Protein AF-A0AA36J200-F1 (afdb_monomer_lite)

Radius of gyration: 38.2 Å; chains: 1; bounding box: 79×82×112 Å

pLDDT: mean 90.31, std 11.89, range [27.22, 98.69]

Structure (mmCIF, N/CA/C/O backbone):
data_AF-A0AA36J200-F1
#
_entry.id   AF-A0AA36J200-F1
#
loop_
_atom_site.group_PDB
_atom_site.id
_atom_site.type_symbol
_atom_site.label_atom_id
_atom_site.label_alt_id
_atom_site.label_comp_id
_atom_site.label_asym_id
_atom_site.label_entity_id
_atom_site.label_seq_id
_atom_site.pdbx_PDB_ins_code
_atom_site.Cartn_x
_atom_site.Cartn_y
_atom_site.Cartn_z
_atom_site.occupancy
_atom_site.B_iso_or_equiv
_atom_site.auth_seq_id
_atom_site.auth_comp_id
_atom_site.auth_asym_id
_atom_site.auth_atom_id
_atom_site.pdbx_PDB_model_num
ATOM 1 N N . MET A 1 1 ? -11.106 34.620 47.533 1.00 34.25 1 MET A N 1
ATOM 2 C CA . MET A 1 1 ? -12.510 34.674 47.074 1.00 34.25 1 MET A CA 1
ATOM 3 C C . MET A 1 1 ? -12.693 33.578 46.036 1.00 34.25 1 MET A C 1
ATOM 5 O O . MET A 1 1 ? -12.314 33.776 44.891 1.00 34.25 1 MET A O 1
ATOM 9 N N . ALA A 1 2 ? -13.154 32.393 46.443 1.00 33.88 2 ALA A N 1
ATOM 10 C CA . ALA A 1 2 ? -13.425 31.305 45.507 1.00 33.88 2 ALA A CA 1
ATOM 11 C C . ALA A 1 2 ? -14.747 31.621 44.796 1.00 33.88 2 ALA A C 1
ATOM 13 O O . ALA A 1 2 ? -15.828 31.395 45.332 1.00 33.88 2 ALA A O 1
ATOM 14 N N . SER A 1 3 ? -14.657 32.251 43.626 1.00 37.44 3 SER A N 1
ATOM 15 C CA . SER A 1 3 ? -15.779 32.336 42.697 1.00 37.44 3 SER A CA 1
ATOM 16 C C . SER A 1 3 ? -16.197 30.902 42.378 1.00 37.44 3 SER A C 1
ATOM 18 O O . SER A 1 3 ? -15.443 30.205 41.704 1.00 37.44 3 SER A O 1
ATOM 20 N N . SER A 1 4 ? -17.363 30.458 42.859 1.00 51.22 4 SER A N 1
ATOM 21 C CA . SER A 1 4 ? -17.975 29.199 42.426 1.00 51.22 4 SER A CA 1
ATOM 22 C C . SER A 1 4 ? -17.978 29.197 40.899 1.00 51.22 4 SER A C 1
ATOM 24 O O . SER A 1 4 ? -18.641 30.051 40.300 1.00 51.22 4 SER A O 1
ATOM 26 N N . ALA A 1 5 ? -17.192 28.326 40.269 1.00 54.09 5 ALA A N 1
ATOM 27 C CA . ALA A 1 5 ? -17.132 28.253 38.819 1.00 54.09 5 ALA A CA 1
ATOM 28 C C . ALA A 1 5 ? -18.555 27.995 38.301 1.00 54.09 5 ALA A C 1
ATOM 30 O O . ALA A 1 5 ? -19.158 26.965 38.600 1.00 54.09 5 ALA A O 1
ATOM 31 N N . ARG A 1 6 ? -19.147 28.989 37.629 1.00 61.66 6 ARG A N 1
ATOM 32 C CA . ARG A 1 6 ? -20.538 28.906 37.180 1.00 61.66 6 ARG A CA 1
ATOM 33 C C . ARG A 1 6 ? -20.593 28.094 35.896 1.00 61.66 6 ARG A C 1
ATOM 35 O O . ARG A 1 6 ? -19.862 28.386 34.952 1.00 61.66 6 ARG A O 1
ATOM 42 N N . VAL A 1 7 ? -21.493 27.114 35.861 1.00 65.62 7 VAL A N 1
ATOM 43 C CA . VAL A 1 7 ? -21.869 26.422 34.626 1.00 65.62 7 VAL A CA 1
ATOM 44 C C . VAL A 1 7 ? -22.443 27.472 33.663 1.00 65.62 7 VAL A C 1
ATOM 46 O O . VAL A 1 7 ? -23.330 28.233 34.067 1.00 65.62 7 VAL A O 1
ATOM 49 N N . PRO A 1 8 ? -21.931 27.582 32.425 1.00 63.00 8 PRO A N 1
ATOM 50 C CA . PRO A 1 8 ? -22.450 28.541 31.459 1.00 63.00 8 PRO A CA 1
ATOM 51 C C . PRO A 1 8 ? -23.934 28.266 31.146 1.00 63.00 8 PRO A C 1
ATOM 53 O O . PRO A 1 8 ? -24.369 27.112 31.204 1.00 63.00 8 PRO A O 1
ATOM 56 N N . PRO A 1 9 ? -24.729 29.306 30.828 1.00 65.19 9 PRO A N 1
ATOM 57 C CA . PRO A 1 9 ? -26.142 29.147 30.501 1.00 65.19 9 PRO A CA 1
ATOM 58 C C . PRO A 1 9 ? -26.343 28.268 29.260 1.00 65.19 9 PRO A C 1
ATOM 60 O O . PRO A 1 9 ? -25.462 28.142 28.409 1.00 65.19 9 PRO A O 1
ATOM 63 N N . MET A 1 10 ? -27.532 27.673 29.161 1.00 65.25 10 MET A N 1
ATOM 64 C CA . MET A 1 10 ? -27.904 26.801 28.048 1.00 65.25 10 MET A CA 1
ATOM 65 C C . MET A 1 10 ? -27.841 27.529 26.700 1.00 65.25 10 MET A C 1
ATOM 67 O O . MET A 1 10 ? -28.377 28.634 26.586 1.00 65.25 10 MET A O 1
ATOM 71 N N . PRO A 1 11 ? -27.244 26.916 25.667 1.00 65.81 11 PRO A N 1
ATOM 72 C CA . PRO A 1 11 ? -27.231 27.483 24.326 1.00 65.81 11 PRO A CA 1
ATOM 73 C C . PRO A 1 11 ? -28.616 27.420 23.673 1.00 65.81 11 PRO A C 1
ATOM 75 O O . PRO A 1 11 ? -29.428 26.548 23.982 1.00 65.81 11 PRO A O 1
ATOM 78 N N . SER A 1 12 ? -28.858 28.311 22.707 1.00 64.94 12 SER A N 1
ATOM 79 C CA . SER A 1 12 ? -30.086 28.331 21.896 1.00 64.94 12 SER A CA 1
ATOM 80 C C . SER A 1 12 ? -30.212 27.137 20.939 1.00 64.94 12 SER A C 1
ATOM 82 O O . SER A 1 12 ? -31.310 26.843 20.476 1.00 64.94 12 SER A O 1
ATOM 84 N N . SER A 1 13 ? -29.111 26.431 20.655 1.00 67.81 13 SER A N 1
ATOM 85 C CA . SER A 1 13 ? -29.088 25.178 19.892 1.00 67.81 13 SER A CA 1
ATOM 86 C C . SER A 1 13 ? -28.090 24.189 20.508 1.00 67.81 13 SER A C 1
ATOM 88 O O . SER A 1 13 ? -26.996 24.575 20.922 1.00 67.81 13 SER A O 1
ATOM 90 N N . ARG A 1 14 ? -28.483 22.911 20.608 1.00 74.94 14 ARG A N 1
ATOM 91 C CA . ARG A 1 14 ? -27.624 21.798 21.051 1.00 74.94 14 ARG A CA 1
ATOM 92 C C . ARG A 1 14 ? -27.177 20.973 19.848 1.00 74.94 14 ARG A C 1
ATOM 94 O O . ARG A 1 14 ? -27.879 20.927 18.838 1.00 74.94 14 ARG A O 1
ATOM 101 N N . ILE A 1 15 ? -26.044 20.287 19.981 1.00 80.00 15 ILE A N 1
ATOM 102 C CA . ILE A 1 15 ? -25.648 19.267 19.007 1.00 80.00 15 ILE A CA 1
ATOM 103 C C . ILE A 1 15 ? -26.645 18.102 19.142 1.00 80.00 15 ILE A C 1
ATOM 105 O O . ILE A 1 15 ? -26.890 17.664 20.270 1.00 80.00 15 ILE A O 1
ATOM 109 N N . PRO A 1 16 ? -27.251 17.613 18.043 1.00 86.06 16 PRO A N 1
ATOM 110 C CA . PRO A 1 16 ? -28.139 16.458 18.101 1.00 86.06 16 PRO A CA 1
ATOM 111 C C . PRO A 1 16 ? -27.441 15.257 18.747 1.00 86.06 16 PRO A C 1
ATOM 113 O O . PRO A 1 16 ? -26.308 14.932 18.400 1.00 86.06 16 PRO A O 1
ATOM 116 N N . LEU A 1 17 ? -28.113 14.608 19.698 1.00 92.56 17 LEU A N 1
ATOM 117 C CA . LEU A 1 17 ? -27.619 13.374 20.304 1.00 92.56 17 LEU A CA 1
ATOM 118 C C . LEU A 1 17 ? -27.892 12.181 19.373 1.00 92.56 17 LEU A C 1
ATOM 120 O O . LEU A 1 17 ? -28.875 12.210 18.629 1.00 92.56 17 LEU A O 1
ATOM 124 N N . PRO A 1 18 ? -27.092 11.101 19.453 1.00 92.50 18 PRO A N 1
ATOM 125 C CA . PRO A 1 18 ? -27.257 9.931 18.585 1.00 92.50 18 PRO A CA 1
ATOM 126 C C . PRO A 1 18 ? -28.570 9.164 18.801 1.00 92.50 18 PRO A C 1
ATOM 128 O O . PRO A 1 18 ? -28.975 8.386 17.940 1.00 92.50 18 PRO A O 1
ATOM 131 N N . PHE A 1 19 ? -29.236 9.371 19.940 1.00 96.94 19 PHE A N 1
ATOM 132 C CA . PHE A 1 19 ? -30.442 8.650 20.334 1.00 96.94 19 PHE A CA 1
ATOM 133 C C . PHE A 1 19 ? -31.530 9.598 20.824 1.00 96.94 19 PHE A C 1
ATOM 135 O O . PHE A 1 19 ? -31.247 10.707 21.290 1.00 96.94 19 PHE A O 1
ATOM 142 N N . SER A 1 20 ? -32.780 9.142 20.738 1.00 96.12 20 SER A N 1
ATOM 143 C CA . SER A 1 20 ? -33.928 9.908 21.211 1.00 96.12 20 SER A CA 1
ATOM 144 C C . SER A 1 20 ? -33.956 9.994 22.746 1.00 96.12 20 SER A C 1
ATOM 146 O O . SER A 1 20 ? -33.366 9.149 23.432 1.00 96.12 20 SER A O 1
ATOM 148 N N . PRO A 1 21 ? -34.647 10.994 23.321 1.00 95.19 21 PRO A N 1
ATOM 149 C CA . PRO A 1 21 ? -34.846 11.077 24.766 1.00 95.19 21 PRO A CA 1
ATOM 150 C C . PRO A 1 21 ? -35.463 9.807 25.372 1.00 95.19 21 PRO A C 1
ATOM 152 O O . PRO A 1 21 ? -35.083 9.414 26.473 1.00 95.19 21 PRO A O 1
ATOM 155 N N . GLU A 1 22 ? -36.366 9.138 24.650 1.00 97.19 22 GLU A N 1
ATOM 156 C CA . GLU A 1 22 ? -37.029 7.902 25.087 1.00 97.19 22 GLU A CA 1
ATOM 157 C C . GLU A 1 22 ? -36.042 6.736 25.197 1.00 97.19 22 GLU A C 1
ATOM 159 O O . GLU A 1 22 ? -36.096 5.976 26.163 1.00 97.19 22 GLU A O 1
ATOM 164 N N . GLU A 1 23 ? -35.107 6.615 24.250 1.00 97.62 23 GLU A N 1
ATOM 165 C CA . GLU A 1 23 ? -34.053 5.599 24.298 1.00 97.62 23 GLU A CA 1
ATOM 166 C C . GLU A 1 23 ? -33.162 5.810 25.532 1.00 97.62 23 GLU A C 1
ATOM 168 O O . GLU A 1 23 ? -32.947 4.873 26.302 1.00 97.62 23 GLU A O 1
ATOM 173 N N . TYR A 1 24 ? -32.713 7.043 25.798 1.00 97.38 24 TYR A N 1
ATOM 174 C CA . TYR A 1 24 ? -31.933 7.349 27.005 1.00 97.38 24 TYR A CA 1
ATOM 175 C C . TYR A 1 24 ? -32.714 7.101 28.302 1.00 97.38 24 TYR A C 1
ATOM 177 O O . TYR A 1 24 ? -32.169 6.526 29.247 1.00 97.38 24 TYR A O 1
ATOM 185 N N . ALA A 1 25 ? -33.990 7.492 28.353 1.00 96.50 25 ALA A N 1
ATOM 186 C CA . ALA A 1 25 ? -34.850 7.230 29.503 1.00 96.50 25 ALA A CA 1
ATOM 187 C C . ALA A 1 25 ? -35.016 5.720 29.747 1.00 96.50 25 ALA A C 1
ATOM 189 O O . ALA A 1 25 ? -34.916 5.261 30.885 1.00 96.50 25 ALA A O 1
ATOM 190 N N . GLY A 1 26 ? -35.185 4.931 28.681 1.00 97.19 26 GLY A N 1
ATOM 191 C CA . GLY A 1 26 ? -35.254 3.474 28.753 1.00 97.19 26 GLY A CA 1
ATOM 192 C C . GLY A 1 26 ? -33.956 2.836 29.256 1.00 97.19 26 GLY A C 1
ATOM 193 O O . GLY A 1 26 ? -34.001 1.917 30.074 1.00 97.19 26 GLY A O 1
ATOM 194 N N . ARG A 1 27 ? -32.789 3.331 28.820 1.00 97.75 27 ARG A N 1
ATOM 195 C CA . ARG A 1 27 ? -31.477 2.872 29.321 1.00 97.75 27 ARG A CA 1
ATOM 196 C C . ARG A 1 27 ? -31.327 3.128 30.817 1.00 97.75 27 ARG A C 1
ATOM 198 O O . ARG A 1 27 ? -30.965 2.217 31.559 1.00 97.75 27 ARG A O 1
ATOM 205 N N . LEU A 1 28 ? -31.654 4.344 31.251 1.00 97.31 28 LEU A N 1
ATOM 206 C CA . LEU A 1 28 ? -31.619 4.748 32.654 1.00 97.31 28 LEU A CA 1
ATOM 207 C C . LEU A 1 28 ? -32.528 3.865 33.518 1.00 97.31 28 LEU A C 1
ATOM 209 O O . LEU A 1 28 ? -32.114 3.401 34.580 1.00 97.31 28 LEU A O 1
ATOM 213 N N . GLN A 1 29 ? -33.743 3.590 33.038 1.00 97.69 29 GLN A N 1
ATOM 214 C CA . GLN A 1 29 ? -34.700 2.729 33.727 1.00 97.69 29 GLN A CA 1
ATOM 215 C C . GLN A 1 29 ? -34.168 1.297 33.897 1.00 97.69 29 GLN A C 1
ATOM 217 O O . GLN A 1 29 ? -34.204 0.765 35.004 1.00 97.69 29 GLN A O 1
ATOM 222 N N . ARG A 1 30 ? -33.588 0.696 32.847 1.00 97.69 30 ARG A N 1
ATOM 223 C CA . ARG A 1 30 ? -32.992 -0.651 32.929 1.00 97.69 30 ARG A CA 1
ATOM 224 C C . ARG A 1 30 ? -31.821 -0.725 33.915 1.00 97.69 30 ARG A C 1
ATOM 226 O O . ARG A 1 30 ? -31.682 -1.725 34.617 1.00 97.69 30 ARG A O 1
ATOM 233 N N . VAL A 1 31 ? -30.992 0.321 34.002 1.00 98.00 31 VAL A N 1
ATOM 234 C CA . VAL A 1 31 ? -29.917 0.380 35.012 1.00 98.00 31 VAL A CA 1
ATOM 235 C C . VAL A 1 31 ? -30.502 0.437 36.422 1.00 98.00 31 VAL A C 1
ATOM 237 O O . VAL A 1 31 ? -30.052 -0.309 37.289 1.00 98.00 31 VAL A O 1
ATOM 240 N N . ARG A 1 32 ? -31.545 1.245 36.650 1.00 98.19 32 ARG A N 1
ATOM 241 C CA . ARG A 1 32 ? -32.230 1.315 37.951 1.00 98.19 32 ARG A CA 1
ATOM 242 C C . ARG A 1 32 ? -32.878 0.005 38.364 1.00 98.19 32 ARG A C 1
ATOM 244 O O . ARG A 1 32 ? -32.802 -0.359 39.529 1.00 98.19 32 ARG A O 1
ATOM 251 N N . GLU A 1 33 ? -33.466 -0.734 37.430 1.00 98.06 33 GLU A N 1
ATOM 252 C CA . GLU A 1 33 ? -33.981 -2.080 37.706 1.00 98.06 33 GLU A CA 1
ATOM 253 C C . GLU A 1 33 ? -32.864 -3.030 38.169 1.00 98.06 33 GLU A C 1
ATOM 255 O O . GLU A 1 33 ? -33.074 -3.850 39.064 1.00 98.06 33 GLU A O 1
ATOM 260 N N . GLY A 1 34 ? -31.662 -2.911 37.595 1.00 97.31 34 GLY A N 1
ATOM 261 C CA . GLY A 1 34 ? -30.464 -3.613 38.067 1.00 97.31 34 GLY A CA 1
ATOM 262 C C . GLY A 1 34 ? -30.047 -3.176 39.473 1.00 97.31 34 GLY A C 1
ATOM 263 O O . GLY A 1 34 ? -29.872 -4.016 40.354 1.00 97.31 34 GLY A O 1
ATOM 264 N N . MET A 1 35 ? -29.983 -1.863 39.713 1.00 98.19 35 MET A N 1
ATOM 265 C CA . MET A 1 35 ? -29.694 -1.299 41.036 1.00 98.19 35 MET A CA 1
ATOM 266 C C . MET A 1 35 ? -30.692 -1.781 42.093 1.00 98.19 35 MET A C 1
ATOM 268 O O . MET A 1 35 ? -30.281 -2.165 43.183 1.00 98.19 35 MET A O 1
ATOM 272 N N . GLN A 1 36 ? -31.987 -1.835 41.771 1.00 97.62 36 GLN A N 1
ATOM 273 C CA . GLN A 1 36 ? -33.032 -2.315 42.675 1.00 97.62 36 GLN A CA 1
ATOM 274 C C . GLN A 1 36 ? -32.829 -3.791 43.042 1.00 97.62 36 GLN A C 1
ATOM 276 O O . GLN A 1 36 ? -32.928 -4.151 44.215 1.00 97.62 36 GLN A O 1
ATOM 281 N N . LYS A 1 37 ? -32.501 -4.646 42.062 1.00 97.12 37 LYS A N 1
ATOM 282 C CA . LYS A 1 37 ? -32.210 -6.074 42.296 1.00 97.12 37 LYS A CA 1
ATOM 283 C C . LYS A 1 37 ? -31.020 -6.272 43.235 1.00 97.12 37 LYS A C 1
ATOM 285 O O . LYS A 1 37 ? -31.036 -7.184 44.057 1.00 97.12 37 LYS A O 1
ATOM 290 N N . GLU A 1 38 ? -30.016 -5.408 43.136 1.00 97.00 38 GLU A N 1
ATOM 291 C CA . GLU A 1 38 ? -28.796 -5.457 43.954 1.00 97.00 38 GLU A CA 1
ATOM 292 C C . GLU A 1 38 ? -28.860 -4.571 45.210 1.00 97.00 38 GLU A C 1
ATOM 294 O O . GLU A 1 38 ? -27.911 -4.528 46.006 1.00 97.00 38 GLU A O 1
ATOM 299 N N . GLN A 1 39 ? -30.007 -3.919 45.424 1.00 97.50 39 GLN A N 1
ATOM 300 C CA . GLN A 1 39 ? -30.296 -3.025 46.544 1.00 97.50 39 GLN A CA 1
ATOM 301 C C . GLN A 1 39 ? -29.260 -1.896 46.654 1.00 97.50 39 GLN A C 1
ATOM 303 O O . GLN A 1 39 ? -28.694 -1.674 47.720 1.00 97.50 39 GLN A O 1
ATOM 308 N N . LEU A 1 40 ? -28.927 -1.247 45.539 1.00 98.31 40 LEU A N 1
ATOM 309 C CA . LEU A 1 40 ? -27.984 -0.129 45.488 1.00 98.31 40 LEU A CA 1
ATOM 310 C C . LEU A 1 40 ? -28.744 1.196 45.532 1.00 98.31 40 LEU A C 1
ATOM 312 O O . LEU A 1 40 ? -29.643 1.415 44.722 1.00 98.31 40 LEU A O 1
ATOM 316 N N . ASP A 1 41 ? -28.345 2.092 46.434 1.00 98.12 41 ASP A N 1
ATOM 317 C CA . ASP A 1 41 ? -28.990 3.404 46.578 1.00 98.12 41 ASP A CA 1
ATOM 318 C C . ASP A 1 41 ? -28.443 4.407 45.552 1.00 98.12 41 ASP A C 1
ATOM 320 O O . ASP A 1 41 ? -29.155 5.291 45.074 1.00 98.12 41 ASP A O 1
ATOM 324 N N . LEU A 1 42 ? -27.159 4.269 45.208 1.00 98.5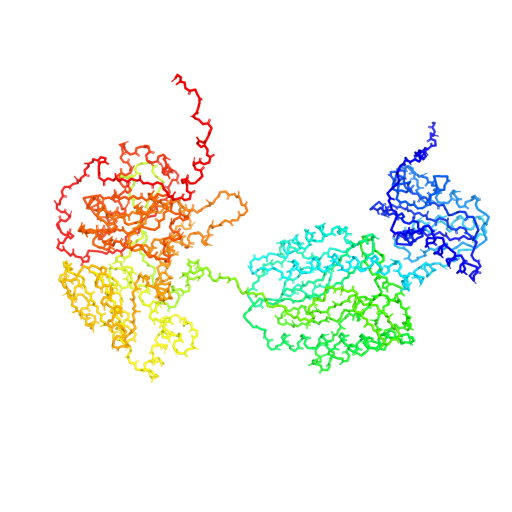0 42 LEU A N 1
ATOM 325 C CA . LEU A 1 42 ? -26.456 5.109 44.244 1.00 98.50 42 LEU A CA 1
ATOM 326 C C . LEU A 1 42 ? -25.318 4.318 43.598 1.00 98.50 42 LEU A C 1
ATOM 328 O O . LEU A 1 42 ? -24.658 3.525 44.269 1.00 98.50 42 LEU A O 1
ATOM 332 N N . VAL A 1 43 ? -25.066 4.555 42.311 1.00 98.44 43 VAL A N 1
ATOM 333 C CA . VAL A 1 43 ? -23.889 4.043 41.595 1.00 98.44 43 VAL A CA 1
ATOM 334 C C . VAL A 1 43 ? -23.040 5.209 41.100 1.00 98.44 43 VAL A C 1
ATOM 336 O O . VAL A 1 43 ? -23.572 6.181 40.566 1.00 98.44 43 VAL A O 1
ATOM 339 N N . VAL A 1 44 ? -21.722 5.118 41.275 1.00 98.38 44 VAL A N 1
ATOM 340 C CA . VAL A 1 44 ? -20.750 6.042 40.675 1.00 98.38 44 VAL A CA 1
ATOM 341 C C . VAL A 1 44 ? -20.138 5.356 39.458 1.00 98.38 44 VAL A C 1
ATOM 343 O O . VAL A 1 44 ? -19.413 4.372 39.605 1.00 98.38 44 VAL A O 1
ATOM 346 N N . LEU A 1 45 ? -20.434 5.886 38.272 1.00 97.94 45 LEU A N 1
ATOM 347 C CA . LEU A 1 45 ? -19.893 5.406 37.000 1.00 97.94 45 LEU A CA 1
ATOM 348 C C . LEU A 1 45 ? -18.748 6.320 36.557 1.00 97.94 45 LEU A C 1
ATOM 350 O O . LEU A 1 45 ? -18.934 7.535 36.481 1.00 97.94 45 LEU A O 1
ATOM 354 N N . THR A 1 46 ? -17.585 5.751 36.267 1.00 96.12 46 THR A N 1
ATOM 355 C CA . THR A 1 46 ? -16.366 6.444 35.823 1.00 96.12 46 THR A CA 1
ATOM 356 C C . THR A 1 46 ? -15.898 6.014 34.437 1.00 96.12 46 THR A C 1
ATOM 358 O O . THR A 1 46 ? -15.095 6.721 33.833 1.00 96.12 46 THR A O 1
ATOM 361 N N . GLU A 1 47 ? -16.375 4.881 33.921 1.00 93.75 47 GLU A N 1
ATOM 362 C CA . GLU A 1 47 ? -16.024 4.385 32.595 1.00 93.75 47 GLU A CA 1
ATOM 363 C C . GLU A 1 47 ? -16.707 5.259 31.515 1.00 93.75 47 GLU A C 1
ATOM 365 O O . GLU A 1 47 ? -17.945 5.351 31.489 1.00 93.75 47 GLU A O 1
ATOM 370 N N . PRO A 1 48 ? -15.944 5.924 30.625 1.00 94.69 48 PRO A N 1
ATOM 371 C CA . PRO A 1 48 ? -16.480 6.863 29.634 1.00 94.69 48 PRO A CA 1
ATOM 372 C C . PRO A 1 48 ? -17.576 6.267 28.751 1.00 94.69 48 PRO A C 1
ATOM 374 O O . PRO A 1 48 ? -18.562 6.931 28.438 1.00 94.69 48 PRO A O 1
ATOM 377 N N . GLU A 1 49 ? -17.445 4.993 28.397 1.00 95.19 49 GLU A N 1
ATOM 378 C CA . GLU A 1 49 ? -18.400 4.237 27.602 1.00 95.19 49 GLU A CA 1
ATOM 379 C C . GLU A 1 49 ? -19.770 4.141 28.294 1.00 95.19 49 GLU A C 1
ATOM 381 O O . GLU A 1 49 ? -20.810 4.283 27.646 1.00 95.19 49 GLU A O 1
ATOM 386 N N . ASN A 1 50 ? -19.787 3.936 29.614 1.00 96.06 50 ASN A N 1
ATOM 387 C CA . ASN A 1 50 ? -21.014 3.809 30.403 1.00 96.06 50 ASN A CA 1
ATOM 388 C C . ASN A 1 50 ? -21.657 5.178 30.657 1.00 96.06 50 ASN A C 1
ATOM 390 O O . ASN A 1 50 ? -22.882 5.312 30.571 1.00 96.06 50 ASN A O 1
ATOM 394 N N . ILE A 1 51 ? -20.839 6.211 30.883 1.00 97.25 51 ILE A N 1
ATOM 395 C CA . ILE A 1 51 ? -21.313 7.598 30.975 1.00 97.25 51 ILE A CA 1
ATOM 396 C C . ILE A 1 51 ? -21.940 8.026 29.638 1.00 97.25 51 ILE A C 1
ATOM 398 O O . ILE A 1 51 ? -23.056 8.559 29.623 1.00 97.25 51 ILE A O 1
ATOM 402 N N . PHE A 1 52 ? -21.282 7.736 28.512 1.00 96.75 52 PHE A N 1
ATOM 403 C CA . PHE A 1 52 ? -21.800 8.005 27.171 1.00 96.75 52 PHE A CA 1
ATOM 404 C C . PHE A 1 52 ? -23.103 7.250 26.900 1.00 96.75 52 PHE A C 1
ATOM 406 O O . PHE A 1 52 ? -24.074 7.852 26.447 1.00 96.75 52 PHE A O 1
ATOM 413 N N . TYR A 1 53 ? -23.175 5.958 27.231 1.00 97.69 53 TYR A N 1
ATOM 414 C CA . TYR A 1 53 ? -24.377 5.149 27.015 1.00 97.69 53 TYR A CA 1
ATOM 415 C C . TYR A 1 53 ? -25.627 5.754 27.673 1.00 97.69 53 TYR A C 1
ATOM 417 O O . TYR A 1 53 ? -26.705 5.741 27.070 1.00 97.69 53 TYR A O 1
ATOM 425 N N . LEU A 1 54 ? -25.488 6.316 28.878 1.00 98.00 54 LEU A N 1
ATOM 426 C CA . LEU A 1 54 ? -26.601 6.891 29.639 1.00 98.00 54 LEU A CA 1
ATOM 427 C C . LEU A 1 54 ? -26.899 8.354 29.312 1.00 98.00 54 LEU A C 1
ATOM 429 O O . LEU A 1 54 ? -28.036 8.795 29.503 1.00 98.00 54 LEU A O 1
ATOM 433 N N . THR A 1 55 ? -25.904 9.110 28.845 1.00 97.12 55 THR A N 1
ATOM 434 C CA . THR A 1 55 ? -26.030 10.571 28.752 1.00 97.12 55 THR A CA 1
ATOM 435 C C . THR A 1 55 ? -25.754 11.160 27.376 1.00 97.12 55 THR A C 1
ATOM 437 O O . THR A 1 55 ? -26.119 12.303 27.119 1.00 97.12 55 THR A O 1
ATOM 440 N N . GLY A 1 56 ? -25.090 10.425 26.488 1.00 95.50 56 GLY A N 1
ATOM 441 C CA . GLY A 1 56 ? -24.524 10.944 25.243 1.00 95.50 56 GLY A CA 1
ATOM 442 C C . GLY A 1 56 ? -23.257 11.788 25.434 1.00 95.50 56 GLY A C 1
ATOM 443 O O . GLY A 1 56 ? -22.641 12.170 24.439 1.00 95.50 56 GLY A O 1
ATOM 444 N N . TYR A 1 57 ? -22.847 12.051 26.683 1.00 95.69 57 TYR A N 1
ATOM 445 C CA . TYR A 1 57 ? -21.633 12.799 26.995 1.00 95.69 57 TYR A CA 1
ATOM 446 C C . TYR A 1 57 ? -20.391 12.059 26.515 1.00 95.69 57 TYR A C 1
ATOM 448 O O . TYR A 1 57 ? -20.207 10.877 26.791 1.00 95.69 57 TYR A O 1
ATOM 456 N N . GLN A 1 58 ? -19.523 12.781 25.816 1.00 92.75 58 GLN A N 1
ATOM 457 C CA . GLN A 1 58 ? -18.250 12.264 25.341 1.00 92.75 58 GLN A CA 1
ATOM 458 C C . GLN A 1 58 ? -17.220 13.384 25.244 1.00 92.75 58 GLN A C 1
ATOM 460 O O . GLN A 1 58 ? -17.546 14.526 24.912 1.00 92.75 58 GLN A O 1
ATOM 465 N N . THR A 1 59 ? -15.965 13.036 25.505 1.00 92.12 59 THR A N 1
ATOM 466 C CA . THR A 1 59 ? -14.808 13.920 25.367 1.00 92.12 59 THR A CA 1
ATOM 467 C C . THR A 1 59 ? -13.522 13.094 25.285 1.00 92.12 59 THR A C 1
ATOM 469 O O . THR A 1 59 ? -13.485 11.951 25.734 1.00 92.12 59 THR A O 1
ATOM 472 N N . VAL A 1 60 ? -12.457 13.685 24.743 1.00 91.12 60 VAL A N 1
ATOM 473 C CA . VAL A 1 60 ? -11.085 13.153 24.843 1.00 91.12 60 VAL A CA 1
ATOM 474 C C . VAL A 1 60 ? -10.402 13.533 26.166 1.00 91.12 60 VAL A C 1
ATOM 476 O O . VAL A 1 60 ? -9.318 13.043 26.460 1.00 91.12 60 VAL A O 1
ATOM 479 N N . GLY A 1 61 ? -11.027 14.384 26.990 1.00 90.38 61 GLY A N 1
ATOM 480 C CA . GLY A 1 61 ? -10.555 14.775 28.327 1.00 90.38 61 GLY A CA 1
ATOM 481 C C . GLY A 1 61 ? -10.748 13.710 29.417 1.00 90.38 61 GLY A C 1
ATOM 482 O O . GLY A 1 61 ? -10.561 13.993 30.600 1.00 90.38 61 GLY A O 1
ATOM 483 N N . GLU A 1 62 ? -11.124 12.494 29.029 1.00 87.44 62 GLU A N 1
ATOM 484 C CA . GLU A 1 62 ? -11.386 11.340 29.894 1.00 87.44 62 GLU A CA 1
ATOM 485 C C . GLU A 1 62 ? -10.182 10.772 30.690 1.00 87.44 62 GLU A C 1
ATOM 487 O O . GLU A 1 62 ? -10.411 10.119 31.709 1.00 87.44 62 GLU A O 1
ATOM 492 N N . PRO A 1 63 ? -8.899 11.087 30.381 1.00 87.31 63 PRO A N 1
ATOM 493 C CA . PRO A 1 63 ? -7.798 10.778 31.299 1.00 87.31 63 PRO A CA 1
ATOM 494 C C . PRO A 1 63 ? -7.907 11.474 32.667 1.00 87.31 63 PRO A C 1
ATOM 496 O O . PRO A 1 63 ? -7.259 11.052 33.628 1.00 87.31 63 PRO A O 1
ATOM 499 N N . GLN A 1 64 ? -8.689 12.554 32.764 1.00 90.94 64 GLN A N 1
ATOM 500 C CA . GLN A 1 64 ? -9.052 13.186 34.031 1.00 90.94 64 GLN A CA 1
ATOM 501 C C . GLN A 1 64 ? -10.332 12.559 34.584 1.00 90.94 64 GLN A C 1
ATOM 503 O O . GLN A 1 64 ? -11.195 12.139 33.822 1.00 90.94 64 GLN A O 1
ATOM 508 N N . ILE A 1 65 ? -10.474 12.517 35.913 1.00 93.44 65 ILE A N 1
ATOM 509 C CA . ILE A 1 65 ? -11.636 11.871 36.532 1.00 93.44 65 ILE A CA 1
ATOM 510 C C . ILE A 1 65 ? -12.949 12.537 36.101 1.00 93.44 65 ILE A C 1
ATOM 512 O O . ILE A 1 65 ? -13.151 13.740 36.255 1.00 93.44 65 ILE A O 1
ATOM 516 N N . GLN A 1 66 ? -13.859 11.713 35.603 1.00 95.44 66 GLN A N 1
ATOM 517 C CA . GLN A 1 66 ? -15.242 12.061 35.315 1.00 95.44 66 GLN A CA 1
ATOM 518 C C . GLN A 1 66 ? -16.106 11.027 36.023 1.00 95.44 66 GLN A C 1
ATOM 520 O O . GLN A 1 66 ? -15.741 9.852 36.070 1.00 95.44 66 GLN A O 1
ATOM 525 N N . ALA A 1 67 ? -17.207 11.460 36.629 1.00 97.88 67 ALA A N 1
ATOM 526 C CA . ALA A 1 67 ? -18.048 10.560 37.405 1.00 97.88 67 ALA A CA 1
ATOM 527 C C . ALA A 1 67 ? -19.524 10.920 37.262 1.00 97.88 67 ALA A C 1
ATOM 529 O O . ALA A 1 67 ? -19.932 12.026 37.615 1.00 97.88 67 ALA A O 1
ATOM 530 N N . LEU A 1 68 ? -20.328 9.976 36.781 1.00 98.50 68 LEU A N 1
ATOM 531 C CA . LEU A 1 68 ? -21.780 10.072 36.797 1.00 98.50 68 LEU A CA 1
ATOM 532 C C . LEU A 1 68 ? -22.302 9.416 38.078 1.00 98.50 68 LEU A C 1
ATOM 534 O O . LEU A 1 68 ? -22.213 8.201 38.244 1.00 98.50 68 LEU A O 1
ATOM 538 N N . LEU A 1 69 ? -22.844 10.225 38.983 1.00 98.56 69 LEU A N 1
ATOM 539 C CA . LEU A 1 69 ? -23.537 9.761 40.177 1.00 98.56 69 LEU A CA 1
ATOM 540 C C . LEU A 1 69 ? -24.995 9.510 39.801 1.00 98.56 69 LEU A C 1
ATOM 542 O O . LEU A 1 69 ? -25.747 10.445 39.514 1.00 98.56 69 LEU A O 1
ATOM 546 N N . LEU A 1 70 ? -25.377 8.238 39.782 1.00 98.44 70 LEU A N 1
ATOM 547 C CA . LEU A 1 70 ? -26.713 7.781 39.439 1.00 98.44 70 LEU A CA 1
ATOM 548 C C . LEU A 1 70 ? -27.431 7.282 40.700 1.00 98.44 70 LEU A C 1
ATOM 550 O O . LEU A 1 70 ? -27.151 6.167 41.143 1.00 98.44 70 LEU A O 1
ATOM 554 N N . PRO A 1 71 ? -28.350 8.068 41.287 1.00 97.94 71 PRO A N 1
ATOM 555 C CA . PRO A 1 71 ? -29.187 7.596 42.384 1.00 97.94 71 PRO A CA 1
ATOM 556 C C . PRO A 1 71 ? -30.289 6.645 41.885 1.00 97.94 71 PRO A C 1
ATOM 558 O O . PRO A 1 71 ? -30.724 6.716 40.726 1.00 97.94 71 PRO A O 1
ATOM 561 N N . ALA A 1 72 ? -30.774 5.778 42.780 1.00 96.31 72 ALA A N 1
ATOM 562 C CA . ALA A 1 72 ? -31.894 4.871 42.516 1.00 96.31 72 ALA A CA 1
ATOM 563 C C . ALA A 1 72 ? -33.158 5.632 42.079 1.00 96.31 72 ALA A C 1
ATOM 565 O O . ALA A 1 72 ? -33.887 5.174 41.201 1.00 96.31 72 ALA A O 1
ATOM 566 N N . GLU A 1 73 ? -33.353 6.841 42.612 1.00 93.44 73 GLU A N 1
ATOM 567 C CA . GLU A 1 73 ? -34.425 7.770 42.255 1.00 93.44 73 GLU A CA 1
ATOM 568 C C . GLU A 1 73 ? -33.873 9.193 42.054 1.00 93.44 73 GLU A C 1
ATOM 570 O O . GLU A 1 73 ? -32.908 9.592 42.700 1.00 93.44 73 GLU A O 1
ATOM 575 N N . GLY A 1 74 ? -34.487 9.985 41.168 1.00 93.19 74 GLY A N 1
ATOM 576 C CA . GLY A 1 74 ? -34.063 11.367 40.875 1.00 93.19 74 GLY A CA 1
ATOM 577 C C . GLY A 1 74 ? -33.159 11.505 39.645 1.00 93.19 74 GLY A C 1
ATOM 578 O O . GLY A 1 74 ? -33.004 10.568 38.872 1.00 93.19 74 GLY A O 1
ATOM 579 N N . ALA A 1 75 ? -32.615 12.691 39.373 1.00 94.06 75 ALA A N 1
ATOM 580 C CA . ALA A 1 75 ? -31.778 12.905 38.186 1.00 94.06 75 ALA A CA 1
ATOM 581 C C . ALA A 1 75 ? -30.314 12.472 38.423 1.00 94.06 75 ALA A C 1
ATOM 583 O O . ALA A 1 75 ? -29.814 12.648 39.533 1.00 94.06 75 ALA A O 1
ATOM 584 N N . PRO A 1 76 ? -29.610 11.934 37.407 1.00 97.19 76 PRO A N 1
ATOM 585 C CA . PRO A 1 76 ? -28.174 11.692 37.502 1.00 97.19 76 PRO A CA 1
ATOM 586 C C . PRO A 1 76 ? -27.383 13.005 37.466 1.00 97.19 76 PRO A C 1
ATOM 588 O O . PRO A 1 76 ? -27.760 13.935 36.746 1.00 97.19 76 PRO A O 1
ATOM 591 N N . SER A 1 77 ? -26.261 13.038 38.186 1.00 97.94 77 SER A N 1
ATOM 592 C CA . SER A 1 77 ? -25.352 14.187 38.267 1.00 97.94 77 SER A CA 1
ATOM 593 C C . SER A 1 77 ? -23.966 13.837 37.739 1.00 97.94 77 SER A C 1
ATOM 595 O O . SER A 1 77 ? -23.381 12.841 38.155 1.00 97.94 77 SER A O 1
ATOM 597 N N . LEU A 1 78 ? -23.414 14.665 36.852 1.00 98.25 78 LEU A N 1
ATOM 598 C CA . LEU A 1 78 ? -22.077 14.470 36.285 1.00 98.25 78 LEU A CA 1
ATOM 599 C C . LEU A 1 78 ? -21.073 15.403 36.959 1.00 98.25 78 LEU A C 1
ATOM 601 O O . LEU A 1 78 ? -21.237 16.621 36.925 1.00 98.25 78 LEU A O 1
ATOM 605 N N . VAL A 1 79 ? -20.007 14.829 37.512 1.00 97.88 79 VAL A N 1
ATOM 606 C CA . VAL A 1 79 ? -18.801 15.550 37.918 1.00 97.88 79 VAL A CA 1
ATOM 607 C C . VAL A 1 79 ? -17.795 15.499 36.774 1.00 97.88 79 VAL A C 1
ATOM 609 O O . VAL A 1 79 ? -17.413 14.414 36.339 1.00 97.88 79 VAL A O 1
ATOM 612 N N . THR A 1 80 ? -17.353 16.659 36.291 1.00 96.62 80 THR A N 1
ATOM 613 C CA . THR A 1 80 ? -16.319 16.761 35.250 1.00 96.62 80 THR A CA 1
ATOM 614 C C . THR A 1 80 ? -15.443 17.997 35.452 1.00 96.62 80 THR A C 1
ATOM 616 O O . THR A 1 80 ? -15.740 18.872 36.264 1.00 96.62 80 THR A O 1
ATOM 619 N N . ARG A 1 81 ? -14.327 18.084 34.734 1.00 95.31 81 ARG A N 1
ATOM 620 C CA . ARG A 1 81 ? -13.431 19.244 34.783 1.00 95.31 81 ARG A CA 1
ATOM 621 C C . ARG A 1 81 ? -14.144 20.482 34.233 1.00 95.31 81 ARG A C 1
ATOM 623 O O . ARG A 1 81 ? -14.898 20.381 33.270 1.00 95.31 81 ARG A O 1
ATOM 630 N N . LEU A 1 82 ? -13.860 21.668 34.774 1.00 94.44 82 LEU A N 1
ATOM 631 C CA . LEU A 1 82 ? -14.448 22.931 34.302 1.00 94.44 82 LEU A CA 1
ATOM 632 C C . LEU A 1 82 ? -14.273 23.134 32.789 1.00 94.44 82 LEU A C 1
ATOM 634 O O . LEU A 1 82 ? -15.196 23.590 32.124 1.00 94.44 82 LEU A O 1
ATOM 638 N N . LEU A 1 83 ? -13.118 22.744 32.244 1.00 92.81 83 LEU A N 1
ATOM 639 C CA . LEU A 1 83 ? -12.836 22.796 30.808 1.00 92.81 83 LEU A CA 1
ATOM 640 C C . LEU A 1 83 ? -13.826 21.965 29.969 1.00 92.81 83 LEU A C 1
ATOM 642 O O . LEU A 1 83 ? -14.150 22.337 28.847 1.00 92.81 83 LEU A O 1
ATOM 646 N N . GLU A 1 84 ? -14.326 20.862 30.524 1.00 94.44 84 GLU A N 1
ATOM 647 C CA . GLU A 1 84 ? -15.181 19.888 29.842 1.00 94.44 84 GLU A CA 1
ATOM 648 C C . GLU A 1 84 ? -16.680 20.177 30.001 1.00 94.44 84 GLU A C 1
ATOM 650 O O . GLU A 1 84 ? -17.516 19.490 29.407 1.00 94.44 84 GLU A O 1
ATOM 655 N N . VAL A 1 85 ? -17.051 21.192 30.790 1.00 91.81 85 VAL A N 1
ATOM 656 C CA . VAL A 1 85 ? -18.461 21.510 31.058 1.00 91.81 85 VAL A CA 1
ATOM 657 C C . VAL A 1 85 ? -19.214 21.884 29.786 1.00 91.81 85 VAL A C 1
ATOM 659 O O . VAL A 1 85 ? -20.395 21.584 29.655 1.00 91.81 85 VAL A O 1
ATOM 662 N N . THR A 1 86 ? -18.540 22.499 28.814 1.00 89.69 86 THR A N 1
ATOM 663 C CA . THR A 1 86 ? -19.134 22.836 27.517 1.00 89.69 86 THR A CA 1
ATOM 664 C C . THR A 1 86 ? -19.498 21.571 26.741 1.00 89.69 86 THR A C 1
ATOM 666 O O . THR A 1 86 ? -20.606 21.485 26.220 1.00 89.69 86 THR A O 1
ATOM 669 N N . ASN A 1 87 ? -18.654 20.537 26.750 1.00 92.19 87 ASN A N 1
ATOM 670 C CA . ASN A 1 87 ? -18.995 19.246 26.148 1.00 92.19 87 ASN A CA 1
ATOM 671 C C . ASN A 1 87 ? -20.235 18.632 26.816 1.00 92.19 87 ASN A C 1
ATOM 673 O O . ASN A 1 87 ? -21.151 18.189 26.126 1.00 92.19 87 ASN A O 1
ATOM 677 N N . ALA A 1 88 ? -20.324 18.684 28.148 1.00 92.56 88 ALA A N 1
ATOM 678 C CA . ALA A 1 88 ? -21.494 18.193 28.877 1.00 92.56 88 ALA A CA 1
ATOM 679 C C . ALA A 1 88 ? -22.767 19.008 28.577 1.00 92.56 88 ALA A C 1
ATOM 681 O O . ALA A 1 88 ? -23.829 18.431 28.354 1.00 92.56 88 ALA A O 1
ATOM 682 N N . THR A 1 89 ? -22.678 20.336 28.503 1.00 90.25 89 THR A N 1
ATOM 683 C CA . THR A 1 89 ? -23.829 21.215 28.236 1.00 90.25 89 THR A CA 1
ATOM 684 C C . THR A 1 89 ? -24.361 21.081 26.805 1.00 90.25 89 THR A C 1
ATOM 686 O O . THR A 1 89 ? -25.575 21.136 26.592 1.00 90.25 89 THR A O 1
ATOM 689 N N . PHE A 1 90 ? -23.475 20.921 25.816 1.00 88.25 90 PHE A N 1
ATOM 690 C CA . PHE A 1 90 ? -23.841 20.922 24.394 1.00 88.25 90 PHE A CA 1
ATOM 691 C C . PHE A 1 90 ? -24.063 19.524 23.808 1.00 88.25 90 PHE A C 1
ATOM 693 O O . PHE A 1 90 ? -24.812 19.400 22.838 1.00 88.25 90 PHE A O 1
ATOM 700 N N . ARG A 1 91 ? -23.423 18.494 24.377 1.00 89.06 91 ARG A N 1
ATOM 701 C CA . ARG A 1 91 ? -23.396 17.120 23.854 1.00 89.06 91 ARG A CA 1
ATOM 702 C C . ARG A 1 91 ? -23.730 16.095 24.945 1.00 89.06 91 ARG A C 1
ATOM 704 O O . ARG A 1 91 ? -23.076 15.069 25.059 1.00 89.06 91 ARG A O 1
ATOM 711 N N . SER A 1 92 ? -24.749 16.370 25.760 1.00 93.69 92 SER A N 1
ATOM 712 C CA . SER A 1 92 ? -25.375 15.363 26.627 1.00 93.69 92 SER A CA 1
ATOM 713 C C . SER A 1 92 ? -26.873 15.624 26.828 1.00 93.69 92 SER A C 1
ATOM 715 O O . SER A 1 92 ? -27.391 16.700 26.513 1.00 93.69 92 SER A O 1
ATOM 717 N N . ASN A 1 93 ? -27.585 14.638 27.369 1.00 93.88 93 ASN A N 1
ATOM 718 C CA . ASN A 1 93 ? -28.986 14.743 27.778 1.00 93.88 93 ASN A CA 1
ATOM 719 C C . ASN A 1 93 ? -29.161 15.350 29.187 1.00 93.88 93 ASN A C 1
ATOM 721 O O . ASN A 1 93 ? -30.293 15.494 29.651 1.00 93.88 93 ASN A O 1
ATOM 725 N N . LEU A 1 94 ? -28.069 15.734 29.860 1.00 93.62 94 LEU A N 1
ATOM 726 C CA . LEU A 1 94 ? -28.111 16.298 31.204 1.00 93.62 94 LEU A CA 1
ATOM 727 C C . LEU A 1 94 ? -28.574 17.760 31.190 1.00 93.62 94 LEU A C 1
ATOM 729 O O . LEU A 1 94 ? -28.447 18.499 30.204 1.00 93.62 94 LEU A O 1
ATOM 733 N N . GLN A 1 95 ? -29.133 18.170 32.325 1.00 90.88 95 GLN A N 1
ATOM 734 C CA . GLN A 1 95 ? -29.518 19.552 32.586 1.00 90.88 95 GLN A CA 1
ATOM 735 C C . GLN A 1 95 ? -28.376 20.286 33.306 1.00 90.88 95 GLN A C 1
ATOM 737 O O . GLN A 1 95 ? -27.682 19.653 34.105 1.00 90.88 95 GLN A O 1
ATOM 742 N N . PRO A 1 96 ? -28.181 21.600 33.087 1.00 89.62 96 PRO A N 1
ATOM 743 C CA . PRO A 1 96 ? -27.075 22.356 33.684 1.00 89.62 96 PRO A CA 1
ATOM 744 C C . PRO A 1 96 ? -26.984 22.250 35.207 1.00 89.62 96 PRO A C 1
ATOM 746 O O . PRO A 1 96 ? -25.885 22.201 35.746 1.00 89.62 96 PRO A O 1
ATOM 749 N N . GLN A 1 97 ? -28.124 22.178 35.904 1.00 91.75 97 GLN A N 1
ATOM 750 C CA . GLN A 1 97 ? -28.160 22.037 37.362 1.00 91.75 97 GLN A CA 1
ATOM 751 C C . GLN A 1 97 ? -27.600 20.700 37.872 1.00 91.75 97 GLN A C 1
ATOM 753 O O . GLN A 1 97 ? -27.281 20.595 39.051 1.00 91.75 97 GLN A O 1
ATOM 758 N N . ASN A 1 98 ? -27.466 19.703 36.994 1.00 95.62 98 ASN A N 1
ATOM 759 C CA . ASN A 1 98 ? -26.903 18.392 37.309 1.00 95.62 98 ASN A CA 1
ATOM 760 C C . ASN A 1 98 ? -25.421 18.284 36.902 1.00 95.62 98 ASN A C 1
ATOM 762 O O . ASN A 1 98 ? -24.839 17.200 36.965 1.00 95.62 98 ASN A O 1
ATOM 766 N N . LEU A 1 99 ? -24.813 19.378 36.432 1.00 96.81 99 LEU A N 1
ATOM 767 C CA . LEU A 1 99 ? -23.398 19.435 36.082 1.00 96.81 99 LEU A CA 1
ATOM 768 C C . LEU A 1 99 ? -22.614 20.046 37.241 1.00 96.81 99 LEU A C 1
ATOM 770 O O . LEU A 1 99 ? -22.839 21.187 37.642 1.00 96.81 99 LEU A O 1
ATOM 774 N N . HIS A 1 100 ? -21.655 19.287 37.753 1.00 96.75 100 HIS A N 1
ATOM 775 C CA . HIS A 1 100 ? -20.776 19.692 38.837 1.00 96.75 100 HIS A CA 1
ATOM 776 C C . HIS A 1 100 ? -19.349 19.744 38.310 1.00 96.75 100 HIS A C 1
ATOM 778 O O . HIS A 1 100 ? -18.860 18.799 37.695 1.00 96.75 100 HIS A O 1
ATOM 784 N N . VAL A 1 101 ? -18.678 20.868 38.534 1.00 95.75 101 VAL A N 1
ATOM 785 C CA . VAL A 1 101 ? -17.358 21.123 37.956 1.00 95.75 101 VAL A CA 1
ATOM 786 C C . VAL A 1 101 ? -16.292 21.271 39.025 1.00 95.75 101 VAL A C 1
ATOM 788 O O . VAL A 1 101 ? -16.579 21.748 40.123 1.00 95.75 101 VAL A O 1
ATOM 791 N N . TYR A 1 102 ? -15.069 20.880 38.679 1.00 96.00 102 TYR A N 1
ATOM 792 C CA . TYR A 1 102 ? -13.863 21.189 39.444 1.00 96.00 102 TYR A CA 1
ATOM 793 C C . TYR A 1 102 ? -12.838 21.902 38.550 1.00 96.00 102 TYR A C 1
ATOM 795 O O . TYR A 1 102 ? -12.714 21.600 37.359 1.00 96.00 102 TYR A O 1
ATOM 803 N N . ALA A 1 103 ? -12.135 22.883 39.107 1.00 94.19 103 ALA A N 1
ATOM 804 C CA . ALA A 1 103 ? -11.066 23.613 38.433 1.00 94.19 103 ALA A CA 1
ATOM 805 C C . ALA A 1 103 ? -9.751 22.812 38.412 1.00 94.19 103 ALA A C 1
ATOM 807 O O . ALA A 1 103 ? -9.577 21.847 39.148 1.00 94.19 103 ALA A O 1
ATOM 808 N N . ASP A 1 104 ? -8.787 23.238 37.596 1.00 92.25 104 ASP A N 1
ATOM 809 C CA . ASP A 1 104 ? -7.517 22.517 37.387 1.00 92.25 104 ASP A CA 1
ATOM 810 C C . ASP A 1 104 ? -6.646 22.386 38.643 1.00 92.25 104 ASP A C 1
ATOM 812 O O . ASP A 1 104 ? -5.830 21.474 38.746 1.00 92.25 104 ASP A O 1
ATOM 816 N N . PHE A 1 105 ? -6.816 23.305 39.593 1.00 92.94 105 PHE A N 1
ATOM 817 C CA . PHE A 1 105 ? -6.128 23.299 40.883 1.00 92.94 105 PHE A CA 1
ATOM 818 C C . PHE A 1 105 ? -6.919 22.560 41.977 1.00 92.94 105 PHE A C 1
ATOM 820 O O . PHE A 1 105 ? -6.466 22.493 43.119 1.00 92.94 105 PHE A O 1
ATOM 827 N N . GLU A 1 106 ? -8.098 22.025 41.654 1.00 94.94 106 GLU A N 1
ATOM 828 C CA . GLU A 1 106 ? -8.952 21.267 42.566 1.00 94.94 106 GLU A CA 1
ATOM 829 C C . GLU A 1 106 ? -8.840 19.760 42.295 1.00 94.94 106 GLU A C 1
ATOM 831 O O . GLU A 1 106 ? -8.526 19.309 41.192 1.00 94.94 106 GLU A O 1
ATOM 836 N N . SER A 1 107 ? -9.117 18.941 43.311 1.00 94.88 107 SER A N 1
ATOM 837 C CA . SER A 1 107 ? -9.138 17.488 43.151 1.00 94.88 107 SER A CA 1
ATOM 838 C C . SER A 1 107 ? -10.515 17.028 42.676 1.00 94.88 107 SER A C 1
ATOM 840 O O . SER A 1 107 ? -11.489 17.093 43.425 1.00 94.88 107 SER A O 1
ATOM 842 N N . GLY A 1 108 ? -10.599 16.492 41.456 1.00 95.44 108 GLY A N 1
ATOM 843 C CA . GLY A 1 108 ? -11.869 15.995 40.915 1.00 95.44 108 GLY A CA 1
ATOM 844 C C . GLY A 1 108 ? -12.513 14.897 41.767 1.00 95.44 108 GLY A C 1
ATOM 845 O O . GLY A 1 108 ? -13.723 14.905 41.967 1.00 95.44 108 GLY A O 1
ATOM 846 N N . ILE A 1 109 ? -11.716 14.008 42.371 1.00 97.25 109 ILE A N 1
ATOM 847 C CA . ILE A 1 109 ? -12.247 13.000 43.297 1.00 97.25 109 ILE A CA 1
ATOM 848 C C . ILE A 1 109 ? -12.762 13.617 44.607 1.00 97.25 109 ILE A C 1
ATOM 850 O O . ILE A 1 109 ? -13.752 13.131 45.144 1.00 97.25 109 ILE A O 1
ATOM 854 N N . ASP A 1 110 ? -12.166 14.711 45.100 1.00 97.38 110 ASP A N 1
ATOM 855 C CA . ASP A 1 110 ? -12.737 15.421 46.255 1.00 97.38 110 ASP A CA 1
ATOM 856 C C . ASP A 1 110 ? -14.083 16.032 45.888 1.00 97.38 110 ASP A C 1
ATOM 858 O O . ASP A 1 110 ? -15.001 15.981 46.700 1.00 97.38 110 ASP A O 1
ATOM 862 N N . LYS A 1 111 ? -14.245 16.513 44.648 1.00 97.75 111 LYS A N 1
ATOM 863 C CA . LYS A 1 111 ? -15.537 17.004 44.161 1.00 97.75 111 LYS A CA 1
ATOM 864 C C . LYS A 1 111 ? -16.592 15.900 44.072 1.00 97.75 111 LYS A C 1
ATOM 866 O O . LYS A 1 111 ? -17.744 16.131 44.433 1.00 97.75 111 LYS A O 1
ATOM 871 N N . VAL A 1 112 ? -16.204 14.694 43.652 1.00 97.94 112 VAL A N 1
ATOM 872 C CA . VAL A 1 112 ? -17.073 13.505 43.696 1.00 97.94 112 VAL A CA 1
ATOM 873 C C . VAL A 1 112 ? -17.471 13.179 45.136 1.00 97.94 112 VAL A C 1
ATOM 875 O O . VAL A 1 112 ? -18.656 13.024 45.416 1.00 97.94 112 VAL A O 1
ATOM 878 N N . CYS A 1 113 ? -16.510 13.130 46.062 1.00 97.88 113 CYS A N 1
ATOM 879 C CA . CYS A 1 113 ? -16.761 12.881 47.482 1.00 97.88 113 CYS A CA 1
ATOM 880 C C . CYS A 1 113 ? -17.622 13.975 48.139 1.00 97.88 113 CYS A C 1
ATOM 882 O O . CYS A 1 113 ? -18.451 13.670 48.991 1.00 97.88 113 CYS A O 1
ATOM 884 N N . GLU A 1 114 ? -17.440 15.245 47.773 1.00 97.19 114 GLU A N 1
ATOM 885 C CA . GLU A 1 114 ? -18.266 16.374 48.217 1.00 97.19 114 GLU A CA 1
ATOM 886 C C . GLU A 1 114 ? -19.712 16.191 47.751 1.00 97.19 114 GLU A C 1
ATOM 888 O O . GLU A 1 114 ? -20.633 16.227 48.565 1.00 97.19 114 GLU A O 1
ATOM 893 N N . LEU A 1 115 ? -19.913 15.925 46.458 1.00 97.38 115 LEU A N 1
ATOM 894 C CA . LEU A 1 115 ? -21.242 15.729 45.893 1.00 97.38 115 LEU A CA 1
ATOM 895 C C . LEU A 1 115 ? -21.934 14.495 46.485 1.00 97.38 115 LEU A C 1
ATOM 897 O O . LEU A 1 115 ? -23.113 14.555 46.828 1.00 97.38 115 LEU A O 1
ATOM 901 N N . LEU A 1 116 ? -21.203 13.396 46.672 1.00 97.25 116 LEU A N 1
ATOM 902 C CA . LEU A 1 116 ? -21.727 12.160 47.250 1.00 97.25 116 LEU A CA 1
ATOM 903 C C . LEU A 1 116 ? -22.292 12.365 48.667 1.00 97.25 116 LEU A C 1
ATOM 905 O O . LEU A 1 116 ? -23.250 11.698 49.045 1.00 97.25 116 LEU A O 1
ATOM 909 N N . GLN A 1 117 ? -21.763 13.323 49.436 1.00 95.06 117 GLN A N 1
ATOM 910 C CA . GLN A 1 117 ? -22.282 13.662 50.768 1.00 95.06 117 GLN A CA 1
ATOM 911 C C . GLN A 1 117 ? -23.666 14.321 50.748 1.00 95.06 117 GLN A C 1
ATOM 913 O O . GLN A 1 117 ? -24.314 14.367 51.793 1.00 95.06 117 GLN A O 1
ATOM 918 N N . SER A 1 118 ? -24.115 14.829 49.596 1.00 94.38 118 SER A N 1
ATOM 919 C CA . SER A 1 118 ? -25.471 15.371 49.438 1.00 94.38 118 SER A CA 1
ATOM 920 C C . SER A 1 118 ? -26.544 14.287 49.285 1.00 94.38 118 SER A C 1
ATOM 922 O O . SER A 1 118 ? -27.731 14.590 49.387 1.00 94.38 118 SER A O 1
ATOM 924 N N . PHE A 1 119 ? -26.141 13.027 49.095 1.00 94.62 119 PHE A N 1
ATOM 925 C CA . PHE A 1 119 ? -27.039 11.883 48.975 1.00 94.62 119 PHE A CA 1
ATOM 926 C C . PHE A 1 119 ? -27.103 11.082 50.280 1.00 94.62 119 PHE A C 1
ATOM 928 O O . PHE A 1 119 ? -26.105 10.898 50.979 1.00 94.62 119 PHE A O 1
ATOM 935 N N . GLN A 1 120 ? -28.284 10.544 50.585 1.00 92.69 120 GLN A N 1
ATOM 936 C CA . GLN A 1 120 ? -28.447 9.531 51.626 1.00 92.69 120 GLN A CA 1
ATOM 937 C C . GLN A 1 120 ? -28.182 8.155 51.013 1.00 92.69 120 GLN A C 1
ATOM 939 O O . GLN A 1 120 ? -29.022 7.618 50.300 1.00 92.69 120 GLN A O 1
ATOM 944 N N . VAL A 1 121 ? -26.992 7.609 51.262 1.00 96.44 121 VAL A N 1
ATOM 945 C CA . VAL A 1 121 ? -26.526 6.352 50.663 1.00 96.44 121 VAL A CA 1
ATOM 946 C C . VAL A 1 121 ? -26.121 5.395 51.776 1.00 96.44 121 VAL A C 1
ATOM 948 O O . VAL A 1 121 ? -25.264 5.727 52.588 1.00 96.44 121 VAL A O 1
ATOM 951 N N . SER A 1 122 ? -26.708 4.201 51.797 1.00 97.06 122 SER A N 1
ATOM 952 C CA . SER A 1 122 ? -26.277 3.077 52.636 1.00 97.06 122 SER A CA 1
ATOM 953 C C . SER A 1 122 ? -25.448 2.075 51.830 1.00 97.06 122 SER A C 1
ATOM 955 O O . SER A 1 122 ? -24.483 1.511 52.344 1.00 97.06 122 SER A O 1
ATOM 957 N N . ARG A 1 123 ? -25.795 1.850 50.558 1.00 98.44 123 ARG A N 1
ATOM 958 C CA . ARG A 1 123 ? -25.135 0.915 49.636 1.00 98.44 123 ARG A CA 1
ATOM 959 C C . ARG A 1 123 ? -24.712 1.649 48.364 1.00 98.44 123 ARG A C 1
ATOM 961 O O . ARG A 1 123 ? -25.548 1.998 47.534 1.00 98.44 123 ARG A O 1
ATOM 968 N N . LEU A 1 124 ? -23.405 1.870 48.229 1.00 98.38 124 LEU A N 1
ATOM 969 C CA . LEU A 1 124 ? -22.789 2.596 47.119 1.00 98.38 124 LEU A CA 1
ATOM 970 C C . LEU A 1 124 ? -22.175 1.615 46.119 1.00 98.38 124 LEU A C 1
ATOM 972 O O . LEU A 1 124 ? -21.203 0.934 46.446 1.00 98.38 124 LEU A O 1
ATOM 976 N N . GLY A 1 125 ? -22.719 1.560 44.908 1.00 98.31 125 GLY A N 1
ATOM 977 C CA . GLY A 1 125 ? -22.111 0.843 43.793 1.00 98.31 125 GLY A CA 1
ATOM 978 C C . GLY A 1 125 ? -20.954 1.636 43.186 1.00 98.31 125 GLY A C 1
ATOM 979 O O . GLY A 1 125 ? -21.092 2.833 42.936 1.00 98.31 125 GLY A O 1
ATOM 980 N N . LEU A 1 126 ? -19.826 0.981 42.934 1.00 98.00 126 LEU A N 1
ATOM 981 C CA . LEU A 1 126 ? -18.664 1.560 42.257 1.00 98.00 126 LEU A CA 1
ATOM 982 C C . LEU A 1 126 ? -18.258 0.673 41.081 1.00 98.00 126 LEU A C 1
ATOM 984 O O . LEU A 1 126 ? -18.291 -0.547 41.207 1.00 98.00 126 LEU A O 1
ATOM 988 N N . GLU A 1 127 ? -17.807 1.268 39.979 1.00 95.50 127 GLU A N 1
ATOM 989 C CA . GLU A 1 127 ? -17.143 0.523 38.900 1.00 95.50 127 GLU A CA 1
ATOM 990 C C . GLU A 1 127 ? -15.702 0.174 39.299 1.00 95.50 127 GLU A C 1
ATOM 992 O O . GLU A 1 127 ? -14.740 0.817 38.878 1.00 95.50 127 GLU A O 1
ATOM 997 N N . MET A 1 128 ? -15.536 -0.836 40.156 1.00 94.38 128 MET A N 1
ATOM 998 C CA . MET A 1 128 ? -14.228 -1.232 40.693 1.00 94.38 128 MET A CA 1
ATOM 999 C C . MET A 1 128 ? -13.254 -1.763 39.629 1.00 94.38 128 MET A C 1
ATOM 1001 O O . MET A 1 128 ? -12.052 -1.801 39.881 1.00 94.38 128 MET A O 1
ATOM 1005 N N . GLN A 1 129 ? -13.755 -2.167 38.459 1.00 91.75 129 GLN A N 1
ATOM 1006 C CA . GLN A 1 129 ? -12.948 -2.604 37.315 1.00 91.75 129 GLN A CA 1
ATOM 1007 C C . GLN A 1 129 ? -12.659 -1.470 36.321 1.00 91.75 129 GLN A C 1
ATOM 1009 O O . GLN A 1 129 ? -11.928 -1.684 35.359 1.00 91.75 129 GLN A O 1
ATOM 1014 N N . SER A 1 130 ? -13.201 -0.265 36.539 1.00 90.88 130 SER A N 1
ATOM 1015 C CA . SER A 1 130 ? -13.026 0.844 35.601 1.00 90.88 130 SER A CA 1
ATOM 1016 C C . SER A 1 130 ? -11.566 1.273 35.493 1.00 90.88 130 SER A C 1
ATOM 1018 O O . SER A 1 130 ? -10.880 1.508 36.493 1.00 90.88 130 SER A O 1
ATOM 1020 N N . ARG A 1 131 ? -11.124 1.529 34.259 1.00 89.19 131 ARG A N 1
ATOM 1021 C CA . ARG A 1 131 ? -9.777 2.046 33.958 1.00 89.19 131 ARG A CA 1
ATOM 1022 C C . ARG A 1 131 ? -9.573 3.483 34.453 1.00 89.19 131 ARG A C 1
ATOM 1024 O O . ARG A 1 131 ? -8.446 3.980 34.485 1.00 89.19 131 ARG A O 1
ATOM 1031 N N . ARG A 1 132 ? -10.653 4.165 34.856 1.00 91.62 132 ARG A N 1
ATOM 1032 C CA . ARG A 1 132 ? -10.656 5.564 35.321 1.00 91.62 132 ARG A CA 1
ATOM 1033 C C . ARG A 1 132 ? -10.823 5.701 36.832 1.00 91.62 132 ARG A C 1
ATOM 1035 O O . ARG A 1 132 ? -10.489 6.748 37.402 1.00 91.62 132 ARG A O 1
ATOM 1042 N N . LEU A 1 133 ? -11.207 4.625 37.518 1.00 93.19 133 LEU A N 1
ATOM 1043 C CA . LEU A 1 133 ? -11.223 4.567 38.976 1.00 93.19 133 LEU A CA 1
ATOM 1044 C C . LEU A 1 133 ? -9.855 4.138 39.530 1.00 93.19 133 LEU A C 1
ATOM 1046 O O . LEU A 1 133 ? -9.652 3.030 40.012 1.00 93.19 133 LEU A O 1
ATOM 1050 N N . LEU A 1 134 ? -8.884 5.049 39.468 1.00 94.19 134 LEU A N 1
ATOM 1051 C CA . LEU A 1 134 ? -7.526 4.800 39.960 1.00 94.19 134 LEU A CA 1
ATOM 1052 C C . LEU A 1 134 ? -7.494 4.467 41.464 1.00 94.19 134 LEU A C 1
ATOM 1054 O O . LEU A 1 134 ? -8.298 4.980 42.242 1.00 94.19 134 LEU A O 1
ATOM 1058 N N . ALA A 1 135 ? -6.471 3.731 41.912 1.00 94.56 135 ALA A N 1
ATOM 1059 C CA . ALA A 1 135 ? -6.293 3.358 43.325 1.00 94.56 135 ALA A CA 1
ATOM 1060 C C . ALA A 1 135 ? -6.329 4.559 44.298 1.00 94.56 135 ALA A C 1
ATOM 1062 O O . ALA A 1 135 ? -6.891 4.478 45.385 1.00 94.56 135 ALA A O 1
ATOM 1063 N N . ARG A 1 136 ? -5.802 5.721 43.890 1.00 93.25 136 ARG A N 1
ATOM 1064 C CA . ARG A 1 136 ? -5.882 6.959 44.692 1.00 93.25 136 ARG A CA 1
ATOM 1065 C C . ARG A 1 136 ? -7.312 7.488 44.855 1.00 93.25 136 ARG A C 1
ATOM 1067 O O . ARG A 1 136 ? -7.604 8.163 45.838 1.00 93.25 136 ARG A O 1
ATOM 1074 N N . HIS A 1 137 ? -8.185 7.228 43.881 1.00 95.44 137 HIS A N 1
ATOM 1075 C CA . HIS A 1 137 ? -9.598 7.584 43.958 1.00 95.44 137 HIS A CA 1
ATOM 1076 C C . HIS A 1 137 ? -10.317 6.645 44.929 1.00 95.44 137 HIS A C 1
ATOM 1078 O O . HIS A 1 137 ? -11.051 7.115 45.800 1.00 95.44 137 HIS A O 1
ATOM 1084 N N . TRP A 1 138 ? -10.014 5.343 44.840 1.00 94.56 138 TRP A N 1
ATOM 1085 C CA . TRP A 1 138 ? -10.496 4.324 45.772 1.00 94.56 138 TRP A CA 1
ATOM 1086 C C . TRP A 1 138 ? -10.222 4.699 47.230 1.00 94.56 138 TRP A C 1
ATOM 1088 O O . TRP A 1 138 ? -11.154 4.731 48.025 1.00 94.56 138 TRP A O 1
ATOM 1098 N N . THR A 1 139 ? -8.986 5.078 47.576 1.00 95.69 139 THR A N 1
ATOM 1099 C CA . THR A 1 139 ? -8.627 5.443 48.960 1.00 95.69 139 THR A CA 1
ATOM 1100 C C . THR A 1 139 ? -9.523 6.543 49.536 1.00 95.69 139 THR A C 1
ATOM 1102 O O . THR A 1 139 ? -9.907 6.484 50.705 1.00 95.69 139 THR A O 1
ATOM 1105 N N . LYS A 1 140 ? -9.893 7.547 48.730 1.00 96.81 140 LYS A N 1
ATOM 1106 C CA . LYS A 1 140 ? -10.772 8.634 49.184 1.00 96.81 140 LYS A CA 1
ATOM 1107 C C . LYS A 1 140 ? -12.224 8.183 49.336 1.00 96.81 140 LYS A C 1
ATOM 1109 O O . LYS A 1 140 ? -12.865 8.545 50.322 1.00 96.81 140 LYS A O 1
ATOM 1114 N N . LEU A 1 141 ? -12.727 7.384 48.394 1.00 96.94 141 LEU A N 1
ATOM 1115 C CA . LEU A 1 141 ? -14.081 6.826 48.457 1.00 96.94 141 LEU A CA 1
ATOM 1116 C C . LEU A 1 141 ? -14.237 5.863 49.636 1.00 96.94 141 LEU A C 1
ATOM 1118 O O . LEU A 1 141 ? -15.236 5.930 50.344 1.00 96.94 141 LEU A O 1
ATOM 1122 N N . GLU A 1 142 ? -13.238 5.022 49.898 1.00 97.31 142 GLU A N 1
ATOM 1123 C CA . GLU A 1 142 ? -13.208 4.101 51.036 1.00 97.31 142 GLU A CA 1
ATOM 1124 C C . GLU A 1 142 ? -13.186 4.850 52.374 1.00 97.31 142 GLU A C 1
ATOM 1126 O O . GLU A 1 142 ? -13.964 4.536 53.279 1.00 97.31 142 GLU A O 1
ATOM 1131 N N . ALA A 1 143 ? -12.360 5.895 52.495 1.00 97.62 143 ALA A N 1
ATOM 1132 C CA . ALA A 1 143 ? -12.324 6.737 53.688 1.00 97.62 143 ALA A CA 1
ATOM 1133 C C . ALA A 1 143 ? -13.666 7.449 53.940 1.00 97.62 143 ALA A C 1
ATOM 1135 O O . ALA A 1 143 ? -14.154 7.481 55.078 1.00 97.62 143 ALA A O 1
ATOM 1136 N N . LEU A 1 144 ? -14.292 7.986 52.886 1.00 97.50 144 LEU A N 1
ATOM 1137 C CA . LEU A 1 144 ? -15.614 8.603 52.977 1.00 97.50 144 LEU A CA 1
ATOM 1138 C C . LEU A 1 144 ? -16.681 7.575 53.370 1.00 97.50 144 LEU A C 1
ATOM 1140 O O . LEU A 1 144 ? -17.450 7.823 54.300 1.00 97.50 144 LEU A O 1
ATOM 1144 N N . ALA A 1 145 ? -16.697 6.415 52.711 1.00 97.06 145 ALA A N 1
ATOM 1145 C CA . ALA A 1 145 ? -17.643 5.341 52.981 1.00 97.06 145 ALA A CA 1
ATOM 1146 C C . ALA A 1 145 ? -17.562 4.881 54.440 1.00 97.06 145 ALA A C 1
ATOM 1148 O O . ALA A 1 145 ? -18.585 4.812 55.118 1.00 97.06 145 ALA A O 1
ATOM 1149 N N . LYS A 1 146 ? -16.348 4.684 54.970 1.00 97.00 146 LYS A N 1
ATOM 1150 C CA . LYS A 1 146 ? -16.129 4.343 56.382 1.00 97.00 146 LYS A CA 1
ATOM 1151 C C . LYS A 1 146 ? -16.661 5.421 57.328 1.00 97.00 146 LYS A C 1
ATOM 1153 O O . LYS A 1 146 ? -17.313 5.099 58.316 1.00 97.00 146 LYS A O 1
ATOM 1158 N N . THR A 1 147 ? -16.415 6.692 57.014 1.00 96.69 147 THR A N 1
ATOM 1159 C CA . THR A 1 147 ? -16.860 7.831 57.837 1.00 96.69 147 THR A CA 1
ATOM 1160 C C . THR A 1 147 ? -18.384 7.979 57.846 1.00 96.69 147 THR A C 1
ATOM 1162 O O . THR A 1 147 ? -18.961 8.393 58.848 1.00 96.69 147 THR A O 1
ATOM 1165 N N . LYS A 1 148 ? -19.049 7.640 56.737 1.00 95.88 148 LYS A N 1
ATOM 1166 C CA . LYS A 1 148 ? -20.502 7.775 56.563 1.00 95.88 148 LYS A CA 1
ATOM 1167 C C . LYS A 1 148 ? -21.281 6.477 56.800 1.00 95.88 148 LYS A C 1
ATOM 1169 O O . LYS A 1 148 ? -22.500 6.492 56.688 1.00 95.88 148 LYS A O 1
ATOM 1174 N N . GLY A 1 149 ? -20.603 5.375 57.123 1.00 96.06 149 GLY A N 1
ATOM 1175 C CA . GLY A 1 149 ? -21.236 4.066 57.309 1.00 96.06 149 GLY A CA 1
ATOM 1176 C C . GLY A 1 149 ? -21.795 3.452 56.018 1.00 96.06 149 GLY A C 1
ATOM 1177 O O . GLY A 1 149 ? -22.734 2.665 56.081 1.00 96.06 149 GLY A O 1
ATOM 1178 N N . MET A 1 150 ? -21.241 3.805 54.855 1.00 97.88 150 MET A N 1
ATOM 1179 C CA . MET A 1 150 ? -21.666 3.273 53.557 1.00 97.88 150 MET A CA 1
ATOM 1180 C C . MET A 1 150 ? -21.002 1.923 53.277 1.00 97.88 150 MET A C 1
ATOM 1182 O O . MET A 1 150 ? -19.799 1.750 53.480 1.00 97.88 150 MET A O 1
ATOM 1186 N N . LYS A 1 151 ? -21.761 0.979 52.721 1.00 97.94 151 LYS A N 1
ATOM 1187 C CA . LYS A 1 151 ? -21.234 -0.275 52.179 1.00 97.94 151 LYS A CA 1
ATOM 1188 C C . LYS A 1 151 ? -20.901 -0.106 50.698 1.00 97.94 151 LYS A C 1
ATOM 1190 O O . LYS A 1 151 ? -21.805 0.044 49.875 1.00 97.94 151 LYS A O 1
ATOM 1195 N N . LEU A 1 152 ? -19.616 -0.193 50.364 1.00 98.12 152 LEU A N 1
ATOM 1196 C CA . LEU A 1 152 ? -19.154 -0.246 48.976 1.00 98.12 152 LEU A CA 1
ATOM 1197 C C . LEU A 1 152 ? -19.534 -1.589 48.338 1.00 98.12 152 LEU A C 1
ATOM 1199 O O . LEU A 1 152 ? -19.361 -2.645 48.950 1.00 98.12 152 LEU A O 1
ATOM 1203 N N . CYS A 1 153 ? -20.070 -1.543 47.123 1.00 98.12 153 CYS A N 1
ATOM 1204 C CA . CYS A 1 153 ? -20.521 -2.696 46.349 1.00 98.12 153 CYS A CA 1
ATOM 1205 C C . CYS A 1 153 ? -19.918 -2.640 44.940 1.00 98.12 153 CYS A C 1
ATOM 1207 O O . CYS A 1 153 ? -19.809 -1.560 44.362 1.00 98.12 153 CYS A O 1
ATOM 1209 N N . GLU A 1 154 ? -19.532 -3.792 44.393 1.00 96.12 154 GLU A N 1
ATOM 1210 C CA . GLU A 1 154 ? -19.102 -3.894 42.994 1.00 96.12 154 GLU A CA 1
ATOM 1211 C C . GLU A 1 154 ? -20.316 -3.664 42.079 1.00 96.12 154 GLU A C 1
ATOM 1213 O O . GLU A 1 154 ? -21.361 -4.276 42.293 1.00 96.12 154 GLU A O 1
ATOM 1218 N N . ALA A 1 155 ? -20.188 -2.777 41.097 1.00 96.75 155 ALA A N 1
ATOM 1219 C CA . ALA A 1 155 ? -21.221 -2.420 40.133 1.00 96.75 155 ALA A CA 1
ATOM 1220 C C . ALA A 1 155 ? -20.717 -2.363 38.672 1.00 96.75 155 ALA A C 1
ATOM 1222 O O . ALA A 1 155 ? -21.465 -1.932 37.792 1.00 96.75 155 ALA A O 1
ATOM 1223 N N . SER A 1 156 ? -19.486 -2.805 38.385 1.00 95.12 156 SER A N 1
ATOM 1224 C CA . SER A 1 156 ? -18.863 -2.751 37.050 1.00 95.12 156 SER A CA 1
ATOM 1225 C C . SER A 1 156 ? -19.620 -3.569 36.004 1.00 95.12 156 SER A C 1
ATOM 1227 O O . SER A 1 156 ? -19.482 -3.320 34.811 1.00 95.12 156 SER A O 1
ATOM 1229 N N . HIS A 1 157 ? -20.449 -4.533 36.410 1.00 93.69 157 HIS A N 1
ATOM 1230 C CA . HIS A 1 157 ? -21.264 -5.344 35.501 1.00 93.69 157 HIS A CA 1
ATOM 1231 C C . HIS A 1 157 ? -22.598 -4.697 35.098 1.00 93.69 157 HIS A C 1
ATOM 1233 O O . HIS A 1 157 ? -23.177 -5.121 34.095 1.00 93.69 157 HIS A O 1
ATOM 1239 N N . LEU A 1 158 ? -23.107 -3.706 35.843 1.00 95.31 158 LEU A N 1
ATOM 1240 C CA . LEU A 1 158 ? -24.488 -3.217 35.694 1.00 95.31 158 LEU A CA 1
ATOM 1241 C C . LEU A 1 158 ? -24.773 -2.638 34.307 1.00 95.31 158 LEU A C 1
ATOM 1243 O O . LEU A 1 158 ? -25.690 -3.088 33.619 1.00 95.31 158 LEU A O 1
ATOM 1247 N N . VAL A 1 159 ? -24.000 -1.629 33.899 1.00 96.75 159 VAL A N 1
ATOM 1248 C CA . VAL A 1 159 ? -24.196 -0.958 32.607 1.00 96.75 159 VAL A CA 1
ATOM 1249 C C . VAL A 1 159 ? -23.681 -1.820 31.452 1.00 96.75 159 VAL A C 1
ATOM 1251 O O . VAL A 1 159 ? -24.425 -1.999 30.482 1.00 96.75 159 VAL A O 1
ATOM 1254 N N . PRO A 1 160 ? -22.483 -2.430 31.529 1.00 94.44 160 PRO A N 1
ATOM 1255 C CA . PRO A 1 160 ? -21.966 -3.204 30.410 1.00 94.44 160 PRO A CA 1
ATOM 1256 C C . PRO A 1 160 ? -22.801 -4.422 30.033 1.00 94.44 160 PRO A C 1
ATOM 1258 O O . PRO A 1 160 ? -22.949 -4.699 28.846 1.00 94.44 160 PRO A O 1
ATOM 1261 N N . ARG A 1 161 ? -23.440 -5.103 30.994 1.00 93.06 161 ARG A N 1
ATOM 1262 C CA . ARG A 1 161 ? -24.363 -6.206 30.681 1.00 93.06 161 ARG A CA 1
ATOM 1263 C C . ARG A 1 161 ? -25.519 -5.754 29.787 1.00 93.06 161 ARG A C 1
ATOM 1265 O O . ARG A 1 161 ? -25.910 -6.486 28.885 1.00 93.06 161 ARG A O 1
ATOM 1272 N N . LEU A 1 162 ? -26.054 -4.555 30.025 1.00 95.12 162 LEU A N 1
ATOM 1273 C CA . LEU A 1 162 ? -27.131 -3.988 29.209 1.00 95.12 162 LEU A CA 1
ATOM 1274 C C . LEU A 1 162 ? -26.641 -3.566 27.828 1.00 95.12 162 LEU A C 1
ATOM 1276 O O . LEU A 1 162 ? -27.409 -3.623 26.876 1.00 95.12 162 LEU A O 1
ATOM 1280 N N . ARG A 1 163 ? -25.375 -3.154 27.723 1.00 96.44 163 ARG A N 1
ATOM 1281 C CA . ARG A 1 163 ? -24.758 -2.798 26.448 1.00 96.44 163 ARG A CA 1
ATOM 1282 C C . ARG A 1 163 ? -24.564 -4.010 25.549 1.00 96.44 163 ARG A C 1
ATOM 1284 O O . ARG A 1 163 ? -24.544 -3.819 24.345 1.00 96.44 163 ARG A O 1
ATOM 1291 N N . LEU A 1 164 ? -24.426 -5.232 26.071 1.00 96.25 164 LEU A N 1
ATOM 1292 C CA . LEU A 1 164 ? -24.168 -6.412 25.232 1.00 96.25 164 LEU A CA 1
ATOM 1293 C C . LEU A 1 164 ? -25.258 -6.639 24.174 1.00 96.25 164 LEU A C 1
ATOM 1295 O O . LEU A 1 164 ? -24.929 -6.970 23.038 1.00 96.25 164 LEU A O 1
ATOM 1299 N N . VAL A 1 165 ? -26.530 -6.427 24.522 1.00 96.94 165 VAL A N 1
ATOM 1300 C CA . VAL A 1 165 ? -27.675 -6.602 23.615 1.00 96.94 165 VAL A CA 1
ATOM 1301 C C . VAL A 1 165 ? -28.093 -5.246 23.052 1.00 96.94 165 VAL A C 1
ATOM 1303 O O . VAL A 1 165 ? -28.612 -4.401 23.779 1.00 96.94 165 VAL A O 1
ATOM 1306 N N . LYS A 1 166 ? -27.877 -5.040 21.750 1.00 97.69 166 LYS A N 1
ATOM 1307 C CA . LYS A 1 166 ? -28.072 -3.736 21.104 1.00 97.69 166 LYS A CA 1
ATOM 1308 C C . LYS A 1 166 ? -29.544 -3.486 20.776 1.00 97.69 166 LYS A C 1
ATOM 1310 O O . LYS A 1 166 ? -30.221 -4.348 20.210 1.00 97.69 166 LYS A O 1
ATOM 1315 N N . THR A 1 167 ? -30.039 -2.283 21.059 1.00 97.75 167 THR A N 1
ATOM 1316 C CA . THR A 1 167 ? -31.377 -1.861 20.614 1.00 97.75 167 THR A CA 1
ATOM 1317 C C . THR A 1 167 ? -31.411 -1.621 19.096 1.00 97.75 167 THR A C 1
ATOM 1319 O O . THR A 1 167 ? -30.365 -1.417 18.472 1.00 97.75 167 THR A O 1
ATOM 1322 N N . PRO A 1 168 ? -32.596 -1.587 18.452 1.00 97.25 168 PRO A N 1
ATOM 1323 C CA . PRO A 1 168 ? -32.694 -1.251 17.029 1.00 97.25 168 PRO A CA 1
ATOM 1324 C C . PRO A 1 168 ? -32.041 0.091 16.664 1.00 97.25 168 PRO A C 1
ATOM 1326 O O . PRO A 1 168 ? -31.462 0.216 15.584 1.00 97.25 168 PRO A O 1
ATOM 1329 N N . ALA A 1 169 ? -32.094 1.075 17.571 1.00 96.94 169 ALA A N 1
ATOM 1330 C CA . ALA A 1 169 ? -31.446 2.368 17.384 1.00 96.94 169 ALA A CA 1
ATOM 1331 C C . ALA A 1 169 ? -29.914 2.238 17.405 1.00 96.94 169 ALA A C 1
ATOM 1333 O O . ALA A 1 169 ? -29.238 2.784 16.536 1.00 96.94 169 ALA A O 1
ATOM 1334 N N . GLU A 1 170 ? -29.356 1.461 18.337 1.00 98.19 170 GLU A N 1
ATOM 1335 C CA . GLU A 1 170 ? -27.915 1.179 18.385 1.00 98.19 170 GLU A CA 1
ATOM 1336 C C . GLU A 1 170 ? -27.436 0.420 17.147 1.00 98.19 170 GLU A C 1
ATOM 1338 O O . GLU A 1 170 ? -26.393 0.752 16.589 1.00 98.19 170 GLU A O 1
ATOM 1343 N N . LEU A 1 171 ? -28.218 -0.550 16.663 1.00 98.31 171 LEU A N 1
ATOM 1344 C CA . LEU A 1 171 ? -27.902 -1.282 15.436 1.00 98.31 171 LEU A CA 1
ATOM 1345 C C . LEU A 1 171 ? -27.843 -0.362 14.209 1.00 98.31 171 LEU A C 1
ATOM 1347 O O . LEU A 1 171 ? -27.017 -0.582 13.325 1.00 98.31 171 LEU A O 1
ATOM 1351 N N . ALA A 1 172 ? -28.681 0.676 14.141 1.00 97.25 172 ALA A N 1
ATOM 1352 C CA . ALA A 1 172 ? -28.613 1.663 13.065 1.00 97.25 172 ALA A CA 1
ATOM 1353 C C . ALA A 1 172 ? -27.299 2.467 13.106 1.00 97.25 172 ALA A C 1
ATOM 1355 O O . ALA A 1 172 ? -26.660 2.658 12.070 1.00 97.25 172 ALA A O 1
ATOM 1356 N N . VAL A 1 173 ? -26.856 2.881 14.296 1.00 97.62 173 VAL A N 1
ATOM 1357 C CA . VAL A 1 173 ? -25.571 3.578 14.487 1.00 97.62 173 VAL A CA 1
ATOM 1358 C C . VAL A 1 173 ? -24.389 2.644 14.183 1.00 97.62 173 VAL A C 1
ATOM 1360 O O . VAL A 1 173 ? -23.469 3.029 13.461 1.00 97.62 173 VAL A O 1
ATOM 1363 N N . LEU A 1 174 ? -24.444 1.384 14.626 1.00 98.06 174 LEU A N 1
ATOM 1364 C CA . LEU A 1 174 ? -23.427 0.364 14.341 1.00 98.06 174 LEU A CA 1
ATOM 1365 C C . LEU A 1 174 ? -23.282 0.061 12.849 1.00 98.06 174 LEU A C 1
ATOM 1367 O O . LEU A 1 174 ? -22.158 -0.082 12.372 1.00 98.06 174 LEU A O 1
ATOM 1371 N N . ARG A 1 175 ? -24.381 0.005 12.084 1.00 97.94 175 ARG A N 1
ATOM 1372 C CA . ARG A 1 175 ? -24.305 -0.147 10.619 1.00 97.94 175 ARG A CA 1
ATOM 1373 C C . ARG A 1 175 ? -23.571 1.020 9.967 1.00 97.94 175 ARG A C 1
ATOM 1375 O O . ARG A 1 175 ? -22.756 0.800 9.073 1.00 97.94 175 ARG A O 1
ATOM 1382 N N . ARG A 1 176 ? -23.775 2.250 10.455 1.00 97.62 176 ARG A N 1
ATOM 1383 C CA . ARG A 1 176 ? -23.000 3.413 9.995 1.00 97.62 176 ARG A CA 1
ATOM 1384 C C . ARG A 1 176 ? -21.518 3.287 10.345 1.00 97.62 176 ARG A C 1
ATOM 1386 O O . ARG A 1 176 ? -20.687 3.525 9.474 1.00 97.62 176 ARG A O 1
ATOM 1393 N N . ALA A 1 177 ? -21.182 2.851 11.559 1.00 98.19 177 ALA A N 1
ATOM 1394 C CA . ALA A 1 177 ? -19.796 2.584 11.954 1.00 98.19 177 ALA A CA 1
ATOM 1395 C C . ALA A 1 177 ? -19.141 1.494 11.081 1.00 98.19 177 ALA A C 1
ATOM 1397 O O . ALA A 1 177 ? -18.004 1.650 10.633 1.00 98.19 177 ALA A O 1
ATOM 1398 N N . CYS A 1 178 ? -19.884 0.435 10.742 1.00 98.38 178 CYS A N 1
ATOM 1399 C CA . CYS A 1 178 ? -19.461 -0.581 9.776 1.00 98.38 178 CYS A CA 1
ATOM 1400 C C . CYS A 1 178 ? -19.252 0.018 8.372 1.00 98.38 178 CYS A C 1
ATOM 1402 O O . CYS A 1 178 ? -18.287 -0.322 7.694 1.00 98.38 178 CYS A O 1
ATOM 1404 N N . GLY A 1 179 ? -20.092 0.960 7.937 1.00 98.06 179 GLY A N 1
ATOM 1405 C CA . GLY A 1 179 ? -19.887 1.706 6.690 1.00 98.06 179 GLY A CA 1
ATOM 1406 C C . GLY A 1 179 ? -18.578 2.507 6.675 1.00 98.06 179 GLY A C 1
ATOM 1407 O O . GLY A 1 179 ? -17.843 2.467 5.687 1.00 98.06 179 GLY A O 1
ATOM 1408 N N . VAL A 1 180 ? -18.244 3.170 7.787 1.00 98.44 180 VAL A N 1
ATOM 1409 C CA . VAL A 1 180 ? -16.959 3.872 7.966 1.00 98.44 180 VAL A CA 1
ATOM 1410 C C . VAL A 1 180 ? -15.793 2.884 7.882 1.00 98.44 180 VAL A C 1
ATOM 1412 O O . VAL A 1 180 ? -14.857 3.097 7.115 1.00 98.44 180 VAL A O 1
ATOM 1415 N N . CYS A 1 181 ? -15.874 1.769 8.609 1.00 98.19 181 CYS A N 1
ATOM 1416 C CA . CYS A 1 181 ? -14.864 0.709 8.612 1.00 98.19 181 CYS A CA 1
ATOM 1417 C C . CYS A 1 181 ? -14.609 0.171 7.197 1.00 98.19 181 CYS A C 1
ATOM 1419 O O . CYS A 1 181 ? -13.466 0.118 6.742 1.00 98.19 181 CYS A O 1
ATOM 1421 N N . ALA A 1 182 ? -15.682 -0.144 6.466 1.00 98.12 182 ALA A N 1
ATOM 1422 C CA . ALA A 1 182 ? -15.607 -0.630 5.095 1.00 98.12 182 ALA A CA 1
ATOM 1423 C C . ALA A 1 182 ? -14.909 0.370 4.160 1.00 98.12 182 ALA A C 1
ATOM 1425 O O . ALA A 1 182 ? -14.138 -0.049 3.298 1.00 98.12 182 ALA A O 1
ATOM 1426 N N . ALA A 1 183 ? -15.131 1.679 4.332 1.00 97.94 183 ALA A N 1
ATOM 1427 C CA . ALA A 1 183 ? -14.432 2.702 3.554 1.00 97.94 183 ALA A CA 1
ATOM 1428 C C . ALA A 1 183 ? -12.915 2.679 3.808 1.00 97.94 183 ALA A C 1
ATOM 1430 O O . ALA A 1 183 ? -12.137 2.743 2.855 1.00 97.94 183 ALA A O 1
ATOM 1431 N N . GLY A 1 184 ? -12.498 2.532 5.070 1.00 97.69 184 GLY A N 1
ATOM 1432 C CA . GLY A 1 184 ? -11.088 2.403 5.443 1.00 97.69 184 GLY A CA 1
ATOM 1433 C C . GLY A 1 184 ? -10.437 1.143 4.868 1.00 97.69 184 GLY A C 1
ATOM 1434 O O . GLY A 1 184 ? -9.381 1.232 4.244 1.00 97.69 184 GLY A O 1
ATOM 1435 N N . VAL A 1 185 ? -11.092 -0.016 5.007 1.00 97.88 185 VAL A N 1
ATOM 1436 C CA . VAL A 1 185 ? -10.601 -1.294 4.458 1.00 97.88 185 VAL A CA 1
ATOM 1437 C C . VAL A 1 185 ? -10.484 -1.243 2.942 1.00 97.88 185 VAL A C 1
ATOM 1439 O O . VAL A 1 185 ? -9.439 -1.606 2.410 1.00 97.88 185 VAL A O 1
ATOM 1442 N N . LEU A 1 186 ? -11.514 -0.765 2.236 1.00 97.31 186 LEU A N 1
ATOM 1443 C CA . LEU A 1 186 ? -11.473 -0.659 0.776 1.00 97.31 186 LEU A CA 1
ATOM 1444 C C . LEU A 1 186 ? -10.321 0.234 0.315 1.00 97.31 186 LEU A C 1
ATOM 1446 O O . LEU A 1 186 ? -9.605 -0.148 -0.600 1.00 97.31 186 LEU A O 1
ATOM 1450 N N . ALA A 1 187 ? -10.101 1.375 0.970 1.00 97.06 187 ALA A N 1
ATOM 1451 C CA . ALA A 1 187 ? -8.980 2.251 0.643 1.00 97.06 187 ALA A CA 1
ATOM 1452 C C . ALA A 1 187 ? -7.617 1.590 0.902 1.00 97.06 187 ALA A C 1
ATOM 1454 O O . ALA A 1 187 ? -6.710 1.743 0.088 1.00 97.06 187 ALA A O 1
ATOM 1455 N N . GLY A 1 188 ? -7.480 0.820 1.987 1.00 96.31 188 GLY A N 1
ATOM 1456 C CA . GLY A 1 188 ? -6.276 0.028 2.250 1.00 96.31 188 GLY A CA 1
ATOM 1457 C C . GLY A 1 188 ? -6.050 -1.088 1.222 1.00 96.31 188 GLY A C 1
ATOM 1458 O O . GLY A 1 188 ? -4.915 -1.379 0.863 1.00 96.31 188 GLY A O 1
ATOM 1459 N N . GLN A 1 189 ? -7.120 -1.688 0.691 1.00 95.94 189 GLN A N 1
ATOM 1460 C CA . GLN A 1 189 ? -7.049 -2.713 -0.357 1.00 95.94 189 GLN A CA 1
ATOM 1461 C C . GLN A 1 189 ? -6.637 -2.173 -1.737 1.00 95.94 189 GLN A C 1
ATOM 1463 O O . GLN A 1 189 ? -6.250 -2.968 -2.593 1.00 95.94 189 GLN A O 1
ATOM 1468 N N . GLU A 1 190 ? -6.710 -0.856 -1.956 1.00 94.69 190 GLU A N 1
ATOM 1469 C CA . GLU A 1 190 ? -6.169 -0.174 -3.144 1.00 94.69 190 GLU A CA 1
ATOM 1470 C C . GLU A 1 190 ? -4.676 0.186 -2.985 1.00 94.69 190 GLU A C 1
ATOM 1472 O O . GLU A 1 190 ? -4.146 1.026 -3.719 1.00 94.69 190 GLU A O 1
ATOM 1477 N N . ALA A 1 191 ? -3.989 -0.412 -2.004 1.00 92.38 191 ALA A N 1
ATOM 1478 C CA . ALA A 1 191 ? -2.545 -0.300 -1.872 1.00 92.38 191 ALA A CA 1
ATOM 1479 C C . ALA A 1 191 ? -1.824 -0.818 -3.124 1.00 92.38 191 ALA A C 1
ATOM 1481 O O . ALA A 1 191 ? -2.263 -1.766 -3.778 1.00 92.38 191 ALA A O 1
ATOM 1482 N N . SER A 1 192 ? -0.695 -0.194 -3.435 1.00 88.44 192 SER A N 1
ATOM 1483 C CA . SER A 1 192 ? 0.217 -0.596 -4.503 1.00 88.44 192 SER A CA 1
ATOM 1484 C C . SER A 1 192 ? 1.558 -1.030 -3.921 1.00 88.44 192 SER A C 1
ATOM 1486 O O . SER A 1 192 ? 1.978 -0.561 -2.863 1.00 88.44 192 SER A O 1
ATOM 1488 N N . ALA A 1 193 ? 2.258 -1.917 -4.624 1.00 82.12 193 ALA A N 1
ATOM 1489 C CA . ALA A 1 193 ? 3.639 -2.216 -4.279 1.00 82.12 193 ALA A CA 1
ATOM 1490 C C . ALA A 1 193 ? 4.496 -0.939 -4.346 1.00 82.12 193 ALA A C 1
ATOM 1492 O O . ALA A 1 193 ? 4.337 -0.119 -5.253 1.00 82.12 193 ALA A O 1
ATOM 1493 N N . GLY A 1 194 ? 5.398 -0.776 -3.383 1.00 84.25 194 GLY A N 1
ATOM 1494 C CA . GLY A 1 194 ? 6.187 0.436 -3.177 1.00 84.25 194 GLY A CA 1
ATOM 1495 C C . GLY A 1 194 ? 5.630 1.375 -2.104 1.00 84.25 194 GLY A C 1
ATOM 1496 O O . GLY A 1 194 ? 6.347 2.284 -1.697 1.00 84.25 194 GLY A O 1
ATOM 1497 N N . GLU A 1 195 ? 4.410 1.151 -1.609 1.00 88.44 195 GLU A N 1
ATOM 1498 C CA . GLU A 1 195 ? 3.840 1.952 -0.520 1.00 88.44 195 GLU A CA 1
ATOM 1499 C C . GLU A 1 195 ? 4.246 1.437 0.864 1.00 88.44 195 GLU A C 1
ATOM 1501 O O . GLU A 1 195 ? 4.372 0.235 1.097 1.00 88.44 195 GLU A O 1
ATOM 1506 N N . THR A 1 196 ? 4.425 2.358 1.804 1.00 91.00 196 THR A N 1
ATOM 1507 C CA . THR A 1 196 ? 4.676 2.074 3.222 1.00 91.00 196 THR A CA 1
ATOM 1508 C C . THR A 1 196 ? 3.383 1.800 3.991 1.00 91.00 196 THR A C 1
ATOM 1510 O O . THR A 1 196 ? 2.301 2.259 3.615 1.00 91.00 196 THR A O 1
ATOM 1513 N N . GLU A 1 197 ? 3.491 1.131 5.143 1.00 94.06 197 GLU A N 1
ATOM 1514 C CA . GLU A 1 197 ? 2.365 0.936 6.075 1.00 94.06 197 GLU A CA 1
ATOM 1515 C C . GLU A 1 197 ? 1.674 2.261 6.434 1.00 94.06 197 GLU A C 1
ATOM 1517 O O . GLU A 1 197 ? 0.446 2.348 6.452 1.00 94.06 197 GLU A O 1
ATOM 1522 N N . THR A 1 198 ? 2.454 3.323 6.667 1.00 92.44 198 THR A N 1
ATOM 1523 C CA . THR A 1 198 ? 1.928 4.642 7.041 1.00 92.44 198 THR A CA 1
ATOM 1524 C C . THR A 1 198 ? 1.202 5.357 5.904 1.00 92.44 198 THR A C 1
ATOM 1526 O O . THR A 1 198 ? 0.211 6.041 6.162 1.00 92.44 198 THR A O 1
ATOM 1529 N N . GLU A 1 199 ? 1.643 5.197 4.653 1.00 93.00 199 GLU A N 1
ATOM 1530 C CA . GLU A 1 199 ? 0.936 5.752 3.489 1.00 93.00 199 GLU A CA 1
ATOM 1531 C C . GLU A 1 199 ? -0.417 5.061 3.301 1.00 93.00 199 GLU A C 1
ATOM 1533 O O . GLU A 1 199 ? -1.445 5.725 3.139 1.00 93.00 199 GLU A O 1
ATOM 1538 N N . ILE A 1 200 ? -0.436 3.731 3.421 1.00 95.19 200 ILE A N 1
ATOM 1539 C CA . ILE A 1 200 ? -1.654 2.919 3.332 1.00 95.19 200 ILE A CA 1
ATOM 1540 C C . ILE A 1 200 ? -2.615 3.260 4.487 1.00 95.19 200 ILE A C 1
ATOM 1542 O O . ILE A 1 200 ? -3.806 3.493 4.255 1.00 95.19 200 ILE A O 1
ATOM 1546 N N . ALA A 1 201 ? -2.117 3.380 5.722 1.00 95.50 201 ALA A N 1
ATOM 1547 C CA . ALA A 1 201 ? -2.915 3.824 6.868 1.00 95.50 201 ALA A CA 1
ATOM 1548 C C . ALA A 1 201 ? -3.474 5.244 6.662 1.00 95.50 201 ALA A C 1
ATOM 1550 O O . ALA A 1 201 ? -4.640 5.506 6.966 1.00 95.50 201 ALA A O 1
ATOM 1551 N N . GLY A 1 202 ? -2.683 6.155 6.085 1.00 95.25 202 GLY A N 1
ATOM 1552 C CA . GLY A 1 202 ? -3.116 7.506 5.726 1.00 95.25 202 GLY A CA 1
ATOM 1553 C C . GLY A 1 202 ? -4.295 7.513 4.748 1.00 95.25 202 GLY A C 1
ATOM 1554 O O . GLY A 1 202 ? -5.266 8.248 4.957 1.00 95.25 202 GLY A O 1
ATOM 1555 N N . LYS A 1 203 ? -4.269 6.647 3.725 1.00 96.19 203 LYS A N 1
ATOM 1556 C CA . LYS A 1 203 ? -5.403 6.455 2.801 1.00 96.19 203 LYS A CA 1
ATOM 1557 C C . LYS A 1 203 ? -6.652 5.968 3.530 1.00 96.19 203 LYS A C 1
ATOM 1559 O O . LYS A 1 203 ? -7.739 6.500 3.293 1.00 96.19 203 LYS A O 1
ATOM 1564 N N . ALA A 1 204 ? -6.502 4.999 4.433 1.00 97.06 204 ALA A N 1
ATOM 1565 C CA . ALA A 1 204 ? -7.614 4.485 5.225 1.00 97.06 204 ALA A CA 1
ATOM 1566 C C . ALA A 1 204 ? -8.247 5.581 6.097 1.00 97.06 204 ALA A C 1
ATOM 1568 O O . ALA A 1 204 ? -9.462 5.776 6.045 1.00 97.06 204 ALA A O 1
ATOM 1569 N N . TYR A 1 205 ? -7.439 6.356 6.829 1.00 97.50 205 TYR A N 1
ATOM 1570 C CA . TYR A 1 205 ? -7.927 7.495 7.614 1.00 97.50 205 TYR A CA 1
ATOM 1571 C C . TYR A 1 205 ? -8.667 8.518 6.753 1.00 97.50 205 TYR A C 1
ATOM 1573 O O . TYR A 1 205 ? -9.765 8.952 7.111 1.00 97.50 205 TYR A O 1
ATOM 1581 N N . GLN A 1 206 ? -8.101 8.881 5.599 1.00 97.69 206 GLN A N 1
ATOM 1582 C CA . GLN A 1 206 ? -8.731 9.836 4.692 1.00 97.69 206 GLN A CA 1
ATOM 1583 C C . GLN A 1 206 ? -10.094 9.326 4.199 1.00 97.69 206 GLN A C 1
ATOM 1585 O O . GLN A 1 206 ? -11.058 10.093 4.147 1.00 97.69 206 GLN A O 1
ATOM 1590 N N . ALA A 1 207 ? -10.190 8.045 3.841 1.00 97.75 207 ALA A N 1
ATOM 1591 C CA . ALA A 1 207 ? -11.430 7.441 3.370 1.00 97.75 207 ALA A CA 1
ATOM 1592 C C . ALA A 1 207 ? -12.504 7.388 4.466 1.00 97.75 207 ALA A C 1
ATOM 1594 O O . ALA A 1 207 ? -13.646 7.766 4.208 1.00 97.75 207 ALA A O 1
ATOM 1595 N N . MET A 1 208 ? -12.133 6.997 5.690 1.00 97.94 208 MET A N 1
ATOM 1596 C CA . MET A 1 208 ? -13.043 6.996 6.841 1.00 97.94 208 MET A CA 1
ATOM 1597 C C . MET A 1 208 ? -13.577 8.401 7.146 1.00 97.94 208 MET A C 1
ATOM 1599 O O . MET A 1 208 ? -14.783 8.581 7.319 1.00 97.94 208 MET A O 1
ATOM 1603 N N . ALA A 1 209 ? -12.708 9.415 7.139 1.00 97.69 209 ALA A N 1
ATOM 1604 C CA . ALA A 1 209 ? -13.109 10.800 7.377 1.00 97.69 209 ALA A CA 1
ATOM 1605 C C . ALA A 1 209 ? -14.066 11.328 6.290 1.00 97.69 209 ALA A C 1
ATOM 1607 O O . ALA A 1 209 ? -15.056 11.987 6.605 1.00 97.69 209 ALA A O 1
ATOM 1608 N N . LYS A 1 210 ? -13.826 10.995 5.011 1.00 97.19 210 LYS A N 1
ATOM 1609 C CA . LYS A 1 210 ? -14.671 11.423 3.875 1.00 97.19 210 LYS A CA 1
ATOM 1610 C C . LYS A 1 210 ? -16.123 10.950 3.977 1.00 97.19 210 LYS A C 1
ATOM 1612 O O . LYS A 1 210 ? -17.007 11.627 3.460 1.00 97.19 210 LYS A O 1
ATOM 1617 N N . VAL A 1 211 ? -16.378 9.817 4.633 1.00 96.19 211 VAL A N 1
ATOM 1618 C CA . VAL A 1 211 ? -17.736 9.279 4.835 1.00 96.19 211 VAL A CA 1
ATOM 1619 C C . VAL A 1 211 ? -18.356 9.690 6.179 1.00 96.19 211 VAL A C 1
ATOM 1621 O O . VAL A 1 211 ? -19.389 9.154 6.576 1.00 96.19 211 VAL A O 1
ATOM 1624 N N . GLY A 1 212 ? -17.750 10.660 6.873 1.00 95.44 212 GLY A N 1
ATOM 1625 C CA . GLY A 1 212 ? -18.240 11.188 8.148 1.00 95.44 212 GLY A CA 1
ATOM 1626 C C . GLY A 1 212 ? -17.867 10.337 9.362 1.00 95.44 212 GLY A C 1
ATOM 1627 O O . GLY A 1 212 ? -18.561 10.397 10.375 1.00 95.44 212 GLY A O 1
ATOM 1628 N N . GLY A 1 213 ? -16.814 9.523 9.255 1.00 96.81 213 GLY A N 1
ATOM 1629 C CA . GLY A 1 213 ? -16.260 8.776 10.377 1.00 96.81 213 GLY A CA 1
ATOM 1630 C C . GLY A 1 213 ? -15.590 9.679 11.410 1.00 96.81 213 GLY A C 1
ATOM 1631 O O . GLY A 1 213 ? -14.985 10.697 11.074 1.00 96.81 213 GLY A O 1
ATOM 1632 N N . GLU A 1 214 ? -15.678 9.278 12.672 1.00 94.44 214 GLU A N 1
ATOM 1633 C CA . GLU A 1 214 ? -14.954 9.907 13.773 1.00 94.44 214 GLU A CA 1
ATOM 1634 C C . GLU A 1 214 ? -13.634 9.165 14.057 1.00 94.44 214 GLU A C 1
ATOM 1636 O O . GLU A 1 214 ? -13.357 8.114 13.476 1.00 94.44 214 GLU A O 1
ATOM 1641 N N . TYR A 1 215 ? -12.818 9.676 14.987 1.00 93.44 215 TYR A N 1
ATOM 1642 C CA . TYR A 1 215 ? -11.600 8.973 15.397 1.00 93.44 215 TYR A CA 1
ATOM 1643 C C . TYR A 1 215 ? -11.949 7.606 16.029 1.00 93.44 215 TYR A C 1
ATOM 1645 O O . TYR A 1 215 ? -12.797 7.557 16.934 1.00 93.44 215 TYR A O 1
ATOM 1653 N N . PRO A 1 216 ? -11.332 6.504 15.569 1.00 94.06 216 PRO A N 1
ATOM 1654 C CA . PRO A 1 216 ? -11.522 5.187 16.164 1.00 94.06 216 PRO A CA 1
ATOM 1655 C C . PRO A 1 216 ? -10.755 5.032 17.484 1.00 94.06 216 PRO A C 1
ATOM 1657 O O . PRO A 1 216 ? -9.797 5.757 17.752 1.00 94.06 216 PRO A O 1
ATOM 1660 N N . ALA A 1 217 ? -11.190 4.083 18.316 1.00 93.38 217 ALA A N 1
ATOM 1661 C CA . ALA A 1 217 ? -10.558 3.761 19.598 1.00 93.38 217 ALA A CA 1
ATOM 1662 C C . ALA A 1 217 ? -9.119 3.223 19.465 1.00 93.38 217 ALA A C 1
ATOM 1664 O O . ALA A 1 217 ? -8.263 3.553 20.289 1.00 93.38 217 ALA A O 1
ATOM 1665 N N . PHE A 1 218 ? -8.864 2.435 18.415 1.00 92.38 218 PHE A N 1
ATOM 1666 C CA . PHE A 1 218 ? -7.533 2.018 17.973 1.00 92.38 218 PHE A CA 1
ATOM 1667 C C . PHE A 1 218 ? -7.213 2.616 16.602 1.00 92.38 218 PHE A C 1
ATOM 1669 O O . PHE A 1 218 ? -8.131 2.826 15.803 1.00 92.38 218 PHE A O 1
ATOM 1676 N N . PRO A 1 219 ? -5.926 2.851 16.291 1.00 92.50 219 PRO A N 1
ATOM 1677 C CA . PRO A 1 219 ? -5.526 3.160 14.927 1.00 92.50 219 PRO A CA 1
ATOM 1678 C C . PRO A 1 219 ? -5.835 1.983 13.978 1.00 92.50 219 PRO A C 1
ATOM 1680 O O . PRO A 1 219 ? -5.938 0.843 14.431 1.00 92.50 219 PRO A O 1
ATOM 1683 N N . PRO A 1 220 ? -5.950 2.223 12.659 1.00 93.94 220 PRO A N 1
ATOM 1684 C CA . PRO A 1 220 ? -5.881 1.173 11.653 1.00 93.94 220 PRO A CA 1
ATOM 1685 C C . PRO A 1 220 ? -4.598 0.356 11.827 1.00 93.94 220 PRO A C 1
ATOM 1687 O O . PRO A 1 220 ? -3.502 0.914 11.768 1.00 93.94 220 PRO A O 1
ATOM 1690 N N . PHE A 1 221 ? -4.728 -0.954 12.003 1.00 94.50 221 PHE A N 1
ATOM 1691 C CA . PHE A 1 221 ? -3.595 -1.866 11.970 1.00 94.50 221 PHE A CA 1
ATOM 1692 C C . PHE A 1 221 ? -3.323 -2.223 10.510 1.00 94.50 221 PHE A C 1
ATOM 1694 O O . PHE A 1 221 ? -4.115 -2.908 9.857 1.00 94.50 221 PHE A O 1
ATOM 1701 N N . VAL A 1 222 ? -2.222 -1.696 9.986 1.00 95.62 222 VAL A N 1
ATOM 1702 C CA . VAL A 1 222 ? -1.757 -1.916 8.617 1.00 95.62 222 VAL A CA 1
ATOM 1703 C C . VAL A 1 222 ? -0.374 -2.531 8.716 1.00 95.62 222 VAL A C 1
ATOM 1705 O O . VAL A 1 222 ? 0.574 -1.847 9.093 1.00 95.62 222 VAL A O 1
ATOM 1708 N N . CYS A 1 223 ? -0.276 -3.821 8.409 1.00 95.44 223 CYS A N 1
ATOM 1709 C CA . CYS A 1 223 ? 0.927 -4.602 8.669 1.00 95.44 223 CYS A CA 1
ATOM 1710 C C . CYS A 1 223 ? 1.396 -5.317 7.402 1.00 95.44 223 CYS A C 1
ATOM 1712 O O . CYS A 1 223 ? 0.613 -6.020 6.758 1.00 95.44 223 CYS A O 1
ATOM 1714 N N . ILE A 1 224 ? 2.678 -5.184 7.070 1.00 94.81 224 ILE A N 1
ATOM 1715 C CA . ILE A 1 224 ? 3.294 -5.839 5.911 1.00 94.81 224 ILE A CA 1
ATOM 1716 C C . ILE A 1 224 ? 4.084 -7.076 6.349 1.00 94.81 224 ILE A C 1
ATOM 1718 O O . ILE A 1 224 ? 4.860 -7.048 7.307 1.00 94.81 224 ILE A O 1
ATOM 1722 N N . GLY A 1 225 ? 3.885 -8.183 5.635 1.00 93.44 225 GLY A N 1
ATOM 1723 C CA . GLY A 1 225 ? 4.584 -9.445 5.841 1.00 93.44 225 GLY A CA 1
ATOM 1724 C C . GLY A 1 225 ? 4.507 -9.932 7.290 1.00 93.44 225 GLY A C 1
ATOM 1725 O O . GLY A 1 225 ? 3.435 -10.009 7.898 1.00 93.44 225 GLY A O 1
ATOM 1726 N N . GLN A 1 226 ? 5.674 -10.216 7.872 1.00 91.88 226 GLN A N 1
ATOM 1727 C CA . GLN A 1 226 ? 5.804 -10.736 9.238 1.00 91.88 226 GLN A CA 1
ATOM 1728 C C . GLN A 1 226 ? 5.299 -9.775 10.321 1.00 91.88 226 GLN A C 1
ATOM 1730 O O . GLN A 1 226 ? 4.940 -10.236 11.405 1.00 91.88 226 GLN A O 1
ATOM 1735 N N . ASN A 1 227 ? 5.180 -8.472 10.041 1.00 92.88 227 ASN A N 1
ATOM 1736 C CA . ASN A 1 227 ? 4.573 -7.539 10.994 1.00 92.88 227 ASN A CA 1
ATOM 1737 C C . ASN A 1 227 ? 3.117 -7.903 11.283 1.00 92.88 227 ASN A C 1
ATOM 1739 O O . ASN A 1 227 ? 2.623 -7.633 12.374 1.00 92.88 227 ASN A O 1
ATOM 1743 N N . GLY A 1 228 ? 2.439 -8.577 10.346 1.00 91.00 228 GLY A N 1
ATOM 1744 C CA . GLY A 1 228 ? 1.093 -9.096 10.560 1.00 91.00 228 GLY A CA 1
ATOM 1745 C C . GLY A 1 228 ? 1.003 -10.094 11.716 1.00 91.00 228 GLY A C 1
ATOM 1746 O O . GLY A 1 228 ? -0.083 -10.269 12.248 1.00 91.00 228 GLY A O 1
ATOM 1747 N N . CYS A 1 229 ? 2.114 -10.719 12.133 1.00 90.06 229 CYS A N 1
ATOM 1748 C CA . CYS A 1 229 ? 2.187 -11.619 13.291 1.00 90.06 229 CYS A CA 1
ATOM 1749 C C . CYS A 1 229 ? 2.359 -10.893 14.635 1.00 90.06 229 CYS A C 1
ATOM 1751 O O . CYS A 1 229 ? 2.211 -11.520 15.687 1.00 90.06 229 CYS A O 1
ATOM 1753 N N . LEU A 1 230 ? 2.691 -9.599 14.619 1.00 88.62 230 LEU A N 1
ATOM 1754 C CA . LEU A 1 230 ? 2.935 -8.806 15.818 1.00 88.62 230 LEU A CA 1
ATOM 1755 C C . LEU A 1 230 ? 1.605 -8.281 16.375 1.00 88.62 230 LEU A C 1
ATOM 1757 O O . LEU A 1 230 ? 0.931 -7.455 15.762 1.00 88.62 230 LEU A O 1
ATOM 1761 N N . GLY A 1 231 ? 1.224 -8.757 17.562 1.00 82.19 231 GLY A N 1
ATOM 1762 C CA . GLY A 1 231 ? -0.021 -8.347 18.213 1.00 82.19 231 GLY A CA 1
ATOM 1763 C C . GLY A 1 231 ? -0.063 -6.842 18.495 1.00 82.19 231 GLY A C 1
ATOM 1764 O O . GLY A 1 231 ? 0.868 -6.297 19.085 1.00 82.19 231 GLY A O 1
ATOM 1765 N N . HIS A 1 232 ? -1.158 -6.189 18.093 1.00 86.12 232 HIS A N 1
ATOM 1766 C CA . HIS A 1 232 ? -1.396 -4.747 18.253 1.00 86.12 232 HIS A CA 1
ATOM 1767 C C . HIS A 1 232 ? -0.278 -3.845 17.696 1.00 86.12 232 HIS A C 1
ATOM 1769 O O . HIS A 1 232 ? -0.061 -2.744 18.204 1.00 86.12 232 HIS A O 1
ATOM 1775 N N . TYR A 1 233 ? 0.439 -4.291 16.661 1.00 89.50 233 TYR A N 1
ATOM 1776 C CA . TYR A 1 233 ? 1.436 -3.470 15.979 1.00 89.50 233 TYR A CA 1
ATOM 1777 C C . TYR A 1 233 ? 0.752 -2.348 15.176 1.00 89.50 233 TYR A C 1
ATOM 1779 O O . TYR A 1 233 ? 0.050 -2.644 14.212 1.00 89.50 233 TYR A O 1
ATOM 1787 N N . PRO A 1 234 ? 0.933 -1.063 15.534 1.00 78.25 234 PRO A N 1
ATOM 1788 C CA . PRO A 1 234 ? 0.166 0.041 14.949 1.00 78.25 234 PRO A CA 1
ATOM 1789 C C . PRO A 1 234 ? 0.684 0.497 13.571 1.00 78.25 234 PRO A C 1
ATOM 1791 O O . PRO A 1 234 ? 0.231 1.522 13.064 1.00 78.25 234 PRO A O 1
ATOM 1794 N N . GLY A 1 235 ? 1.651 -0.222 12.990 1.00 79.94 235 GLY A N 1
ATOM 1795 C CA . GLY A 1 235 ? 2.434 0.229 11.841 1.00 79.94 235 GLY A CA 1
ATOM 1796 C C . GLY A 1 235 ? 3.573 1.176 12.237 1.00 79.94 235 GLY A C 1
ATOM 1797 O O . GLY A 1 235 ? 3.581 1.765 13.323 1.00 79.94 235 GLY A O 1
ATOM 1798 N N . SER A 1 236 ? 4.557 1.341 11.354 1.00 75.69 236 SER A N 1
ATOM 1799 C CA . SER A 1 236 ? 5.631 2.331 11.523 1.00 75.69 236 SER A CA 1
ATOM 1800 C C . SER A 1 236 ? 6.070 2.920 10.183 1.00 75.69 236 SER A C 1
ATOM 1802 O O . SER A 1 236 ? 6.029 2.250 9.155 1.00 75.69 236 SER A O 1
ATOM 1804 N N . SER A 1 237 ? 6.587 4.153 10.185 1.00 65.88 237 SER A N 1
ATOM 1805 C CA . SER A 1 237 ? 7.276 4.715 9.010 1.00 65.88 237 SER A CA 1
ATOM 1806 C C . SER A 1 237 ? 8.565 3.953 8.673 1.00 65.88 237 SER A C 1
ATOM 1808 O O . SER A 1 237 ? 9.018 3.968 7.533 1.00 65.88 237 SER A O 1
ATOM 1810 N N . SER A 1 238 ? 9.136 3.245 9.652 1.00 69.94 238 SER A N 1
ATOM 1811 C CA . SER A 1 238 ? 10.204 2.254 9.465 1.00 69.94 238 SER A CA 1
ATOM 1812 C C . SER A 1 238 ? 9.687 0.819 9.288 1.00 69.94 238 SER A C 1
ATOM 1814 O O . SER A 1 238 ? 10.492 -0.105 9.208 1.00 69.94 238 SER A O 1
ATOM 1816 N N . GLY A 1 239 ? 8.364 0.622 9.274 1.00 61.88 239 GLY A N 1
ATOM 1817 C CA . GLY A 1 239 ? 7.692 -0.679 9.351 1.00 61.88 239 GLY A CA 1
ATOM 1818 C C . GLY A 1 239 ? 7.778 -1.516 8.079 1.00 61.88 239 GLY A C 1
ATOM 1819 O O . GLY A 1 239 ? 7.597 -2.724 8.127 1.00 61.88 239 GLY A O 1
ATOM 1820 N N . GLY A 1 240 ? 8.165 -0.916 6.956 1.00 78.31 240 GLY A N 1
ATOM 1821 C CA . GLY A 1 240 ? 8.423 -1.629 5.711 1.00 78.31 240 GLY A CA 1
ATOM 1822 C C . GLY A 1 240 ? 7.771 -0.956 4.513 1.00 78.31 240 GLY A C 1
ATOM 1823 O O . GLY A 1 240 ? 6.978 -0.024 4.645 1.00 78.31 240 GLY A O 1
ATOM 1824 N N . VAL A 1 241 ? 8.143 -1.438 3.333 1.00 88.12 241 VAL A N 1
ATOM 1825 C CA . VAL A 1 241 ? 7.585 -1.044 2.038 1.00 88.12 241 VAL A CA 1
ATOM 1826 C C . VAL A 1 241 ? 6.983 -2.299 1.434 1.00 88.12 241 VAL A C 1
ATOM 1828 O O . VAL A 1 241 ? 7.661 -3.321 1.425 1.00 88.12 241 VAL A O 1
ATOM 1831 N N . LEU A 1 242 ? 5.753 -2.219 0.933 1.00 90.44 242 LEU A N 1
ATOM 1832 C CA . LEU A 1 242 ? 5.020 -3.358 0.396 1.00 90.44 242 LEU A CA 1
ATOM 1833 C C . LEU A 1 242 ? 5.675 -3.840 -0.903 1.00 90.44 242 LEU A C 1
ATOM 1835 O O . LEU A 1 242 ? 5.751 -3.082 -1.871 1.00 90.44 242 LEU A O 1
ATOM 1839 N N . ARG A 1 243 ? 6.141 -5.087 -0.948 1.00 86.69 243 ARG A N 1
ATOM 1840 C CA . ARG A 1 243 ? 6.839 -5.668 -2.108 1.00 86.69 243 ARG A CA 1
ATOM 1841 C C . ARG A 1 243 ? 6.085 -6.842 -2.713 1.00 86.69 243 ARG A C 1
ATOM 1843 O O . ARG A 1 243 ? 5.181 -7.412 -2.109 1.00 86.69 243 ARG A O 1
ATOM 1850 N N . GLU A 1 244 ? 6.484 -7.212 -3.927 1.00 85.50 244 GLU A N 1
ATOM 1851 C CA . GLU A 1 244 ? 6.046 -8.463 -4.545 1.00 85.50 244 GLU A CA 1
ATOM 1852 C C . GLU A 1 244 ? 6.369 -9.664 -3.645 1.00 85.50 244 GLU A C 1
ATOM 1854 O O . GLU A 1 244 ? 7.445 -9.740 -3.053 1.00 85.50 244 GLU A O 1
ATOM 1859 N N . GLY A 1 245 ? 5.420 -10.595 -3.537 1.00 88.56 245 GLY A N 1
ATOM 1860 C CA . GLY A 1 245 ? 5.527 -11.773 -2.682 1.00 88.56 245 GLY A CA 1
ATOM 1861 C C . GLY A 1 245 ? 5.124 -11.544 -1.223 1.00 88.56 245 GLY A C 1
ATOM 1862 O O . GLY A 1 245 ? 5.082 -12.511 -0.463 1.00 88.56 245 GLY A O 1
ATOM 1863 N N . GLU A 1 246 ? 4.793 -10.315 -0.819 1.00 93.75 246 GLU A N 1
ATOM 1864 C CA . GLU A 1 246 ? 4.398 -10.005 0.557 1.00 93.75 246 GLU A CA 1
ATOM 1865 C C . GLU A 1 246 ? 2.877 -9.960 0.747 1.00 93.75 246 GLU A C 1
ATOM 1867 O O . GLU A 1 246 ? 2.091 -9.675 -0.165 1.00 93.75 246 GLU A O 1
ATOM 1872 N N . VAL A 1 247 ? 2.467 -10.236 1.986 1.00 96.38 247 VAL A N 1
ATOM 1873 C CA . VAL A 1 247 ? 1.095 -10.065 2.462 1.00 96.38 247 VAL A CA 1
ATOM 1874 C C . VAL A 1 247 ? 0.923 -8.674 3.065 1.00 96.38 247 VAL A C 1
ATOM 1876 O O . VAL A 1 247 ? 1.779 -8.198 3.803 1.00 96.38 247 VAL A O 1
ATOM 1879 N N . LEU A 1 248 ? -0.221 -8.050 2.798 1.00 96.62 248 LEU A N 1
ATOM 1880 C CA . LEU A 1 248 ? -0.704 -6.875 3.516 1.00 96.62 248 LEU A CA 1
ATOM 1881 C C . LEU A 1 248 ? -1.892 -7.293 4.386 1.00 96.62 248 LEU A C 1
ATOM 1883 O O . LEU A 1 248 ? -2.945 -7.674 3.870 1.00 96.62 248 LEU A O 1
ATOM 1887 N N . PHE A 1 249 ? -1.730 -7.216 5.701 1.00 96.50 249 PHE A N 1
ATOM 1888 C CA . PHE A 1 249 ? -2.793 -7.434 6.674 1.00 96.50 249 PHE A CA 1
ATOM 1889 C C . PHE A 1 249 ? -3.406 -6.092 7.089 1.00 96.50 249 PHE A C 1
ATOM 1891 O O . PHE A 1 249 ? -2.690 -5.157 7.445 1.00 96.50 249 PHE A O 1
ATOM 1898 N N . LEU A 1 250 ? -4.734 -6.002 7.030 1.00 96.88 250 LEU A N 1
ATOM 1899 C CA . LEU A 1 250 ? -5.509 -4.821 7.393 1.00 96.88 250 LEU A CA 1
ATOM 1900 C C . LEU A 1 250 ? -6.509 -5.213 8.478 1.00 96.88 250 LEU A C 1
ATOM 1902 O O . LEU A 1 250 ? -7.398 -6.007 8.188 1.00 96.88 250 LEU A O 1
ATOM 1906 N N . GLU A 1 251 ? -6.428 -4.629 9.671 1.00 96.31 251 GLU A N 1
ATOM 1907 C CA . GLU A 1 251 ? -7.497 -4.646 10.678 1.00 96.31 251 GLU A CA 1
ATOM 1908 C C . GLU A 1 251 ? -7.886 -3.205 11.001 1.00 96.31 251 GLU A C 1
ATOM 1910 O O . GLU A 1 251 ? -7.115 -2.437 11.575 1.00 96.31 251 GLU A O 1
ATOM 1915 N N . ILE A 1 252 ? -9.083 -2.806 10.581 1.00 96.50 252 ILE A N 1
ATOM 1916 C CA . ILE A 1 252 ? -9.502 -1.405 10.627 1.00 96.50 252 ILE A CA 1
ATOM 1917 C C . ILE A 1 252 ? -10.831 -1.299 11.359 1.00 96.50 252 ILE A C 1
ATOM 1919 O O . ILE A 1 252 ? -11.803 -1.962 10.997 1.00 96.50 252 ILE A O 1
ATOM 1923 N N . GLY A 1 253 ? -10.878 -0.430 12.369 1.00 95.88 253 GLY A N 1
ATOM 1924 C CA . GLY A 1 253 ? -12.098 -0.045 13.070 1.00 95.88 253 GLY A CA 1
ATOM 1925 C C . GLY A 1 253 ? -12.645 1.275 12.540 1.00 95.88 253 GLY A C 1
ATOM 1926 O O . GLY A 1 253 ? -11.954 2.289 12.541 1.00 95.88 253 GLY A O 1
ATOM 1927 N N . GLY A 1 254 ? -13.898 1.272 12.104 1.00 97.19 254 GLY A N 1
ATOM 1928 C CA . GLY A 1 254 ? -14.656 2.475 11.786 1.00 97.19 254 GLY A CA 1
ATOM 1929 C C . GLY A 1 254 ? -15.473 2.923 12.984 1.00 97.19 254 GLY A C 1
ATOM 1930 O O . GLY A 1 254 ? -16.033 2.089 13.692 1.00 97.19 254 GLY A O 1
ATOM 1931 N N . CYS A 1 255 ? -15.555 4.235 13.191 1.00 98.00 255 CYS A N 1
ATOM 1932 C CA . CYS A 1 255 ? -16.252 4.826 14.325 1.00 98.00 255 CYS A CA 1
ATOM 1933 C C . CYS A 1 255 ? -17.317 5.821 13.862 1.00 98.00 255 CYS A C 1
ATOM 1935 O O . CYS A 1 255 ? -17.047 6.695 13.033 1.00 98.00 255 CYS A O 1
ATOM 1937 N N . PHE A 1 256 ? -18.524 5.690 14.409 1.00 97.31 256 PHE A N 1
ATOM 1938 C CA . PHE A 1 256 ? -19.612 6.642 14.219 1.00 97.31 256 PHE A CA 1
ATOM 1939 C C . PHE A 1 256 ? -20.386 6.805 15.533 1.00 97.31 256 PHE A C 1
ATOM 1941 O O . PHE A 1 256 ? -20.899 5.825 16.071 1.00 97.31 256 PHE A O 1
ATOM 1948 N N . GLU A 1 257 ? -20.444 8.032 16.065 1.00 95.25 257 GLU A N 1
ATOM 1949 C CA . GLU A 1 257 ? -21.033 8.349 17.380 1.00 95.25 257 GLU A CA 1
ATOM 1950 C C . GLU A 1 257 ? -20.526 7.417 18.495 1.00 95.25 257 GLU A C 1
ATOM 1952 O O . GLU A 1 257 ? -21.305 6.861 19.267 1.00 95.25 257 GLU A O 1
ATOM 1957 N N . ARG A 1 258 ? -19.202 7.208 18.542 1.00 95.62 258 ARG A N 1
ATOM 1958 C CA . ARG A 1 258 ? -18.488 6.274 19.443 1.00 95.62 258 ARG A CA 1
ATOM 1959 C C . ARG A 1 258 ? -18.807 4.785 19.282 1.00 95.62 258 ARG A C 1
ATOM 1961 O O . ARG A 1 258 ? -18.126 3.979 19.915 1.00 95.62 258 ARG A O 1
ATOM 1968 N N . TYR A 1 259 ? -19.766 4.383 18.447 1.00 97.94 259 TYR A N 1
ATOM 1969 C CA . TYR A 1 259 ? -19.962 2.971 18.110 1.00 97.94 259 TYR A CA 1
ATOM 1970 C C . TYR A 1 259 ? -18.942 2.530 17.067 1.00 97.94 259 TYR A C 1
ATOM 1972 O O . TYR A 1 259 ? -18.623 3.284 16.146 1.00 97.94 259 TYR A O 1
ATOM 1980 N N . HIS A 1 260 ? -18.466 1.295 17.203 1.00 98.50 260 HIS A N 1
ATOM 1981 C CA . HIS A 1 260 ? -17.421 0.735 16.361 1.00 98.50 260 HIS A CA 1
ATOM 1982 C C . HIS A 1 260 ? -17.904 -0.477 15.570 1.00 98.50 260 HIS A C 1
ATOM 1984 O O . HIS A 1 260 ? -18.585 -1.359 16.090 1.00 98.50 260 HIS A O 1
ATOM 1990 N N . GLY A 1 261 ? -17.498 -0.525 14.304 1.00 97.38 261 GLY A N 1
ATOM 1991 C CA . GLY A 1 261 ? -17.449 -1.746 13.510 1.00 97.38 261 GLY A CA 1
ATOM 1992 C C . GLY A 1 261 ? -16.002 -2.004 13.115 1.00 97.38 261 GLY A C 1
ATOM 1993 O O . GLY A 1 261 ? -15.302 -1.065 12.748 1.00 97.38 261 GLY A O 1
ATOM 1994 N N . ALA A 1 262 ? -15.551 -3.249 13.187 1.00 97.19 262 ALA A N 1
ATOM 1995 C CA . ALA A 1 262 ? -14.198 -3.643 12.810 1.00 97.19 262 ALA A CA 1
ATOM 1996 C C . ALA A 1 262 ? -14.214 -4.764 11.763 1.00 97.19 262 ALA A C 1
ATOM 1998 O O . ALA A 1 262 ? -15.166 -5.556 11.681 1.00 97.19 262 ALA A O 1
ATOM 1999 N N . MET A 1 263 ? -13.169 -4.801 10.938 1.00 97.19 263 MET A N 1
ATOM 2000 C CA . MET A 1 263 ? -12.990 -5.771 9.862 1.00 97.19 263 MET A CA 1
ATOM 2001 C C . MET A 1 263 ? -11.505 -6.032 9.615 1.00 97.19 263 MET A C 1
ATOM 2003 O O . MET A 1 263 ? -10.716 -5.093 9.509 1.00 97.19 263 MET A O 1
ATOM 2007 N N . MET A 1 264 ? -11.167 -7.308 9.431 1.00 96.81 264 MET A N 1
ATOM 2008 C CA . MET A 1 264 ? -9.885 -7.774 8.919 1.00 96.81 264 MET A CA 1
ATOM 2009 C C . MET A 1 264 ? -10.019 -8.158 7.453 1.00 96.81 264 MET A C 1
ATOM 2011 O O . MET A 1 264 ? -10.932 -8.908 7.085 1.00 96.81 264 MET A O 1
ATOM 2015 N N . ARG A 1 265 ? -9.091 -7.703 6.618 1.00 97.50 265 ARG A N 1
ATOM 2016 C CA . ARG A 1 265 ? -8.875 -8.238 5.272 1.00 97.50 265 ARG A CA 1
ATOM 2017 C C . ARG A 1 265 ? -7.384 -8.426 5.030 1.00 97.50 265 ARG A C 1
ATOM 2019 O O . ARG A 1 265 ? -6.546 -7.745 5.611 1.00 97.50 265 ARG A O 1
ATOM 2026 N N . THR A 1 266 ? -7.067 -9.352 4.138 1.00 97.62 266 THR A N 1
ATOM 2027 C CA . THR A 1 266 ? -5.693 -9.654 3.739 1.00 97.62 266 THR A CA 1
ATOM 2028 C C . THR A 1 266 ? -5.552 -9.442 2.235 1.00 97.62 266 THR A C 1
ATOM 2030 O O . THR A 1 266 ? -6.459 -9.772 1.465 1.00 97.62 266 THR A O 1
ATOM 2033 N N . CYS A 1 267 ? -4.425 -8.886 1.808 1.00 97.94 267 CYS A N 1
ATOM 2034 C CA . CYS A 1 267 ? -4.031 -8.786 0.409 1.00 97.94 267 CYS A CA 1
ATOM 2035 C C . CYS A 1 267 ? -2.684 -9.484 0.191 1.00 97.94 267 CYS A C 1
ATOM 2037 O O . CYS A 1 267 ? -1.924 -9.680 1.135 1.00 97.94 267 CYS A O 1
ATOM 2039 N N . PHE A 1 268 ? -2.382 -9.831 -1.055 1.00 97.44 268 PHE A N 1
ATOM 2040 C CA . PHE A 1 268 ? -1.109 -10.415 -1.468 1.00 97.44 268 PHE A CA 1
ATOM 2041 C C . PHE A 1 268 ? -0.622 -9.744 -2.749 1.00 97.44 268 PHE A C 1
ATOM 2043 O O . PHE A 1 268 ? -1.408 -9.593 -3.686 1.00 97.44 268 PHE A O 1
ATOM 2050 N N . VAL A 1 269 ? 0.653 -9.358 -2.806 1.00 93.00 269 VAL A N 1
ATOM 2051 C CA . VAL A 1 269 ? 1.234 -8.755 -4.011 1.00 93.00 269 VAL A CA 1
ATOM 2052 C C . VAL A 1 269 ? 1.772 -9.838 -4.939 1.00 93.00 269 VAL A C 1
ATOM 2054 O O . VAL A 1 269 ? 2.774 -10.485 -4.640 1.00 93.00 269 VAL A O 1
ATOM 2057 N N . GLY A 1 270 ? 1.132 -10.018 -6.090 1.00 86.00 270 GLY A N 1
ATOM 2058 C CA . GLY A 1 270 ? 1.563 -10.972 -7.103 1.00 86.00 270 GLY A CA 1
ATOM 2059 C C . GLY A 1 270 ? 0.480 -11.277 -8.132 1.00 86.00 270 GLY A C 1
ATOM 2060 O O . GLY A 1 270 ? -0.665 -10.837 -8.027 1.00 86.00 270 GLY A O 1
ATOM 2061 N N . HIS A 1 271 ? 0.840 -12.060 -9.146 1.00 82.81 271 HIS A N 1
ATOM 2062 C CA . HIS A 1 271 ? -0.084 -12.438 -10.221 1.00 82.81 271 HIS A CA 1
ATOM 2063 C C . HIS A 1 271 ? -1.076 -13.544 -9.828 1.00 82.81 271 HIS A C 1
ATOM 2065 O O . HIS A 1 271 ? -2.140 -13.660 -10.432 1.00 82.81 271 HIS A O 1
ATOM 2071 N N . GLN A 1 272 ? -0.735 -14.362 -8.832 1.00 88.12 272 GLN A N 1
ATOM 2072 C CA . GLN A 1 272 ? -1.546 -15.481 -8.353 1.00 88.12 272 GLN A CA 1
ATOM 2073 C C . GLN A 1 272 ? -1.277 -15.744 -6.871 1.00 88.12 272 GLN A C 1
ATOM 2075 O O . GLN A 1 272 ? -0.181 -15.467 -6.386 1.00 88.12 272 GLN A O 1
ATOM 2080 N N . LEU A 1 273 ? -2.260 -16.305 -6.161 1.00 92.12 273 LEU A N 1
ATOM 2081 C CA . LEU A 1 273 ? -2.085 -16.690 -4.761 1.00 92.12 273 LEU A CA 1
ATOM 2082 C C . LEU A 1 273 ? -1.247 -17.976 -4.654 1.00 92.12 273 LEU A C 1
ATOM 2084 O O . LEU A 1 273 ? -1.604 -18.974 -5.285 1.00 92.12 273 LEU A O 1
ATOM 2088 N N . PRO A 1 274 ? -0.192 -18.004 -3.827 1.00 92.38 274 PRO A N 1
ATOM 2089 C CA . PRO A 1 274 ? 0.518 -19.226 -3.462 1.00 92.38 274 PRO A CA 1
ATOM 2090 C C . PRO A 1 274 ? -0.419 -20.281 -2.843 1.00 92.38 274 PRO A C 1
ATOM 2092 O O . PRO A 1 274 ? -1.335 -19.907 -2.104 1.00 92.38 274 PRO A O 1
ATOM 2095 N N . PRO A 1 275 ? -0.188 -21.593 -3.063 1.00 94.19 275 PRO A N 1
ATOM 2096 C CA . PRO A 1 275 ? -1.041 -22.657 -2.520 1.00 94.19 275 PRO A CA 1
ATOM 2097 C C . PRO A 1 275 ? -1.257 -22.580 -1.003 1.00 94.19 275 PRO A C 1
ATOM 2099 O O . PRO A 1 275 ? -2.373 -22.789 -0.531 1.00 94.19 275 PRO A O 1
ATOM 2102 N N . LEU A 1 276 ? -0.219 -22.211 -0.244 1.00 92.06 276 LEU A N 1
ATOM 2103 C CA . LEU A 1 276 ? -0.306 -22.069 1.211 1.00 92.06 276 LEU A CA 1
ATOM 2104 C C . LEU A 1 276 ? -1.276 -20.951 1.628 1.00 92.06 276 LEU A C 1
ATOM 2106 O O . LEU A 1 276 ? -2.069 -21.132 2.550 1.00 92.06 276 LEU A O 1
ATOM 2110 N N . LEU A 1 277 ? -1.271 -19.818 0.914 1.00 96.38 277 LEU A N 1
ATOM 2111 C CA . LEU A 1 277 ? -2.214 -18.722 1.157 1.00 96.38 277 LEU A CA 1
ATOM 2112 C C . LEU A 1 277 ? -3.643 -19.081 0.726 1.00 96.38 277 LEU A C 1
ATOM 2114 O O . LEU A 1 277 ? -4.585 -18.686 1.407 1.00 96.38 277 LEU A O 1
ATOM 2118 N N . GLN A 1 278 ? -3.822 -19.876 -0.336 1.00 96.44 278 GLN A N 1
ATOM 2119 C CA . GLN A 1 278 ? -5.144 -20.403 -0.713 1.00 96.44 278 GLN A CA 1
ATOM 2120 C C . GLN A 1 278 ? -5.717 -21.326 0.375 1.00 96.44 278 GLN A C 1
ATOM 2122 O O . GLN A 1 278 ? -6.892 -21.228 0.730 1.00 96.44 278 GLN A O 1
ATOM 2127 N N . GLN A 1 279 ? -4.884 -22.206 0.940 1.00 95.62 279 GLN A N 1
ATOM 2128 C CA . GLN A 1 279 ? -5.276 -23.085 2.043 1.00 95.62 279 GLN A CA 1
ATOM 2129 C C . GLN A 1 279 ? -5.606 -22.281 3.311 1.00 95.62 279 GLN A C 1
ATOM 2131 O O . GLN A 1 279 ? -6.606 -22.573 3.970 1.00 95.62 27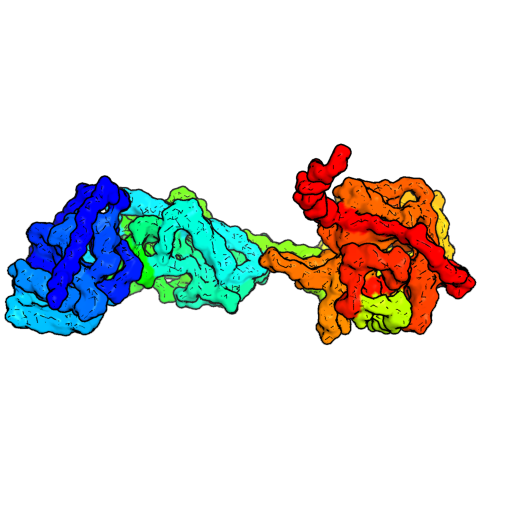9 GLN A O 1
ATOM 2136 N N . ALA A 1 280 ? -4.810 -21.253 3.630 1.00 95.75 280 ALA A N 1
ATOM 2137 C CA . ALA A 1 280 ? -5.050 -20.373 4.773 1.00 95.75 280 ALA A CA 1
ATOM 2138 C C . ALA A 1 280 ? -6.361 -19.586 4.620 1.00 95.75 280 ALA A C 1
ATOM 2140 O O . ALA A 1 280 ? -7.166 -19.555 5.550 1.00 95.75 280 ALA A O 1
ATOM 2141 N N . GLU A 1 281 ? -6.622 -19.021 3.437 1.00 97.38 281 GLU A N 1
ATOM 2142 C CA . GLU A 1 281 ? -7.897 -18.372 3.111 1.00 97.38 281 GLU A CA 1
ATOM 2143 C C . GLU A 1 281 ? -9.076 -19.318 3.362 1.00 97.38 281 GLU A C 1
ATOM 2145 O O . GLU A 1 281 ? -9.986 -18.986 4.124 1.00 97.38 281 GLU A O 1
ATOM 2150 N N . ALA A 1 282 ? -9.039 -20.521 2.779 1.00 97.00 282 ALA A N 1
ATOM 2151 C CA . ALA A 1 282 ? -10.110 -21.503 2.922 1.00 97.00 282 ALA A CA 1
ATOM 2152 C C . ALA A 1 282 ? -10.346 -21.901 4.390 1.00 97.00 282 ALA A C 1
ATOM 2154 O O . ALA A 1 282 ? -11.495 -22.027 4.821 1.00 97.00 282 ALA A O 1
ATOM 2155 N N . ALA A 1 283 ? -9.276 -22.062 5.173 1.00 96.19 283 ALA A N 1
ATOM 2156 C CA . ALA A 1 283 ? -9.357 -22.396 6.592 1.00 96.19 283 ALA A CA 1
ATOM 2157 C C . ALA A 1 283 ? -10.021 -21.281 7.414 1.00 96.19 283 ALA A C 1
ATOM 2159 O O . ALA A 1 283 ? -10.934 -21.549 8.200 1.00 96.19 283 ALA A O 1
ATOM 2160 N N . VAL A 1 284 ? -9.598 -20.031 7.210 1.00 96.25 284 VAL A N 1
ATOM 2161 C CA . VAL A 1 284 ? -10.135 -18.858 7.914 1.00 96.25 284 VAL A CA 1
ATOM 2162 C C . VAL A 1 284 ? -11.604 -18.623 7.544 1.00 96.25 284 VAL A C 1
ATOM 2164 O O . VAL A 1 284 ? -12.428 -18.386 8.429 1.00 96.25 284 VAL A O 1
ATOM 2167 N N . VAL A 1 285 ? -11.971 -18.767 6.266 1.00 97.12 285 VAL A N 1
ATOM 2168 C CA . VAL A 1 285 ? -13.372 -18.681 5.813 1.00 97.12 285 VAL A CA 1
ATOM 2169 C C . VAL A 1 285 ? -14.227 -19.783 6.441 1.00 97.12 285 VAL A C 1
ATOM 2171 O O . VAL A 1 285 ? -15.303 -19.497 6.968 1.00 97.12 285 VAL A O 1
ATOM 2174 N N . ALA A 1 286 ? -13.741 -21.027 6.462 1.00 96.88 286 ALA A N 1
ATOM 2175 C CA . ALA A 1 286 ? -14.458 -22.127 7.099 1.00 96.88 286 ALA A CA 1
ATOM 2176 C C . ALA A 1 286 ? -14.668 -21.878 8.601 1.00 96.88 286 ALA A C 1
ATOM 2178 O O . ALA A 1 286 ? -15.763 -22.121 9.110 1.00 96.88 286 ALA A O 1
ATOM 2179 N N . ALA A 1 287 ? -13.653 -21.359 9.302 1.00 96.62 287 ALA A N 1
ATOM 2180 C CA . ALA A 1 287 ? -13.746 -20.996 10.715 1.00 96.62 287 ALA A CA 1
ATOM 2181 C C . ALA A 1 287 ? -14.791 -19.898 10.964 1.00 96.62 287 ALA A C 1
ATOM 2183 O O . ALA A 1 287 ? -15.604 -20.030 11.881 1.00 96.62 287 ALA A O 1
ATOM 2184 N N . MET A 1 288 ? -14.821 -18.863 10.117 1.00 96.75 288 MET A N 1
ATOM 2185 C CA . MET A 1 288 ? -15.854 -17.823 10.148 1.00 96.75 288 MET A CA 1
ATOM 2186 C C . MET A 1 288 ? -17.261 -18.415 10.006 1.00 96.75 288 MET A C 1
ATOM 2188 O O . MET A 1 288 ? -18.147 -18.098 10.797 1.00 96.75 288 MET A O 1
ATOM 2192 N N . ASP A 1 289 ? -17.473 -19.286 9.018 1.00 97.50 289 ASP A N 1
ATOM 2193 C CA . ASP A 1 289 ? -18.799 -19.826 8.702 1.00 97.50 289 ASP A CA 1
ATOM 2194 C C . ASP A 1 289 ? -19.335 -20.757 9.796 1.00 97.50 289 ASP A C 1
ATOM 2196 O O . ASP A 1 289 ? -20.502 -20.652 10.191 1.00 97.50 289 ASP A O 1
ATOM 2200 N N . VAL A 1 290 ? -18.497 -21.657 10.325 1.00 97.81 290 VAL A N 1
ATOM 2201 C CA . VAL A 1 290 ? -18.930 -22.571 11.395 1.00 97.81 290 VAL A CA 1
ATOM 2202 C C . VAL A 1 290 ? -19.187 -21.828 12.702 1.00 97.81 290 VAL A C 1
ATOM 2204 O O . VAL A 1 290 ? -20.155 -22.152 13.393 1.00 97.81 290 VAL A O 1
ATOM 2207 N N . ALA A 1 291 ? -18.375 -20.814 13.018 1.00 97.75 291 ALA A N 1
ATOM 2208 C CA . ALA A 1 291 ? -18.574 -19.983 14.195 1.00 97.75 291 ALA A CA 1
ATOM 2209 C C . ALA A 1 291 ? -19.866 -19.171 14.066 1.00 97.75 291 ALA A C 1
ATOM 2211 O O . ALA A 1 291 ? -20.737 -19.287 14.924 1.00 97.75 291 ALA A O 1
ATOM 2212 N N . ALA A 1 292 ? -20.063 -18.451 12.956 1.00 97.94 292 ALA A N 1
ATOM 2213 C CA . ALA A 1 292 ? -21.276 -17.671 12.718 1.00 97.94 292 ALA A CA 1
ATOM 2214 C C . ALA A 1 292 ? -22.548 -18.532 12.796 1.00 97.94 292 ALA A C 1
ATOM 2216 O O . ALA A 1 292 ? -23.542 -18.122 13.393 1.00 97.94 292 ALA A O 1
ATOM 2217 N N . LYS A 1 293 ? -22.522 -19.765 12.276 1.00 98.25 293 LYS A N 1
ATOM 2218 C CA . LYS A 1 293 ? -23.650 -20.704 12.395 1.00 98.25 293 LYS A CA 1
ATOM 2219 C C . LYS A 1 293 ? -23.903 -21.167 13.836 1.00 98.25 293 LYS A C 1
ATOM 2221 O O . LYS A 1 293 ? -25.050 -21.416 14.207 1.00 98.25 293 LYS A O 1
ATOM 2226 N N . ALA A 1 294 ? -22.853 -21.314 14.642 1.00 98.19 294 ALA A N 1
ATOM 2227 C CA . ALA A 1 294 ? -22.960 -21.715 16.044 1.00 98.19 294 ALA A CA 1
ATOM 2228 C C . ALA A 1 294 ? -23.400 -20.565 16.971 1.00 98.19 294 ALA A C 1
ATOM 2230 O O . ALA A 1 294 ? -23.925 -20.827 18.053 1.00 98.19 294 ALA A O 1
ATOM 2231 N N . MET A 1 295 ? -23.240 -19.308 16.545 1.00 98.19 295 MET A N 1
ATOM 2232 C CA . MET A 1 295 ? -23.619 -18.109 17.300 1.00 98.19 295 MET A CA 1
ATOM 2233 C C . MET A 1 295 ? -25.135 -17.885 17.321 1.00 98.19 295 MET A C 1
ATOM 2235 O O . MET A 1 295 ? -25.664 -17.039 16.605 1.00 98.19 295 MET A O 1
ATOM 2239 N N . LYS A 1 296 ? -25.844 -18.642 18.155 1.00 97.19 296 LYS A N 1
ATOM 2240 C CA . LYS A 1 296 ? -27.293 -18.524 18.374 1.00 97.19 296 LYS A CA 1
ATOM 2241 C C . LYS A 1 296 ? -27.614 -18.378 19.868 1.00 97.19 296 LYS A C 1
ATOM 2243 O O . LYS A 1 296 ? -26.794 -18.792 20.693 1.00 97.19 296 LYS A O 1
ATOM 2248 N N . PRO A 1 297 ? -28.796 -17.852 20.232 1.00 98.31 297 PRO A N 1
ATOM 2249 C CA . PRO A 1 297 ? -29.195 -17.705 21.624 1.00 98.31 297 PRO A CA 1
ATOM 2250 C C . PRO A 1 297 ? -29.079 -19.020 22.402 1.00 98.31 297 PRO A C 1
ATOM 2252 O O . PRO A 1 297 ? -29.500 -20.074 21.920 1.00 98.31 297 PRO A O 1
ATOM 2255 N N . GLY A 1 298 ? -28.493 -18.958 23.597 1.00 97.75 298 GLY A N 1
ATOM 2256 C CA . GLY A 1 298 ? -28.277 -20.119 24.464 1.00 97.75 298 GLY A CA 1
ATOM 2257 C C . GLY A 1 298 ? -26.978 -20.894 24.211 1.00 97.75 298 GLY A C 1
ATOM 2258 O O . GLY A 1 298 ? -26.607 -21.712 25.050 1.00 97.75 298 GLY A O 1
ATOM 2259 N N . ALA A 1 299 ? -26.263 -20.644 23.108 1.00 97.81 299 ALA A N 1
ATOM 2260 C CA . ALA A 1 299 ? -24.949 -21.247 22.879 1.00 97.81 299 ALA A CA 1
ATOM 2261 C C . ALA A 1 299 ? -23.913 -20.686 23.863 1.00 97.81 299 ALA A C 1
ATOM 2263 O O . ALA A 1 299 ? -23.909 -19.482 24.143 1.00 97.81 299 ALA A O 1
ATOM 2264 N N . LYS A 1 300 ? -23.007 -21.534 24.366 1.00 98.12 300 LYS A N 1
ATOM 2265 C CA . LYS A 1 300 ? -21.893 -21.061 25.196 1.00 98.12 300 LYS A CA 1
ATOM 2266 C C . LYS A 1 300 ? -20.771 -20.500 24.330 1.00 98.12 300 LYS A C 1
ATOM 2268 O O . LYS A 1 300 ? -20.391 -21.096 23.324 1.00 98.12 300 LYS A O 1
ATOM 2273 N N . ALA A 1 301 ? -20.166 -19.403 24.768 1.00 97.50 301 ALA A N 1
ATOM 2274 C CA . ALA A 1 301 ? -19.080 -18.729 24.066 1.00 97.50 301 ALA A CA 1
ATOM 2275 C C . ALA A 1 301 ? -17.879 -19.660 23.801 1.00 97.50 301 ALA A C 1
ATOM 2277 O O . ALA A 1 301 ? -17.367 -19.681 22.681 1.00 97.50 301 ALA A O 1
ATOM 2278 N N . LYS A 1 302 ? -17.492 -20.499 24.775 1.00 97.38 302 LYS A N 1
ATOM 2279 C CA . LYS A 1 302 ? -16.449 -21.525 24.585 1.00 97.38 302 LYS A CA 1
ATOM 2280 C C . LYS A 1 302 ? -16.782 -22.567 23.513 1.00 97.38 302 LYS A C 1
ATOM 2282 O O . LYS A 1 302 ? -15.877 -23.067 22.860 1.00 97.38 302 LYS A O 1
ATOM 2287 N N . GLU A 1 303 ? -18.053 -22.919 23.322 1.00 97.75 303 GLU A N 1
ATOM 2288 C CA . GLU A 1 303 ? -18.460 -23.935 22.337 1.00 97.75 303 GLU A CA 1
ATOM 2289 C C . GLU A 1 303 ? -18.357 -23.373 20.915 1.00 97.75 303 GLU A C 1
ATOM 2291 O O . GLU A 1 303 ? -17.887 -24.053 20.003 1.00 97.75 303 GLU A O 1
ATOM 2296 N N . VAL A 1 304 ? -18.727 -22.101 20.737 1.00 97.75 304 VAL A N 1
ATOM 2297 C CA . VAL A 1 304 ? -18.534 -21.385 19.470 1.00 97.75 304 VAL A CA 1
ATOM 2298 C C . VAL A 1 304 ? -17.038 -21.222 19.161 1.00 97.75 304 VAL A C 1
ATOM 2300 O O . VAL A 1 304 ? -16.598 -21.449 18.035 1.00 97.75 304 VAL A O 1
ATOM 2303 N N . ASP A 1 305 ? -16.233 -20.884 20.168 1.00 97.38 305 ASP A N 1
ATOM 2304 C CA . ASP A 1 305 ? -14.780 -20.779 20.030 1.00 97.38 305 ASP A CA 1
ATOM 2305 C C . ASP A 1 305 ? -14.124 -22.118 19.651 1.00 97.38 305 ASP A C 1
ATOM 2307 O O . ASP A 1 305 ? -13.279 -22.174 18.753 1.00 97.38 305 ASP A O 1
ATOM 2311 N N . GLN A 1 306 ? -14.567 -23.218 20.266 1.00 96.19 306 GLN A N 1
ATOM 2312 C CA . GLN A 1 306 ? -14.092 -24.567 19.961 1.00 96.19 306 GLN A CA 1
ATOM 2313 C C . GLN A 1 306 ? -14.330 -24.955 18.499 1.00 96.19 306 GLN A C 1
ATOM 2315 O O . GLN A 1 306 ? -13.425 -25.509 17.871 1.00 96.19 306 GLN A O 1
ATOM 2320 N N . VAL A 1 307 ? -15.506 -24.656 17.929 1.00 96.69 307 VAL A N 1
ATOM 2321 C CA . VAL A 1 307 ? -15.772 -24.993 16.518 1.00 96.69 307 VAL A CA 1
ATOM 2322 C C . VAL A 1 307 ? -14.924 -24.160 15.555 1.00 96.69 307 VAL A C 1
ATOM 2324 O O . VAL A 1 307 ? -14.455 -24.703 14.554 1.00 96.69 307 VAL A O 1
ATOM 2327 N N . ALA A 1 308 ? -14.657 -22.889 15.879 1.00 95.88 308 ALA A N 1
ATOM 2328 C CA . ALA A 1 308 ? -13.768 -22.031 15.095 1.00 95.88 308 ALA A CA 1
ATOM 2329 C C . ALA A 1 308 ? -12.328 -22.572 15.097 1.00 95.88 308 ALA A C 1
ATOM 2331 O O . ALA A 1 308 ? -11.732 -22.771 14.038 1.00 95.88 308 ALA A O 1
ATOM 2332 N N . ARG A 1 309 ? -11.788 -22.895 16.284 1.00 95.00 309 ARG A N 1
ATOM 2333 C CA . ARG A 1 309 ? -10.446 -23.488 16.431 1.00 95.00 309 ARG A CA 1
ATOM 2334 C C . ARG A 1 309 ? -10.326 -24.813 15.692 1.00 95.00 309 ARG A C 1
ATOM 2336 O O . ARG A 1 309 ? -9.352 -25.027 14.977 1.00 95.00 309 ARG A O 1
ATOM 2343 N N . ALA A 1 310 ? -11.323 -25.685 15.829 1.00 94.56 310 ALA A N 1
ATOM 2344 C CA . ALA A 1 310 ? -11.318 -26.993 15.187 1.00 94.56 310 ALA A CA 1
ATOM 2345 C C . ALA A 1 310 ? -11.293 -26.900 13.653 1.00 94.56 310 ALA A C 1
ATOM 2347 O O . ALA A 1 310 ? -10.697 -27.764 13.011 1.00 94.56 310 ALA A O 1
ATOM 2348 N N . ALA A 1 311 ? -11.913 -25.874 13.058 1.00 94.69 311 ALA A N 1
ATOM 2349 C CA . ALA A 1 311 ? -11.851 -25.644 11.615 1.00 94.69 311 ALA A CA 1
ATOM 2350 C C . ALA A 1 311 ? -10.429 -25.285 11.149 1.00 94.69 311 ALA A C 1
ATOM 2352 O O . ALA A 1 311 ? -9.955 -25.863 10.172 1.00 94.69 311 ALA A O 1
ATOM 2353 N N . LEU A 1 312 ? -9.731 -24.412 11.883 1.00 94.31 312 LEU A N 1
ATOM 2354 C CA . LEU A 1 312 ? -8.351 -24.016 11.577 1.00 94.31 312 LEU A CA 1
ATOM 2355 C C . LEU A 1 312 ? -7.373 -25.185 11.760 1.00 94.31 312 LEU A C 1
ATOM 2357 O O . LEU A 1 312 ? -6.652 -25.539 10.831 1.00 94.31 312 LEU A O 1
ATOM 2361 N N . THR A 1 313 ? -7.425 -25.862 12.912 1.00 92.56 313 THR A N 1
ATOM 2362 C CA . THR A 1 313 ? -6.529 -26.989 13.232 1.00 92.56 313 THR A CA 1
ATOM 2363 C C . THR A 1 313 ? -6.731 -28.198 12.310 1.00 92.56 313 THR A C 1
ATOM 2365 O O . THR A 1 313 ? -5.814 -28.994 12.113 1.00 92.56 313 THR A O 1
ATOM 2368 N N . ARG A 1 314 ? -7.929 -28.363 11.729 1.00 92.62 314 ARG A N 1
ATOM 2369 C CA . ARG A 1 314 ? -8.189 -29.401 10.720 1.00 92.62 314 ARG A CA 1
ATOM 2370 C C . ARG A 1 314 ? -7.482 -29.107 9.398 1.00 92.62 314 ARG A C 1
ATOM 2372 O O . ARG A 1 314 ? -7.095 -30.056 8.723 1.00 92.62 314 ARG A O 1
ATOM 2379 N N . ALA A 1 315 ? -7.356 -27.834 9.026 1.00 90.94 315 ALA A N 1
ATOM 2380 C CA . ALA A 1 315 ? -6.667 -27.435 7.805 1.00 90.94 315 ALA A CA 1
ATOM 2381 C C . ALA A 1 315 ? -5.147 -27.576 7.946 1.00 90.94 315 ALA A C 1
ATOM 2383 O O . ALA A 1 315 ? -4.510 -28.074 7.022 1.00 90.94 315 ALA A O 1
ATOM 2384 N N . ASP A 1 316 ? -4.593 -27.198 9.100 1.00 90.50 316 ASP A N 1
ATOM 2385 C CA . ASP A 1 316 ? -3.196 -27.440 9.465 1.00 90.50 316 ASP A CA 1
ATOM 2386 C C . ASP A 1 316 ? -3.041 -27.464 10.996 1.00 90.50 316 ASP A C 1
ATOM 2388 O O . ASP A 1 316 ? -3.566 -26.603 11.703 1.00 90.50 316 ASP A O 1
ATOM 2392 N N . LYS A 1 317 ? -2.289 -28.432 11.532 1.00 86.69 317 LYS A N 1
ATOM 2393 C CA . LYS A 1 317 ? -2.058 -28.555 12.982 1.00 86.69 317 LYS A CA 1
ATOM 2394 C C . LYS A 1 317 ? -1.242 -27.395 13.559 1.00 86.69 317 LYS A C 1
ATOM 2396 O O . LYS A 1 317 ? -1.357 -27.136 14.754 1.00 86.69 317 LYS A O 1
ATOM 2401 N N . ALA A 1 318 ? -0.430 -26.725 12.741 1.00 86.12 318 ALA A N 1
ATOM 2402 C CA . ALA A 1 318 ? 0.328 -25.541 13.130 1.00 86.12 318 ALA A CA 1
ATOM 2403 C C . ALA A 1 318 ? -0.554 -24.285 13.215 1.00 86.12 318 ALA A C 1
ATOM 2405 O O . ALA A 1 318 ? -0.199 -23.325 13.897 1.00 86.12 318 ALA A O 1
ATOM 2406 N N . TRP A 1 319 ? -1.725 -24.284 12.572 1.00 87.94 319 TRP A N 1
ATOM 2407 C CA . TRP A 1 319 ? -2.660 -23.160 12.593 1.00 87.94 319 TRP A CA 1
ATOM 2408 C C . TRP A 1 319 ? -3.571 -23.233 13.809 1.00 87.94 319 TRP A C 1
ATOM 2410 O O . TRP A 1 319 ? -4.775 -23.495 13.748 1.00 87.94 319 TRP A O 1
ATOM 2420 N N . THR A 1 320 ? -2.957 -22.985 14.958 1.00 74.00 320 THR A N 1
ATOM 2421 C CA . THR A 1 320 ? -3.673 -22.745 16.202 1.00 74.00 320 THR A CA 1
ATOM 2422 C C . THR A 1 320 ? -3.974 -21.261 16.320 1.00 74.00 320 THR A C 1
ATOM 2424 O O . THR A 1 320 ? -3.068 -20.431 16.282 1.00 74.00 320 THR A O 1
ATOM 2427 N N . MET A 1 321 ? -5.243 -20.920 16.512 1.00 78.50 321 MET A N 1
ATOM 2428 C CA . MET A 1 321 ? -5.635 -19.557 16.855 1.00 78.50 321 MET A CA 1
ATOM 2429 C C . MET A 1 321 ? -5.045 -19.221 18.231 1.00 78.50 321 MET A C 1
ATOM 2431 O O . MET A 1 321 ? -5.473 -19.770 19.241 1.00 78.50 321 MET A O 1
ATOM 2435 N N . SER A 1 322 ? -4.031 -18.364 18.291 1.00 69.00 322 SER A N 1
ATOM 2436 C CA . SER A 1 322 ? -3.403 -17.956 19.559 1.00 69.00 322 SER A CA 1
ATOM 2437 C C . SER A 1 322 ? -4.286 -17.000 20.372 1.00 69.00 322 SER A C 1
ATOM 2439 O O . SER A 1 322 ? -4.080 -16.824 21.570 1.00 69.00 322 SER A O 1
ATOM 2441 N N . LEU A 1 323 ? -5.299 -16.418 19.727 1.00 76.25 323 LEU A N 1
ATOM 2442 C CA . LEU A 1 323 ? -6.221 -15.432 20.283 1.00 76.25 323 LEU A CA 1
ATOM 2443 C C . LEU A 1 323 ? -7.608 -16.032 20.564 1.00 76.25 323 LEU A C 1
ATOM 2445 O O . LEU A 1 323 ? -7.889 -17.196 20.268 1.00 76.25 323 LEU A O 1
ATOM 2449 N N . ARG A 1 324 ? -8.488 -15.221 21.158 1.00 91.31 324 ARG A N 1
ATOM 2450 C CA . ARG A 1 324 ? -9.942 -15.454 21.237 1.00 91.31 324 ARG A CA 1
ATOM 2451 C C . ARG A 1 324 ? -10.567 -15.457 19.833 1.00 91.31 324 ARG A C 1
ATOM 2453 O O . ARG A 1 324 ? -10.090 -14.729 18.972 1.00 91.31 324 ARG A O 1
ATOM 2460 N N . SER A 1 325 ? -11.635 -16.223 19.610 1.00 94.50 325 SER A N 1
ATOM 2461 C CA . SER A 1 325 ? -12.346 -16.253 18.312 1.00 94.50 325 SER A CA 1
ATOM 2462 C C . SER A 1 325 ? -13.240 -15.042 18.095 1.00 94.50 325 SER A C 1
ATOM 2464 O O . SER A 1 325 ? -13.570 -14.722 16.958 1.00 94.50 325 SER A O 1
ATOM 2466 N N . GLY A 1 326 ? -13.643 -14.359 19.161 1.00 95.88 326 GLY A N 1
ATOM 2467 C CA . GLY A 1 326 ? -14.484 -13.178 19.057 1.00 95.88 326 GLY A CA 1
ATOM 2468 C C . GLY A 1 326 ? -14.663 -12.455 20.379 1.00 95.88 326 GLY A C 1
ATOM 2469 O O . GLY A 1 326 ? -14.342 -12.977 21.450 1.00 95.88 326 GLY A O 1
ATOM 2470 N N . TYR A 1 327 ? -15.162 -11.231 20.299 1.00 96.62 327 TYR A N 1
ATOM 2471 C CA . TYR A 1 327 ? -15.477 -10.398 21.456 1.00 96.62 327 TYR A CA 1
ATOM 2472 C C . TYR A 1 327 ? -16.603 -9.418 21.131 1.00 96.62 327 TYR A C 1
ATOM 2474 O O . TYR A 1 327 ? -16.784 -9.054 19.970 1.00 96.62 327 TYR A O 1
ATOM 2482 N N . SER A 1 328 ? -17.374 -9.010 22.144 1.00 97.38 328 SER A N 1
ATOM 2483 C CA . SER A 1 328 ? -18.417 -7.996 21.945 1.00 97.38 328 SER A CA 1
ATOM 2484 C C . SER A 1 328 ? -17.802 -6.672 21.506 1.00 97.38 328 SER A C 1
ATOM 2486 O O . SER A 1 328 ? -16.707 -6.324 21.943 1.00 97.38 328 SER A O 1
ATOM 2488 N N . ILE A 1 329 ? -18.488 -5.949 20.628 1.00 97.88 329 ILE A N 1
ATOM 2489 C CA . ILE A 1 329 ? -18.054 -4.653 20.097 1.00 97.88 329 ILE A CA 1
ATOM 2490 C C . ILE A 1 329 ? -19.224 -3.666 20.139 1.00 97.88 329 ILE A C 1
ATOM 2492 O O . ILE A 1 329 ? -20.392 -4.035 19.979 1.00 97.88 329 ILE A O 1
ATOM 2496 N N . GLY A 1 330 ? -18.925 -2.396 20.401 1.00 96.75 330 GLY A N 1
ATOM 2497 C CA . GLY A 1 330 ? -19.949 -1.383 20.612 1.00 96.75 330 GLY A CA 1
ATOM 2498 C C . GLY A 1 330 ? -19.355 0.001 20.801 1.00 96.75 330 GLY A C 1
ATOM 2499 O O . GLY A 1 330 ? -18.646 0.503 19.930 1.00 96.75 330 GLY A O 1
ATOM 2500 N N . ILE A 1 331 ? -19.685 0.625 21.929 1.00 96.25 331 ILE A N 1
ATOM 2501 C CA . ILE A 1 331 ? -19.150 1.935 22.308 1.00 96.25 331 ILE A CA 1
ATOM 2502 C C . ILE A 1 331 ? -17.671 1.777 22.673 1.00 96.25 331 ILE A C 1
ATOM 2504 O O . ILE A 1 331 ? -17.343 0.898 23.467 1.00 96.25 331 ILE A O 1
ATOM 2508 N N . GLY A 1 332 ? -16.814 2.649 22.139 1.00 94.00 332 GLY A N 1
ATOM 2509 C CA . GLY A 1 332 ? -15.387 2.678 22.452 1.00 94.00 332 GLY A CA 1
ATOM 2510 C C . GLY A 1 332 ? -14.821 4.092 22.571 1.00 94.00 332 GLY A C 1
ATOM 2511 O O . GLY A 1 332 ? -15.226 5.018 21.858 1.00 94.00 332 GLY A O 1
ATOM 2512 N N . PHE A 1 333 ? -13.850 4.239 23.463 1.00 93.00 333 PHE A N 1
ATOM 2513 C CA . PHE A 1 333 ? -12.997 5.418 23.603 1.00 93.00 333 PHE A CA 1
ATOM 2514 C C . PHE A 1 333 ? -11.534 5.015 23.406 1.00 93.00 333 PHE A C 1
ATOM 2516 O O . PHE A 1 333 ? -11.227 3.852 23.157 1.00 93.00 333 PHE A O 1
ATOM 2523 N N . TYR A 1 334 ? -10.615 5.980 23.460 1.00 83.62 334 TYR A N 1
ATOM 2524 C CA . TYR A 1 334 ? -9.192 5.694 23.288 1.00 83.62 334 TYR A CA 1
ATOM 2525 C C . TYR A 1 334 ? -8.750 4.524 24.188 1.00 83.62 334 TYR A C 1
ATOM 2527 O O . TYR A 1 334 ? -9.017 4.535 25.390 1.00 83.62 334 TYR A O 1
ATOM 2535 N N . THR A 1 335 ? -8.056 3.554 23.576 1.00 77.62 335 THR A N 1
ATOM 2536 C CA . THR A 1 335 ? -7.531 2.267 24.092 1.00 77.62 335 THR A CA 1
ATOM 2537 C C . THR A 1 335 ? -8.384 1.006 23.938 1.00 77.62 335 THR A C 1
ATOM 2539 O O . THR A 1 335 ? -7.799 -0.066 24.069 1.00 77.62 335 THR A O 1
ATOM 2542 N N . ASP A 1 336 ? -9.687 1.067 23.630 1.00 87.56 336 ASP A N 1
ATOM 2543 C CA . ASP A 1 336 ? -10.439 -0.149 23.261 1.00 87.56 336 ASP A CA 1
ATOM 2544 C C . ASP A 1 336 ? -11.764 0.157 22.532 1.00 87.56 336 ASP A C 1
ATOM 2546 O O . ASP A 1 336 ? -12.534 1.018 22.955 1.00 87.56 336 ASP A O 1
ATOM 2550 N N . TRP A 1 337 ? -12.054 -0.559 21.439 1.00 92.56 337 TRP A N 1
ATOM 2551 C CA . TRP A 1 337 ? -13.391 -0.583 20.814 1.00 92.56 337 TRP A CA 1
ATOM 2552 C C . TRP A 1 337 ? -14.253 -1.758 21.294 1.00 92.56 337 TRP A C 1
ATOM 2554 O O . TRP A 1 337 ? -15.450 -1.828 20.999 1.00 92.56 337 TRP A O 1
ATOM 2564 N N . GLY A 1 338 ? -13.625 -2.731 21.951 1.00 88.25 338 GLY A N 1
ATOM 2565 C CA . GLY A 1 338 ? -14.229 -3.967 22.396 1.00 88.25 338 GLY A CA 1
ATOM 2566 C C . GLY A 1 338 ? -14.876 -3.823 23.765 1.00 88.25 338 GLY A C 1
ATOM 2567 O O . GLY A 1 338 ? -14.501 -3.011 24.598 1.00 88.25 338 GLY A O 1
ATOM 2568 N N . GLU A 1 339 ? -15.845 -4.691 24.016 1.00 90.00 339 GLU A N 1
ATOM 2569 C CA . GLU A 1 339 ? -16.489 -4.899 25.313 1.00 90.00 339 GLU A CA 1
ATOM 2570 C C . GLU A 1 339 ? -16.024 -6.250 25.884 1.00 90.00 339 GLU A C 1
ATOM 2572 O O . GLU A 1 339 ? -16.789 -7.004 26.485 1.00 90.00 339 GLU A O 1
ATOM 2577 N N . ALA A 1 340 ? -14.763 -6.610 25.620 1.00 77.06 340 ALA A N 1
ATOM 2578 C CA . ALA A 1 340 ? -14.260 -7.968 25.798 1.00 77.06 340 ALA A CA 1
ATOM 2579 C C . ALA A 1 340 ? -14.047 -8.373 27.263 1.00 77.06 340 ALA A C 1
ATOM 2581 O O . ALA A 1 340 ? -14.014 -9.564 27.572 1.00 77.06 340 ALA A O 1
ATOM 2582 N N . GLU A 1 341 ? -13.925 -7.389 28.153 1.00 82.38 341 GLU A N 1
ATOM 2583 C CA . GLU A 1 341 ? -13.985 -7.582 29.605 1.00 82.38 341 GLU A CA 1
ATOM 2584 C C . GLU A 1 341 ? -15.353 -8.131 30.039 1.00 82.38 341 GLU A C 1
ATOM 2586 O O . GLU A 1 341 ? -15.459 -8.840 31.038 1.00 82.38 341 GLU A O 1
ATOM 2591 N N . HIS A 1 342 ? -16.396 -7.863 29.245 1.00 87.38 342 HIS A N 1
ATOM 2592 C CA . HIS A 1 342 ? -17.777 -8.226 29.545 1.00 87.38 342 HIS A CA 1
ATOM 2593 C C . HIS A 1 342 ? -18.330 -9.336 28.667 1.00 87.38 342 HIS A C 1
ATOM 2595 O O . HIS A 1 342 ? -19.257 -10.004 29.110 1.00 87.38 342 HIS A O 1
ATOM 2601 N N . PHE A 1 343 ? -17.818 -9.551 27.452 1.00 95.44 343 PHE A N 1
ATOM 2602 C CA . PHE A 1 343 ? -18.139 -10.731 26.648 1.00 95.44 343 PHE A CA 1
ATOM 2603 C C . PHE A 1 343 ? -17.030 -11.087 25.655 1.00 95.44 343 PHE A C 1
ATOM 2605 O O . PHE A 1 343 ? -16.674 -10.294 24.777 1.00 95.44 343 PHE A O 1
ATOM 2612 N N . LYS A 1 344 ? -16.544 -12.329 25.731 1.00 96.00 344 LYS A N 1
ATOM 2613 C CA . LYS A 1 344 ? -15.544 -12.880 24.807 1.00 96.00 344 LYS A CA 1
ATOM 2614 C C . LYS A 1 344 ? -15.741 -14.370 24.555 1.00 96.00 344 LYS A C 1
ATOM 2616 O O . LYS A 1 344 ? -16.244 -15.104 25.404 1.00 96.00 344 LYS A O 1
ATOM 2621 N N . MET A 1 345 ? -15.305 -14.811 23.383 1.00 96.19 345 MET A N 1
ATOM 2622 C CA . MET A 1 345 ? -15.324 -16.201 22.941 1.00 96.19 345 MET A CA 1
ATOM 2623 C C . MET A 1 345 ? -13.906 -16.763 22.991 1.00 96.19 345 MET A C 1
ATOM 2625 O O . MET A 1 345 ? -13.095 -16.534 22.096 1.00 96.19 345 MET A O 1
ATOM 2629 N N . ASP A 1 346 ? -13.602 -17.468 24.075 1.00 94.88 346 ASP A N 1
ATOM 2630 C CA . ASP A 1 346 ? -12.332 -18.151 24.308 1.00 94.88 346 ASP A CA 1
ATOM 2631 C C . ASP A 1 346 ? -12.575 -19.478 25.062 1.00 94.88 346 ASP A C 1
ATOM 2633 O O . ASP A 1 346 ? -13.698 -19.712 25.528 1.00 94.88 346 ASP A O 1
ATOM 2637 N N . PRO A 1 347 ? -11.560 -20.353 25.211 1.00 94.06 347 PRO A N 1
ATOM 2638 C CA . PRO A 1 347 ? -11.744 -21.668 25.825 1.00 94.06 347 PRO A CA 1
ATOM 2639 C C . PRO A 1 347 ? -12.205 -21.635 27.290 1.00 94.06 347 PRO A C 1
ATOM 2641 O O . PRO A 1 347 ? -12.744 -22.630 27.774 1.00 94.06 347 PRO A O 1
ATOM 2644 N N . GLY A 1 348 ? -11.983 -20.522 27.997 1.00 93.25 348 GLY A N 1
ATOM 2645 C CA . GLY A 1 348 ? -12.354 -20.333 29.399 1.00 93.25 348 GLY A CA 1
ATOM 2646 C C . GLY A 1 348 ? -13.705 -19.641 29.606 1.00 93.25 348 GLY A C 1
ATOM 2647 O O . GLY A 1 348 ? -14.126 -19.481 30.750 1.00 93.25 348 GLY A O 1
ATOM 2648 N N . SER A 1 349 ? -14.391 -19.218 28.541 1.00 94.31 349 SER A N 1
ATOM 2649 C CA . SER A 1 349 ? -15.618 -18.424 28.648 1.00 94.31 349 SER A CA 1
ATOM 2650 C C . SER A 1 349 ? -16.878 -19.283 28.831 1.00 94.31 349 SER A C 1
ATOM 2652 O O . SER A 1 349 ? -17.327 -19.980 27.919 1.00 94.31 349 SER A O 1
ATOM 2654 N N . GLU A 1 350 ? -17.513 -19.186 30.002 1.00 95.38 350 GLU A N 1
ATOM 2655 C CA . GLU A 1 350 ? -18.824 -19.806 30.289 1.00 95.38 350 GLU A CA 1
ATOM 2656 C C . GLU A 1 350 ? -20.021 -18.924 29.894 1.0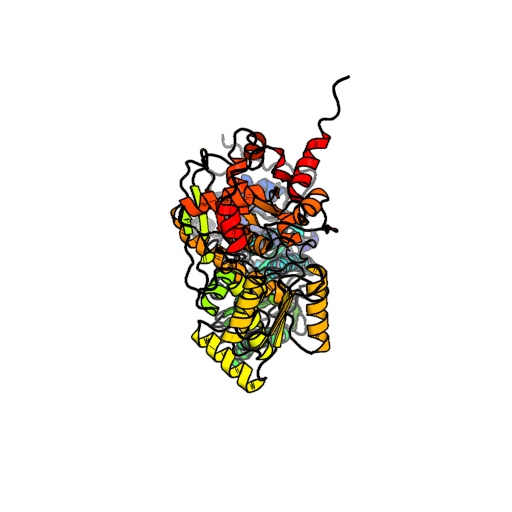0 95.38 350 GLU A C 1
ATOM 2658 O O . GLU A 1 350 ? -21.170 -19.258 30.186 1.00 95.38 350 GLU A O 1
ATOM 2663 N N . GLN A 1 351 ? -19.768 -17.786 29.250 1.00 95.56 351 GLN A N 1
ATOM 2664 C CA . GLN A 1 351 ? -20.807 -16.823 28.904 1.00 95.56 351 GLN A CA 1
ATOM 2665 C C . GLN A 1 351 ? -21.740 -17.370 27.824 1.00 95.56 351 GLN A C 1
ATOM 2667 O O . GLN A 1 351 ? -21.341 -18.188 26.995 1.00 95.56 351 GLN A O 1
ATOM 2672 N N . VAL A 1 352 ? -22.988 -16.910 27.831 1.00 97.31 352 VAL A N 1
ATOM 2673 C CA . VAL A 1 352 ? -24.040 -17.389 26.930 1.00 97.31 352 VAL A CA 1
ATOM 2674 C C . VAL A 1 352 ? -24.377 -16.295 25.927 1.00 97.31 352 VAL A C 1
ATOM 2676 O O . VAL A 1 352 ? -24.510 -15.135 26.309 1.00 97.31 352 VAL A O 1
ATOM 2679 N N . LEU A 1 353 ? -24.499 -16.661 24.651 1.00 98.19 353 LEU A N 1
ATOM 2680 C CA . LEU A 1 353 ? -24.934 -15.733 23.613 1.00 98.19 353 LEU A CA 1
ATOM 2681 C C . LEU A 1 353 ? -26.432 -15.439 23.735 1.00 98.19 353 LEU A C 1
ATOM 2683 O O . LEU A 1 353 ? -27.240 -16.345 23.954 1.00 98.19 353 LEU A O 1
ATOM 2687 N N . GLU A 1 354 ? -26.800 -14.181 23.507 1.00 98.12 354 GLU A N 1
ATOM 2688 C CA . GLU A 1 354 ? -28.183 -13.705 23.454 1.00 98.12 354 GLU A CA 1
ATOM 2689 C C . GLU A 1 354 ? -28.484 -13.080 22.083 1.00 98.12 354 GLU A C 1
ATOM 2691 O O . GLU A 1 354 ? -27.588 -12.592 21.387 1.00 98.12 354 GLU A O 1
ATOM 2696 N N . GLU A 1 355 ? -29.755 -13.106 21.674 1.00 98.38 355 GLU A N 1
ATOM 2697 C CA . GLU A 1 355 ? -30.199 -12.425 20.452 1.00 98.38 355 GLU A CA 1
ATOM 2698 C C . GLU A 1 355 ? -29.958 -10.916 20.589 1.00 98.38 355 GLU A C 1
ATOM 2700 O O . GLU A 1 355 ? -30.240 -10.336 21.633 1.00 98.38 355 GLU A O 1
ATOM 2705 N N . GLY A 1 356 ? -29.442 -10.276 19.538 1.00 98.06 356 GLY A N 1
ATOM 2706 C CA . GLY A 1 356 ? -29.132 -8.845 19.555 1.00 98.06 356 GLY A CA 1
ATOM 2707 C C . GLY A 1 356 ? -27.711 -8.504 20.012 1.00 98.06 356 GLY A C 1
ATOM 2708 O O . GLY A 1 356 ? -27.321 -7.339 19.925 1.00 98.06 356 GLY A O 1
ATOM 2709 N N . MET A 1 357 ? -26.915 -9.487 20.452 1.00 98.50 357 MET A N 1
ATOM 2710 C CA . MET A 1 357 ? -25.487 -9.272 20.699 1.00 98.50 357 MET A CA 1
ATOM 2711 C C . MET A 1 357 ? -24.732 -8.965 19.404 1.00 98.50 357 MET A C 1
ATOM 2713 O O . MET A 1 357 ? -25.003 -9.566 18.361 1.00 98.50 357 MET A O 1
ATOM 2717 N N . VAL A 1 358 ? -23.758 -8.055 19.478 1.00 98.50 358 VAL A N 1
ATOM 2718 C CA . VAL A 1 358 ? -22.891 -7.692 18.348 1.00 98.50 358 VAL A CA 1
ATOM 2719 C C . VAL A 1 358 ? -21.446 -8.022 18.682 1.00 98.50 358 VAL A C 1
ATOM 2721 O O . VAL A 1 358 ? -20.902 -7.550 19.675 1.00 98.50 358 VAL A O 1
ATOM 2724 N N . ILE A 1 359 ? -20.833 -8.853 17.847 1.00 98.38 359 ILE A N 1
ATOM 2725 C CA . ILE A 1 359 ? -19.543 -9.490 18.099 1.00 98.38 359 ILE A CA 1
ATOM 2726 C C . ILE A 1 359 ? -18.605 -9.194 16.934 1.00 98.38 359 ILE A C 1
ATOM 2728 O O . ILE A 1 359 ? -18.988 -9.361 15.778 1.00 98.38 359 ILE A O 1
ATOM 2732 N N . HIS A 1 360 ? -17.360 -8.823 17.213 1.00 97.94 360 HIS A N 1
ATOM 2733 C CA . HIS A 1 360 ? -16.308 -8.914 16.210 1.00 97.94 360 HIS A CA 1
ATOM 2734 C C . HIS A 1 360 ? -15.767 -10.349 16.184 1.00 97.94 360 HIS A C 1
ATOM 2736 O O . HIS A 1 360 ? -15.154 -10.797 17.153 1.00 97.94 360 HIS A O 1
ATOM 2742 N N . LEU A 1 361 ? -16.054 -11.090 15.110 1.00 97.19 361 LEU A N 1
ATOM 2743 C CA . LEU A 1 361 ? -15.656 -12.488 14.931 1.00 97.19 361 LEU A CA 1
ATOM 2744 C C . LEU A 1 361 ? -14.336 -12.536 14.158 1.00 97.19 361 LEU A C 1
ATOM 2746 O O . LEU A 1 361 ? -14.327 -12.208 12.977 1.00 97.19 361 LEU A O 1
ATOM 2750 N N . ILE A 1 362 ? -13.250 -12.945 14.818 1.00 94.94 362 ILE A N 1
ATOM 2751 C CA . ILE A 1 362 ? -11.857 -12.700 14.407 1.00 94.94 362 ILE A CA 1
ATOM 2752 C C . ILE A 1 362 ? -10.971 -13.949 14.185 1.00 94.94 362 ILE A C 1
ATOM 2754 O O . ILE A 1 362 ? -9.894 -14.054 14.775 1.00 94.94 362 ILE A O 1
ATOM 2758 N N . PRO A 1 363 ? -11.349 -14.916 13.333 1.00 93.12 363 PRO A N 1
ATOM 2759 C CA . PRO A 1 363 ? -10.428 -15.951 12.885 1.00 93.12 363 PRO A CA 1
ATOM 2760 C C . PRO A 1 363 ? -9.196 -15.343 12.204 1.00 93.12 363 PRO A C 1
ATOM 2762 O O . PRO A 1 363 ? -9.287 -14.629 11.203 1.00 93.12 363 PRO A O 1
ATOM 2765 N N . TRP A 1 364 ? -8.035 -15.657 12.766 1.00 93.19 364 TRP A N 1
ATOM 2766 C CA . TRP A 1 364 ? -6.733 -15.190 12.317 1.00 93.19 364 TRP A CA 1
ATOM 2767 C C . TRP A 1 364 ? -5.685 -16.270 12.590 1.00 93.19 364 TRP A C 1
ATOM 2769 O O . TRP A 1 364 ? -5.717 -16.928 13.637 1.00 93.19 364 TRP A O 1
ATOM 2779 N N . VAL A 1 365 ? -4.775 -16.471 11.639 1.00 92.94 365 VAL A N 1
ATOM 2780 C CA . VAL A 1 365 ? -3.706 -17.471 11.711 1.00 92.94 365 VAL A CA 1
ATOM 2781 C C . VAL A 1 365 ? -2.366 -16.859 11.329 1.00 92.94 365 VAL A C 1
ATOM 2783 O O . VAL A 1 365 ? -2.287 -15.973 10.479 1.00 92.94 365 VAL A O 1
ATOM 2786 N N . GLN A 1 366 ? -1.300 -17.366 11.943 1.00 92.31 366 GLN A N 1
ATOM 2787 C CA . GLN A 1 366 ? 0.068 -17.056 11.544 1.00 92.31 366 GLN A CA 1
ATOM 2788 C C . GLN A 1 366 ? 0.517 -18.071 10.495 1.00 92.31 366 GLN A C 1
ATOM 2790 O O . GLN A 1 366 ? 0.530 -19.276 10.753 1.00 92.31 366 GLN A O 1
ATOM 2795 N N . VAL A 1 367 ? 0.892 -17.581 9.319 1.00 91.56 367 VAL A N 1
ATOM 2796 C CA . VAL A 1 367 ? 1.452 -18.378 8.230 1.00 91.56 367 VAL A CA 1
ATOM 2797 C C . VAL A 1 367 ? 2.953 -18.079 8.179 1.00 91.56 367 VAL A C 1
ATOM 2799 O O . VAL A 1 367 ? 3.316 -16.992 7.734 1.00 91.56 367 VAL A O 1
ATOM 2802 N N . PRO A 1 368 ? 3.838 -18.990 8.633 1.00 84.38 368 PRO A N 1
ATOM 2803 C CA . PRO A 1 368 ? 5.250 -18.681 8.890 1.00 84.38 368 PRO A CA 1
ATOM 2804 C C . PRO A 1 368 ? 6.002 -18.005 7.739 1.00 84.38 368 PRO A C 1
ATOM 2806 O O . PRO A 1 368 ? 6.857 -17.164 7.988 1.00 84.38 368 PRO A O 1
ATOM 2809 N N . GLU A 1 369 ? 5.674 -18.331 6.489 1.00 86.38 369 GLU A N 1
ATOM 2810 C CA . GLU A 1 369 ? 6.325 -17.768 5.297 1.00 86.38 369 GLU A CA 1
ATOM 2811 C C . GLU A 1 369 ? 5.858 -16.345 4.955 1.00 86.38 369 GLU A C 1
ATOM 2813 O O . GLU A 1 369 ? 6.617 -15.574 4.375 1.00 86.38 369 GLU A O 1
ATOM 2818 N N . TYR A 1 370 ? 4.630 -15.980 5.331 1.00 90.56 370 TYR A N 1
ATOM 2819 C CA . TYR A 1 370 ? 3.959 -14.780 4.821 1.00 90.56 370 TYR A CA 1
ATOM 2820 C C . TYR A 1 370 ? 3.566 -13.772 5.902 1.00 90.56 370 TYR A C 1
ATOM 2822 O O . TYR A 1 370 ? 3.492 -12.580 5.615 1.00 90.56 370 TYR A O 1
ATOM 2830 N N . GLY A 1 371 ? 3.319 -14.227 7.129 1.00 91.69 371 GLY A N 1
ATOM 2831 C CA . GLY A 1 371 ? 2.831 -13.404 8.228 1.00 91.69 371 GLY A CA 1
ATOM 2832 C C . GLY A 1 371 ? 1.390 -13.725 8.635 1.00 91.69 371 GLY A C 1
ATOM 2833 O O . GLY A 1 371 ? 0.930 -14.864 8.533 1.00 91.69 371 GLY A O 1
ATOM 2834 N N . GLY A 1 372 ? 0.675 -12.717 9.138 1.00 91.88 372 GLY A N 1
ATOM 2835 C CA . GLY A 1 372 ? -0.698 -12.859 9.627 1.00 91.88 372 GLY A CA 1
ATOM 2836 C C . GLY A 1 372 ? -1.738 -12.881 8.503 1.00 91.88 372 GLY A C 1
ATOM 2837 O O . GLY A 1 372 ? -1.770 -11.980 7.667 1.00 91.88 372 GLY A O 1
ATOM 2838 N N . VAL A 1 373 ? -2.634 -13.870 8.518 1.00 94.94 373 VAL A N 1
ATOM 2839 C CA . VAL A 1 373 ? -3.780 -13.974 7.599 1.00 94.94 373 VAL A CA 1
ATOM 2840 C C . VAL A 1 373 ? -5.067 -13.981 8.416 1.00 94.94 373 VAL A C 1
ATOM 2842 O O . VAL A 1 373 ? -5.274 -14.858 9.254 1.00 94.94 373 VAL A O 1
ATOM 2845 N N . GLY A 1 374 ? -5.949 -13.011 8.167 1.00 94.69 374 GLY A N 1
ATOM 2846 C CA . GLY A 1 374 ? -7.213 -12.886 8.889 1.00 94.69 374 GLY A CA 1
ATOM 2847 C C . GLY A 1 374 ? -8.320 -12.294 8.034 1.00 94.69 374 GLY A C 1
ATOM 2848 O O . GLY A 1 374 ? -8.121 -11.353 7.267 1.00 94.69 374 GLY A O 1
ATOM 2849 N N . LEU A 1 375 ? -9.510 -12.864 8.189 1.00 96.12 375 LEU A N 1
ATOM 2850 C CA . LEU A 1 375 ? -10.738 -12.422 7.545 1.00 96.12 375 LEU A CA 1
ATOM 2851 C C . LEU A 1 375 ? -11.812 -12.417 8.624 1.00 96.12 375 LEU A C 1
ATOM 2853 O O . LEU A 1 375 ? -12.205 -13.473 9.114 1.00 96.12 375 LEU A O 1
ATOM 2857 N N . SER A 1 376 ? -12.272 -11.231 8.996 1.00 96.81 376 SER A N 1
ATOM 2858 C CA . SER A 1 376 ? -13.205 -11.048 10.104 1.00 96.81 376 SER A CA 1
ATOM 2859 C C . SER A 1 376 ? -14.328 -10.108 9.712 1.00 96.81 376 SER A C 1
ATOM 2861 O O . SER A 1 376 ? -14.159 -9.257 8.840 1.00 96.81 376 SER A O 1
ATOM 2863 N N . ASP A 1 377 ? -15.458 -10.242 10.393 1.00 97.75 377 ASP A N 1
ATOM 2864 C CA . ASP A 1 377 ? -16.599 -9.348 10.254 1.00 97.75 377 ASP A CA 1
ATOM 2865 C C . ASP A 1 377 ? -17.119 -8.979 11.654 1.00 97.75 377 ASP A C 1
ATOM 2867 O O . ASP A 1 377 ? -16.931 -9.698 12.640 1.00 97.75 377 ASP A O 1
ATOM 2871 N N . THR A 1 378 ? -17.797 -7.840 11.746 1.00 98.38 378 THR A N 1
ATOM 2872 C CA . THR A 1 378 ? -18.646 -7.488 12.881 1.00 98.38 378 THR A CA 1
ATOM 2873 C C . THR A 1 378 ? -20.031 -8.061 12.602 1.00 98.38 378 THR A C 1
ATOM 2875 O O . THR A 1 378 ? -20.648 -7.729 11.588 1.00 98.38 378 THR A O 1
ATOM 2878 N N . VAL A 1 379 ? -20.499 -8.958 13.468 1.00 98.31 379 VAL A N 1
ATOM 2879 C CA . VAL A 1 379 ? -21.695 -9.776 13.250 1.00 98.31 379 VAL A CA 1
ATOM 2880 C C . VAL A 1 379 ? -22.741 -9.562 14.341 1.00 98.31 379 VAL A C 1
ATOM 2882 O O . VAL A 1 379 ? -22.413 -9.370 15.508 1.00 98.31 379 VAL A O 1
ATOM 2885 N N . LEU A 1 380 ? -24.013 -9.626 13.956 1.00 98.56 380 LEU A N 1
ATOM 2886 C CA . LEU A 1 380 ? -25.181 -9.591 14.830 1.00 98.56 380 LEU A CA 1
ATOM 2887 C C . LEU A 1 380 ? -25.687 -11.012 15.078 1.00 98.56 380 LEU A C 1
ATOM 2889 O O . LEU A 1 380 ? -25.997 -11.726 14.125 1.00 98.56 380 LEU A O 1
ATOM 2893 N N . VAL A 1 381 ? -25.833 -11.394 16.345 1.00 98.69 381 VAL A N 1
ATOM 2894 C CA . VAL A 1 381 ? -26.465 -12.650 16.762 1.00 98.69 381 VAL A CA 1
ATOM 2895 C C . VAL A 1 381 ? -27.974 -12.559 16.539 1.00 98.69 381 VAL A C 1
ATOM 2897 O O . VAL A 1 381 ? -28.661 -11.711 17.108 1.00 98.69 381 VAL A O 1
ATOM 2900 N N . THR A 1 382 ? -28.495 -13.460 15.716 1.00 98.12 382 THR A N 1
ATOM 2901 C CA . THR A 1 382 ? -29.919 -13.621 15.395 1.00 98.12 382 THR A CA 1
ATOM 2902 C C . THR A 1 382 ? -30.446 -14.926 15.988 1.00 98.12 382 THR A C 1
ATOM 2904 O O . THR A 1 382 ? -29.686 -15.736 16.515 1.00 98.12 382 THR A O 1
ATOM 2907 N N . LYS A 1 383 ? -31.744 -15.202 15.831 1.00 97.00 383 LYS A N 1
ATOM 2908 C CA . LYS A 1 383 ? -32.378 -16.446 16.306 1.00 97.00 383 LYS A CA 1
ATOM 2909 C C . LYS A 1 383 ? -31.720 -17.738 15.807 1.00 97.00 383 LYS A C 1
ATOM 2911 O O . LYS A 1 383 ? -31.812 -18.756 16.489 1.00 97.00 383 LYS A O 1
ATOM 2916 N N . SER A 1 384 ? -31.091 -17.729 14.630 1.00 95.88 384 SER A N 1
ATOM 2917 C CA . SER A 1 384 ? -30.601 -18.945 13.958 1.00 95.88 384 SER A CA 1
ATOM 2918 C C . SER A 1 384 ? -29.092 -18.983 13.700 1.00 95.88 384 SER A C 1
ATOM 2920 O O . SER A 1 384 ? -28.619 -19.923 13.065 1.00 95.88 384 SER A O 1
ATOM 2922 N N . GLY A 1 385 ? -28.341 -17.983 14.154 1.00 97.81 385 GLY A N 1
ATOM 2923 C CA . GLY A 1 385 ? -26.920 -17.805 13.844 1.00 97.81 385 GLY A CA 1
ATOM 2924 C C . GLY A 1 385 ? -26.546 -16.325 13.843 1.00 97.81 385 GLY A C 1
ATOM 2925 O O . GLY A 1 385 ? -27.367 -15.483 14.203 1.00 97.81 385 GLY A O 1
ATOM 2926 N N . ALA A 1 386 ? -25.349 -15.984 13.382 1.00 98.06 386 ALA A N 1
ATOM 2927 C CA . ALA A 1 386 ? -24.902 -14.604 13.248 1.00 98.06 386 ALA A CA 1
ATOM 2928 C C . ALA A 1 386 ? -24.826 -14.146 11.785 1.00 98.06 386 ALA A C 1
ATOM 2930 O O . ALA A 1 386 ? -24.513 -14.929 10.887 1.00 98.06 386 ALA A O 1
ATOM 2931 N N . VAL A 1 387 ? -25.102 -12.862 11.552 1.00 96.88 387 VAL A N 1
ATOM 2932 C CA . VAL A 1 387 ? -25.051 -12.224 10.226 1.00 96.88 387 VAL A CA 1
ATOM 2933 C C . VAL A 1 387 ? -24.158 -10.990 10.255 1.00 96.88 387 VAL A C 1
ATOM 2935 O O . VAL A 1 387 ? -24.139 -10.265 11.245 1.00 96.88 387 VAL A O 1
ATOM 2938 N N . SER A 1 388 ? -23.425 -10.735 9.173 1.00 97.06 388 SER A N 1
ATOM 2939 C CA . SER A 1 388 ? -22.568 -9.549 9.052 1.00 97.06 388 SER A CA 1
ATOM 2940 C C . SER A 1 388 ? -23.385 -8.252 9.096 1.00 97.06 388 SER A C 1
ATOM 2942 O O . SER A 1 388 ? -24.458 -8.171 8.495 1.00 97.06 388 SER A O 1
ATOM 2944 N N . LEU A 1 389 ? -22.879 -7.234 9.800 1.00 97.06 389 LEU A N 1
ATOM 2945 C CA . LEU A 1 389 ? -23.471 -5.890 9.846 1.00 97.06 389 LEU A CA 1
ATOM 2946 C C . LEU A 1 389 ? -22.997 -4.970 8.708 1.00 97.06 389 LEU A C 1
ATOM 2948 O O . LEU A 1 389 ? -23.498 -3.853 8.579 1.00 97.06 389 LEU A O 1
ATOM 2952 N N . PHE A 1 390 ? -22.066 -5.423 7.868 1.00 96.19 390 PHE A N 1
ATOM 2953 C CA . PHE A 1 390 ? -21.612 -4.674 6.699 1.00 96.19 390 PHE A CA 1
ATOM 2954 C C . PHE A 1 390 ? -22.627 -4.775 5.550 1.00 96.19 390 PHE A C 1
ATOM 2956 O O . PHE A 1 390 ? -22.807 -5.840 4.964 1.00 96.19 390 PHE A O 1
ATOM 2963 N N . GLU A 1 391 ? -23.270 -3.656 5.194 1.00 84.25 391 GLU A N 1
ATOM 2964 C CA . GLU A 1 391 ? -24.257 -3.605 4.097 1.00 84.25 391 GLU A CA 1
ATOM 2965 C C . GLU A 1 391 ? -23.619 -3.882 2.728 1.00 84.25 391 GLU A C 1
ATOM 2967 O O . GLU A 1 391 ? -24.135 -4.668 1.933 1.00 84.25 391 GLU A O 1
ATOM 2972 N N . LYS A 1 392 ? -22.456 -3.271 2.461 1.00 77.50 392 LYS A N 1
ATOM 2973 C CA . LYS A 1 392 ? -21.633 -3.590 1.292 1.00 77.50 392 LYS A CA 1
ATOM 2974 C C . LYS A 1 392 ? -20.722 -4.759 1.645 1.00 77.50 392 LYS A C 1
ATOM 2976 O O . LYS A 1 392 ? -19.712 -4.572 2.321 1.00 77.50 392 LYS A O 1
ATOM 2981 N N . GLN A 1 393 ? -21.063 -5.956 1.171 1.00 79.69 393 GLN A N 1
ATOM 2982 C CA . GLN A 1 393 ? -20.231 -7.133 1.409 1.00 79.69 393 GLN A CA 1
ATOM 2983 C C . GLN A 1 393 ? -18.886 -7.002 0.692 1.00 79.69 393 GLN A C 1
ATOM 2985 O O . GLN A 1 393 ? -18.794 -7.088 -0.533 1.00 79.69 393 GLN A O 1
ATOM 2990 N N . ILE A 1 394 ? -17.831 -6.814 1.481 1.00 90.25 394 ILE A N 1
ATOM 2991 C CA . ILE A 1 394 ? -16.452 -6.970 1.025 1.00 90.25 394 ILE A CA 1
ATOM 2992 C C . ILE A 1 394 ? -16.147 -8.470 1.072 1.00 90.25 394 ILE A C 1
ATOM 2994 O O . ILE A 1 394 ? -16.254 -9.057 2.154 1.00 90.25 394 ILE A O 1
ATOM 2998 N N . PRO A 1 395 ? -15.774 -9.109 -0.052 1.00 91.62 395 PRO A N 1
ATOM 2999 C CA . PRO A 1 395 ? -15.537 -10.547 -0.091 1.00 91.62 395 PRO A CA 1
ATOM 3000 C C . PRO A 1 395 ? -14.559 -11.011 0.996 1.00 91.62 395 PRO A C 1
ATOM 3002 O O . PRO A 1 395 ? -13.526 -10.378 1.222 1.00 91.62 395 PRO A O 1
ATOM 3005 N N . ARG A 1 396 ? -14.871 -12.136 1.650 1.00 94.25 396 ARG A N 1
ATOM 3006 C CA . ARG A 1 396 ? -13.965 -12.831 2.578 1.00 94.25 396 ARG A CA 1
ATOM 3007 C C . ARG A 1 396 ? -12.965 -13.663 1.770 1.00 94.25 396 ARG A C 1
ATOM 3009 O O . ARG A 1 396 ? -13.065 -14.880 1.730 1.00 94.25 396 ARG A O 1
ATOM 3016 N N . LYS A 1 397 ? -12.069 -12.975 1.062 1.00 95.81 397 LYS A N 1
ATOM 3017 C CA . LYS A 1 397 ? -10.990 -13.562 0.260 1.00 95.81 397 LYS A CA 1
ATOM 3018 C C . LYS A 1 397 ? -9.748 -12.678 0.320 1.00 95.81 397 LYS A C 1
ATOM 3020 O O . LYS A 1 397 ? -9.872 -11.463 0.504 1.00 95.81 397 LYS A O 1
ATOM 3025 N N . ILE A 1 398 ? -8.582 -13.266 0.105 1.00 98.00 398 ILE A N 1
ATOM 3026 C CA . ILE A 1 398 ? -7.325 -12.557 -0.074 1.00 98.00 398 ILE A CA 1
ATOM 3027 C C . ILE A 1 398 ? -7.371 -11.845 -1.428 1.00 98.00 398 ILE A C 1
ATOM 3029 O O . ILE A 1 398 ? -7.610 -12.445 -2.479 1.00 98.00 398 ILE A O 1
ATOM 3033 N N . ARG A 1 399 ? -7.181 -10.524 -1.413 1.00 96.62 399 ARG A N 1
ATOM 3034 C CA . ARG A 1 399 ? -7.150 -9.722 -2.641 1.00 96.62 399 ARG A CA 1
ATOM 3035 C C . ARG A 1 399 ? -5.750 -9.750 -3.251 1.00 96.62 399 ARG A C 1
ATOM 3037 O O . ARG A 1 399 ? -4.775 -9.487 -2.558 1.00 96.62 399 ARG A O 1
ATOM 3044 N N . LEU A 1 400 ? -5.661 -9.997 -4.555 1.00 95.06 400 LEU A N 1
ATOM 3045 C CA . LEU A 1 400 ? -4.418 -9.801 -5.298 1.00 95.06 400 LEU A CA 1
ATOM 3046 C C . LEU A 1 400 ? -4.191 -8.309 -5.558 1.00 95.06 400 LEU A C 1
ATOM 3048 O O . LEU A 1 400 ? -5.067 -7.626 -6.093 1.00 95.06 400 LEU A O 1
ATOM 3052 N N . ILE A 1 401 ? -3.013 -7.831 -5.179 1.00 90.50 401 ILE A N 1
ATOM 3053 C CA . ILE A 1 401 ? -2.448 -6.552 -5.597 1.00 90.50 401 ILE A CA 1
ATOM 3054 C C . ILE A 1 401 ? -1.472 -6.886 -6.731 1.00 90.50 401 ILE A C 1
ATOM 3056 O O . ILE A 1 401 ? -0.617 -7.756 -6.546 1.00 90.50 401 ILE A O 1
ATOM 3060 N N . PRO A 1 402 ? -1.594 -6.273 -7.919 1.00 77.19 402 PRO A N 1
ATOM 3061 C CA . PRO A 1 402 ? -0.632 -6.523 -8.982 1.00 77.19 402 PRO A CA 1
ATOM 3062 C C . PRO A 1 402 ? 0.773 -6.116 -8.507 1.00 77.19 402 PRO A C 1
ATOM 3064 O O . PRO A 1 402 ? 0.900 -5.128 -7.776 1.00 77.19 402 PRO A O 1
ATOM 3067 N N . PRO A 1 403 ? 1.829 -6.848 -8.905 1.00 68.94 403 PRO A N 1
ATOM 3068 C CA . PRO A 1 403 ? 3.191 -6.393 -8.658 1.00 68.94 403 PRO A CA 1
ATOM 3069 C C . PRO A 1 403 ? 3.387 -4.999 -9.270 1.00 68.94 403 PRO A C 1
ATOM 3071 O O . PRO A 1 403 ? 2.628 -4.610 -10.172 1.00 68.94 403 PRO A O 1
ATOM 3074 N N . PRO A 1 404 ? 4.367 -4.219 -8.778 1.00 61.12 404 PRO A N 1
ATOM 3075 C CA . PRO A 1 404 ? 4.623 -2.913 -9.358 1.00 61.12 404 PRO A CA 1
ATOM 3076 C C . PRO A 1 404 ? 4.876 -3.118 -10.852 1.00 61.12 404 PRO A C 1
ATOM 3078 O O . PRO A 1 404 ? 5.572 -4.061 -11.230 1.00 61.12 404 PRO A O 1
ATOM 3081 N N . ALA A 1 405 ? 4.276 -2.279 -11.702 1.00 52.97 405 ALA A N 1
ATOM 3082 C CA . ALA A 1 405 ? 4.571 -2.328 -13.127 1.00 52.97 405 ALA A CA 1
ATOM 3083 C C . ALA A 1 405 ? 6.096 -2.253 -13.269 1.00 52.97 405 ALA A C 1
ATOM 3085 O O . ALA A 1 405 ? 6.689 -1.281 -12.786 1.00 52.97 405 ALA A O 1
ATOM 3086 N N . GLU A 1 406 ? 6.729 -3.291 -13.838 1.00 54.94 406 GLU A N 1
ATOM 3087 C CA . GLU A 1 406 ? 8.168 -3.270 -14.103 1.00 54.94 406 GLU A CA 1
ATOM 3088 C C . GLU A 1 406 ? 8.445 -1.937 -14.794 1.00 54.94 406 GLU A C 1
ATOM 3090 O O . GLU A 1 406 ? 7.865 -1.665 -15.844 1.00 54.94 406 GLU A O 1
ATOM 3095 N N . ARG A 1 407 ? 9.263 -1.064 -14.190 1.00 67.69 407 ARG A N 1
ATOM 3096 C CA . ARG A 1 407 ? 9.713 0.136 -14.896 1.00 67.69 407 ARG A CA 1
ATOM 3097 C C . ARG A 1 407 ? 10.596 -0.400 -16.011 1.00 67.69 407 ARG A C 1
ATOM 3099 O O . ARG A 1 407 ? 11.712 -0.829 -15.704 1.00 67.69 407 ARG A O 1
ATOM 3106 N N . PRO A 1 408 ? 10.137 -0.401 -17.276 1.00 76.69 408 PRO A N 1
ATOM 3107 C CA . PRO A 1 408 ? 10.776 -1.196 -18.317 1.00 76.69 408 PRO A CA 1
ATOM 3108 C C . PRO A 1 408 ? 12.196 -0.710 -18.599 1.00 76.69 408 PRO A C 1
ATOM 3110 O O . PRO A 1 408 ? 12.958 -1.409 -19.246 1.00 76.69 408 PRO A O 1
ATOM 3113 N N . PHE A 1 409 ? 12.580 0.463 -18.089 1.00 89.19 409 PHE A N 1
ATOM 3114 C CA . PHE A 1 409 ? 13.899 1.042 -18.295 1.00 89.19 409 PHE A CA 1
ATOM 3115 C C . PHE A 1 409 ? 14.652 1.376 -16.995 1.00 89.19 409 PHE A C 1
ATOM 3117 O O . PHE A 1 409 ? 15.677 2.040 -17.058 1.00 89.19 409 PHE A O 1
ATOM 3124 N N . GLY A 1 410 ? 14.177 0.947 -15.817 1.00 88.94 410 GLY A N 1
ATOM 3125 C CA . GLY A 1 410 ? 14.770 1.334 -14.527 1.00 88.94 410 GLY A CA 1
ATOM 3126 C C . GLY A 1 410 ? 16.083 0.627 -14.145 1.00 88.94 410 GLY A C 1
ATOM 3127 O O . GLY A 1 410 ? 16.480 -0.333 -14.808 1.00 88.94 410 GLY A O 1
ATOM 3128 N N . PRO A 1 411 ? 16.743 1.050 -13.041 1.00 88.81 411 PRO A N 1
ATOM 3129 C CA . PRO A 1 411 ? 18.025 0.483 -12.606 1.00 88.81 411 PRO A CA 1
ATOM 3130 C C . PRO A 1 411 ? 18.031 -1.034 -12.422 1.00 88.81 411 PRO A C 1
ATOM 3132 O O . PRO A 1 411 ? 18.949 -1.708 -12.878 1.00 88.81 411 PRO A O 1
ATOM 3135 N N . GLU A 1 412 ? 16.980 -1.599 -11.828 1.00 86.81 412 GLU A N 1
ATOM 3136 C CA . GLU A 1 412 ? 16.872 -3.052 -11.641 1.00 86.81 412 GLU A CA 1
ATOM 3137 C C . GLU A 1 412 ? 16.857 -3.807 -12.975 1.00 86.81 412 GLU A C 1
ATOM 3139 O O . GLU A 1 412 ? 17.506 -4.847 -13.124 1.00 86.81 412 GLU A O 1
ATOM 3144 N N . GLN A 1 413 ? 16.155 -3.259 -13.969 1.00 89.81 413 GLN A N 1
ATOM 3145 C CA . GLN A 1 413 ? 16.087 -3.827 -15.308 1.00 89.81 413 GLN A CA 1
ATOM 3146 C C . GLN A 1 413 ? 17.431 -3.688 -16.041 1.00 89.81 413 GLN A C 1
ATOM 3148 O O . GLN A 1 413 ? 17.875 -4.644 -16.678 1.00 89.81 413 GLN A O 1
ATOM 3153 N N . ALA A 1 414 ? 18.132 -2.563 -15.892 1.00 93.44 414 ALA A N 1
ATOM 3154 C CA . ALA A 1 414 ? 19.466 -2.372 -16.463 1.00 93.44 414 ALA A CA 1
ATOM 3155 C C . ALA A 1 414 ? 20.503 -3.342 -15.873 1.00 93.44 414 ALA A C 1
ATOM 3157 O O . ALA A 1 414 ? 21.250 -4.000 -16.603 1.00 93.44 414 ALA A O 1
ATOM 3158 N N . GLN A 1 415 ? 20.488 -3.518 -14.552 1.00 92.12 415 GLN A N 1
ATOM 3159 C CA . GLN A 1 415 ? 21.323 -4.499 -13.860 1.00 92.12 415 GLN A CA 1
ATOM 3160 C C . GLN A 1 415 ? 20.991 -5.927 -14.296 1.00 92.12 415 GLN A C 1
ATOM 3162 O O . GLN A 1 415 ? 21.893 -6.747 -14.480 1.00 92.12 415 GLN A O 1
ATOM 3167 N N . ARG A 1 416 ? 19.704 -6.237 -14.511 1.00 90.88 416 ARG A N 1
ATOM 3168 C CA . ARG A 1 416 ? 19.273 -7.526 -15.063 1.00 90.88 416 ARG A CA 1
ATOM 3169 C C . ARG A 1 416 ? 19.876 -7.753 -16.450 1.00 90.88 416 ARG A C 1
ATOM 3171 O O . ARG A 1 416 ? 20.446 -8.816 -16.666 1.00 90.88 416 ARG A O 1
ATOM 3178 N N . VAL A 1 417 ? 19.826 -6.773 -17.356 1.00 93.25 417 VAL A N 1
ATOM 3179 C CA . VAL A 1 417 ? 20.466 -6.865 -18.685 1.00 93.25 417 VAL A CA 1
ATOM 3180 C C . VAL A 1 417 ? 21.961 -7.168 -18.559 1.00 93.25 417 VAL A C 1
ATOM 3182 O O . VAL A 1 417 ? 22.442 -8.117 -19.183 1.00 93.25 417 VAL A O 1
ATOM 3185 N N . ARG A 1 418 ? 22.686 -6.415 -17.718 1.00 92.69 418 ARG A N 1
ATOM 3186 C CA . ARG A 1 418 ? 24.128 -6.614 -17.480 1.00 92.69 418 ARG A CA 1
ATOM 3187 C C . ARG A 1 418 ? 24.435 -8.028 -16.987 1.00 92.69 418 ARG A C 1
ATOM 3189 O O . ARG A 1 418 ? 25.320 -8.681 -17.538 1.00 92.69 418 ARG A O 1
ATOM 3196 N N . ARG A 1 419 ? 23.675 -8.526 -16.000 1.00 91.69 419 ARG A N 1
ATOM 3197 C CA . ARG A 1 419 ? 23.832 -9.884 -15.446 1.00 91.69 419 ARG A CA 1
ATOM 3198 C C . ARG A 1 419 ? 23.522 -10.974 -16.467 1.00 91.69 419 ARG A C 1
ATOM 3200 O O . ARG A 1 419 ? 24.286 -11.925 -16.578 1.00 91.69 419 ARG A O 1
ATOM 3207 N N . VAL A 1 420 ? 22.420 -10.842 -17.205 1.00 90.12 420 VAL A N 1
ATOM 3208 C CA . VAL A 1 420 ? 21.959 -11.834 -18.192 1.00 90.12 420 VAL A CA 1
ATOM 3209 C C . VAL A 1 420 ? 22.979 -11.995 -19.323 1.00 90.12 420 VAL A C 1
ATOM 3211 O O . VAL A 1 420 ? 23.301 -13.113 -19.717 1.00 90.12 420 VAL A O 1
ATOM 3214 N N . LEU A 1 421 ? 23.508 -10.883 -19.838 1.00 89.75 421 LEU A N 1
ATOM 3215 C CA . LEU A 1 421 ? 24.461 -10.902 -20.949 1.00 89.75 421 LEU A CA 1
ATOM 3216 C C . LEU A 1 421 ? 25.925 -11.060 -20.508 1.00 89.75 421 LEU A C 1
ATOM 3218 O O . LEU A 1 421 ? 26.780 -11.293 -21.359 1.00 89.75 421 LEU A O 1
ATOM 3222 N N . GLY A 1 422 ? 26.222 -10.949 -19.208 1.00 89.12 422 GLY A N 1
ATOM 3223 C CA . GLY A 1 422 ? 27.593 -10.970 -18.691 1.00 89.12 422 GLY A CA 1
ATOM 3224 C C . GLY A 1 422 ? 28.432 -9.817 -19.247 1.00 89.12 422 GLY A C 1
ATOM 3225 O O . GLY A 1 422 ? 29.518 -10.049 -19.773 1.00 89.12 422 GLY A O 1
ATOM 3226 N N . LEU A 1 423 ? 27.889 -8.595 -19.216 1.00 89.62 423 LEU A N 1
ATOM 3227 C CA . LEU A 1 423 ? 28.545 -7.423 -19.797 1.00 89.62 423 LEU A CA 1
ATOM 3228 C C . LEU A 1 423 ? 29.675 -6.909 -18.905 1.00 89.62 423 LEU A C 1
ATOM 3230 O O . LEU A 1 423 ? 29.464 -6.626 -17.727 1.00 89.62 423 LEU A O 1
ATOM 3234 N N . GLU A 1 424 ? 30.833 -6.686 -19.519 1.00 89.50 424 GLU A N 1
ATOM 3235 C CA . GLU A 1 424 ? 31.903 -5.877 -18.940 1.00 89.50 424 GLU A CA 1
ATOM 3236 C C . GLU A 1 424 ? 31.640 -4.385 -19.213 1.00 89.50 424 GLU A C 1
ATOM 3238 O O . GLU A 1 424 ? 31.275 -4.042 -20.350 1.00 89.50 424 GLU A O 1
ATOM 3243 N N . PRO A 1 425 ? 31.827 -3.490 -18.221 1.00 92.88 425 PRO A N 1
ATOM 3244 C CA . PRO A 1 425 ? 31.627 -2.059 -18.412 1.00 92.88 425 PRO A CA 1
ATOM 3245 C C . PRO A 1 425 ? 32.557 -1.466 -19.473 1.00 92.88 425 PRO A C 1
ATOM 3247 O O . PRO A 1 425 ? 33.764 -1.712 -19.476 1.00 92.88 425 PRO A O 1
ATOM 3250 N N . THR A 1 426 ? 32.016 -0.627 -20.355 1.00 94.25 426 THR A N 1
ATOM 3251 C CA . THR A 1 426 ? 32.836 0.179 -21.279 1.00 94.25 426 THR A CA 1
ATOM 3252 C C . THR A 1 426 ? 33.402 1.428 -20.590 1.00 94.25 426 THR A C 1
ATOM 3254 O O . THR A 1 426 ? 32.849 1.867 -19.574 1.00 94.25 426 THR A O 1
ATOM 3257 N N . PRO A 1 427 ? 34.474 2.044 -21.123 1.00 94.94 427 PRO A N 1
ATOM 3258 C CA . PRO A 1 427 ? 35.083 3.221 -20.511 1.00 94.94 427 PRO A CA 1
ATOM 3259 C C . PRO A 1 427 ? 34.118 4.406 -20.352 1.00 94.94 427 PRO A C 1
ATOM 3261 O O . PRO A 1 427 ? 33.290 4.684 -21.220 1.00 94.94 427 PRO A O 1
ATOM 3264 N N . LEU A 1 428 ? 34.276 5.144 -19.252 1.00 94.94 428 LEU A N 1
ATOM 3265 C CA . LEU A 1 428 ? 33.733 6.488 -19.079 1.00 94.94 428 LEU A CA 1
ATOM 3266 C C . LEU A 1 428 ? 34.910 7.469 -19.069 1.00 94.94 428 LEU A C 1
ATOM 3268 O O . LEU A 1 428 ? 35.719 7.460 -18.143 1.00 94.94 428 LEU A O 1
ATOM 3272 N N . VAL A 1 429 ? 35.022 8.290 -20.108 1.00 95.06 429 VAL A N 1
ATOM 3273 C CA . VAL A 1 429 ? 36.140 9.223 -20.295 1.00 95.06 429 VAL A CA 1
ATOM 3274 C C . VAL A 1 429 ? 35.730 10.612 -19.825 1.00 95.06 429 VAL A C 1
ATOM 3276 O O . VAL A 1 429 ? 34.694 11.125 -20.236 1.00 95.06 429 VAL A O 1
ATOM 3279 N N . LYS A 1 430 ? 36.536 11.241 -18.971 1.00 94.19 430 LYS A N 1
ATOM 3280 C CA . LYS A 1 430 ? 36.344 12.635 -18.552 1.00 94.19 430 LYS A CA 1
ATOM 3281 C C . LYS A 1 430 ? 37.125 13.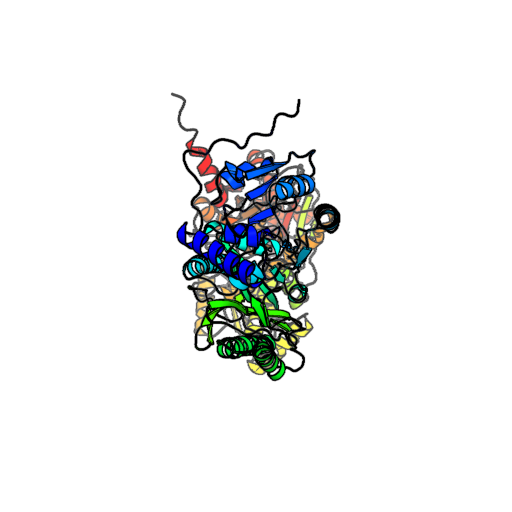550 -19.495 1.00 94.19 430 LYS A C 1
ATOM 3283 O O . LYS A 1 430 ? 38.324 13.348 -19.662 1.00 94.19 430 LYS A O 1
ATOM 3288 N N . LEU A 1 431 ? 36.453 14.516 -20.120 1.00 93.94 431 LEU A N 1
ATOM 3289 C CA . LEU A 1 431 ? 37.085 15.446 -21.061 1.00 93.94 431 LEU A CA 1
ATOM 3290 C C . LEU A 1 431 ? 37.748 16.622 -20.336 1.00 93.94 431 LEU A C 1
ATOM 3292 O O . LEU A 1 431 ? 37.295 17.057 -19.275 1.00 93.94 431 LEU A O 1
ATOM 3296 N N . GLU A 1 432 ? 38.790 17.167 -20.961 1.00 88.88 432 GLU A N 1
ATOM 3297 C CA . GLU A 1 432 ? 39.406 18.432 -20.559 1.00 88.88 432 GLU A CA 1
ATOM 3298 C C . GLU A 1 432 ? 38.448 19.602 -20.819 1.00 88.88 432 GLU A C 1
ATOM 3300 O O . GLU A 1 432 ? 37.807 19.679 -21.867 1.00 88.88 432 GLU A O 1
ATOM 3305 N N . LEU A 1 433 ? 38.368 20.552 -19.883 1.00 88.06 433 LEU A N 1
ATOM 3306 C CA . LEU A 1 433 ? 37.382 21.641 -19.935 1.00 88.06 433 LEU A CA 1
ATOM 3307 C C . LEU A 1 433 ? 37.800 22.841 -20.796 1.00 88.06 433 LEU A C 1
ATOM 3309 O O . LEU A 1 433 ? 37.047 23.806 -20.873 1.00 88.06 433 LEU A O 1
ATOM 3313 N N . LYS A 1 434 ? 38.965 22.803 -21.456 1.00 86.06 434 LYS A N 1
ATOM 3314 C CA . LYS A 1 434 ? 39.460 23.916 -22.291 1.00 86.06 434 LYS A CA 1
ATOM 3315 C C . LYS A 1 434 ? 38.456 24.328 -23.386 1.00 86.06 434 LYS A C 1
ATOM 3317 O O . LYS A 1 434 ? 38.339 25.506 -23.691 1.00 86.06 434 LYS A O 1
ATOM 3322 N N . ASP A 1 435 ? 37.699 23.363 -23.913 1.00 82.38 435 ASP A N 1
ATOM 3323 C CA . ASP A 1 435 ? 36.664 23.555 -24.940 1.00 82.38 435 ASP A CA 1
ATOM 3324 C C . ASP A 1 435 ? 35.241 23.657 -24.349 1.00 82.38 435 ASP A C 1
ATOM 3326 O O . ASP A 1 435 ? 34.257 23.772 -25.080 1.00 82.38 435 ASP A O 1
ATOM 3330 N N . PHE A 1 436 ? 35.126 23.612 -23.017 1.00 91.62 436 PHE A N 1
ATOM 3331 C CA . PHE A 1 436 ? 33.871 23.576 -22.261 1.00 91.62 436 PHE A CA 1
ATOM 3332 C C . PHE A 1 436 ? 33.904 24.509 -21.040 1.00 91.62 436 PHE A C 1
ATOM 3334 O O . PHE A 1 436 ? 33.334 24.200 -19.988 1.00 91.62 436 PHE A O 1
ATOM 3341 N N . GLU A 1 437 ? 34.606 25.638 -21.165 1.00 89.06 437 GLU A N 1
ATOM 3342 C CA . GLU A 1 437 ? 34.790 26.590 -20.072 1.00 89.06 437 GLU A CA 1
ATOM 3343 C C . GLU A 1 437 ? 33.432 27.039 -19.509 1.00 89.06 437 GLU A C 1
ATOM 3345 O O . GLU A 1 437 ? 32.517 27.418 -20.243 1.00 89.06 437 GLU A O 1
ATOM 3350 N N . GLY A 1 438 ? 33.288 26.962 -18.184 1.00 90.00 438 GLY A N 1
ATOM 3351 C CA . GLY A 1 438 ? 32.038 27.267 -17.490 1.00 90.00 438 GLY A CA 1
ATOM 3352 C C . GLY A 1 438 ? 31.166 26.057 -17.143 1.00 90.00 438 GLY A C 1
ATOM 3353 O O . GLY A 1 438 ? 30.098 26.273 -16.583 1.00 90.00 438 GLY A O 1
ATOM 3354 N N . LEU A 1 439 ? 31.597 24.817 -17.413 1.00 96.12 439 LEU A N 1
ATOM 3355 C CA . LEU A 1 439 ? 30.977 23.583 -16.895 1.00 96.12 439 LEU A CA 1
ATOM 3356 C C . LEU A 1 439 ? 31.819 22.951 -15.772 1.00 96.12 439 LEU A C 1
ATOM 3358 O O . LEU A 1 439 ? 33.016 23.208 -15.665 1.00 96.12 439 LEU A O 1
ATOM 3362 N N . LYS A 1 440 ? 31.210 22.087 -14.947 1.00 95.38 440 LYS A N 1
ATOM 3363 C CA . LYS A 1 440 ? 31.900 21.371 -13.856 1.00 95.38 440 LYS A CA 1
ATOM 3364 C C . LYS A 1 440 ? 32.669 20.152 -14.349 1.00 95.38 440 LYS A C 1
ATOM 3366 O O . LYS A 1 440 ? 33.791 19.896 -13.919 1.00 95.38 440 LYS A O 1
ATOM 3371 N N . SER A 1 441 ? 32.028 19.360 -15.201 1.00 95.56 441 SER A N 1
ATOM 3372 C CA . SER A 1 441 ? 32.625 18.184 -15.826 1.00 95.56 441 SER A CA 1
ATOM 3373 C C . SER A 1 441 ? 31.836 17.754 -17.057 1.00 95.56 441 SER A C 1
ATOM 3375 O O . SER A 1 441 ? 30.615 17.910 -17.124 1.00 95.56 441 SER A O 1
ATOM 3377 N N . VAL A 1 442 ? 32.553 17.185 -18.023 1.00 96.88 442 VAL A N 1
ATOM 3378 C CA . VAL A 1 442 ? 31.978 16.551 -19.209 1.00 96.88 442 VAL A CA 1
ATOM 3379 C C . VAL A 1 442 ? 32.496 15.119 -19.263 1.00 96.88 442 VAL A C 1
ATOM 3381 O O . VAL A 1 442 ? 33.707 14.895 -19.252 1.00 96.88 442 VAL A O 1
ATOM 3384 N N . TYR A 1 443 ? 31.580 14.155 -19.284 1.00 96.56 443 TYR A N 1
ATOM 3385 C CA . TYR A 1 443 ? 31.891 12.732 -19.383 1.00 96.56 443 TYR A CA 1
ATOM 3386 C C . TYR A 1 443 ? 31.398 12.182 -20.715 1.00 96.56 443 TYR A C 1
ATOM 3388 O O . TYR A 1 443 ? 30.323 12.551 -21.179 1.00 96.56 443 TYR A O 1
ATOM 3396 N N . VAL A 1 444 ? 32.150 11.256 -21.293 1.00 97.19 444 VAL A N 1
ATOM 3397 C CA . VAL A 1 444 ? 31.801 10.524 -22.509 1.00 97.19 444 VAL A CA 1
ATOM 3398 C C . VAL A 1 444 ? 31.747 9.046 -22.170 1.00 97.19 444 VAL A C 1
ATOM 3400 O O . VAL A 1 444 ? 32.763 8.442 -21.825 1.00 97.19 444 VAL A O 1
ATOM 3403 N N . LYS A 1 445 ? 30.559 8.452 -22.265 1.00 96.44 445 LYS A N 1
ATOM 3404 C CA . LYS A 1 445 ? 30.393 7.000 -22.201 1.00 96.44 445 LYS A CA 1
ATOM 3405 C C . LYS A 1 445 ? 30.799 6.406 -23.548 1.00 96.44 445 LYS A C 1
ATOM 3407 O O . LYS A 1 445 ? 30.110 6.640 -24.536 1.00 96.44 445 LYS A O 1
ATOM 3412 N N . ASP A 1 446 ? 31.934 5.709 -23.596 1.00 95.94 446 ASP A N 1
ATOM 3413 C CA . ASP A 1 446 ? 32.548 5.249 -24.846 1.00 95.94 446 ASP A CA 1
ATOM 3414 C C . ASP A 1 446 ? 32.137 3.820 -25.229 1.00 95.94 446 ASP A C 1
ATOM 3416 O O . ASP A 1 446 ? 32.768 2.837 -24.837 1.00 95.94 446 ASP A O 1
ATOM 3420 N N . GLU A 1 447 ? 31.102 3.691 -26.059 1.00 94.75 447 GLU A N 1
ATOM 3421 C CA . GLU A 1 447 ? 30.620 2.401 -26.563 1.00 94.75 447 GLU A CA 1
ATOM 3422 C C . GLU A 1 447 ? 31.432 1.859 -27.756 1.00 94.75 447 GLU A C 1
ATOM 3424 O O . GLU A 1 447 ? 31.176 0.741 -28.215 1.00 94.75 447 GLU A O 1
ATOM 3429 N N . SER A 1 448 ? 32.488 2.554 -28.208 1.00 91.81 448 SER A N 1
ATOM 3430 C CA . SER A 1 448 ? 33.406 2.046 -29.247 1.00 91.81 448 SER A CA 1
ATOM 3431 C C . SER A 1 448 ? 34.161 0.775 -28.822 1.00 91.81 448 SER A C 1
ATOM 3433 O O . SER A 1 448 ? 34.761 0.081 -29.646 1.00 91.81 448 SER A O 1
ATOM 3435 N N . LYS A 1 449 ? 34.144 0.431 -27.529 1.00 90.25 449 LYS A N 1
ATOM 3436 C CA . LYS A 1 449 ? 34.767 -0.789 -26.991 1.00 90.25 449 LYS A CA 1
ATOM 3437 C C . LYS A 1 449 ? 33.767 -1.917 -26.740 1.00 90.25 449 LYS A C 1
ATOM 3439 O O . LYS A 1 449 ? 34.174 -3.018 -26.367 1.00 90.25 449 LYS A O 1
ATOM 3444 N N . ARG A 1 450 ? 32.466 -1.688 -26.962 1.00 92.00 450 ARG A N 1
ATOM 3445 C CA . ARG A 1 450 ? 31.416 -2.651 -26.615 1.00 92.00 450 ARG A CA 1
ATOM 3446 C C . ARG A 1 450 ? 31.565 -3.945 -27.411 1.00 92.00 450 ARG A C 1
ATOM 3448 O O . ARG A 1 450 ? 31.462 -3.958 -28.638 1.00 92.00 450 ARG A O 1
ATOM 3455 N N . MET A 1 451 ? 31.810 -5.039 -26.686 1.00 85.00 451 MET A N 1
ATOM 3456 C CA . MET A 1 451 ? 31.842 -6.420 -27.196 1.00 85.00 451 MET A CA 1
ATOM 3457 C C . MET A 1 451 ? 32.743 -6.624 -28.433 1.00 85.00 451 MET A C 1
ATOM 3459 O O . MET A 1 451 ? 32.516 -7.538 -29.223 1.00 85.00 451 MET A O 1
ATOM 3463 N N . GLY A 1 452 ? 33.753 -5.764 -28.625 1.00 82.56 452 GLY A N 1
ATOM 3464 C CA . GLY A 1 452 ? 34.653 -5.801 -29.783 1.00 82.56 452 GLY A CA 1
ATOM 3465 C C . GLY A 1 452 ? 34.017 -5.419 -31.130 1.00 82.56 452 GLY A C 1
ATOM 3466 O O . GLY A 1 452 ? 34.648 -5.612 -32.166 1.00 82.56 452 GLY A O 1
ATOM 3467 N N . LEU A 1 453 ? 32.790 -4.883 -31.146 1.00 83.06 453 LEU A N 1
ATOM 3468 C CA . LEU A 1 453 ? 32.065 -4.520 -32.375 1.00 83.06 453 LEU A CA 1
ATOM 3469 C C . LEU A 1 453 ? 32.085 -3.028 -32.697 1.00 83.06 453 LEU A C 1
ATOM 3471 O O . LEU A 1 453 ? 31.597 -2.636 -33.752 1.00 83.06 453 LEU A O 1
ATOM 3475 N N . GLN A 1 454 ? 32.644 -2.207 -31.812 1.00 84.31 454 GLN A N 1
ATOM 3476 C CA . GLN A 1 454 ? 32.671 -0.752 -31.954 1.00 84.31 454 GLN A CA 1
ATOM 3477 C C . GLN A 1 454 ? 31.291 -0.084 -32.058 1.00 84.31 454 GLN A C 1
ATOM 3479 O O . GLN A 1 454 ? 31.189 0.971 -32.674 1.00 84.31 454 GLN A O 1
ATOM 3484 N N . ALA A 1 455 ? 30.238 -0.667 -31.470 1.00 86.00 455 ALA A N 1
ATOM 3485 C CA . ALA A 1 455 ? 28.899 -0.075 -31.447 1.00 86.00 455 ALA A CA 1
ATOM 3486 C C . ALA A 1 455 ? 28.041 -0.595 -30.280 1.00 86.00 455 ALA A C 1
ATOM 3488 O O . ALA A 1 455 ? 28.090 -1.778 -29.938 1.00 86.00 455 ALA A O 1
ATOM 3489 N N . PHE A 1 456 ? 27.179 0.265 -29.729 1.00 90.56 456 PHE A N 1
ATOM 3490 C CA . PHE A 1 456 ? 26.306 -0.067 -28.591 1.00 90.56 456 PHE A CA 1
ATOM 3491 C C . PHE A 1 456 ? 25.139 -1.014 -28.935 1.00 90.56 456 PHE A C 1
ATOM 3493 O O . PHE A 1 456 ? 24.687 -1.787 -28.086 1.00 90.56 456 PHE A O 1
ATOM 3500 N N . LYS A 1 457 ? 24.631 -0.972 -30.181 1.00 91.88 457 LYS A N 1
ATOM 3501 C CA . LYS A 1 457 ? 23.348 -1.605 -30.560 1.00 91.88 457 LYS A CA 1
ATOM 3502 C C . LYS A 1 457 ? 23.317 -3.129 -30.389 1.00 91.88 457 LYS A C 1
ATOM 3504 O O . LYS A 1 457 ? 22.238 -3.704 -30.242 1.00 91.88 457 LYS A O 1
ATOM 3509 N N . VAL A 1 458 ? 24.485 -3.776 -30.324 1.00 92.38 458 VAL A N 1
ATOM 3510 C CA . VAL A 1 458 ? 24.610 -5.213 -30.033 1.00 92.38 458 VAL A CA 1
ATOM 3511 C C . VAL A 1 458 ? 23.951 -5.610 -28.711 1.00 92.38 458 VAL A C 1
ATOM 3513 O O . VAL A 1 458 ? 23.368 -6.688 -28.638 1.00 92.38 458 VAL A O 1
ATOM 3516 N N . VAL A 1 459 ? 23.977 -4.746 -27.690 1.00 93.75 459 VAL A N 1
ATOM 3517 C CA . VAL A 1 459 ? 23.415 -5.066 -26.368 1.00 93.75 459 VAL A CA 1
ATOM 3518 C C . VAL A 1 459 ? 21.901 -5.266 -26.458 1.00 93.75 459 VAL A C 1
ATOM 3520 O O . VAL A 1 459 ? 21.379 -6.275 -25.984 1.00 93.75 459 VAL A O 1
ATOM 3523 N N . GLY A 1 460 ? 21.205 -4.345 -27.133 1.00 94.50 460 GLY A N 1
ATOM 3524 C CA . GLY A 1 460 ? 19.765 -4.441 -27.382 1.00 94.50 460 GLY A CA 1
ATOM 3525 C C . GLY A 1 460 ? 19.397 -5.657 -28.229 1.00 94.50 460 GLY A C 1
ATOM 3526 O O . GLY A 1 460 ? 18.519 -6.430 -27.848 1.00 94.50 460 GLY A O 1
ATOM 3527 N N . GLY A 1 461 ? 20.117 -5.880 -29.335 1.00 94.44 461 GLY A N 1
ATOM 3528 C CA . GLY A 1 461 ? 19.880 -7.027 -30.217 1.00 94.44 461 GLY A CA 1
ATOM 3529 C C . GLY A 1 461 ? 20.080 -8.378 -29.521 1.00 94.44 461 GLY A C 1
ATOM 3530 O O . GLY A 1 461 ? 19.234 -9.268 -29.630 1.00 94.44 461 GLY A O 1
ATOM 3531 N N . ALA A 1 462 ? 21.164 -8.523 -28.753 1.00 94.69 462 ALA A N 1
ATOM 3532 C CA . ALA A 1 462 ? 21.463 -9.744 -28.012 1.00 94.69 462 ALA A CA 1
ATOM 3533 C C . ALA A 1 462 ? 20.445 -10.009 -26.894 1.00 94.69 462 ALA A C 1
ATOM 3535 O O . ALA A 1 462 ? 19.970 -11.138 -26.757 1.00 94.69 462 ALA A O 1
ATOM 3536 N N . TYR A 1 463 ? 20.071 -8.980 -26.124 1.00 95.69 463 TYR A N 1
ATOM 3537 C CA . TYR A 1 463 ? 19.082 -9.120 -25.056 1.00 95.69 463 TYR A CA 1
ATOM 3538 C C . TYR A 1 463 ? 17.700 -9.499 -25.606 1.00 95.69 463 TYR A C 1
ATOM 3540 O O . TYR A 1 463 ? 17.082 -10.445 -25.116 1.00 95.69 463 TYR A O 1
ATOM 3548 N N . ALA A 1 464 ? 17.241 -8.826 -26.666 1.00 96.75 464 ALA A N 1
ATOM 3549 C CA . ALA A 1 464 ? 15.952 -9.109 -27.290 1.00 96.75 464 ALA A CA 1
ATOM 3550 C C . ALA A 1 464 ? 15.887 -10.522 -27.889 1.00 96.75 464 ALA A C 1
ATOM 3552 O O . ALA A 1 464 ? 14.896 -11.227 -27.688 1.00 96.75 464 ALA A O 1
ATOM 3553 N N . MET A 1 465 ? 16.955 -10.977 -28.556 1.00 97.12 465 MET A N 1
ATOM 3554 C CA . MET A 1 465 ? 17.032 -12.337 -29.100 1.00 97.12 465 MET A CA 1
ATOM 3555 C C . MET A 1 465 ? 16.997 -13.396 -27.989 1.00 97.12 465 MET A C 1
ATOM 3557 O O . MET A 1 465 ? 16.280 -14.391 -28.097 1.00 97.12 465 MET A O 1
ATOM 3561 N N . LEU A 1 466 ? 17.716 -13.169 -26.887 1.00 96.00 466 LEU A N 1
ATOM 3562 C CA . LEU A 1 466 ? 17.703 -14.074 -25.742 1.00 96.00 466 LEU A CA 1
ATOM 3563 C C . LEU A 1 466 ? 16.333 -14.113 -25.051 1.00 96.00 466 LEU A C 1
ATOM 3565 O O . LEU A 1 466 ? 15.834 -15.198 -24.747 1.00 96.00 466 LEU A O 1
ATOM 3569 N N . ARG A 1 467 ? 15.686 -12.956 -24.853 1.00 95.25 467 ARG A N 1
ATOM 3570 C CA . ARG A 1 467 ? 14.335 -12.871 -24.270 1.00 95.25 467 ARG A CA 1
ATOM 3571 C C . ARG A 1 467 ? 13.300 -13.550 -25.167 1.00 95.25 467 ARG A C 1
ATOM 3573 O O . ARG A 1 467 ? 12.453 -14.281 -24.656 1.00 95.25 467 ARG A O 1
ATOM 3580 N N . PHE A 1 468 ? 13.419 -13.405 -26.490 1.00 96.69 468 PHE A N 1
ATOM 3581 C CA . PHE A 1 468 ? 12.602 -14.136 -27.459 1.00 96.69 468 PHE A CA 1
ATOM 3582 C C . PHE A 1 468 ? 12.741 -15.655 -27.290 1.00 96.69 468 PHE A C 1
ATOM 3584 O O . PHE A 1 468 ? 11.733 -16.359 -27.183 1.00 96.69 468 PHE A O 1
ATOM 3591 N N . MET A 1 469 ? 13.976 -16.165 -27.211 1.00 96.12 469 MET A N 1
ATOM 3592 C CA . MET A 1 469 ? 14.232 -17.594 -27.007 1.00 96.12 469 MET A CA 1
ATOM 3593 C C . MET A 1 469 ? 13.656 -18.102 -25.677 1.00 96.12 469 MET A C 1
ATOM 3595 O O . MET A 1 469 ? 12.963 -19.120 -25.667 1.00 96.12 469 MET A O 1
ATOM 3599 N N . CYS A 1 470 ? 13.871 -17.373 -24.575 1.00 94.06 470 CYS A N 1
ATOM 3600 C CA . CYS A 1 470 ? 13.326 -17.714 -23.254 1.00 94.06 470 CYS A CA 1
ATOM 3601 C C . CYS A 1 470 ? 11.795 -17.771 -23.274 1.00 94.06 470 CYS A C 1
ATOM 3603 O O . CYS A 1 470 ? 11.203 -18.755 -22.828 1.00 94.06 470 CYS A O 1
ATOM 3605 N N . LYS A 1 471 ? 11.149 -16.761 -23.875 1.00 93.44 471 LYS A N 1
ATOM 3606 C CA . LYS A 1 471 ? 9.690 -16.701 -24.018 1.00 93.44 471 LYS A CA 1
ATOM 3607 C C . LYS A 1 471 ? 9.154 -17.906 -24.792 1.00 93.44 471 LYS A C 1
ATOM 3609 O O . LYS A 1 471 ? 8.193 -18.534 -24.359 1.00 93.44 471 LYS A O 1
ATOM 3614 N N . ARG A 1 472 ? 9.793 -18.277 -25.907 1.00 92.12 472 ARG A N 1
ATOM 3615 C CA . ARG A 1 472 ? 9.419 -19.457 -26.711 1.00 92.12 472 ARG A CA 1
ATOM 3616 C C . ARG A 1 472 ? 9.621 -20.782 -25.975 1.00 92.12 472 ARG A C 1
ATOM 3618 O O . ARG A 1 472 ? 8.867 -21.722 -26.216 1.00 92.12 472 ARG A O 1
ATOM 3625 N N . LEU A 1 473 ? 10.623 -20.864 -25.101 1.00 90.56 473 LEU A N 1
ATOM 3626 C CA . LEU A 1 473 ? 10.876 -22.031 -24.254 1.00 90.56 473 LEU A CA 1
ATOM 3627 C C . LEU A 1 473 ? 9.985 -22.087 -23.004 1.00 90.56 473 LEU A C 1
ATOM 3629 O O . LEU A 1 473 ? 9.938 -23.142 -22.373 1.00 90.56 473 LEU A O 1
ATOM 3633 N N . ALA A 1 474 ? 9.276 -21.000 -22.676 1.00 90.12 474 ALA A N 1
ATOM 3634 C CA . ALA A 1 474 ? 8.595 -20.789 -21.397 1.00 90.12 474 ALA A CA 1
ATOM 3635 C C . ALA A 1 474 ? 9.551 -20.900 -20.191 1.00 90.12 474 ALA A C 1
ATOM 3637 O O . ALA A 1 474 ? 9.220 -21.498 -19.169 1.00 90.12 474 ALA A O 1
ATOM 3638 N N . LEU A 1 475 ? 10.750 -20.326 -20.330 1.00 85.56 475 LEU A N 1
ATOM 3639 C CA . LEU A 1 475 ? 11.770 -20.262 -19.284 1.00 85.56 475 LEU A CA 1
ATOM 3640 C C . LEU A 1 475 ? 11.962 -18.822 -18.786 1.00 85.56 475 LEU A C 1
ATOM 3642 O O . LEU A 1 475 ? 11.777 -17.879 -19.565 1.00 85.56 475 LEU A O 1
ATOM 3646 N N . PRO A 1 476 ? 12.365 -18.632 -17.516 1.00 85.00 476 PRO A N 1
ATOM 3647 C CA . PRO A 1 476 ? 12.831 -17.333 -17.043 1.00 85.00 476 PRO A CA 1
ATOM 3648 C C . PRO A 1 476 ? 14.121 -16.916 -17.767 1.00 85.00 476 PRO A C 1
ATOM 3650 O O . PRO A 1 476 ? 14.818 -17.743 -18.360 1.00 85.00 476 PRO A O 1
ATOM 3653 N N . LEU A 1 477 ? 14.456 -15.623 -17.699 1.00 86.31 477 LEU A N 1
ATOM 3654 C CA . LEU A 1 477 ? 15.746 -15.135 -18.189 1.00 86.31 477 LEU A CA 1
ATOM 3655 C C . LEU A 1 477 ? 16.896 -15.769 -17.384 1.00 86.31 477 LEU A C 1
ATOM 3657 O O . LEU A 1 477 ? 16.807 -15.835 -16.157 1.00 86.31 477 LEU A O 1
ATOM 3661 N N . PRO A 1 478 ? 17.973 -16.214 -18.049 1.00 88.56 478 PRO A N 1
ATOM 3662 C CA . PRO A 1 478 ? 19.082 -16.876 -17.382 1.00 88.56 478 PRO A CA 1
ATOM 3663 C C . PRO A 1 478 ? 20.009 -15.881 -16.677 1.00 88.56 478 PRO A C 1
ATOM 3665 O O . PRO A 1 478 ? 20.107 -14.721 -17.072 1.00 88.56 478 PRO A O 1
ATOM 3668 N N . GLU A 1 479 ? 20.774 -16.356 -15.696 1.00 79.50 479 GLU A N 1
ATOM 3669 C CA . GLU A 1 479 ? 21.866 -15.579 -15.107 1.00 79.50 479 GLU A CA 1
ATOM 3670 C C . GLU A 1 479 ? 23.211 -15.905 -15.769 1.00 79.50 479 GLU A C 1
ATOM 3672 O O . GLU A 1 479 ? 23.598 -17.070 -15.906 1.00 79.50 479 GLU A O 1
ATOM 3677 N N . GLY A 1 480 ? 23.948 -14.857 -16.145 1.00 83.50 480 GLY A N 1
ATOM 3678 C CA . GLY A 1 480 ? 25.300 -14.953 -16.682 1.00 83.50 480 GLY A CA 1
ATOM 3679 C C . GLY A 1 480 ? 25.401 -15.574 -18.078 1.00 83.50 480 GLY A C 1
ATOM 3680 O O . GLY A 1 480 ? 24.494 -16.231 -18.594 1.00 83.50 480 GLY A O 1
ATOM 3681 N N . ALA A 1 481 ? 26.586 -15.431 -18.675 1.00 81.69 481 ALA A N 1
ATOM 3682 C CA . ALA A 1 481 ? 26.877 -15.949 -20.013 1.00 81.69 481 ALA A CA 1
ATOM 3683 C C . ALA A 1 481 ? 26.636 -17.468 -20.145 1.00 81.69 481 ALA A C 1
ATOM 3685 O O . ALA A 1 481 ? 26.141 -17.921 -21.174 1.00 81.69 481 ALA A O 1
ATOM 3686 N N . LYS A 1 482 ? 26.917 -18.251 -19.092 1.00 87.25 482 LYS A N 1
ATOM 3687 C CA . LYS A 1 482 ? 26.680 -19.707 -19.079 1.00 87.25 482 LYS A CA 1
ATOM 3688 C C . LYS A 1 482 ? 25.195 -20.060 -19.161 1.00 87.25 482 LYS A C 1
ATOM 3690 O O . LYS A 1 482 ? 24.827 -20.995 -19.863 1.00 87.25 482 LYS A O 1
ATOM 3695 N N . GLY A 1 483 ? 24.339 -19.318 -18.460 1.00 89.88 483 GLY A N 1
ATOM 3696 C CA . GLY A 1 483 ? 22.899 -19.533 -18.537 1.00 89.88 483 GLY A CA 1
ATOM 3697 C C . GLY A 1 483 ? 22.340 -19.140 -19.910 1.00 89.88 483 GLY A C 1
ATOM 3698 O O . GLY A 1 483 ? 21.473 -19.829 -20.441 1.00 89.88 483 GLY A O 1
ATOM 3699 N N . ALA A 1 484 ? 22.873 -18.085 -20.533 1.00 89.56 484 ALA A N 1
ATOM 3700 C CA . ALA A 1 484 ? 22.518 -17.729 -21.908 1.00 89.56 484 ALA A CA 1
ATOM 3701 C C . ALA A 1 484 ? 22.919 -18.823 -22.921 1.00 89.56 484 ALA A C 1
ATOM 3703 O O . ALA A 1 484 ? 22.166 -19.106 -23.854 1.00 89.56 484 ALA A O 1
ATOM 3704 N N . GLU A 1 485 ? 24.066 -19.479 -22.717 1.00 90.88 485 GLU A N 1
ATOM 3705 C CA . GLU A 1 485 ? 24.505 -20.642 -23.507 1.00 90.88 485 GLU A CA 1
ATOM 3706 C C . GLU A 1 485 ? 23.599 -21.869 -23.300 1.00 90.88 485 GLU A C 1
ATOM 3708 O O . GLU A 1 485 ? 23.298 -22.584 -24.256 1.00 90.88 485 GLU A O 1
ATOM 3713 N N . GLU A 1 486 ? 23.098 -22.084 -22.083 1.00 93.25 486 GLU A N 1
ATOM 3714 C CA . GLU A 1 486 ? 22.119 -23.136 -21.788 1.00 93.25 486 GLU A CA 1
ATOM 3715 C C . GLU A 1 486 ? 20.791 -22.898 -22.519 1.00 93.25 486 GLU A C 1
ATOM 3717 O O . GLU A 1 486 ? 20.294 -23.787 -23.211 1.00 93.25 486 GLU A O 1
ATOM 3722 N N . VAL A 1 487 ? 20.247 -21.678 -22.440 1.00 94.69 487 VAL A N 1
ATOM 3723 C CA . VAL A 1 487 ? 19.031 -21.292 -23.176 1.00 94.69 487 VAL A CA 1
ATOM 3724 C C . VAL A 1 487 ? 19.228 -21.480 -24.676 1.00 94.69 487 VAL A C 1
ATOM 3726 O O . VAL A 1 487 ? 18.361 -22.041 -25.344 1.00 94.69 487 VAL A O 1
ATOM 3729 N N . GLN A 1 488 ? 20.378 -21.057 -25.205 1.00 94.62 488 GLN A N 1
ATOM 3730 C CA . GLN A 1 488 ? 20.741 -21.264 -26.604 1.00 94.62 488 GLN A CA 1
ATOM 3731 C C . GLN A 1 488 ? 20.705 -22.747 -26.986 1.00 94.62 488 GLN A C 1
ATOM 3733 O O . GLN A 1 488 ? 20.152 -23.088 -28.036 1.00 94.62 488 GLN A O 1
ATOM 3738 N N . ARG A 1 489 ? 21.295 -23.629 -26.167 1.00 95.25 489 ARG A N 1
ATOM 3739 C CA . ARG A 1 489 ? 21.316 -25.075 -26.421 1.00 95.25 489 ARG A CA 1
ATOM 3740 C C . ARG A 1 489 ? 19.900 -25.647 -26.438 1.00 95.25 489 ARG A C 1
ATOM 3742 O O . ARG A 1 489 ? 19.511 -26.237 -27.443 1.00 95.25 489 ARG A O 1
ATOM 3749 N N . LEU A 1 490 ? 19.124 -25.393 -25.383 1.00 95.19 490 LEU A N 1
ATOM 3750 C CA . LEU A 1 490 ? 17.744 -25.869 -25.250 1.00 95.19 490 LEU A CA 1
ATOM 3751 C C . LEU A 1 490 ? 16.848 -25.366 -26.388 1.00 95.19 490 LEU A C 1
ATOM 3753 O O . LEU A 1 490 ? 15.994 -26.100 -26.888 1.00 95.19 490 LEU A O 1
ATOM 3757 N N . TYR A 1 491 ? 17.044 -24.118 -26.819 1.00 96.62 491 TYR A N 1
ATOM 3758 C CA . TYR A 1 491 ? 16.283 -23.540 -27.920 1.00 96.62 491 TYR A CA 1
ATOM 3759 C C . TYR A 1 491 ? 16.570 -24.265 -29.234 1.00 96.62 491 TYR A C 1
ATOM 3761 O O . TYR A 1 491 ? 15.637 -24.700 -29.908 1.00 96.62 491 TYR A O 1
ATOM 3769 N N . VAL A 1 492 ? 17.851 -24.435 -29.581 1.00 95.31 492 VAL A N 1
ATOM 3770 C CA . VAL A 1 492 ? 18.262 -25.104 -30.824 1.00 95.31 492 VAL A CA 1
ATOM 3771 C C . VAL A 1 492 ? 17.856 -26.579 -30.826 1.00 95.31 492 VAL A C 1
ATOM 3773 O O . VAL A 1 492 ? 17.399 -27.069 -31.854 1.00 95.31 492 VAL A O 1
ATOM 3776 N N . GLU A 1 493 ? 17.961 -27.278 -29.693 1.00 94.69 493 GLU A N 1
ATOM 3777 C CA . GLU A 1 493 ? 17.514 -28.674 -29.560 1.00 94.69 493 GLU A CA 1
ATOM 3778 C C . GLU A 1 493 ? 16.007 -28.828 -29.803 1.00 94.69 493 GLU A C 1
ATOM 3780 O O . GLU A 1 493 ? 15.574 -29.798 -30.424 1.00 94.69 493 GLU A O 1
ATOM 3785 N N . ARG A 1 494 ? 15.200 -27.867 -29.337 1.00 95.69 494 ARG A N 1
ATOM 3786 C CA . ARG A 1 494 ? 13.737 -27.947 -29.416 1.00 95.69 494 ARG A CA 1
ATOM 3787 C C . ARG A 1 494 ? 13.150 -27.390 -30.712 1.00 95.69 494 ARG A C 1
ATOM 3789 O O . ARG A 1 494 ? 12.148 -27.915 -31.192 1.00 95.69 494 ARG A O 1
ATOM 3796 N N . PHE A 1 495 ? 13.718 -26.309 -31.238 1.00 94.31 495 PHE A N 1
ATOM 3797 C CA . PHE A 1 495 ? 13.137 -25.535 -32.341 1.00 94.31 495 PHE A CA 1
ATOM 3798 C C . PHE A 1 495 ? 14.055 -25.415 -33.565 1.00 94.31 495 PHE A C 1
ATOM 3800 O O . PHE A 1 495 ? 13.608 -24.939 -34.606 1.00 94.31 495 PHE A O 1
ATOM 3807 N N . GLY A 1 496 ? 15.314 -25.850 -33.474 1.00 94.38 496 GLY A N 1
ATOM 3808 C CA . GLY A 1 496 ? 16.319 -25.597 -34.503 1.00 94.38 496 GLY A CA 1
ATOM 3809 C C . GLY A 1 496 ? 16.782 -24.135 -34.535 1.00 94.38 496 GLY A C 1
ATOM 3810 O O . GLY A 1 496 ? 16.578 -23.371 -33.592 1.00 94.38 496 GLY A O 1
ATOM 3811 N N . ALA A 1 497 ? 17.452 -23.752 -35.625 1.00 93.69 497 ALA A N 1
ATOM 3812 C CA . ALA A 1 497 ? 17.900 -22.378 -35.841 1.00 93.69 497 ALA A CA 1
ATOM 3813 C C . ALA A 1 497 ? 16.784 -21.529 -36.468 1.00 93.69 497 ALA A C 1
ATOM 3815 O O . ALA A 1 497 ? 16.334 -21.814 -37.580 1.00 93.69 497 ALA A O 1
ATOM 3816 N N . THR A 1 498 ? 16.407 -20.454 -35.784 1.00 96.12 498 THR A N 1
ATOM 3817 C CA . THR A 1 498 ? 15.467 -19.430 -36.249 1.00 96.12 498 THR A CA 1
ATOM 3818 C C . THR A 1 498 ? 16.209 -18.353 -37.040 1.00 96.12 498 THR A C 1
ATOM 3820 O O . THR A 1 498 ? 17.341 -17.992 -36.712 1.00 96.12 498 THR A O 1
ATOM 3823 N N . THR A 1 499 ? 15.575 -17.827 -38.087 1.00 98.06 499 THR A N 1
ATOM 3824 C CA . THR A 1 499 ? 16.088 -16.674 -38.836 1.00 98.06 499 THR A CA 1
ATOM 3825 C C . THR A 1 499 ? 15.501 -15.385 -38.279 1.00 98.06 499 THR A C 1
ATOM 3827 O O . THR A 1 499 ? 14.282 -15.264 -38.156 1.00 98.06 499 THR A O 1
ATOM 3830 N N . PHE A 1 500 ? 16.371 -14.426 -37.970 1.00 97.81 500 PHE A N 1
ATOM 3831 C CA . PHE A 1 500 ? 16.012 -13.073 -37.563 1.00 97.81 500 PHE A CA 1
ATOM 3832 C C . PHE A 1 500 ? 16.258 -12.096 -38.712 1.00 97.81 500 PHE A C 1
ATOM 3834 O O . PHE A 1 500 ? 17.321 -12.135 -39.327 1.00 97.81 500 PHE A O 1
ATOM 3841 N N . VAL A 1 501 ? 15.298 -11.223 -39.001 1.00 97.56 501 VAL A N 1
ATOM 3842 C CA . VAL A 1 501 ? 15.389 -10.235 -40.085 1.00 97.56 501 VAL A CA 1
ATOM 3843 C C . VAL A 1 501 ? 15.345 -8.813 -39.536 1.00 97.56 501 VAL A C 1
ATOM 3845 O O . VAL A 1 501 ? 14.617 -8.533 -38.581 1.00 97.56 501 VAL A O 1
ATOM 3848 N N . THR A 1 502 ? 16.137 -7.911 -40.113 1.00 96.19 502 THR A N 1
ATOM 3849 C CA . THR A 1 502 ? 16.165 -6.491 -39.737 1.00 96.19 502 THR A CA 1
ATOM 3850 C C . THR A 1 502 ? 16.595 -5.605 -40.907 1.00 96.19 502 THR A C 1
ATOM 3852 O O . THR A 1 502 ? 17.221 -6.086 -41.853 1.00 96.19 502 THR A O 1
ATOM 3855 N N . ALA A 1 503 ? 16.275 -4.314 -40.825 1.00 92.44 503 ALA A N 1
ATOM 3856 C CA . ALA A 1 503 ? 16.705 -3.273 -41.743 1.00 92.44 503 ALA A CA 1
ATOM 3857 C C . ALA A 1 503 ? 17.533 -2.190 -41.036 1.00 92.44 503 ALA A C 1
ATOM 3859 O O . ALA A 1 503 ? 17.155 -1.704 -39.969 1.00 92.44 503 ALA A O 1
ATOM 3860 N N . THR A 1 504 ? 18.672 -1.806 -41.613 1.00 87.00 504 THR A N 1
ATOM 3861 C CA . THR A 1 504 ? 19.564 -0.768 -41.060 1.00 87.00 504 THR A CA 1
ATOM 3862 C C . THR A 1 504 ? 20.710 -0.442 -42.010 1.00 87.00 504 THR A C 1
ATOM 3864 O O . THR A 1 504 ? 21.202 -1.293 -42.739 1.00 87.00 504 THR A O 1
ATOM 3867 N N . ASP A 1 505 ? 21.211 0.778 -41.925 1.00 76.25 505 ASP A N 1
ATOM 3868 C CA . ASP A 1 505 ? 22.414 1.268 -42.595 1.00 76.25 505 ASP A CA 1
ATOM 3869 C C . ASP A 1 505 ? 23.740 0.887 -41.887 1.00 76.25 505 ASP A C 1
ATOM 3871 O O . ASP A 1 505 ? 24.816 1.306 -42.325 1.00 76.25 505 ASP A O 1
ATOM 3875 N N . GLY A 1 506 ? 23.716 0.093 -40.799 1.00 74.62 506 GLY A N 1
ATOM 3876 C CA . GLY A 1 506 ? 24.950 -0.415 -40.181 1.00 74.62 506 GLY A CA 1
ATOM 3877 C C . GLY A 1 506 ? 24.821 -1.103 -38.817 1.00 74.62 506 GLY A C 1
ATOM 3878 O O . GLY A 1 506 ? 24.805 -2.332 -38.715 1.00 74.62 506 GLY A O 1
ATOM 3879 N N . ASN A 1 507 ? 24.824 -0.315 -37.736 1.00 84.75 507 ASN A N 1
ATOM 3880 C CA . ASN A 1 507 ? 25.165 -0.807 -36.390 1.00 84.75 507 ASN A CA 1
ATOM 3881 C C . ASN A 1 507 ? 24.140 -1.776 -35.788 1.00 84.75 507 ASN A C 1
ATOM 3883 O O . ASN A 1 507 ? 24.520 -2.694 -35.056 1.00 84.75 507 ASN A O 1
ATOM 3887 N N . HIS A 1 508 ? 22.851 -1.601 -36.096 1.00 89.88 508 HIS A N 1
ATOM 3888 C CA . HIS A 1 508 ? 21.804 -2.493 -35.589 1.00 89.88 508 HIS A CA 1
ATOM 3889 C C . HIS A 1 508 ? 21.944 -3.888 -36.202 1.00 89.88 508 HIS A C 1
ATOM 3891 O O . HIS A 1 508 ? 22.066 -4.881 -35.492 1.00 89.88 508 HIS A O 1
ATOM 3897 N N . GLY A 1 509 ? 22.069 -3.949 -37.524 1.00 91.44 509 GLY A N 1
ATOM 3898 C CA . GLY A 1 509 ? 22.182 -5.180 -38.307 1.00 91.44 509 GLY A CA 1
ATOM 3899 C C . GLY A 1 509 ? 23.448 -5.953 -37.985 1.00 91.44 509 GLY A C 1
ATOM 3900 O O . GLY A 1 509 ? 23.399 -7.171 -37.824 1.00 91.44 509 GLY A O 1
ATOM 3901 N N . ARG A 1 510 ? 24.565 -5.251 -37.759 1.00 91.19 510 ARG A N 1
ATOM 3902 C CA . ARG A 1 510 ? 25.790 -5.862 -37.229 1.00 91.19 510 ARG A CA 1
ATOM 3903 C C . ARG A 1 510 ? 25.570 -6.477 -35.843 1.00 91.19 510 ARG A C 1
ATOM 3905 O O . ARG A 1 510 ? 26.032 -7.588 -35.589 1.00 91.19 510 ARG A O 1
ATOM 3912 N N . GLY A 1 511 ? 24.843 -5.788 -34.963 1.00 92.81 511 GLY A N 1
ATOM 3913 C CA . GLY A 1 511 ? 24.458 -6.303 -33.648 1.00 92.81 511 GLY A CA 1
ATOM 3914 C C . GLY A 1 511 ? 23.585 -7.559 -33.732 1.00 92.81 511 GLY A C 1
ATOM 3915 O O . GLY A 1 511 ? 23.866 -8.543 -33.049 1.00 92.81 511 GLY A O 1
ATOM 3916 N N . VAL A 1 512 ? 22.576 -7.560 -34.611 1.00 95.31 512 VAL A N 1
ATOM 3917 C CA . VAL A 1 512 ? 21.697 -8.718 -34.855 1.00 95.31 512 VAL A CA 1
ATOM 3918 C C . VAL A 1 512 ? 22.473 -9.895 -35.444 1.00 95.31 512 VAL A C 1
ATOM 3920 O O . VAL A 1 512 ? 22.329 -11.016 -34.959 1.00 95.31 512 VAL A O 1
ATOM 3923 N N . ALA A 1 513 ? 23.339 -9.656 -36.430 1.00 95.44 513 ALA A N 1
ATOM 3924 C CA . ALA A 1 513 ? 24.189 -10.683 -37.028 1.00 95.44 513 ALA A CA 1
ATOM 3925 C C . ALA A 1 513 ? 25.138 -11.315 -36.000 1.00 95.44 513 ALA A C 1
ATOM 3927 O O . ALA A 1 513 ? 25.270 -12.539 -35.933 1.00 95.44 513 ALA A O 1
ATOM 3928 N N . TRP A 1 514 ? 25.751 -10.494 -35.143 1.00 94.94 514 TRP A N 1
ATOM 3929 C CA . TRP A 1 514 ? 26.604 -10.985 -34.065 1.00 94.94 514 TRP A CA 1
ATOM 3930 C C . TRP A 1 514 ? 25.815 -11.814 -33.048 1.00 94.94 514 TRP A C 1
ATOM 3932 O O . TRP A 1 514 ? 26.248 -12.910 -32.687 1.00 94.94 514 TRP A O 1
ATOM 3942 N N . ALA A 1 515 ? 24.646 -11.325 -32.617 1.00 94.56 515 ALA A N 1
ATOM 3943 C CA . ALA A 1 515 ? 23.782 -12.032 -31.676 1.00 94.56 515 ALA A CA 1
ATOM 3944 C C . ALA A 1 515 ? 23.316 -13.372 -32.256 1.00 94.56 515 ALA A C 1
ATOM 3946 O O . ALA A 1 515 ? 23.407 -14.396 -31.580 1.00 94.56 515 ALA A O 1
ATOM 3947 N N . ALA A 1 516 ? 22.914 -13.392 -33.531 1.00 96.19 516 ALA A N 1
ATOM 3948 C CA . ALA A 1 516 ? 22.524 -14.611 -34.223 1.00 96.19 516 ALA A CA 1
ATOM 3949 C C . ALA A 1 516 ? 23.669 -15.628 -34.243 1.00 96.19 516 ALA A C 1
ATOM 3951 O O . ALA A 1 516 ? 23.479 -16.771 -33.832 1.00 96.19 516 ALA A O 1
ATOM 3952 N N . ARG A 1 517 ? 24.888 -15.206 -34.603 1.00 94.94 517 ARG A N 1
ATOM 3953 C CA . ARG A 1 517 ? 26.073 -16.074 -34.555 1.00 94.94 517 ARG A CA 1
ATOM 3954 C C . ARG A 1 517 ? 26.347 -16.595 -33.143 1.00 94.94 517 ARG A C 1
ATOM 3956 O O . ARG A 1 517 ? 26.558 -17.797 -32.973 1.00 94.94 517 ARG A O 1
ATOM 3963 N N . LYS A 1 518 ? 26.331 -15.721 -32.128 1.00 91.94 518 LYS A N 1
ATOM 3964 C CA . LYS A 1 518 ? 26.565 -16.089 -30.719 1.00 91.94 518 LYS A CA 1
ATOM 3965 C C . LYS A 1 518 ? 25.532 -17.105 -30.230 1.00 91.94 518 LYS A C 1
ATOM 3967 O O . LYS A 1 518 ? 25.903 -18.045 -29.531 1.00 91.94 518 LYS A O 1
ATOM 3972 N N . PHE A 1 519 ? 24.273 -16.954 -30.637 1.00 94.81 519 PHE A N 1
ATOM 3973 C CA . PHE A 1 519 ? 23.169 -17.821 -30.236 1.00 94.81 519 PHE A CA 1
ATOM 3974 C C . PHE A 1 519 ? 22.868 -18.970 -31.215 1.00 94.81 519 PHE A C 1
ATOM 3976 O O . PHE A 1 519 ? 21.840 -19.632 -31.083 1.00 94.81 519 PHE A O 1
ATOM 3983 N N . ARG A 1 520 ? 23.752 -19.244 -32.188 1.00 95.31 520 ARG A N 1
ATOM 3984 C CA . ARG A 1 520 ? 23.570 -20.281 -33.228 1.00 95.31 520 ARG A CA 1
ATOM 3985 C C . ARG A 1 520 ? 22.237 -20.172 -33.994 1.00 95.31 520 ARG A C 1
ATOM 3987 O O . ARG A 1 520 ? 21.646 -21.178 -34.382 1.00 95.31 520 ARG A O 1
ATOM 3994 N N . GLN A 1 521 ? 21.780 -18.944 -34.200 1.00 96.81 521 GLN A N 1
ATOM 3995 C CA . GLN A 1 521 ? 20.631 -18.566 -35.020 1.00 96.81 521 GLN A CA 1
ATOM 3996 C C . GLN A 1 521 ? 21.112 -18.031 -36.380 1.00 96.81 521 GLN A C 1
ATOM 3998 O O . GLN A 1 521 ? 22.314 -17.947 -36.638 1.00 96.81 521 GLN A O 1
ATOM 4003 N N . LYS A 1 522 ? 20.181 -17.663 -37.262 1.00 97.81 522 LYS A N 1
ATOM 4004 C CA . LYS A 1 522 ? 20.477 -17.048 -38.567 1.00 97.81 522 LYS A CA 1
ATOM 4005 C C . LYS A 1 522 ? 20.042 -15.585 -38.570 1.00 97.81 522 LYS A C 1
ATOM 4007 O O . LYS A 1 522 ? 19.096 -15.231 -37.871 1.00 97.81 522 LYS A O 1
ATOM 4012 N N . ALA A 1 523 ? 20.700 -14.754 -39.372 1.00 97.88 523 ALA A N 1
ATOM 4013 C CA . ALA A 1 523 ? 20.324 -13.355 -39.558 1.00 97.88 523 ALA A CA 1
ATOM 4014 C C . ALA A 1 523 ? 20.262 -12.981 -41.044 1.00 97.88 523 ALA A C 1
ATOM 4016 O O . ALA A 1 523 ? 21.108 -13.423 -41.826 1.00 97.88 523 ALA A O 1
ATOM 4017 N N . VAL A 1 524 ? 19.273 -12.159 -41.394 1.00 97.94 524 VAL A N 1
ATOM 4018 C CA . VAL A 1 524 ? 19.110 -11.492 -42.691 1.00 97.94 524 VAL A CA 1
ATOM 4019 C C . VAL A 1 524 ? 19.052 -9.986 -42.437 1.00 97.94 524 VAL A C 1
ATOM 4021 O O . VAL A 1 524 ? 18.253 -9.529 -41.619 1.00 97.94 524 VAL A O 1
ATOM 4024 N N . VAL A 1 525 ? 19.910 -9.214 -43.100 1.00 97.00 525 VAL A N 1
ATOM 4025 C CA . VAL A 1 525 ? 20.024 -7.764 -42.899 1.00 97.00 525 VAL A CA 1
ATOM 4026 C C . VAL A 1 525 ? 19.835 -7.040 -44.227 1.00 97.00 525 VAL A C 1
ATOM 4028 O O . VAL A 1 525 ? 20.668 -7.154 -45.122 1.00 97.00 525 VAL A O 1
ATOM 4031 N N . TYR A 1 526 ? 18.763 -6.262 -44.335 1.00 96.31 526 TYR A N 1
ATOM 4032 C CA . TYR A 1 526 ? 18.544 -5.374 -45.474 1.00 96.31 526 TYR A CA 1
ATOM 4033 C C . TYR A 1 526 ? 19.108 -3.990 -45.165 1.00 96.31 526 TYR A C 1
ATOM 4035 O O . TYR A 1 526 ? 18.818 -3.404 -44.122 1.00 96.31 526 TYR A O 1
ATOM 4043 N N . MET A 1 527 ? 19.937 -3.463 -46.056 1.00 92.44 527 MET A N 1
ATOM 4044 C CA . MET A 1 527 ? 20.543 -2.147 -45.891 1.00 92.44 527 MET A CA 1
ATOM 4045 C C . MET A 1 527 ? 19.935 -1.172 -46.904 1.00 92.44 527 MET A C 1
ATOM 4047 O O . MET A 1 527 ? 19.746 -1.556 -48.058 1.00 92.44 527 MET A O 1
ATOM 4051 N N . PRO A 1 528 ? 19.595 0.068 -46.522 1.00 88.81 528 PRO A N 1
ATOM 4052 C CA . PRO A 1 528 ? 19.038 1.036 -47.458 1.00 88.81 528 PRO A CA 1
ATOM 4053 C C . PRO A 1 528 ? 20.073 1.498 -48.482 1.00 88.81 528 PRO A C 1
ATOM 4055 O O . PRO A 1 528 ? 21.289 1.384 -48.276 1.00 88.81 528 PRO A O 1
ATOM 4058 N N . LYS A 1 529 ? 19.577 2.078 -49.570 1.00 86.12 529 LYS A N 1
ATOM 4059 C CA . LYS A 1 529 ? 20.369 2.722 -50.611 1.00 86.12 529 LYS A CA 1
ATOM 4060 C C . LYS A 1 529 ? 21.343 3.733 -50.011 1.00 86.12 529 LYS A C 1
ATOM 4062 O O . LYS A 1 529 ? 20.988 4.510 -49.131 1.00 86.12 529 LYS A O 1
ATOM 4067 N N . GLY A 1 530 ? 22.580 3.719 -50.504 1.00 82.00 530 GLY A N 1
ATOM 4068 C CA . GLY A 1 530 ? 23.650 4.599 -50.021 1.00 82.00 530 GLY A CA 1
ATOM 4069 C C . GLY A 1 530 ? 24.417 4.062 -48.808 1.00 82.00 530 GLY A C 1
ATOM 4070 O O . GLY A 1 530 ? 25.396 4.679 -48.397 1.00 82.00 530 GLY A O 1
ATOM 4071 N N . SER A 1 531 ? 24.042 2.897 -48.266 1.00 85.88 531 SER A N 1
ATOM 4072 C CA . SER A 1 531 ? 24.809 2.247 -47.197 1.00 85.88 531 SER A CA 1
ATOM 4073 C C . SER A 1 531 ? 26.248 1.937 -47.627 1.00 85.88 531 SER A C 1
ATOM 4075 O O . SER A 1 531 ? 26.499 1.460 -48.734 1.00 85.88 531 SER A O 1
ATOM 4077 N N . ALA A 1 532 ? 27.209 2.159 -46.728 1.00 84.62 532 ALA A N 1
ATOM 4078 C CA . ALA A 1 532 ? 28.621 1.931 -47.017 1.00 84.62 532 ALA A CA 1
ATOM 4079 C C . ALA A 1 532 ? 28.943 0.437 -47.213 1.00 84.62 532 ALA A C 1
ATOM 4081 O O . ALA A 1 532 ? 28.622 -0.404 -46.368 1.00 84.62 532 ALA A O 1
ATOM 4082 N N . GLN A 1 533 ? 29.691 0.113 -48.274 1.00 86.69 533 GLN A N 1
ATOM 4083 C CA . GLN A 1 533 ? 30.074 -1.266 -48.607 1.00 86.69 533 GLN A CA 1
ATOM 4084 C C . GLN A 1 533 ? 30.841 -1.969 -47.474 1.00 86.69 533 GLN A C 1
ATOM 4086 O O . GLN A 1 533 ? 30.682 -3.167 -47.245 1.00 86.69 533 GLN A O 1
ATOM 4091 N N . GLN A 1 534 ? 31.644 -1.219 -46.719 1.00 85.00 534 GLN A N 1
ATOM 4092 C CA . GLN A 1 534 ? 32.384 -1.749 -45.575 1.00 85.00 534 GLN A CA 1
ATOM 4093 C C . GLN A 1 534 ? 31.447 -2.213 -44.443 1.00 85.00 534 GLN A C 1
ATOM 4095 O O . GLN A 1 534 ? 31.711 -3.224 -43.793 1.00 85.00 534 GLN A O 1
ATOM 4100 N N . ARG A 1 535 ? 30.326 -1.509 -44.222 1.00 86.75 535 ARG A N 1
ATOM 4101 C CA . ARG A 1 535 ? 29.322 -1.887 -43.215 1.00 86.75 535 ARG A CA 1
ATOM 4102 C C . ARG A 1 535 ? 28.588 -3.162 -43.621 1.00 86.75 535 ARG A C 1
ATOM 4104 O O . ARG A 1 535 ? 28.384 -4.021 -42.765 1.00 86.75 535 ARG A O 1
ATOM 4111 N N . LEU A 1 536 ? 28.288 -3.323 -44.913 1.00 90.62 536 LEU A N 1
ATOM 4112 C CA . LEU A 1 536 ? 27.781 -4.582 -45.463 1.00 90.62 536 LEU A CA 1
ATOM 4113 C C . LEU A 1 536 ? 28.772 -5.726 -45.201 1.00 90.62 536 LEU A C 1
ATOM 4115 O O . LEU A 1 536 ? 28.386 -6.766 -44.666 1.00 90.62 536 LEU A O 1
ATOM 4119 N N . GLN A 1 537 ? 30.059 -5.515 -45.494 1.00 90.69 537 GLN A N 1
ATOM 4120 C CA . GLN A 1 537 ? 31.086 -6.534 -45.273 1.00 90.69 537 GLN A CA 1
ATOM 4121 C C . GLN A 1 537 ? 31.174 -6.960 -43.799 1.00 90.69 537 GLN A C 1
ATOM 4123 O O . GLN A 1 537 ? 31.217 -8.153 -43.515 1.00 90.69 537 GLN A O 1
ATOM 4128 N N . HIS A 1 538 ? 31.092 -6.022 -42.848 1.00 89.31 538 HIS A N 1
ATOM 4129 C CA . HIS A 1 538 ? 31.087 -6.347 -41.416 1.00 89.31 538 HIS A CA 1
ATOM 4130 C C . HIS A 1 538 ? 29.922 -7.257 -40.993 1.00 89.31 538 HIS A C 1
ATOM 4132 O O . HIS A 1 538 ? 30.062 -8.028 -40.041 1.00 89.31 538 HIS A O 1
ATOM 4138 N N . VAL A 1 539 ? 28.769 -7.158 -41.659 1.00 92.56 539 VAL A N 1
ATOM 4139 C CA . VAL A 1 539 ? 27.614 -8.034 -41.416 1.00 92.56 539 VAL A CA 1
ATOM 4140 C C . VAL A 1 539 ? 27.844 -9.414 -42.040 1.00 92.56 539 VAL A C 1
ATOM 4142 O O . VAL A 1 539 ? 27.607 -10.431 -41.383 1.00 92.56 539 VAL A O 1
ATOM 4145 N N . LEU A 1 540 ? 28.365 -9.461 -43.270 1.00 94.25 540 LEU A N 1
ATOM 4146 C CA . LEU A 1 540 ? 28.689 -10.707 -43.975 1.00 94.25 540 LEU A CA 1
ATOM 4147 C C . LEU A 1 540 ? 29.775 -11.521 -43.248 1.00 94.25 540 LEU A C 1
ATOM 4149 O O . LEU A 1 540 ? 29.638 -12.735 -43.104 1.00 94.25 540 LEU A O 1
ATOM 4153 N N . ASP A 1 541 ? 30.801 -10.866 -42.695 1.00 93.25 541 ASP A N 1
ATOM 4154 C CA . ASP A 1 541 ? 31.886 -11.504 -41.925 1.00 93.25 541 ASP A CA 1
ATOM 4155 C C . ASP A 1 541 ? 31.388 -12.182 -40.630 1.00 93.25 541 ASP A C 1
ATOM 4157 O O . ASP A 1 541 ? 32.033 -13.077 -40.065 1.00 93.25 541 ASP A O 1
ATOM 4161 N N . LEU A 1 542 ? 30.206 -11.783 -40.149 1.00 93.44 542 LEU A N 1
ATOM 4162 C CA . LEU A 1 542 ? 29.519 -12.414 -39.023 1.00 93.44 542 LEU A CA 1
ATOM 4163 C C . LEU A 1 542 ? 28.678 -13.632 -39.442 1.00 93.44 542 LEU A C 1
ATOM 4165 O O . LEU A 1 542 ? 28.129 -14.304 -38.571 1.00 93.44 542 LEU A O 1
ATOM 4169 N N . GLY A 1 543 ? 28.630 -13.969 -40.734 1.00 93.25 543 GLY A N 1
ATOM 4170 C CA . GLY A 1 543 ? 27.914 -15.128 -41.273 1.00 93.25 543 GLY A CA 1
ATOM 4171 C C . GLY A 1 543 ? 26.418 -14.898 -41.503 1.00 93.25 543 GLY A C 1
ATOM 4172 O O . GLY A 1 543 ? 25.675 -15.867 -41.661 1.00 93.25 543 GLY A O 1
ATOM 4173 N N . ALA A 1 544 ? 25.967 -13.642 -41.496 1.00 95.81 544 ALA A N 1
ATOM 4174 C CA . ALA A 1 544 ? 24.601 -13.273 -41.853 1.00 95.81 544 ALA A CA 1
ATOM 4175 C C . ALA A 1 544 ? 24.439 -13.133 -43.375 1.00 95.81 544 ALA A C 1
ATOM 4177 O O . ALA A 1 544 ? 25.404 -12.881 -44.093 1.00 95.81 544 ALA A O 1
ATOM 4178 N N . GLN A 1 545 ? 23.206 -13.267 -43.862 1.00 96.75 545 GLN A N 1
ATOM 4179 C CA . GLN A 1 545 ? 22.852 -12.828 -45.212 1.00 96.75 545 GLN A CA 1
ATOM 4180 C C . GLN A 1 545 ? 22.599 -11.322 -45.171 1.00 96.75 545 GLN A C 1
ATOM 4182 O O . GLN A 1 545 ? 21.925 -10.845 -44.259 1.00 96.75 545 GLN A O 1
ATOM 4187 N N . ALA A 1 546 ? 23.134 -10.570 -46.128 1.00 96.12 546 ALA A N 1
ATOM 4188 C CA . ALA A 1 546 ? 22.907 -9.135 -46.191 1.00 96.12 546 ALA A CA 1
ATOM 4189 C C . ALA A 1 546 ? 23.029 -8.600 -47.617 1.00 96.12 546 ALA A C 1
ATOM 4191 O O . ALA A 1 546 ? 23.826 -9.116 -48.402 1.00 96.12 546 ALA A O 1
ATOM 4192 N N . GLU A 1 547 ? 22.266 -7.555 -47.927 1.00 94.94 547 GLU A N 1
ATOM 4193 C CA . GLU A 1 547 ? 22.333 -6.837 -49.202 1.00 94.94 547 GLU A CA 1
ATOM 4194 C C . GLU A 1 547 ? 21.984 -5.354 -49.033 1.00 94.94 547 GLU A C 1
ATOM 4196 O O . GLU A 1 547 ? 21.264 -4.974 -48.106 1.00 94.94 547 GLU A O 1
ATOM 4201 N N . ILE A 1 548 ? 22.497 -4.522 -49.942 1.00 94.38 548 ILE A N 1
ATOM 4202 C CA . ILE A 1 548 ? 22.102 -3.117 -50.076 1.00 94.38 548 ILE A CA 1
ATOM 4203 C C . ILE A 1 548 ? 20.965 -3.054 -51.093 1.00 94.38 548 ILE A C 1
ATOM 4205 O O . ILE A 1 548 ? 21.109 -3.519 -52.222 1.00 94.38 548 ILE A O 1
ATOM 4209 N N . THR A 1 549 ? 19.835 -2.499 -50.675 1.00 92.81 549 THR A N 1
ATOM 4210 C CA . THR A 1 549 ? 18.631 -2.338 -51.488 1.00 92.81 549 THR A CA 1
ATOM 4211 C C . THR A 1 549 ? 18.655 -1.008 -52.249 1.00 92.81 549 THR A C 1
ATOM 4213 O O . THR A 1 549 ? 19.442 -0.111 -51.952 1.00 92.81 549 THR A O 1
ATOM 4216 N N . GLU A 1 550 ? 17.748 -0.848 -53.214 1.00 89.88 550 GLU A N 1
ATOM 4217 C CA . GLU A 1 550 ? 17.501 0.439 -53.887 1.00 89.88 550 GLU A CA 1
ATOM 4218 C C . GLU A 1 550 ? 16.509 1.345 -53.126 1.00 89.88 550 GLU A C 1
ATOM 4220 O O . GLU A 1 550 ? 16.153 2.415 -53.623 1.00 89.88 550 GLU A O 1
ATOM 4225 N N . LEU A 1 551 ? 16.051 0.929 -51.939 1.00 87.44 551 LEU A N 1
ATOM 4226 C CA . LEU A 1 551 ? 15.036 1.609 -51.127 1.00 87.44 551 LEU A CA 1
ATOM 4227 C C . LEU A 1 551 ? 15.669 2.581 -50.116 1.00 87.44 551 LEU A C 1
ATOM 4229 O O . LEU A 1 551 ? 16.824 2.412 -49.728 1.00 87.44 551 LEU A O 1
ATOM 4233 N N . ASN A 1 552 ? 14.922 3.588 -49.653 1.00 81.31 552 ASN A N 1
ATOM 4234 C CA . ASN A 1 552 ? 15.352 4.427 -48.521 1.00 81.31 552 ASN A CA 1
ATOM 4235 C C . ASN A 1 552 ? 15.251 3.653 -47.182 1.00 81.31 552 ASN A C 1
ATOM 4237 O O . ASN A 1 552 ? 14.853 2.486 -47.165 1.00 81.31 552 ASN A O 1
ATOM 4241 N N . TYR A 1 553 ? 15.633 4.270 -46.056 1.00 80.75 553 TYR A N 1
ATOM 4242 C CA . TYR A 1 553 ? 15.623 3.606 -44.743 1.00 80.75 553 TYR A CA 1
ATOM 4243 C C . TYR A 1 553 ? 14.241 3.065 -44.352 1.00 80.75 553 TYR A C 1
ATOM 4245 O O . TYR A 1 553 ? 14.124 1.871 -44.067 1.00 80.75 553 TYR A O 1
ATOM 4253 N N . ASP A 1 554 ? 13.210 3.909 -44.371 1.00 80.56 554 ASP A N 1
ATOM 4254 C CA . ASP A 1 554 ? 11.867 3.543 -43.913 1.00 80.56 554 ASP A CA 1
ATOM 4255 C C . ASP A 1 554 ? 11.243 2.459 -44.816 1.00 80.56 554 ASP A C 1
ATOM 4257 O O . ASP A 1 554 ? 10.750 1.444 -44.319 1.00 80.56 554 ASP A O 1
ATOM 4261 N N . ASP A 1 555 ? 11.405 2.571 -46.138 1.00 86.62 555 ASP A N 1
ATOM 4262 C CA . ASP A 1 555 ? 10.963 1.559 -47.109 1.00 86.62 555 ASP A CA 1
ATOM 4263 C C . ASP A 1 555 ? 11.714 0.221 -46.933 1.00 86.62 555 ASP A C 1
ATOM 4265 O O . ASP A 1 555 ? 11.149 -0.865 -47.101 1.00 86.62 555 ASP A O 1
ATOM 4269 N N . THR A 1 556 ? 12.999 0.266 -46.559 1.00 90.12 556 THR A N 1
ATOM 4270 C CA . THR A 1 556 ? 13.788 -0.941 -46.253 1.00 90.12 556 THR A CA 1
ATOM 4271 C C . THR A 1 556 ? 13.283 -1.617 -44.974 1.00 90.12 556 THR A C 1
ATOM 4273 O O . THR A 1 556 ? 13.247 -2.849 -44.895 1.00 90.12 556 THR A O 1
ATOM 4276 N N . VAL A 1 557 ? 12.857 -0.837 -43.973 1.00 89.56 557 VAL A N 1
ATOM 4277 C CA . VAL A 1 557 ? 12.218 -1.361 -42.757 1.00 89.56 557 VAL A CA 1
ATOM 4278 C C . VAL A 1 557 ? 10.913 -2.071 -43.104 1.00 89.56 557 VAL A C 1
ATOM 4280 O O . VAL A 1 557 ? 10.733 -3.222 -42.698 1.00 89.56 557 VAL A O 1
ATOM 4283 N N . GLU A 1 558 ? 10.042 -1.458 -43.907 1.00 89.81 558 GLU A N 1
ATOM 4284 C CA . GLU A 1 558 ? 8.805 -2.097 -44.374 1.00 89.81 558 GLU A CA 1
ATOM 4285 C C . GLU A 1 558 ? 9.078 -3.403 -45.136 1.00 89.81 558 GLU A C 1
ATOM 4287 O O . GLU A 1 558 ? 8.418 -4.423 -44.897 1.00 89.81 558 GLU A O 1
ATOM 4292 N N . MET A 1 559 ? 10.105 -3.415 -45.993 1.00 93.94 559 MET A N 1
ATOM 4293 C CA . MET A 1 559 ? 10.556 -4.624 -46.683 1.00 93.94 559 MET A CA 1
ATOM 4294 C C . MET A 1 559 ? 10.977 -5.724 -45.698 1.00 93.94 559 MET A C 1
ATOM 4296 O O . MET A 1 559 ? 10.576 -6.877 -45.875 1.00 93.94 559 MET A O 1
ATOM 4300 N N . ALA A 1 560 ? 11.737 -5.402 -44.647 1.00 94.62 560 ALA A N 1
ATOM 4301 C CA . ALA A 1 560 ? 12.148 -6.376 -43.635 1.00 94.62 560 ALA A CA 1
ATOM 4302 C C . ALA A 1 560 ? 10.950 -6.973 -42.874 1.00 94.62 560 ALA A C 1
ATOM 4304 O O . ALA A 1 560 ? 10.925 -8.183 -42.636 1.00 94.62 560 ALA A O 1
ATOM 4305 N N . PHE A 1 561 ? 9.937 -6.163 -42.542 1.00 94.06 561 PHE A N 1
ATOM 4306 C CA . PHE A 1 561 ? 8.692 -6.654 -41.940 1.00 94.06 561 PHE A CA 1
ATOM 4307 C C . PHE A 1 561 ? 7.951 -7.616 -42.868 1.00 94.06 561 PHE A C 1
ATOM 4309 O O . PHE A 1 561 ? 7.563 -8.709 -42.444 1.00 94.06 561 PHE A O 1
ATOM 4316 N N . LYS A 1 562 ? 7.806 -7.241 -44.144 1.00 93.94 562 LYS A N 1
ATOM 4317 C CA . LYS A 1 562 ? 7.149 -8.073 -45.154 1.00 93.94 562 LYS A CA 1
ATOM 4318 C C . LYS A 1 562 ? 7.869 -9.407 -45.350 1.00 93.94 562 LYS A C 1
ATOM 4320 O O . LYS A 1 562 ? 7.234 -10.453 -45.301 1.00 93.94 562 LYS A O 1
ATOM 4325 N N . GLN A 1 563 ? 9.195 -9.388 -45.489 1.00 95.06 563 GLN A N 1
ATOM 4326 C CA . GLN A 1 563 ? 9.999 -10.611 -45.605 1.00 95.06 563 GLN A CA 1
ATOM 4327 C C . GLN A 1 563 ? 9.910 -11.475 -44.343 1.00 95.06 563 GLN A C 1
ATOM 4329 O O . GLN A 1 563 ? 9.819 -12.697 -44.436 1.00 95.06 563 GLN A O 1
ATOM 4334 N N . GLY A 1 564 ? 9.872 -10.846 -43.164 1.00 94.00 564 GLY A N 1
ATOM 4335 C CA . GLY A 1 564 ? 9.607 -11.524 -41.899 1.00 94.00 564 GLY A CA 1
ATOM 4336 C C . GLY A 1 564 ? 8.318 -12.339 -41.934 1.00 94.00 564 GLY A C 1
ATOM 4337 O O . GLY A 1 564 ? 8.319 -13.527 -41.611 1.00 94.00 564 GLY A O 1
ATOM 4338 N N . GLN A 1 565 ? 7.233 -11.721 -42.396 1.00 91.25 565 GLN A N 1
ATOM 4339 C CA . GLN A 1 565 ? 5.937 -12.375 -42.532 1.00 91.25 565 GLN A CA 1
ATOM 4340 C C . GLN A 1 565 ? 5.939 -13.472 -43.608 1.00 91.25 565 GLN A C 1
ATOM 4342 O O . GLN A 1 565 ? 5.536 -14.599 -43.319 1.00 91.25 565 GLN A O 1
ATOM 4347 N N . ASP A 1 566 ? 6.410 -13.161 -44.818 1.00 94.56 566 ASP A N 1
ATOM 4348 C CA . ASP A 1 566 ? 6.353 -14.055 -45.982 1.00 94.56 566 ASP A CA 1
ATOM 4349 C C . ASP A 1 566 ? 7.190 -15.330 -45.779 1.00 94.56 566 ASP A C 1
ATOM 4351 O O . ASP A 1 566 ? 6.795 -16.417 -46.201 1.00 94.56 566 ASP A O 1
ATOM 4355 N N . GLN A 1 567 ? 8.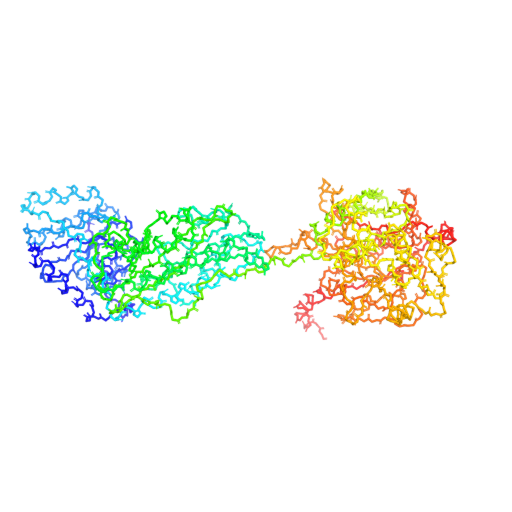335 -15.214 -45.100 1.00 95.06 567 GLN A N 1
ATOM 4356 C CA . GLN A 1 567 ? 9.272 -16.321 -44.873 1.00 95.06 567 GLN A CA 1
ATOM 4357 C C . GLN A 1 567 ? 9.107 -16.995 -43.500 1.00 95.06 567 GLN A C 1
ATOM 4359 O O . GLN A 1 567 ? 9.807 -17.964 -43.195 1.00 95.06 567 GLN A O 1
ATOM 4364 N N . GLY A 1 568 ? 8.222 -16.476 -42.640 1.00 93.25 568 GLY A N 1
ATOM 4365 C CA . GLY A 1 568 ? 8.084 -16.927 -41.252 1.00 93.25 568 GLY A CA 1
ATOM 4366 C C . GLY A 1 568 ? 9.318 -16.642 -40.386 1.00 93.25 568 GLY A C 1
ATOM 4367 O O . GLY A 1 568 ? 9.593 -17.377 -39.434 1.00 93.25 568 GLY A O 1
ATOM 4368 N N . TRP A 1 569 ? 10.092 -15.609 -40.727 1.00 97.06 569 TRP A N 1
ATOM 4369 C CA . TRP A 1 569 ? 11.240 -15.153 -39.945 1.00 97.06 569 TRP A CA 1
ATOM 4370 C C . TRP A 1 569 ? 10.803 -14.222 -38.811 1.00 97.06 569 TRP A C 1
ATOM 4372 O O . TRP A 1 569 ? 9.726 -13.628 -38.826 1.00 97.06 569 TRP A O 1
ATOM 4382 N N . VAL A 1 570 ? 11.659 -14.076 -37.803 1.00 96.62 570 VAL A N 1
ATOM 4383 C CA . VAL A 1 570 ? 11.396 -13.191 -36.665 1.00 96.62 570 VAL A CA 1
ATOM 4384 C C . VAL A 1 570 ? 11.960 -11.813 -36.966 1.00 96.62 570 VAL A C 1
ATOM 4386 O O . VAL A 1 570 ? 13.171 -11.649 -37.100 1.00 96.62 570 VAL A O 1
ATOM 4389 N N . VAL A 1 571 ? 11.098 -10.805 -37.048 1.00 97.06 571 VAL A N 1
ATOM 4390 C CA . VAL A 1 571 ? 11.548 -9.417 -37.183 1.00 97.06 571 VAL A CA 1
ATOM 4391 C C . VAL A 1 571 ? 12.204 -8.975 -35.873 1.00 97.06 571 VAL A C 1
ATOM 4393 O O . VAL A 1 571 ? 11.607 -9.108 -34.806 1.00 97.06 571 VAL A O 1
ATOM 4396 N N . LEU A 1 572 ? 13.435 -8.468 -35.954 1.00 95.88 572 LEU A N 1
ATOM 4397 C CA . LEU A 1 572 ? 14.186 -7.907 -34.828 1.00 95.88 572 LEU A CA 1
ATOM 4398 C C . LEU A 1 572 ? 14.642 -6.492 -35.183 1.00 95.88 572 LEU A C 1
ATOM 4400 O O . LEU A 1 572 ? 15.818 -6.221 -35.401 1.00 95.88 572 LEU A O 1
ATOM 4404 N N . GLN A 1 573 ? 13.669 -5.594 -35.277 1.00 93.75 573 GLN A N 1
ATOM 4405 C CA . GLN A 1 573 ? 13.846 -4.181 -35.599 1.00 93.75 573 GLN A CA 1
ATOM 4406 C C . GLN A 1 573 ? 13.802 -3.301 -34.340 1.00 93.75 573 GLN A C 1
ATOM 4408 O O . GLN A 1 573 ? 12.984 -3.556 -33.455 1.00 93.75 573 GLN A O 1
ATOM 4413 N N . ASP A 1 574 ? 14.644 -2.262 -34.282 1.00 86.75 574 ASP A N 1
ATOM 4414 C CA . ASP A 1 574 ? 14.759 -1.279 -33.187 1.00 86.75 574 ASP A CA 1
ATOM 4415 C C . ASP A 1 574 ? 13.767 -0.097 -33.278 1.00 86.75 574 ASP A C 1
ATOM 4417 O O . ASP A 1 574 ? 13.889 0.877 -32.529 1.00 86.75 574 ASP A O 1
ATOM 4421 N N . THR A 1 575 ? 12.758 -0.206 -34.149 1.00 85.56 575 THR A N 1
ATOM 4422 C CA . THR A 1 575 ? 11.621 0.719 -34.281 1.00 85.56 575 THR A CA 1
ATOM 4423 C C . THR A 1 575 ? 10.289 -0.022 -34.165 1.00 85.56 575 THR A C 1
ATOM 4425 O O . THR A 1 575 ? 10.244 -1.252 -34.231 1.00 85.56 575 THR A O 1
ATOM 4428 N N . THR A 1 576 ? 9.200 0.712 -33.960 1.00 86.00 576 THR A N 1
ATOM 4429 C CA . THR A 1 576 ? 7.862 0.149 -33.763 1.00 86.00 576 THR A CA 1
ATOM 4430 C C . THR A 1 576 ? 7.055 0.108 -35.054 1.00 86.00 576 THR A C 1
ATOM 4432 O O . THR A 1 576 ? 7.264 0.894 -35.971 1.00 86.00 576 THR A O 1
ATOM 4435 N N . ALA A 1 577 ? 6.087 -0.803 -35.095 1.00 85.19 577 ALA A N 1
ATOM 4436 C CA . ALA A 1 577 ? 5.037 -0.848 -36.109 1.00 85.19 577 ALA A CA 1
ATOM 4437 C C . ALA A 1 577 ? 3.705 -1.230 -35.433 1.00 85.19 577 ALA A C 1
ATOM 4439 O O . ALA A 1 577 ? 3.721 -1.713 -34.293 1.00 85.19 577 ALA A O 1
ATOM 4440 N N . PRO A 1 578 ? 2.536 -1.028 -36.069 1.00 79.50 578 PRO A N 1
ATOM 4441 C CA . PRO A 1 578 ? 1.259 -1.464 -35.506 1.00 79.50 578 PRO A CA 1
ATOM 4442 C C . PRO A 1 578 ? 1.286 -2.949 -35.105 1.00 79.50 578 PRO A C 1
ATOM 4444 O O . PRO A 1 578 ? 1.543 -3.823 -35.927 1.00 79.50 578 PRO A O 1
ATOM 4447 N N . GLY A 1 579 ? 1.050 -3.237 -33.821 1.00 82.50 579 GLY A N 1
ATOM 4448 C CA . GLY A 1 579 ? 1.120 -4.598 -33.270 1.00 82.50 579 GLY A CA 1
ATOM 4449 C C . GLY A 1 579 ? 2.534 -5.125 -32.972 1.00 82.50 579 GLY A C 1
ATOM 4450 O O . GLY A 1 579 ? 2.664 -6.247 -32.488 1.00 82.50 579 GLY A O 1
ATOM 4451 N N . TYR A 1 580 ? 3.584 -4.329 -33.199 1.00 88.38 580 TYR A N 1
ATOM 4452 C CA . TYR A 1 580 ? 4.987 -4.675 -32.954 1.00 88.38 580 TYR A CA 1
ATOM 4453 C C . TYR A 1 580 ? 5.645 -3.650 -32.016 1.00 88.38 580 TYR A C 1
ATOM 4455 O O . TYR A 1 580 ? 6.191 -2.628 -32.434 1.00 88.38 580 TYR A O 1
ATOM 4463 N N . THR A 1 581 ? 5.568 -3.928 -30.715 1.00 88.00 581 THR A N 1
ATOM 4464 C CA . THR A 1 581 ? 6.156 -3.096 -29.645 1.00 88.00 581 THR A CA 1
ATOM 4465 C C . THR A 1 581 ? 7.004 -3.902 -28.667 1.00 88.00 581 THR A C 1
ATOM 4467 O O . THR A 1 581 ? 7.944 -3.376 -28.085 1.00 88.00 581 THR A O 1
ATOM 4470 N N . GLU A 1 582 ? 6.734 -5.199 -28.538 1.00 90.75 582 GLU A N 1
ATOM 4471 C CA . GLU A 1 582 ? 7.394 -6.062 -27.563 1.00 90.75 582 GLU A CA 1
ATOM 4472 C C . GLU A 1 582 ? 8.911 -6.199 -27.804 1.00 90.75 582 GLU A C 1
ATOM 4474 O O . GLU A 1 582 ? 9.704 -5.922 -26.909 1.00 90.75 582 GLU A O 1
ATOM 4479 N N . ILE A 1 583 ? 9.337 -6.589 -29.010 1.00 94.56 583 ILE A N 1
ATOM 4480 C CA . ILE A 1 583 ? 10.769 -6.716 -29.330 1.00 94.56 583 ILE A CA 1
ATOM 4481 C C . ILE A 1 583 ? 11.493 -5.354 -29.276 1.00 94.56 583 ILE A C 1
ATOM 4483 O O . ILE A 1 583 ? 12.569 -5.303 -28.676 1.00 94.56 583 ILE A O 1
ATOM 4487 N N . PRO A 1 584 ? 10.937 -4.248 -29.816 1.00 93.81 584 PRO A N 1
ATOM 4488 C CA . PRO A 1 584 ? 11.508 -2.913 -29.639 1.00 93.81 584 PRO A CA 1
ATOM 4489 C C . PRO A 1 584 ? 11.717 -2.529 -28.173 1.00 93.81 584 PRO A C 1
ATOM 4491 O O . PRO A 1 584 ? 12.783 -2.027 -27.826 1.00 93.81 584 PRO A O 1
ATOM 4494 N N . GLU A 1 585 ? 10.755 -2.821 -27.294 1.00 94.12 585 GLU A N 1
ATOM 4495 C CA . GLU A 1 585 ? 10.900 -2.583 -25.856 1.00 94.12 585 GLU A CA 1
ATOM 4496 C C . GLU A 1 585 ? 12.071 -3.382 -25.267 1.00 94.12 585 GLU A C 1
ATOM 4498 O O . GLU A 1 585 ? 12.845 -2.847 -24.476 1.00 94.12 585 GLU A O 1
ATOM 4503 N N . TRP A 1 586 ? 12.270 -4.637 -25.681 1.00 95.88 586 TRP A N 1
ATOM 4504 C CA . TRP A 1 586 ? 13.406 -5.450 -25.226 1.00 95.88 586 TRP A CA 1
ATOM 4505 C C . TRP A 1 586 ? 14.741 -4.907 -25.729 1.00 95.88 586 TRP A C 1
ATOM 4507 O O . TRP A 1 586 ? 15.736 -4.908 -25.007 1.00 95.88 586 TRP A O 1
ATOM 4517 N N . ILE A 1 587 ? 14.776 -4.409 -26.962 1.00 95.62 587 ILE A N 1
ATOM 4518 C CA . ILE A 1 587 ? 15.960 -3.749 -27.508 1.00 95.62 587 ILE A CA 1
ATOM 4519 C C . ILE A 1 587 ? 16.285 -2.499 -26.673 1.00 95.62 587 ILE A C 1
ATOM 4521 O O . ILE A 1 587 ? 17.427 -2.333 -26.239 1.00 95.62 587 ILE A O 1
ATOM 4525 N N . MET A 1 588 ? 15.276 -1.674 -26.373 1.00 95.50 588 MET A N 1
ATOM 4526 C CA . MET A 1 588 ? 15.397 -0.488 -25.517 1.00 95.50 588 MET A CA 1
ATOM 4527 C C . MET A 1 588 ? 15.840 -0.839 -24.090 1.00 95.50 588 MET A C 1
ATOM 4529 O O . MET A 1 588 ? 16.723 -0.177 -23.547 1.00 95.50 588 MET A O 1
ATOM 4533 N N . GLN A 1 589 ? 15.299 -1.912 -23.504 1.00 95.31 589 GLN A N 1
ATOM 4534 C CA . GLN A 1 589 ? 15.750 -2.474 -22.227 1.00 95.31 589 GLN A CA 1
ATOM 4535 C C . GLN A 1 589 ? 17.252 -2.739 -22.259 1.00 95.31 589 GLN A C 1
ATOM 4537 O O . GLN A 1 589 ? 17.960 -2.321 -21.347 1.00 95.31 589 GLN A O 1
ATOM 4542 N N . GLY A 1 590 ? 17.757 -3.356 -23.330 1.00 95.19 590 GLY A N 1
ATOM 4543 C CA . GLY A 1 590 ? 19.186 -3.604 -23.498 1.00 95.19 590 GLY A CA 1
ATOM 4544 C C . GLY A 1 590 ? 20.038 -2.332 -23.422 1.00 95.19 590 GLY A C 1
ATOM 4545 O O . GLY A 1 590 ? 21.086 -2.325 -22.778 1.00 95.19 590 GLY A O 1
ATOM 4546 N N . TYR A 1 591 ? 19.569 -1.228 -24.008 1.00 95.94 591 TYR A N 1
ATOM 4547 C CA . TYR A 1 591 ? 20.298 0.045 -24.011 1.00 95.94 591 TYR A CA 1
ATOM 4548 C C . TYR A 1 591 ? 20.455 0.668 -22.622 1.00 95.94 591 TYR A C 1
ATOM 4550 O O . TYR A 1 591 ? 21.372 1.454 -22.417 1.00 95.94 591 TYR A O 1
ATOM 4558 N N . THR A 1 592 ? 19.635 0.296 -21.638 1.00 96.06 592 THR A N 1
ATOM 4559 C CA . THR A 1 592 ? 19.760 0.839 -20.273 1.00 96.06 592 THR A CA 1
ATOM 4560 C C . THR A 1 592 ? 21.064 0.441 -19.576 1.00 96.06 592 THR A C 1
ATOM 4562 O O . THR A 1 592 ? 21.535 1.178 -18.710 1.00 96.06 592 THR A O 1
ATOM 4565 N N . ALA A 1 593 ? 21.706 -0.656 -19.998 1.00 95.06 593 ALA A N 1
ATOM 4566 C CA . ALA A 1 593 ? 22.975 -1.114 -19.433 1.00 95.06 593 ALA A CA 1
ATOM 4567 C C . ALA A 1 593 ? 24.084 -0.049 -19.520 1.00 95.06 593 ALA A C 1
ATOM 4569 O O . ALA A 1 593 ? 24.822 0.146 -18.557 1.00 95.06 593 ALA A O 1
ATOM 4570 N N . MET A 1 594 ? 24.173 0.689 -20.635 1.00 94.62 594 MET A N 1
ATOM 4571 C CA . MET A 1 594 ? 25.211 1.717 -20.809 1.00 94.62 594 MET A CA 1
ATOM 4572 C C . MET A 1 594 ? 25.040 2.880 -19.819 1.00 94.62 594 MET A C 1
ATOM 4574 O O . MET A 1 594 ? 26.021 3.471 -19.368 1.00 94.62 594 MET A O 1
ATOM 4578 N N . VAL A 1 595 ? 23.792 3.197 -19.466 1.00 94.38 595 VAL A N 1
ATOM 4579 C CA . VAL A 1 595 ? 23.454 4.304 -18.566 1.00 94.38 595 VAL A CA 1
ATOM 4580 C C . VAL A 1 595 ? 23.700 3.902 -17.121 1.00 94.38 595 VAL A C 1
ATOM 4582 O O . VAL A 1 595 ? 24.269 4.682 -16.364 1.00 94.38 595 VAL A O 1
ATOM 4585 N N . ASP A 1 596 ? 23.335 2.673 -16.761 1.00 95.12 596 ASP A N 1
ATOM 4586 C CA . ASP A 1 596 ? 23.623 2.092 -15.450 1.00 95.12 596 ASP A CA 1
ATOM 4587 C C . ASP A 1 596 ? 25.131 2.081 -15.168 1.00 95.12 596 ASP A C 1
ATOM 4589 O O . ASP A 1 596 ? 25.564 2.587 -14.136 1.00 95.12 596 ASP A O 1
ATOM 4593 N N . GLU A 1 597 ? 25.943 1.647 -16.136 1.00 94.88 597 GLU A N 1
ATOM 4594 C CA . GLU A 1 597 ? 27.408 1.697 -16.040 1.00 94.88 597 GLU A CA 1
ATOM 4595 C C . GLU A 1 597 ? 27.951 3.133 -15.886 1.00 94.88 597 GLU A C 1
ATOM 4597 O O . GLU A 1 597 ? 28.874 3.370 -15.107 1.00 94.88 597 GLU A O 1
ATOM 4602 N N . ALA A 1 598 ? 27.407 4.108 -16.626 1.00 93.38 598 ALA A N 1
ATOM 4603 C CA . ALA A 1 598 ? 27.846 5.504 -16.541 1.00 93.38 598 ALA A CA 1
ATOM 4604 C C . ALA A 1 598 ? 27.469 6.154 -15.197 1.00 93.38 598 ALA A C 1
ATOM 4606 O O . ALA A 1 598 ? 28.249 6.918 -14.622 1.00 93.38 598 ALA A O 1
ATOM 4607 N N . VAL A 1 599 ? 26.277 5.849 -14.682 1.00 91.81 599 VAL A N 1
ATOM 4608 C CA . VAL A 1 599 ? 25.803 6.342 -13.384 1.00 91.81 599 VAL A CA 1
ATOM 4609 C C . VAL A 1 599 ? 26.596 5.713 -12.242 1.00 91.81 599 VAL A C 1
ATOM 4611 O O . VAL A 1 599 ? 27.020 6.437 -11.346 1.00 91.81 599 VAL A O 1
ATOM 4614 N N . GLU A 1 600 ? 26.871 4.409 -12.302 1.00 91.25 600 GLU A N 1
ATOM 4615 C CA . GLU A 1 600 ? 27.741 3.716 -11.342 1.00 91.25 600 GLU A CA 1
ATOM 4616 C C . GLU A 1 600 ? 29.142 4.350 -11.304 1.00 91.25 600 GLU A C 1
ATOM 4618 O O . GLU A 1 600 ? 29.661 4.675 -10.236 1.00 91.25 600 GLU A O 1
ATOM 4623 N N . ALA A 1 601 ? 29.733 4.623 -12.471 1.00 89.69 601 ALA A N 1
ATOM 4624 C CA . ALA A 1 601 ? 31.061 5.229 -12.564 1.00 89.69 601 ALA A CA 1
ATOM 4625 C C . ALA A 1 601 ? 31.122 6.686 -12.056 1.00 89.69 601 ALA A C 1
ATOM 4627 O O . ALA A 1 601 ? 32.184 7.138 -11.628 1.00 89.69 601 ALA A O 1
ATOM 4628 N N . THR A 1 602 ? 30.005 7.424 -12.071 1.00 87.88 602 THR A N 1
ATOM 4629 C CA . THR A 1 602 ? 29.939 8.832 -11.623 1.00 87.88 602 THR A CA 1
ATOM 4630 C C . THR A 1 602 ? 29.404 9.010 -10.203 1.00 87.88 602 THR A C 1
ATOM 4632 O O . THR A 1 602 ? 29.417 10.128 -9.685 1.00 87.88 602 THR A O 1
ATOM 4635 N N . GLU A 1 603 ? 28.982 7.935 -9.532 1.00 81.38 603 GLU A N 1
ATOM 4636 C CA . GLU A 1 603 ? 28.260 7.997 -8.255 1.00 81.38 603 GLU A CA 1
ATOM 4637 C C . GLU A 1 603 ? 29.031 8.766 -7.165 1.00 81.38 603 GLU A C 1
ATOM 4639 O O . GLU A 1 603 ? 28.453 9.573 -6.437 1.00 81.38 603 GLU A O 1
ATOM 4644 N N . LYS A 1 604 ? 30.361 8.608 -7.117 1.00 78.44 604 LYS A N 1
ATOM 4645 C CA . LYS A 1 604 ? 31.241 9.309 -6.161 1.00 78.44 604 LYS A CA 1
ATOM 4646 C C . LYS A 1 604 ? 31.488 10.780 -6.498 1.00 78.44 604 LYS A C 1
ATOM 4648 O O . LYS A 1 604 ? 31.849 11.552 -5.615 1.00 78.44 604 LYS A O 1
ATOM 4653 N N . GLU A 1 605 ? 31.310 11.176 -7.756 1.00 78.62 605 GLU A N 1
ATOM 4654 C CA . GLU A 1 605 ? 31.493 12.562 -8.200 1.00 78.62 605 GLU A CA 1
ATOM 4655 C C . GLU A 1 605 ? 30.196 13.379 -8.051 1.00 78.62 605 GLU A C 1
ATOM 4657 O O . GLU A 1 605 ? 30.236 14.607 -8.138 1.00 78.62 605 GLU A O 1
ATOM 4662 N N . GLY A 1 606 ? 29.064 12.723 -7.752 1.00 78.12 606 GLY A N 1
ATOM 4663 C CA . GLY A 1 606 ? 27.720 13.279 -7.546 1.00 78.12 606 GLY A CA 1
ATOM 4664 C C . GLY A 1 606 ? 26.891 13.359 -8.837 1.00 78.12 606 GLY A C 1
ATOM 4665 O O . GLY A 1 606 ? 27.452 13.320 -9.927 1.00 78.12 606 GLY A O 1
ATOM 4666 N N . SER A 1 607 ? 25.576 13.570 -8.725 1.00 85.19 607 SER A N 1
ATOM 4667 C CA . SER A 1 607 ? 24.605 13.390 -9.821 1.00 85.19 607 SER A CA 1
ATOM 4668 C C . SER A 1 607 ? 24.894 14.171 -11.110 1.00 85.19 607 SER A C 1
ATOM 4670 O O . SER A 1 607 ? 25.224 15.359 -11.073 1.00 85.19 607 SER A O 1
ATOM 4672 N N . ILE A 1 608 ? 24.705 13.492 -12.246 1.00 92.12 608 ILE A N 1
ATOM 4673 C CA . ILE A 1 608 ? 24.670 14.072 -13.596 1.00 92.12 608 ILE A CA 1
ATOM 4674 C C . ILE A 1 608 ? 23.512 15.071 -13.675 1.00 92.12 608 ILE A C 1
ATOM 4676 O O . ILE A 1 608 ? 22.421 14.783 -13.188 1.00 92.12 608 ILE A O 1
ATOM 4680 N N . THR A 1 609 ? 23.735 16.237 -14.284 1.00 93.62 609 THR A N 1
ATOM 4681 C CA . THR A 1 609 ? 22.707 17.289 -14.379 1.00 93.62 609 THR A CA 1
ATOM 4682 C C . THR A 1 609 ? 22.175 17.483 -15.790 1.00 93.62 609 THR A C 1
ATOM 4684 O O . THR A 1 609 ? 21.049 17.949 -15.946 1.00 93.62 609 THR A O 1
ATOM 4687 N N . HIS A 1 610 ? 22.948 17.109 -16.811 1.00 96.25 610 HIS A N 1
ATOM 4688 C CA . HIS A 1 610 ? 22.539 17.185 -18.211 1.00 96.25 610 HIS A CA 1
ATOM 4689 C C . HIS A 1 610 ? 22.991 15.941 -18.970 1.00 96.25 610 HIS A C 1
ATOM 4691 O O . HIS A 1 610 ? 24.071 15.410 -18.710 1.00 96.25 610 HIS A O 1
ATOM 4697 N N . VAL A 1 611 ? 22.189 15.506 -19.938 1.00 97.50 611 VAL A N 1
ATOM 4698 C CA . VAL A 1 611 ? 22.550 14.424 -20.862 1.00 97.50 611 VAL A CA 1
ATOM 4699 C C . VAL A 1 611 ? 22.240 14.873 -22.284 1.00 97.50 611 VAL A C 1
ATOM 4701 O O . VAL A 1 611 ? 21.125 15.324 -22.550 1.00 97.50 611 VAL A O 1
ATOM 4704 N N . VAL A 1 612 ? 23.211 14.750 -23.188 1.00 98.06 612 VAL A N 1
ATOM 4705 C CA . VAL A 1 612 ? 23.008 14.994 -24.624 1.00 98.06 612 VAL A CA 1
ATOM 4706 C C . VAL A 1 612 ? 22.733 13.656 -25.300 1.00 98.06 612 VAL A C 1
ATOM 4708 O O . VAL A 1 612 ? 23.542 12.736 -25.197 1.00 98.06 612 VAL A O 1
ATOM 4711 N N . LEU A 1 613 ? 21.576 13.539 -25.947 1.00 97.12 613 LEU A N 1
ATOM 4712 C CA . LEU A 1 613 ? 21.034 12.291 -26.472 1.00 97.12 613 LEU A CA 1
ATOM 4713 C C . LEU A 1 613 ? 20.797 12.389 -27.969 1.00 97.12 613 LEU A C 1
ATOM 4715 O O . LEU A 1 613 ? 19.997 13.198 -28.427 1.00 97.12 613 LEU A O 1
ATOM 4719 N N . GLN A 1 614 ? 21.450 11.521 -28.727 1.00 94.31 614 GLN A N 1
ATOM 4720 C CA . GLN A 1 614 ? 21.210 11.387 -30.153 1.00 94.31 614 GLN A CA 1
ATOM 4721 C C . GLN A 1 614 ? 19.875 10.687 -30.416 1.00 94.31 614 GLN A C 1
ATOM 4723 O O . GLN A 1 614 ? 19.563 9.663 -29.798 1.00 94.31 614 GLN A O 1
ATOM 4728 N N . MET A 1 615 ? 19.106 11.209 -31.367 1.00 91.38 615 MET A N 1
ATOM 4729 C CA . MET A 1 615 ? 17.837 10.634 -31.795 1.00 91.38 615 MET A CA 1
ATOM 4730 C C . MET A 1 615 ? 17.886 10.290 -33.288 1.00 91.38 615 MET A C 1
ATOM 4732 O O . MET A 1 615 ? 18.145 11.137 -34.127 1.00 91.38 615 MET A O 1
ATOM 4736 N N . GLY A 1 616 ? 17.701 9.005 -33.597 1.00 87.38 616 GLY A N 1
ATOM 4737 C CA . GLY A 1 616 ? 17.154 8.558 -34.883 1.00 87.38 616 GLY A CA 1
ATOM 4738 C C . GLY A 1 616 ? 15.659 8.326 -34.678 1.00 87.38 616 GLY A C 1
ATOM 4739 O O . GLY A 1 616 ? 14.924 9.246 -34.350 1.00 87.38 616 GLY A O 1
ATOM 4740 N N . VAL A 1 617 ? 15.220 7.065 -34.641 1.00 87.88 617 VAL A N 1
ATOM 4741 C CA . VAL A 1 617 ? 13.844 6.714 -34.213 1.00 87.88 617 VAL A CA 1
ATOM 4742 C C . VAL A 1 617 ? 13.543 7.005 -32.725 1.00 87.88 617 VAL A C 1
ATOM 4744 O O . VAL A 1 617 ? 12.400 6.909 -32.286 1.00 87.88 617 VAL A O 1
ATOM 4747 N N . GLY A 1 618 ? 14.557 7.335 -31.913 1.00 91.81 618 GLY A N 1
ATOM 4748 C CA . GLY A 1 618 ? 14.416 7.744 -30.504 1.00 91.81 618 GLY A CA 1
ATOM 4749 C C . GLY A 1 618 ? 14.541 6.634 -29.449 1.00 91.81 618 GLY A C 1
ATOM 4750 O O . GLY A 1 618 ? 14.608 6.940 -28.261 1.00 91.81 618 GLY A O 1
ATOM 4751 N N . SER A 1 619 ? 14.641 5.360 -29.843 1.00 92.75 619 SER A N 1
ATOM 4752 C CA . SER A 1 619 ? 14.671 4.201 -28.927 1.00 92.75 619 SER A CA 1
ATOM 4753 C C . SER A 1 619 ? 15.770 4.282 -27.853 1.00 92.75 619 SER A C 1
ATOM 4755 O O . SER A 1 619 ? 15.515 4.021 -26.678 1.00 92.75 619 SER A O 1
ATOM 4757 N N . MET A 1 620 ? 16.989 4.690 -28.223 1.00 94.50 620 MET A N 1
ATOM 4758 C CA . MET A 1 620 ? 18.100 4.845 -27.273 1.00 94.50 620 MET A CA 1
ATOM 4759 C C . MET A 1 620 ? 17.902 6.041 -26.333 1.00 94.50 620 MET A C 1
ATOM 4761 O O . MET A 1 620 ? 18.018 5.888 -25.117 1.00 94.50 620 MET A O 1
ATOM 4765 N N . ALA A 1 621 ? 17.528 7.201 -26.880 1.00 95.44 621 ALA A N 1
ATOM 4766 C CA . ALA A 1 621 ? 17.258 8.399 -26.092 1.00 95.44 621 ALA A CA 1
ATOM 4767 C C . ALA A 1 621 ? 16.152 8.146 -25.052 1.00 95.44 621 ALA A C 1
ATOM 4769 O O . ALA A 1 621 ? 16.326 8.449 -23.873 1.00 95.44 621 ALA A O 1
ATOM 4770 N N . ALA A 1 622 ? 15.047 7.515 -25.458 1.00 94.50 622 ALA A N 1
ATOM 4771 C CA . ALA A 1 622 ? 13.938 7.193 -24.566 1.00 94.50 622 ALA A CA 1
ATOM 4772 C C . ALA A 1 622 ? 14.318 6.169 -23.485 1.00 94.50 622 ALA A C 1
ATOM 4774 O O . ALA A 1 622 ? 13.893 6.322 -22.342 1.00 94.50 622 ALA A O 1
ATOM 4775 N N . ALA A 1 623 ? 15.152 5.170 -23.797 1.00 95.44 623 ALA A N 1
ATOM 4776 C CA . ALA A 1 623 ? 15.663 4.234 -22.793 1.00 95.44 623 ALA A CA 1
ATOM 4777 C C . ALA A 1 623 ? 16.517 4.945 -21.727 1.00 95.44 623 ALA A C 1
ATOM 4779 O O . ALA A 1 623 ? 16.372 4.673 -20.536 1.00 95.44 623 ALA A O 1
ATOM 4780 N N . VAL A 1 624 ? 17.367 5.898 -22.135 1.00 95.56 624 VAL A N 1
ATOM 4781 C CA . VAL A 1 624 ? 18.186 6.689 -21.200 1.00 95.56 624 VAL A CA 1
ATOM 4782 C C . VAL A 1 624 ? 17.316 7.575 -20.319 1.00 95.56 624 VAL A C 1
ATOM 4784 O O . VAL A 1 624 ? 17.472 7.576 -19.097 1.00 95.56 624 VAL A O 1
ATOM 4787 N N . VAL A 1 625 ? 16.369 8.293 -20.922 1.00 93.69 625 VAL A N 1
ATOM 4788 C CA . VAL A 1 625 ? 15.399 9.112 -20.188 1.00 93.69 625 VAL A CA 1
ATOM 4789 C C . VAL A 1 625 ? 14.612 8.252 -19.201 1.00 93.69 625 VAL A C 1
ATOM 4791 O O . VAL A 1 625 ? 14.538 8.596 -18.025 1.00 93.69 625 VAL A O 1
ATOM 4794 N N . GLY A 1 626 ? 14.092 7.105 -19.648 1.00 90.88 626 GLY A N 1
ATOM 4795 C CA . GLY A 1 626 ? 13.353 6.158 -18.817 1.00 90.88 626 GLY A CA 1
ATOM 4796 C C . GLY A 1 626 ? 14.165 5.629 -17.633 1.00 90.88 626 GLY A C 1
ATOM 4797 O O . GLY A 1 626 ? 13.624 5.499 -16.537 1.00 90.88 626 GLY A O 1
ATOM 4798 N N . TYR A 1 627 ? 15.466 5.387 -17.810 1.00 92.94 627 TYR A N 1
ATOM 4799 C CA . TYR A 1 627 ? 16.362 5.001 -16.717 1.00 92.94 627 TYR A CA 1
ATOM 4800 C C . TYR A 1 627 ? 16.483 6.097 -15.658 1.00 92.94 627 TYR A C 1
ATOM 4802 O O . TYR A 1 627 ? 16.286 5.849 -14.465 1.00 92.94 627 TYR A O 1
ATOM 4810 N N . PHE A 1 628 ? 16.780 7.326 -16.079 1.00 90.00 628 PHE A N 1
ATOM 4811 C CA . PHE A 1 628 ? 16.953 8.440 -15.152 1.00 90.00 628 PHE A CA 1
ATOM 4812 C C . PHE A 1 628 ? 15.643 8.827 -14.459 1.00 90.00 628 PHE A C 1
ATOM 4814 O O . PHE A 1 628 ? 15.663 9.089 -13.258 1.00 90.00 628 PHE A O 1
ATOM 4821 N N . THR A 1 629 ? 14.499 8.806 -15.148 1.00 86.12 629 THR A N 1
ATOM 4822 C CA . THR A 1 629 ? 13.198 9.073 -14.518 1.00 86.12 629 THR A CA 1
ATOM 4823 C C . THR A 1 629 ? 12.773 7.923 -13.605 1.00 86.12 629 THR A C 1
ATOM 4825 O O . THR A 1 629 ? 12.222 8.161 -12.536 1.00 86.12 629 THR A O 1
ATOM 4828 N N . ALA A 1 630 ? 13.105 6.672 -13.926 1.00 82.44 630 ALA A N 1
ATOM 4829 C CA . ALA A 1 630 ? 12.905 5.557 -13.006 1.00 82.44 630 ALA A CA 1
ATOM 4830 C C . ALA A 1 630 ? 13.819 5.629 -11.770 1.00 82.44 630 ALA A C 1
ATOM 4832 O O . ALA A 1 630 ? 13.418 5.154 -10.710 1.00 82.44 630 ALA A O 1
ATOM 4833 N N . ARG A 1 631 ? 15.021 6.207 -11.873 1.00 80.75 631 ARG A N 1
ATOM 4834 C CA . ARG A 1 631 ? 15.949 6.356 -10.739 1.00 80.75 631 ARG A CA 1
ATOM 4835 C C . ARG A 1 631 ? 15.661 7.588 -9.875 1.00 80.75 631 ARG A C 1
ATOM 4837 O O . ARG A 1 631 ? 15.769 7.506 -8.658 1.00 80.75 631 ARG A O 1
ATOM 4844 N N . PHE A 1 632 ? 15.317 8.715 -10.495 1.00 74.81 632 PHE A N 1
ATOM 4845 C CA . PHE A 1 632 ? 15.241 10.037 -9.853 1.00 74.81 632 PHE A CA 1
ATOM 4846 C C . PHE A 1 632 ? 13.865 10.715 -9.983 1.00 74.81 632 PHE A C 1
ATOM 4848 O O . PHE A 1 632 ? 13.721 11.890 -9.639 1.00 74.81 632 PHE A O 1
ATOM 4855 N N . GLY A 1 633 ? 12.874 10.014 -10.540 1.00 58.94 633 GLY A N 1
ATOM 4856 C CA . GLY A 1 633 ? 11.532 10.530 -10.805 1.00 58.94 633 GLY A CA 1
ATOM 4857 C C . GLY A 1 633 ? 10.710 10.844 -9.556 1.00 58.94 633 GLY A C 1
ATOM 4858 O O . GLY A 1 633 ? 11.112 10.598 -8.424 1.00 58.94 633 GLY A O 1
ATOM 4859 N N . VAL A 1 634 ? 9.544 11.438 -9.807 1.00 49.97 634 VAL A N 1
ATOM 4860 C CA . VAL A 1 634 ? 8.773 12.283 -8.885 1.00 49.97 634 VAL A CA 1
ATOM 4861 C C . VAL A 1 634 ? 8.416 11.594 -7.562 1.00 49.97 634 VAL A C 1
ATOM 4863 O O . VAL A 1 634 ? 7.494 10.788 -7.493 1.00 49.97 634 VAL A O 1
ATOM 4866 N N . SER A 1 635 ? 9.077 12.009 -6.482 1.00 41.53 635 SER A N 1
ATOM 4867 C CA . SER A 1 635 ? 8.575 11.870 -5.114 1.00 41.53 635 SER A CA 1
ATOM 4868 C C . SER A 1 635 ? 8.144 13.247 -4.596 1.00 41.53 635 SER A C 1
ATOM 4870 O O . SER A 1 635 ? 8.962 14.161 -4.502 1.00 41.53 635 SER A O 1
ATOM 4872 N N . ASN A 1 636 ? 6.868 13.388 -4.227 1.00 39.31 636 ASN A N 1
ATOM 4873 C CA . ASN A 1 636 ? 6.359 14.449 -3.345 1.00 39.31 636 ASN A CA 1
ATOM 4874 C C . ASN A 1 636 ? 6.544 15.914 -3.796 1.00 39.31 636 ASN A C 1
ATOM 4876 O O . ASN A 1 636 ? 6.865 16.770 -2.976 1.00 39.31 636 ASN A O 1
ATOM 4880 N N . GLY A 1 637 ? 6.302 16.238 -5.073 1.00 40.09 637 GLY A N 1
ATOM 4881 C CA . GLY A 1 637 ? 6.092 17.633 -5.506 1.00 40.09 637 GLY A CA 1
ATOM 4882 C C . GLY A 1 637 ? 7.268 18.605 -5.289 1.00 40.09 637 GLY A C 1
ATOM 4883 O O . GLY A 1 637 ? 7.054 19.815 -5.317 1.00 40.09 637 GLY A O 1
ATOM 4884 N N . SER A 1 638 ? 8.491 18.102 -5.088 1.00 32.47 638 SER A N 1
ATOM 4885 C CA . SER A 1 638 ? 9.732 18.887 -4.969 1.00 32.47 638 SER A CA 1
ATOM 4886 C C . SER A 1 638 ? 10.635 18.648 -6.195 1.00 32.47 638 SER A C 1
ATOM 4888 O O . SER A 1 638 ? 10.574 17.549 -6.755 1.00 32.47 638 SER A O 1
ATOM 4890 N N . PRO A 1 639 ? 11.446 19.624 -6.668 1.00 41.09 639 PRO A N 1
ATOM 4891 C CA . PRO A 1 639 ? 12.169 19.502 -7.933 1.00 41.09 639 PRO A CA 1
ATOM 4892 C C . PRO A 1 639 ? 13.105 18.291 -7.996 1.00 41.09 639 PRO A C 1
ATOM 4894 O O . PRO A 1 639 ? 13.938 18.053 -7.122 1.00 41.09 639 PRO A O 1
ATOM 4897 N N . SER A 1 640 ? 12.950 17.568 -9.101 1.00 54.00 640 SER A N 1
ATOM 4898 C CA . SER A 1 640 ? 13.664 16.377 -9.540 1.00 54.00 640 SER A CA 1
ATOM 4899 C C . SER A 1 640 ? 15.184 16.553 -9.575 1.00 54.00 640 SER A C 1
ATOM 4901 O O . SER A 1 640 ? 15.693 17.419 -10.283 1.00 54.00 640 SER A O 1
ATOM 4903 N N . GLN A 1 641 ? 15.918 15.628 -8.954 1.00 67.94 641 GLN A N 1
ATOM 4904 C CA . GLN A 1 641 ? 17.344 15.397 -9.245 1.00 67.94 641 GLN A CA 1
ATOM 4905 C C . GLN A 1 641 ? 17.572 14.760 -10.636 1.00 67.94 641 GLN A C 1
ATOM 4907 O O . GLN A 1 641 ? 18.689 14.365 -10.962 1.00 67.94 641 GLN A O 1
ATOM 4912 N N . CYS A 1 642 ? 16.517 14.627 -11.447 1.00 85.25 642 CYS A N 1
ATOM 4913 C CA . CYS A 1 642 ? 16.580 14.107 -12.807 1.00 85.25 642 CYS A CA 1
ATOM 4914 C C . CYS A 1 642 ? 17.342 15.089 -13.726 1.00 85.25 642 CYS A C 1
ATOM 4916 O O . CYS A 1 642 ? 17.083 16.296 -13.651 1.00 85.25 642 CYS A O 1
ATOM 4918 N N . PRO A 1 643 ? 18.255 14.609 -14.592 1.00 91.25 643 PRO A N 1
ATOM 4919 C CA . PRO A 1 643 ? 18.969 15.460 -15.536 1.00 91.25 643 PRO A CA 1
ATOM 4920 C C . PRO A 1 643 ? 18.048 16.170 -16.532 1.00 91.25 643 PRO A C 1
ATOM 4922 O O . PRO A 1 643 ? 16.953 15.706 -16.848 1.00 91.25 643 PRO A O 1
ATOM 4925 N N . ARG A 1 644 ? 18.539 17.266 -17.110 1.00 93.75 644 ARG A N 1
ATOM 4926 C CA . ARG A 1 644 ? 17.949 17.873 -18.307 1.00 93.75 644 ARG A CA 1
ATOM 4927 C C . ARG A 1 644 ? 18.438 17.130 -19.550 1.00 93.75 644 ARG A C 1
ATOM 4929 O O . ARG A 1 644 ? 19.644 17.005 -19.764 1.00 93.75 644 ARG A O 1
ATOM 4936 N N . PHE A 1 645 ? 17.508 16.662 -20.376 1.00 96.12 645 PHE A N 1
ATOM 4937 C CA . PHE A 1 645 ? 17.819 15.907 -21.591 1.00 96.12 645 PHE A CA 1
ATOM 4938 C C . PHE A 1 645 ? 17.805 16.812 -22.823 1.00 96.12 645 PHE A C 1
ATOM 4940 O O . PHE A 1 645 ? 16.779 17.421 -23.130 1.00 96.12 645 PHE A O 1
ATOM 4947 N N . LEU A 1 646 ? 18.939 16.893 -23.518 1.00 97.88 646 LEU A N 1
ATOM 4948 C CA . LEU A 1 646 ? 19.096 17.623 -24.775 1.00 97.88 646 LEU A CA 1
ATOM 4949 C C . LEU A 1 646 ? 19.079 16.609 -25.916 1.00 97.88 646 LEU A C 1
ATOM 4951 O O . LEU A 1 646 ? 20.048 15.876 -26.099 1.00 97.88 646 LEU A O 1
ATOM 4955 N N . VAL A 1 647 ? 17.970 16.528 -26.642 1.00 97.94 647 VAL A N 1
ATOM 4956 C CA . VAL A 1 647 ? 17.792 15.579 -27.746 1.00 97.94 647 VAL A CA 1
ATOM 4957 C C . VAL A 1 647 ? 18.311 16.214 -29.031 1.00 97.94 647 VAL A C 1
ATOM 4959 O O . VAL A 1 647 ? 17.938 17.347 -29.328 1.00 97.94 647 VAL A O 1
ATOM 4962 N N . ILE A 1 648 ? 19.176 15.524 -29.774 1.00 97.69 648 ILE A N 1
ATOM 4963 C CA . ILE A 1 648 ? 19.827 16.063 -30.975 1.00 97.69 648 ILE A CA 1
ATOM 4964 C C . ILE A 1 648 ? 19.589 15.191 -32.207 1.00 97.69 648 ILE A C 1
ATOM 4966 O O . ILE A 1 648 ? 19.626 13.962 -32.116 1.00 97.69 648 ILE A O 1
ATOM 4970 N N . GLU A 1 649 ? 19.400 15.836 -33.356 1.00 96.44 649 GLU A N 1
ATOM 4971 C CA . GLU A 1 649 ? 19.132 15.192 -34.647 1.00 96.44 649 GLU A CA 1
ATOM 4972 C C . GLU A 1 649 ? 19.824 15.937 -35.806 1.00 96.44 649 GLU A C 1
ATOM 4974 O O . GLU A 1 649 ? 20.016 17.154 -35.737 1.00 96.44 649 GLU A O 1
ATOM 4979 N N . PRO A 1 650 ? 20.205 15.261 -36.899 1.00 94.62 650 PRO A N 1
ATOM 4980 C CA . PRO A 1 650 ? 20.729 15.932 -38.084 1.00 94.62 650 PRO A CA 1
ATOM 4981 C C . PRO A 1 650 ? 19.639 16.767 -38.767 1.00 94.62 650 PRO A C 1
ATOM 4983 O O . PRO A 1 650 ? 18.459 16.423 -38.748 1.00 94.62 650 PRO A O 1
ATOM 4986 N N . TRP A 1 651 ? 20.038 17.869 -39.403 1.00 93.25 651 TRP A N 1
ATOM 4987 C CA . TRP A 1 651 ? 19.119 18.889 -39.921 1.00 93.25 651 TRP A CA 1
ATOM 4988 C C . TRP A 1 651 ? 17.997 18.349 -40.814 1.00 93.25 651 TRP A C 1
ATOM 4990 O O . TRP A 1 651 ? 16.854 18.788 -40.689 1.00 93.25 651 TRP A O 1
ATOM 5000 N N . ASN A 1 652 ? 18.336 17.421 -41.711 1.00 89.75 652 ASN A N 1
ATOM 5001 C CA . ASN A 1 652 ? 17.419 16.884 -42.714 1.00 89.75 652 ASN A CA 1
ATOM 5002 C C . ASN A 1 652 ? 16.585 15.699 -42.198 1.00 89.75 652 ASN A C 1
ATOM 5004 O O . ASN A 1 652 ? 15.606 15.349 -42.840 1.00 89.75 652 ASN A O 1
ATOM 5008 N N . ALA A 1 653 ? 16.917 15.122 -41.035 1.00 90.38 653 ALA A N 1
ATOM 5009 C CA . ALA A 1 653 ? 16.194 13.991 -40.438 1.00 90.38 653 ALA A CA 1
ATOM 5010 C C . ALA A 1 653 ? 15.757 14.278 -38.986 1.00 90.38 653 ALA A C 1
ATOM 5012 O O . ALA A 1 653 ? 15.808 13.420 -38.112 1.00 90.38 653 ALA A O 1
ATOM 5013 N N . ALA A 1 654 ? 15.343 15.520 -38.714 1.00 93.31 654 ALA A N 1
ATOM 5014 C CA . ALA A 1 654 ? 15.002 15.999 -37.373 1.00 93.31 654 ALA A CA 1
ATOM 5015 C C . ALA A 1 654 ? 13.521 15.774 -37.005 1.00 93.31 654 ALA A C 1
ATOM 5017 O O . ALA A 1 654 ? 12.767 16.721 -36.752 1.00 93.31 654 ALA A O 1
ATOM 5018 N N . CYS A 1 655 ? 13.077 14.516 -37.022 1.00 92.56 655 CYS A N 1
ATOM 5019 C CA . CYS A 1 655 ? 11.680 14.156 -36.775 1.00 92.56 655 CYS A CA 1
ATOM 5020 C C . CYS A 1 655 ? 11.212 14.463 -35.340 1.00 92.56 655 CYS A C 1
ATOM 5022 O O . CYS A 1 655 ? 10.089 14.935 -35.141 1.00 92.56 655 CYS A O 1
ATOM 5024 N N . GLY A 1 656 ? 12.073 14.293 -34.337 1.00 94.25 656 GLY A N 1
ATOM 5025 C CA . GLY A 1 656 ? 11.825 14.674 -32.948 1.00 94.25 656 GLY A CA 1
ATOM 5026 C C . GLY A 1 656 ? 11.730 16.187 -32.750 1.00 94.25 656 GLY A C 1
ATOM 5027 O O . GLY A 1 656 ? 10.853 16.655 -32.025 1.00 94.25 656 GLY A O 1
ATOM 5028 N N . PHE A 1 657 ? 12.570 16.968 -33.428 1.00 95.94 657 PHE A N 1
ATOM 5029 C CA . PHE A 1 657 ? 12.545 18.429 -33.428 1.00 95.94 657 PHE A CA 1
ATOM 5030 C C . PHE A 1 657 ? 11.229 18.959 -33.998 1.00 95.94 657 PHE A C 1
ATOM 5032 O O . PHE A 1 657 ? 10.566 19.775 -33.353 1.00 95.94 657 PHE A O 1
ATOM 5039 N N . GLU A 1 658 ? 10.814 18.481 -35.175 1.00 95.44 658 GLU A N 1
ATOM 5040 C CA . GLU A 1 658 ? 9.541 18.893 -35.780 1.00 95.44 658 GLU A CA 1
ATOM 5041 C C . GLU A 1 658 ? 8.345 18.411 -34.942 1.00 95.44 658 GLU A C 1
ATOM 5043 O O . GLU A 1 658 ? 7.389 19.166 -34.735 1.00 95.44 658 GLU A O 1
ATOM 5048 N N . SER A 1 659 ? 8.436 17.220 -34.337 1.00 95.19 659 SER A N 1
ATOM 5049 C CA . SER A 1 659 ? 7.437 16.732 -33.377 1.00 95.19 659 SER A CA 1
ATOM 5050 C C . SER A 1 659 ? 7.341 17.632 -32.135 1.00 95.19 659 SER A C 1
ATOM 5052 O O . SER A 1 659 ? 6.254 18.027 -31.709 1.00 95.19 659 SER A O 1
ATOM 5054 N N . ALA A 1 660 ? 8.474 18.048 -31.561 1.00 94.62 660 ALA A N 1
ATOM 5055 C CA . ALA A 1 660 ? 8.519 18.935 -30.396 1.00 94.62 660 ALA A CA 1
ATOM 5056 C C . ALA A 1 660 ? 8.034 20.348 -30.736 1.00 94.62 660 ALA A C 1
ATOM 5058 O O . ALA A 1 660 ? 7.407 21.031 -29.914 1.00 94.62 660 ALA A O 1
ATOM 5059 N N . LYS A 1 661 ? 8.299 20.801 -31.964 1.00 94.00 661 LYS A N 1
ATOM 5060 C CA . LYS A 1 661 ? 7.795 22.060 -32.505 1.00 94.00 661 LYS A CA 1
ATOM 5061 C C . LYS A 1 661 ? 6.270 22.049 -32.597 1.00 94.00 661 LYS A C 1
ATOM 5063 O O . LYS A 1 661 ? 5.664 22.998 -32.094 1.00 94.00 661 LYS A O 1
ATOM 5068 N N . ALA A 1 662 ? 5.692 20.980 -33.146 1.00 92.25 662 ALA A N 1
ATOM 5069 C CA . ALA A 1 662 ? 4.251 20.785 -33.312 1.00 92.25 662 ALA A CA 1
ATOM 5070 C C . ALA A 1 662 ? 3.509 20.432 -32.007 1.00 92.25 662 ALA A C 1
ATOM 5072 O O . ALA A 1 662 ? 2.332 20.752 -31.873 1.00 92.25 662 ALA A O 1
ATOM 5073 N N . GLY A 1 663 ? 4.187 19.813 -31.035 1.00 88.88 663 GLY A N 1
ATOM 5074 C CA . GLY A 1 663 ? 3.578 19.305 -29.798 1.00 88.88 663 GLY A CA 1
ATOM 5075 C C . GLY A 1 663 ? 2.928 17.922 -29.941 1.00 88.88 663 GLY A C 1
ATOM 5076 O O . GLY A 1 663 ? 2.338 17.423 -28.988 1.00 88.88 663 GLY A O 1
ATOM 5077 N N . GLU A 1 664 ? 3.063 17.292 -31.104 1.00 90.25 664 GLU A N 1
ATOM 5078 C CA . GLU A 1 664 ? 2.556 15.960 -31.431 1.00 90.25 664 GLU A CA 1
ATOM 5079 C C . GLU A 1 664 ? 3.556 15.240 -32.342 1.00 90.25 664 GLU A C 1
ATOM 5081 O O . GLU A 1 664 ? 4.414 15.882 -32.943 1.00 90.25 664 GLU A O 1
ATOM 5086 N N . MET A 1 665 ? 3.457 13.914 -32.442 1.00 91.69 665 MET A N 1
ATOM 5087 C CA . MET A 1 665 ? 4.364 13.122 -33.276 1.00 91.69 665 MET A CA 1
ATOM 5088 C C . MET A 1 665 ? 4.212 13.510 -34.753 1.00 91.69 665 MET A C 1
ATOM 5090 O O . MET A 1 665 ? 3.107 13.498 -35.295 1.00 91.69 665 MET A O 1
ATOM 5094 N N . ARG A 1 666 ? 5.327 13.843 -35.400 1.00 90.69 666 ARG A N 1
ATOM 5095 C CA . ARG A 1 666 ? 5.427 14.211 -36.812 1.00 90.69 666 ARG A CA 1
ATOM 5096 C C . ARG A 1 666 ? 6.589 13.465 -37.455 1.00 90.69 666 ARG A C 1
ATOM 5098 O O . ARG A 1 666 ? 7.626 13.259 -36.830 1.00 90.69 666 ARG A O 1
ATOM 5105 N N . SER A 1 667 ? 6.398 13.113 -38.717 1.00 89.31 667 SER A N 1
ATOM 5106 C CA . SER A 1 667 ? 7.429 12.515 -39.558 1.00 89.31 667 SER A CA 1
ATOM 5107 C C . SER A 1 667 ? 8.021 13.578 -40.487 1.00 89.31 667 SER A C 1
ATOM 5109 O O . SER A 1 667 ? 7.338 14.546 -40.831 1.00 89.31 667 SER A O 1
ATOM 5111 N N . VAL A 1 668 ? 9.277 13.403 -40.888 1.00 87.75 668 VAL A N 1
ATOM 5112 C CA . VAL A 1 668 ? 9.956 14.230 -41.895 1.00 87.75 668 VAL A CA 1
ATOM 5113 C C . VAL A 1 668 ? 10.053 13.419 -43.182 1.00 87.75 668 VAL A C 1
ATOM 5115 O O . VAL A 1 668 ? 10.571 12.307 -43.176 1.00 87.75 668 VAL A O 1
ATOM 5118 N N . GLU A 1 669 ? 9.527 13.976 -44.270 1.00 78.62 669 GLU A N 1
ATOM 5119 C CA . GLU A 1 669 ? 9.535 13.376 -45.608 1.00 78.62 669 GLU A CA 1
ATOM 5120 C C . GLU A 1 669 ? 10.594 14.056 -46.493 1.00 78.62 669 GLU A C 1
ATOM 5122 O O . GLU A 1 669 ? 10.934 15.222 -46.280 1.00 78.62 669 GLU A O 1
ATOM 5127 N N . GLY A 1 670 ? 11.074 13.359 -47.527 1.00 73.44 670 GLY A N 1
ATOM 5128 C CA . GLY A 1 670 ? 12.025 13.896 -48.506 1.00 73.44 670 GLY A CA 1
ATOM 5129 C C . GLY A 1 670 ? 13.420 13.279 -48.404 1.00 73.44 670 GLY A C 1
ATOM 5130 O O . GLY A 1 670 ? 13.572 12.142 -47.965 1.00 73.44 670 GLY A O 1
ATOM 5131 N N . ASP A 1 671 ? 14.431 14.016 -48.869 1.00 75.44 671 ASP A N 1
ATOM 5132 C CA . ASP A 1 671 ? 15.823 13.566 -48.840 1.00 75.44 671 ASP A CA 1
ATOM 5133 C C . ASP A 1 671 ? 16.420 13.747 -47.437 1.00 75.44 671 ASP A C 1
ATOM 5135 O O . ASP A 1 671 ? 16.641 14.869 -46.975 1.00 75.44 671 ASP A O 1
ATOM 5139 N N . LEU A 1 672 ? 16.647 12.624 -46.756 1.00 81.88 672 LEU A N 1
ATOM 5140 C CA . LEU A 1 672 ? 17.182 12.566 -45.395 1.00 81.88 672 LEU A CA 1
ATOM 5141 C C . LEU A 1 672 ? 18.720 12.504 -45.375 1.00 81.88 672 LEU A C 1
ATOM 5143 O O . LEU A 1 672 ? 19.296 12.119 -44.357 1.00 81.88 672 LEU A O 1
ATOM 5147 N N . GLU A 1 673 ? 19.391 12.848 -46.481 1.00 82.50 673 GLU A N 1
ATOM 5148 C CA . GLU A 1 673 ? 20.849 12.794 -46.598 1.00 82.50 673 GLU A CA 1
ATOM 5149 C C . GLU A 1 673 ? 21.546 13.594 -45.485 1.00 82.50 673 GLU A C 1
ATOM 5151 O O . GLU A 1 673 ? 21.287 14.782 -45.250 1.00 82.50 673 GLU A O 1
ATOM 5156 N N . THR A 1 674 ? 22.443 12.902 -44.786 1.00 86.00 674 THR A N 1
ATOM 5157 C CA . THR A 1 674 ? 23.309 13.429 -43.732 1.00 86.00 674 THR A CA 1
ATOM 5158 C C . THR A 1 674 ? 24.517 12.511 -43.576 1.00 86.00 674 THR A C 1
ATOM 5160 O O . THR A 1 674 ? 24.418 11.291 -43.719 1.00 86.00 674 THR A O 1
ATOM 5163 N N . MET A 1 675 ? 25.665 13.081 -43.219 1.00 83.75 675 MET A N 1
ATOM 5164 C CA . MET A 1 675 ? 26.841 12.311 -42.814 1.00 83.75 675 MET A CA 1
ATOM 5165 C C . MET A 1 675 ? 26.653 11.611 -41.462 1.00 83.75 675 MET A C 1
ATOM 5167 O O . MET A 1 675 ? 27.446 10.732 -41.129 1.00 83.75 675 MET A O 1
ATOM 5171 N N . VAL A 1 676 ? 25.644 12.003 -40.668 1.00 83.69 676 VAL A N 1
ATOM 5172 C CA . VAL A 1 676 ? 25.315 11.396 -39.370 1.00 83.69 676 VAL A CA 1
ATOM 5173 C C . VAL A 1 676 ? 24.373 10.202 -39.573 1.00 83.69 676 VAL A C 1
ATOM 5175 O O . VAL A 1 676 ? 23.271 10.160 -39.030 1.00 83.69 676 VAL A O 1
ATOM 5178 N N . ALA A 1 677 ? 24.794 9.247 -40.409 1.00 76.12 677 ALA A N 1
ATOM 5179 C CA . ALA A 1 677 ? 23.931 8.218 -41.004 1.00 76.12 677 ALA A CA 1
ATOM 5180 C C . ALA A 1 677 ? 23.109 7.414 -39.976 1.00 76.12 677 ALA A C 1
ATOM 5182 O O . ALA A 1 677 ? 21.924 7.165 -40.186 1.00 76.12 677 ALA A O 1
ATOM 5183 N N . GLY A 1 678 ? 23.682 7.123 -38.800 1.00 79.31 678 GLY A N 1
ATOM 5184 C CA . GLY A 1 678 ? 22.983 6.414 -37.721 1.00 79.31 678 GLY A CA 1
ATOM 5185 C C . GLY A 1 678 ? 21.765 7.143 -37.125 1.00 79.31 678 GLY A C 1
ATOM 5186 O O . GLY A 1 678 ? 21.035 6.536 -36.335 1.00 79.31 678 GLY A O 1
ATOM 5187 N N . LEU A 1 679 ? 21.550 8.414 -37.486 1.00 85.75 679 LEU A N 1
ATOM 5188 C CA . LEU A 1 679 ? 20.421 9.259 -37.083 1.00 85.75 679 LEU A CA 1
ATOM 5189 C C . LEU A 1 679 ? 19.515 9.667 -38.262 1.00 85.75 679 LEU A C 1
ATOM 5191 O O . LEU A 1 679 ? 18.592 10.451 -38.063 1.00 85.75 679 LEU A O 1
ATOM 5195 N N . ALA A 1 680 ? 19.755 9.160 -39.476 1.00 85.12 680 ALA A N 1
ATOM 5196 C CA . ALA A 1 680 ? 18.990 9.494 -40.680 1.00 85.12 680 ALA A CA 1
ATOM 5197 C C . ALA A 1 680 ? 17.612 8.793 -40.708 1.00 85.12 680 ALA A C 1
ATOM 5199 O O . ALA A 1 680 ? 17.366 7.906 -41.524 1.00 85.12 680 ALA A O 1
ATOM 5200 N N . CYS A 1 681 ? 16.717 9.149 -39.781 1.00 82.25 681 CYS A N 1
ATOM 5201 C CA . CYS A 1 681 ? 15.382 8.555 -39.649 1.00 82.25 681 CYS A CA 1
ATOM 5202 C C . CYS A 1 681 ? 14.282 9.618 -39.786 1.00 82.25 681 CYS A C 1
ATOM 5204 O O . CYS A 1 681 ? 14.332 10.650 -39.121 1.00 82.25 681 CYS A O 1
ATOM 5206 N N . GLY A 1 682 ? 13.263 9.351 -40.610 1.00 83.50 682 GLY A N 1
ATOM 5207 C CA . GLY A 1 682 ? 12.142 10.273 -40.823 1.00 83.50 682 GLY A CA 1
ATOM 5208 C C . GLY A 1 682 ? 10.996 10.103 -39.825 1.00 83.50 682 GLY A C 1
ATOM 5209 O O . GLY A 1 682 ? 10.202 11.027 -39.647 1.00 83.50 682 GLY A O 1
ATOM 5210 N N . VAL A 1 683 ? 10.898 8.947 -39.159 1.00 86.12 683 VAL A N 1
ATOM 5211 C CA . VAL A 1 683 ? 9.729 8.558 -38.353 1.00 86.12 683 VAL A CA 1
ATOM 5212 C C . VAL A 1 683 ? 10.113 8.270 -36.890 1.00 86.12 683 VAL A C 1
ATOM 5214 O O . VAL A 1 683 ? 10.908 7.360 -36.630 1.00 86.12 683 VAL A O 1
ATOM 5217 N N . PRO A 1 684 ? 9.527 8.976 -35.900 1.00 88.88 684 PRO A N 1
ATOM 5218 C CA . PRO A 1 684 ? 9.730 8.664 -34.486 1.00 88.88 684 PRO A CA 1
ATOM 5219 C C . PRO A 1 684 ? 9.075 7.334 -34.083 1.00 88.88 684 PRO A C 1
ATOM 5221 O O . PRO A 1 684 ? 7.948 7.032 -34.472 1.00 88.88 684 PRO A O 1
ATOM 5224 N N . SER A 1 685 ? 9.728 6.572 -33.203 1.00 89.44 685 SER A N 1
ATOM 5225 C CA . SER A 1 685 ? 9.138 5.376 -32.590 1.00 89.44 685 SER A CA 1
ATOM 5226 C C . SER A 1 685 ? 7.965 5.743 -31.678 1.00 89.44 685 SER A C 1
ATOM 5228 O O . SER A 1 685 ? 8.069 6.611 -30.803 1.00 89.44 685 SER A O 1
ATOM 5230 N N . SER A 1 686 ? 6.860 5.007 -31.816 1.00 88.31 686 SER A N 1
ATOM 5231 C CA . SER A 1 686 ? 5.664 5.168 -30.979 1.00 88.31 686 SER A CA 1
ATOM 5232 C C . SER A 1 686 ? 5.861 4.775 -29.513 1.00 88.31 686 SER A C 1
ATOM 5234 O O . SER A 1 686 ? 5.080 5.205 -28.666 1.00 88.31 686 SER A O 1
ATOM 5236 N N . LEU A 1 687 ? 6.923 4.025 -29.192 1.00 87.38 687 LEU A N 1
ATOM 5237 C CA . LEU A 1 687 ? 7.350 3.779 -27.809 1.00 87.38 687 LEU A CA 1
ATOM 5238 C C . LEU A 1 687 ? 8.247 4.897 -27.270 1.00 87.38 687 LEU A C 1
ATOM 5240 O O . LEU A 1 687 ? 8.206 5.200 -26.080 1.00 87.38 687 LEU A O 1
ATOM 5244 N N . ALA A 1 688 ? 9.070 5.500 -28.130 1.00 90.88 688 ALA A N 1
ATOM 5245 C CA . ALA A 1 688 ? 10.064 6.481 -27.710 1.00 90.88 688 ALA A CA 1
ATOM 5246 C C . ALA A 1 688 ? 9.468 7.880 -27.518 1.00 90.88 688 ALA A C 1
ATOM 5248 O O . ALA A 1 688 ? 9.753 8.546 -26.521 1.00 90.88 688 ALA A O 1
ATOM 5249 N N . TRP A 1 689 ? 8.631 8.328 -28.459 1.00 92.81 689 TRP A N 1
ATOM 5250 C CA . TRP A 1 689 ? 8.125 9.700 -28.471 1.00 92.81 689 TRP A CA 1
ATOM 5251 C C . TRP A 1 689 ? 7.369 10.106 -27.199 1.00 92.81 689 TRP A C 1
ATOM 5253 O O . TRP A 1 689 ? 7.667 11.188 -26.704 1.00 92.81 689 TRP A O 1
ATOM 5263 N N . PRO A 1 690 ? 6.460 9.298 -26.610 1.00 89.69 690 PRO A N 1
ATOM 5264 C CA . PRO A 1 690 ? 5.753 9.707 -25.393 1.00 89.69 690 PRO A CA 1
ATOM 5265 C C . PRO A 1 690 ? 6.706 10.060 -24.244 1.00 89.69 690 PRO A C 1
ATOM 5267 O O . PRO A 1 690 ? 6.535 11.081 -23.584 1.00 89.69 690 PRO A O 1
ATOM 5270 N N . VAL A 1 691 ? 7.766 9.263 -24.069 1.00 89.62 691 VAL A N 1
ATOM 5271 C CA . VAL A 1 691 ? 8.795 9.488 -23.046 1.00 89.62 691 VAL A CA 1
ATOM 5272 C C . VAL A 1 691 ? 9.580 10.770 -23.339 1.00 89.62 691 VAL A C 1
ATOM 5274 O O . VAL A 1 691 ? 9.801 11.593 -22.451 1.00 89.62 691 VAL A O 1
ATOM 5277 N N . LEU A 1 692 ? 9.991 10.973 -24.591 1.00 92.81 692 LEU A N 1
ATOM 5278 C CA . LEU A 1 692 ? 10.761 12.152 -24.992 1.00 92.81 692 LEU A CA 1
ATOM 5279 C C . LEU A 1 692 ? 9.921 13.438 -24.964 1.00 92.81 692 LEU A C 1
ATOM 5281 O O . LEU A 1 692 ? 10.433 14.486 -24.584 1.00 92.81 692 LEU A O 1
ATOM 5285 N N . ALA A 1 693 ? 8.638 13.378 -25.312 1.00 91.00 693 ALA A N 1
ATOM 5286 C CA . ALA A 1 693 ? 7.729 14.520 -25.273 1.00 91.00 693 ALA A CA 1
ATOM 5287 C C . ALA A 1 693 ? 7.468 15.007 -23.838 1.00 91.00 693 ALA A C 1
ATOM 5289 O O . ALA A 1 693 ? 7.326 16.213 -23.610 1.00 91.00 693 ALA A O 1
ATOM 5290 N N . GLU A 1 694 ? 7.412 14.075 -22.882 1.00 88.12 694 GLU A N 1
ATOM 5291 C CA . GLU A 1 694 ? 7.194 14.371 -21.466 1.00 88.12 694 GLU A CA 1
ATOM 5292 C C . GLU A 1 694 ? 8.462 14.899 -20.782 1.00 88.12 694 GLU A C 1
ATOM 5294 O O . GLU A 1 694 ? 8.407 15.898 -20.063 1.00 88.12 694 GLU A O 1
ATOM 5299 N N . PHE A 1 695 ? 9.613 14.264 -21.026 1.00 90.00 695 PHE A N 1
ATOM 5300 C CA . PHE A 1 695 ? 10.832 14.514 -20.247 1.00 90.00 695 PHE A CA 1
ATOM 5301 C C . PHE A 1 695 ? 11.968 15.199 -21.022 1.00 90.00 695 PHE A C 1
ATOM 5303 O O . PHE A 1 695 ? 12.913 15.692 -20.405 1.00 90.00 695 PHE A O 1
ATOM 5310 N N . GLY A 1 696 ? 11.909 15.260 -22.354 1.00 92.44 696 GLY A N 1
ATOM 5311 C CA . GLY A 1 696 ? 12.897 15.954 -23.182 1.00 92.44 696 GLY A CA 1
ATOM 5312 C C . GLY A 1 696 ? 12.903 17.454 -22.891 1.00 92.44 696 GLY A C 1
ATOM 5313 O O . GLY A 1 696 ? 11.897 18.137 -23.078 1.00 92.44 696 GLY A O 1
ATOM 5314 N N . HIS A 1 697 ? 14.035 17.988 -22.426 1.00 93.69 697 HIS A N 1
ATOM 5315 C CA . HIS A 1 697 ? 14.129 19.392 -22.025 1.00 93.69 697 HIS A CA 1
ATOM 5316 C C . HIS A 1 697 ? 14.186 20.323 -23.243 1.00 93.69 697 HIS A C 1
ATOM 5318 O O . HIS A 1 697 ? 13.466 21.325 -23.307 1.00 93.69 697 HIS A O 1
ATOM 5324 N N . ALA A 1 698 ? 15.021 19.969 -24.219 1.00 96.56 698 ALA A N 1
ATOM 5325 C CA . ALA A 1 698 ? 15.150 20.670 -25.488 1.00 96.56 698 ALA A CA 1
ATOM 5326 C C . ALA A 1 698 ? 15.454 19.685 -26.619 1.00 96.56 698 ALA A C 1
ATOM 5328 O O . ALA A 1 698 ? 16.096 18.659 -26.396 1.00 96.56 698 ALA A O 1
ATOM 5329 N N . PHE A 1 699 ? 15.002 20.034 -27.819 1.00 97.81 699 PHE A N 1
ATOM 5330 C CA . PHE A 1 699 ? 15.248 19.310 -29.059 1.00 97.81 699 PHE A CA 1
ATOM 5331 C C . PHE A 1 699 ? 16.031 20.229 -29.988 1.00 97.81 699 PHE A C 1
ATOM 5333 O O . PHE A 1 699 ? 15.623 21.372 -30.216 1.00 97.81 699 PHE A O 1
ATOM 5340 N N . LEU A 1 700 ? 17.167 19.753 -30.486 1.00 97.38 700 LEU A N 1
ATOM 5341 C CA . LEU A 1 700 ? 18.080 20.513 -31.322 1.00 97.38 700 LEU A CA 1
ATOM 5342 C C . LEU A 1 700 ? 18.308 19.794 -32.646 1.00 97.38 700 LEU A C 1
ATOM 5344 O O . LEU A 1 700 ? 18.496 18.580 -32.667 1.00 97.38 700 LEU A O 1
ATOM 5348 N N . ARG A 1 701 ? 18.364 20.553 -33.738 1.00 96.19 701 ARG A N 1
ATOM 5349 C CA . ARG A 1 701 ? 18.828 20.041 -35.028 1.00 96.19 701 ARG A CA 1
ATOM 5350 C C . ARG A 1 701 ? 20.152 20.672 -35.421 1.00 96.19 701 ARG A C 1
ATOM 5352 O O . ARG A 1 701 ? 20.316 21.882 -35.263 1.00 96.19 701 ARG A O 1
ATOM 5359 N N . LEU A 1 702 ? 21.093 19.866 -35.907 1.00 95.81 702 LEU A N 1
ATOM 5360 C CA . LEU A 1 702 ? 22.463 20.292 -36.207 1.00 95.81 702 LEU A CA 1
ATOM 5361 C C . LEU A 1 702 ? 22.833 20.108 -37.680 1.00 95.81 702 LEU A C 1
ATOM 5363 O O . LEU A 1 702 ? 22.369 19.185 -38.347 1.00 95.81 702 LEU A O 1
ATOM 5367 N N . LYS A 1 703 ? 23.712 20.979 -38.180 1.00 94.81 703 LYS A N 1
ATOM 5368 C CA . LYS A 1 703 ? 24.422 20.759 -39.441 1.00 94.81 703 LYS A CA 1
ATOM 5369 C C . LYS A 1 703 ? 25.575 19.782 -39.227 1.00 94.81 703 LYS A C 1
ATOM 5371 O O . LYS A 1 703 ? 26.337 19.898 -38.271 1.00 94.81 703 LYS A O 1
ATOM 5376 N N . ASP A 1 704 ? 25.729 18.884 -40.186 1.00 92.25 704 ASP A N 1
ATOM 5377 C CA . ASP A 1 704 ? 26.737 17.828 -40.286 1.00 92.25 704 ASP A CA 1
ATOM 5378 C C . ASP A 1 704 ? 28.160 18.231 -39.863 1.00 92.25 704 ASP A C 1
ATOM 5380 O O . ASP A 1 704 ? 28.812 17.517 -39.102 1.00 92.25 704 ASP A O 1
ATOM 5384 N N . GLY A 1 705 ? 28.625 19.422 -40.255 1.00 93.25 705 GLY A N 1
ATOM 5385 C CA . GLY A 1 705 ? 29.959 19.903 -39.884 1.00 93.25 705 GLY A CA 1
ATOM 5386 C C . GLY A 1 705 ? 30.207 19.974 -38.367 1.00 93.25 705 GLY A C 1
ATOM 5387 O O . GLY A 1 705 ? 31.339 19.758 -37.933 1.00 93.25 705 GLY A O 1
ATOM 5388 N N . LEU A 1 706 ? 29.170 20.198 -37.543 1.00 94.44 706 LEU A N 1
ATOM 5389 C CA . LEU A 1 706 ? 29.311 20.165 -36.080 1.00 94.44 706 LEU A CA 1
ATOM 5390 C C . LEU A 1 706 ? 29.680 18.772 -35.570 1.00 94.44 706 LEU A C 1
ATOM 5392 O O . LEU A 1 706 ? 30.467 18.666 -34.629 1.00 94.44 706 LEU A O 1
ATOM 5396 N N . ALA A 1 707 ? 29.168 17.710 -36.197 1.00 94.62 707 ALA A N 1
ATOM 5397 C CA . ALA A 1 707 ? 29.571 16.352 -35.855 1.00 94.62 707 ALA A CA 1
ATOM 5398 C C . ALA A 1 707 ? 31.070 16.149 -36.116 1.00 94.62 707 ALA A C 1
ATOM 5400 O O . ALA A 1 707 ? 31.773 15.629 -35.250 1.00 94.62 707 ALA A O 1
ATOM 5401 N N . GLY A 1 708 ? 31.581 16.657 -37.244 1.00 95.06 708 GLY A N 1
ATOM 5402 C CA . GLY A 1 708 ? 33.010 16.650 -37.569 1.00 95.06 708 GLY A CA 1
ATOM 5403 C C . GLY A 1 708 ? 33.880 17.363 -36.524 1.00 95.06 708 GLY A C 1
ATOM 5404 O O . GLY A 1 708 ? 34.882 16.794 -36.082 1.00 95.06 708 GLY A O 1
ATOM 5405 N N . ASN A 1 709 ? 33.477 18.560 -36.067 1.00 94.88 709 ASN A N 1
ATOM 5406 C CA . ASN A 1 709 ? 34.175 19.281 -34.987 1.00 94.88 709 ASN A CA 1
ATOM 5407 C C . ASN A 1 709 ? 34.280 18.405 -33.725 1.00 94.88 709 ASN A C 1
ATOM 5409 O O . ASN A 1 709 ? 35.358 18.235 -33.152 1.00 94.88 709 ASN A O 1
ATOM 5413 N N . GLY A 1 710 ? 33.161 17.794 -33.324 1.00 95.62 710 GLY A N 1
ATOM 5414 C CA . GLY A 1 710 ? 33.107 16.931 -32.149 1.00 95.62 710 GLY A CA 1
ATOM 5415 C C . GLY A 1 710 ? 33.959 15.667 -32.282 1.00 95.62 710 GLY A C 1
ATOM 5416 O O . GLY A 1 710 ? 34.632 15.296 -31.322 1.00 95.62 710 GLY A O 1
ATOM 5417 N N . MET A 1 711 ? 34.000 15.029 -33.460 1.00 96.00 711 MET A N 1
ATOM 5418 C CA . MET A 1 711 ? 34.871 13.868 -33.709 1.00 96.00 711 MET A CA 1
ATOM 5419 C C . MET A 1 711 ? 36.348 14.229 -33.507 1.00 96.00 711 MET A C 1
ATOM 5421 O O . MET A 1 711 ? 37.084 13.502 -32.835 1.00 96.00 711 MET A O 1
ATOM 5425 N N . ARG A 1 712 ? 36.791 15.368 -34.059 1.00 94.81 712 ARG A N 1
ATOM 5426 C CA . ARG A 1 712 ? 38.178 15.841 -33.916 1.00 94.81 712 ARG A CA 1
ATOM 5427 C C . ARG A 1 712 ? 38.516 16.160 -32.461 1.00 94.81 712 ARG A C 1
ATOM 5429 O O . ARG A 1 712 ? 39.604 15.806 -32.006 1.00 94.81 712 ARG A O 1
ATOM 5436 N N . LEU A 1 713 ? 37.584 16.766 -31.723 1.00 94.19 713 LEU A N 1
ATOM 5437 C CA . LEU A 1 713 ? 37.747 17.049 -30.298 1.00 94.19 713 LEU A CA 1
ATOM 5438 C C . LEU A 1 713 ? 37.866 15.761 -29.466 1.00 94.19 713 LEU A C 1
ATOM 5440 O O . LEU A 1 713 ? 38.809 15.611 -28.692 1.00 94.19 713 LEU A O 1
ATOM 5444 N N . LEU A 1 714 ? 36.968 14.794 -29.675 1.00 95.44 714 LEU A N 1
ATOM 5445 C CA . LEU A 1 714 ? 36.987 13.507 -28.968 1.00 95.44 714 LEU A CA 1
ATOM 5446 C C . LEU A 1 714 ? 38.286 12.730 -29.212 1.00 95.44 714 LEU A C 1
ATOM 5448 O O . LEU A 1 714 ? 38.853 12.163 -28.273 1.00 95.44 714 LEU A O 1
ATOM 5452 N N . ARG A 1 715 ? 38.821 12.783 -30.437 1.00 94.00 715 ARG A N 1
ATOM 5453 C CA . ARG A 1 715 ? 40.107 12.163 -30.776 1.00 94.00 715 ARG A CA 1
ATOM 5454 C C . ARG A 1 715 ? 41.268 12.732 -29.961 1.00 94.00 715 ARG A C 1
ATOM 5456 O O . ARG A 1 715 ? 42.138 11.969 -29.546 1.00 94.00 715 ARG A O 1
ATOM 5463 N N . GLN A 1 716 ? 41.287 14.042 -29.702 1.00 90.38 716 GLN A N 1
ATOM 5464 C CA . GLN A 1 716 ? 42.312 14.663 -28.846 1.00 90.38 716 GLN A CA 1
ATOM 5465 C C . GLN A 1 716 ? 42.248 14.144 -27.404 1.00 90.38 716 GLN A C 1
ATOM 5467 O O . GLN A 1 716 ? 43.266 14.109 -26.719 1.00 90.38 716 GLN A O 1
ATOM 5472 N N . SER A 1 717 ? 41.068 13.711 -26.959 1.00 89.31 717 SER A N 1
ATOM 5473 C CA . SER A 1 717 ? 40.835 13.106 -25.645 1.00 89.31 717 SER A CA 1
ATOM 5474 C C . SER A 1 717 ? 40.960 11.576 -25.642 1.00 89.31 717 SER A C 1
ATOM 5476 O O . SER A 1 717 ? 40.569 10.931 -24.673 1.00 89.31 717 SER A O 1
ATOM 5478 N N . GLY A 1 718 ? 41.503 10.979 -26.709 1.00 91.69 718 GLY A N 1
ATOM 5479 C CA . GLY A 1 718 ? 41.730 9.535 -26.806 1.00 91.69 718 GLY A CA 1
ATOM 5480 C C . GLY A 1 718 ? 40.486 8.705 -27.135 1.00 91.69 718 GLY A C 1
ATOM 5481 O O . GLY A 1 718 ? 40.546 7.479 -27.049 1.00 91.69 718 GLY A O 1
ATOM 5482 N N . VAL A 1 719 ? 39.377 9.341 -27.528 1.00 94.12 719 VAL A N 1
ATOM 5483 C CA . VAL A 1 719 ? 38.138 8.664 -27.935 1.00 94.12 719 VAL A CA 1
ATOM 5484 C C . VAL A 1 719 ? 38.028 8.684 -29.459 1.00 94.12 719 VAL A C 1
ATOM 5486 O O . VAL A 1 719 ? 37.815 9.727 -30.072 1.00 94.12 719 VAL A O 1
ATOM 5489 N N . GLU A 1 720 ? 38.165 7.518 -30.088 1.00 93.81 720 GLU A N 1
ATOM 5490 C CA . GLU A 1 720 ? 37.911 7.346 -31.522 1.00 93.81 720 GLU A CA 1
ATOM 5491 C C . GLU A 1 720 ? 36.401 7.210 -31.754 1.00 93.81 720 GLU A C 1
ATOM 5493 O O . GLU A 1 720 ? 35.853 6.111 -31.693 1.00 93.81 720 GLU A O 1
ATOM 5498 N N . ALA A 1 721 ? 35.729 8.345 -31.950 1.00 93.44 721 ALA A N 1
ATOM 5499 C CA . ALA A 1 721 ? 34.278 8.436 -32.087 1.00 93.44 721 ALA A CA 1
ATOM 5500 C C . ALA A 1 721 ? 33.822 8.481 -33.550 1.00 93.44 721 ALA A C 1
ATOM 5502 O O . ALA A 1 721 ? 34.419 9.179 -34.373 1.00 93.44 721 ALA A O 1
ATOM 5503 N N . GLY A 1 722 ? 32.728 7.782 -33.850 1.00 91.69 722 GLY A N 1
ATOM 5504 C CA . GLY A 1 722 ? 31.982 7.964 -35.094 1.00 91.69 722 GLY A CA 1
ATOM 5505 C C . GLY A 1 722 ? 31.167 9.262 -35.116 1.00 91.69 722 GLY A C 1
ATOM 5506 O O . GLY A 1 722 ? 31.172 10.059 -34.171 1.00 91.69 722 GLY A O 1
ATOM 5507 N N . GLU A 1 723 ? 30.444 9.466 -36.211 1.00 91.56 723 GLU A N 1
ATOM 5508 C CA . GLU A 1 723 ? 29.649 10.661 -36.484 1.00 91.56 723 GLU A CA 1
ATOM 5509 C C . GLU A 1 723 ? 28.591 10.969 -35.406 1.00 91.56 723 GLU A C 1
ATOM 5511 O O . GLU A 1 723 ? 28.422 12.136 -35.046 1.00 91.56 723 GLU A O 1
ATOM 5516 N N . CYS A 1 724 ? 27.915 9.969 -34.820 1.00 91.75 724 CYS A N 1
ATOM 5517 C CA . CYS A 1 724 ? 26.855 10.223 -33.836 1.00 91.75 724 CYS A CA 1
ATOM 5518 C C . CYS A 1 724 ? 27.436 10.657 -32.482 1.00 91.75 724 CYS A C 1
ATOM 5520 O O . CYS A 1 724 ? 26.899 11.550 -31.819 1.00 91.75 724 CYS A O 1
ATOM 5522 N N . GLY A 1 725 ? 28.561 10.064 -32.067 1.00 91.81 725 GLY A N 1
ATOM 5523 C CA . GLY A 1 725 ? 29.308 10.514 -30.889 1.00 91.81 725 GLY A CA 1
ATOM 5524 C C . GLY A 1 725 ? 29.880 11.920 -31.080 1.00 91.81 725 GLY A C 1
ATOM 5525 O O . GLY A 1 725 ? 29.776 12.770 -30.190 1.00 91.81 725 GLY A O 1
ATOM 5526 N N . GLY A 1 726 ? 30.399 12.187 -32.281 1.00 95.19 726 GLY A N 1
ATOM 5527 C CA . GLY A 1 726 ? 30.824 13.512 -32.715 1.00 95.19 726 GLY A CA 1
ATOM 5528 C C . GLY A 1 726 ? 29.716 14.555 -32.624 1.00 95.19 726 GLY A C 1
ATOM 5529 O O . GLY A 1 726 ? 29.939 15.621 -32.058 1.00 95.19 726 GLY A O 1
ATOM 5530 N N . ALA A 1 727 ? 28.506 14.242 -33.095 1.00 95.81 727 ALA A N 1
ATOM 5531 C CA . ALA A 1 727 ? 27.356 15.144 -33.041 1.00 95.81 727 ALA A CA 1
ATOM 5532 C C . ALA A 1 727 ? 27.058 15.631 -31.612 1.00 95.81 727 ALA A C 1
ATOM 5534 O O . ALA A 1 727 ? 26.916 16.834 -31.394 1.00 95.81 727 ALA A O 1
ATOM 5535 N N . ALA A 1 728 ? 27.034 14.734 -30.619 1.00 96.12 728 ALA A N 1
ATOM 5536 C CA . ALA A 1 728 ? 26.774 15.115 -29.226 1.00 96.12 728 ALA A CA 1
ATOM 5537 C C . ALA A 1 728 ? 27.856 16.030 -28.646 1.00 96.12 728 ALA A C 1
ATOM 5539 O O . ALA A 1 728 ? 27.544 17.037 -28.006 1.00 96.12 728 ALA A O 1
ATOM 5540 N N . CYS A 1 729 ? 29.124 15.711 -28.910 1.00 96.81 729 CYS A N 1
ATOM 5541 C CA . CYS A 1 729 ? 30.248 16.527 -28.465 1.00 96.81 729 CYS A CA 1
ATOM 5542 C C . CYS A 1 729 ? 30.272 17.897 -29.162 1.00 96.81 729 CYS A C 1
ATOM 5544 O O . CYS A 1 729 ? 30.412 18.926 -28.503 1.00 96.81 729 CYS A O 1
ATOM 5546 N N . GLY A 1 730 ? 30.057 17.921 -30.478 1.00 96.00 730 GLY A N 1
ATOM 5547 C CA . GLY A 1 730 ? 30.041 19.133 -31.290 1.00 96.00 730 GLY A CA 1
ATOM 5548 C C . GLY A 1 730 ? 28.894 20.079 -30.943 1.00 96.00 730 GLY A C 1
ATOM 5549 O O . GLY A 1 730 ? 29.109 21.286 -30.861 1.00 96.00 730 GLY A O 1
ATOM 5550 N N . VAL A 1 731 ? 27.694 19.553 -30.662 1.00 96.81 731 VAL A N 1
ATOM 5551 C CA . VAL A 1 731 ? 26.567 20.365 -30.170 1.00 96.81 731 VAL A CA 1
ATOM 5552 C C . VAL A 1 731 ? 26.904 20.994 -28.821 1.00 96.81 731 VAL A C 1
ATOM 5554 O O . VAL A 1 731 ? 26.714 22.200 -28.659 1.00 96.81 731 VAL A O 1
ATOM 5557 N N . LEU A 1 732 ? 27.442 20.222 -27.868 1.00 97.25 732 LEU A N 1
ATOM 5558 C CA . LEU A 1 732 ? 27.841 20.780 -26.575 1.00 97.25 732 LEU A CA 1
ATOM 5559 C C . LEU A 1 732 ? 28.919 21.858 -26.750 1.00 97.25 732 LEU A C 1
ATOM 5561 O O . LEU A 1 732 ? 28.763 22.952 -26.218 1.00 97.25 732 LEU A O 1
ATOM 5565 N N . GLN A 1 733 ? 29.965 21.589 -27.537 1.00 95.56 733 GLN A N 1
ATOM 5566 C CA . GLN A 1 733 ? 31.039 22.549 -27.817 1.00 95.56 733 GLN A CA 1
ATOM 5567 C C . GLN A 1 733 ? 30.483 23.839 -28.440 1.00 95.56 733 GLN A C 1
ATOM 5569 O O . GLN A 1 733 ? 30.843 24.942 -28.030 1.00 95.56 733 GLN A O 1
ATOM 5574 N N . HIS A 1 734 ? 29.560 23.720 -29.398 1.00 95.44 734 HIS A N 1
ATOM 5575 C CA . HIS A 1 734 ? 28.921 24.869 -30.032 1.00 95.44 734 HIS A CA 1
ATOM 5576 C C . HIS A 1 734 ? 28.099 25.695 -29.034 1.00 95.44 734 HIS A C 1
ATOM 5578 O O . HIS A 1 734 ? 28.217 26.921 -29.006 1.00 95.44 734 HIS A O 1
ATOM 5584 N N . LEU A 1 735 ? 27.330 25.032 -28.162 1.00 95.31 735 LEU A N 1
ATOM 5585 C CA . LEU A 1 735 ? 26.564 25.689 -27.099 1.00 95.31 735 LEU A CA 1
ATOM 5586 C C . LEU A 1 735 ? 27.461 26.454 -26.121 1.00 95.31 735 LEU A C 1
ATOM 5588 O O . LEU A 1 735 ? 27.006 27.440 -25.545 1.00 95.31 735 LEU A O 1
ATOM 5592 N N . MET A 1 736 ? 28.729 26.068 -25.952 1.00 94.19 736 MET A N 1
ATOM 5593 C CA . MET A 1 736 ? 29.680 26.783 -25.092 1.00 94.19 736 MET A CA 1
ATOM 5594 C C . MET A 1 736 ? 30.243 28.071 -25.710 1.00 94.19 736 MET A C 1
ATOM 5596 O O . MET A 1 736 ? 30.762 28.917 -24.980 1.00 94.19 736 MET A O 1
ATOM 5600 N N . LYS A 1 737 ? 30.062 28.312 -27.017 1.00 91.31 737 LYS A N 1
ATOM 5601 C CA . LYS A 1 737 ? 30.536 29.542 -27.676 1.00 91.31 737 LYS A CA 1
ATOM 5602 C C . LYS A 1 737 ? 29.781 30.790 -27.194 1.00 91.31 737 LYS A C 1
ATOM 5604 O O . LYS A 1 737 ? 28.575 30.715 -26.950 1.00 91.31 737 LYS A O 1
ATOM 5609 N N . PRO A 1 738 ? 30.414 31.976 -27.106 1.00 89.56 738 PRO A N 1
ATOM 5610 C CA . PRO A 1 738 ? 29.751 33.205 -26.649 1.00 89.56 738 PRO A CA 1
ATOM 5611 C C . PRO A 1 738 ? 28.444 33.546 -27.384 1.00 89.56 738 PRO A C 1
ATOM 5613 O O . PRO A 1 738 ? 27.505 34.026 -26.754 1.00 89.56 738 PRO A O 1
ATOM 5616 N N . SER A 1 739 ? 28.346 33.223 -28.679 1.00 89.81 739 SER A N 1
ATOM 5617 C CA . SER A 1 739 ? 27.138 33.411 -29.498 1.00 89.81 739 SER A CA 1
ATOM 5618 C C . SER A 1 739 ? 25.905 32.648 -28.992 1.00 89.81 739 SER A C 1
ATOM 5620 O O . SER A 1 739 ? 24.786 33.063 -29.274 1.00 89.81 739 SER A O 1
ATOM 5622 N N . CYS A 1 740 ? 26.090 31.579 -28.211 1.00 91.50 740 CYS A N 1
ATOM 5623 C CA . CYS A 1 740 ? 25.019 30.741 -27.662 1.00 91.50 740 CYS A CA 1
ATOM 5624 C C . CYS A 1 740 ? 24.670 31.062 -26.194 1.00 91.50 740 CYS A C 1
ATOM 5626 O O . CYS A 1 740 ? 24.050 30.241 -25.517 1.00 91.50 740 CYS A O 1
ATOM 5628 N N . ALA A 1 741 ? 25.066 32.228 -25.666 1.00 91.38 741 ALA A N 1
ATOM 5629 C CA . ALA A 1 741 ? 24.874 32.568 -24.250 1.00 91.38 741 ALA A CA 1
ATOM 5630 C C . ALA A 1 741 ? 23.410 32.467 -23.779 1.00 91.38 741 ALA A C 1
ATOM 5632 O O . ALA A 1 741 ? 23.152 31.884 -22.727 1.00 91.38 741 ALA A O 1
ATOM 5633 N N . SER A 1 742 ? 22.457 32.956 -24.577 1.00 92.31 742 SER A N 1
ATOM 5634 C CA . SER A 1 742 ? 21.024 32.873 -24.260 1.00 92.31 742 SER A CA 1
ATOM 5635 C C . SER A 1 742 ? 20.513 31.430 -24.223 1.00 92.31 742 SER A C 1
ATOM 5637 O O . SER A 1 742 ? 19.694 31.082 -23.378 1.00 92.31 742 SER A O 1
ATOM 5639 N N . TRP A 1 743 ? 21.019 30.562 -25.102 1.00 93.38 743 TRP A N 1
ATOM 5640 C CA . TRP A 1 743 ? 20.663 29.144 -25.096 1.00 93.38 743 TRP A CA 1
ATOM 5641 C C . TRP A 1 743 ? 21.259 28.418 -23.896 1.00 93.38 743 TRP A C 1
ATOM 5643 O O . TRP A 1 743 ? 20.559 27.619 -23.285 1.00 93.38 743 TRP A O 1
ATOM 5653 N N . ARG A 1 744 ? 22.498 28.719 -23.485 1.00 93.94 744 ARG A N 1
ATOM 5654 C CA . ARG A 1 744 ? 23.056 28.139 -22.249 1.00 93.94 744 ARG A CA 1
ATOM 5655 C C . ARG A 1 744 ? 22.226 28.485 -21.024 1.00 93.94 744 ARG A C 1
ATOM 5657 O O . ARG A 1 744 ? 21.972 27.603 -20.207 1.00 93.94 744 ARG A O 1
ATOM 5664 N N . GLU A 1 745 ? 21.796 29.739 -20.914 1.00 93.81 745 GLU A N 1
ATOM 5665 C CA . GLU A 1 745 ? 20.931 30.189 -19.825 1.00 93.81 745 GLU A CA 1
ATOM 5666 C C . GLU A 1 745 ? 19.591 29.439 -19.836 1.00 93.81 745 GLU A C 1
ATOM 5668 O O . GLU A 1 745 ? 19.200 28.864 -18.819 1.00 93.81 745 GLU A O 1
ATOM 5673 N N . GLU A 1 746 ? 18.939 29.352 -20.999 1.00 93.12 746 GLU A N 1
ATOM 5674 C CA . GLU A 1 746 ? 17.665 28.643 -21.166 1.00 93.12 746 GLU A CA 1
ATOM 5675 C C . GLU A 1 746 ? 17.780 27.146 -20.824 1.00 93.12 746 GLU A C 1
ATOM 5677 O O . GLU A 1 746 ? 16.905 26.579 -20.162 1.00 93.12 746 GLU A O 1
ATOM 5682 N N . LEU A 1 747 ? 18.887 26.518 -21.228 1.00 94.31 747 LEU A N 1
ATOM 5683 C CA . LEU A 1 747 ? 19.198 25.119 -20.946 1.00 94.31 747 LEU A CA 1
ATOM 5684 C C . LEU A 1 747 ? 19.676 24.892 -19.509 1.00 94.31 747 LEU A C 1
ATOM 5686 O O . LEU A 1 747 ? 19.606 23.764 -19.028 1.00 94.31 747 LEU A O 1
ATOM 5690 N N . GLY A 1 748 ? 20.081 25.942 -18.787 1.00 94.38 748 GLY A N 1
ATOM 5691 C CA . GLY A 1 748 ? 20.630 25.866 -17.429 1.00 94.38 748 GLY A CA 1
ATOM 5692 C C . GLY A 1 748 ? 22.050 25.304 -17.351 1.00 94.38 748 GLY A C 1
ATOM 5693 O O . GLY A 1 748 ? 22.439 24.805 -16.295 1.00 94.38 748 GLY A O 1
ATOM 5694 N N . LEU A 1 749 ? 22.815 25.392 -18.441 1.00 95.69 749 LEU A N 1
ATOM 5695 C CA . LEU A 1 749 ? 24.224 25.006 -18.486 1.00 95.69 749 LEU A CA 1
ATOM 5696 C C . LEU A 1 749 ? 25.075 26.072 -17.780 1.00 95.69 749 LEU A C 1
ATOM 5698 O O . LEU A 1 749 ? 25.112 27.230 -18.194 1.00 95.69 749 LEU A O 1
ATOM 5702 N N . ASN A 1 750 ? 25.744 25.684 -16.694 1.00 94.88 750 ASN A N 1
ATOM 5703 C CA . ASN A 1 750 ? 26.504 26.571 -15.805 1.00 94.88 750 ASN A CA 1
ATOM 5704 C C . ASN A 1 750 ? 27.651 25.835 -15.086 1.00 94.88 750 ASN A C 1
ATOM 5706 O O . ASN A 1 750 ? 27.862 24.640 -15.295 1.00 94.88 750 ASN A O 1
ATOM 5710 N N . SER A 1 751 ? 28.346 26.526 -14.176 1.00 94.56 751 SER A N 1
ATOM 5711 C CA . SER A 1 751 ? 29.531 26.011 -13.470 1.00 94.56 751 SER A CA 1
ATOM 5712 C C . SER A 1 751 ? 29.275 24.814 -12.554 1.00 94.56 751 SER A C 1
ATOM 5714 O O . SER A 1 751 ? 30.227 24.155 -12.151 1.00 94.56 751 SER A O 1
ATOM 5716 N N . GLU A 1 752 ? 28.017 24.498 -12.235 1.00 93.38 752 GLU A N 1
ATOM 5717 C CA . GLU A 1 752 ? 27.642 23.286 -11.494 1.00 93.38 752 GLU A CA 1
ATOM 5718 C C . GLU A 1 752 ? 27.238 22.126 -12.412 1.00 93.38 752 GLU A C 1
ATOM 5720 O O . GLU A 1 752 ? 26.950 21.020 -11.947 1.00 93.38 752 GLU A O 1
ATOM 5725 N N . SER A 1 753 ? 27.214 22.357 -13.725 1.00 95.44 753 SER A N 1
ATOM 5726 C CA . SER A 1 753 ? 26.712 21.389 -14.688 1.00 95.44 753 SER A CA 1
ATOM 5727 C C . SER A 1 753 ? 27.698 20.258 -14.937 1.00 95.44 753 SER A C 1
ATOM 5729 O O . SER A 1 753 ? 28.849 20.483 -15.308 1.00 95.44 753 SER A O 1
ATOM 5731 N N . LYS A 1 754 ? 27.204 19.031 -14.765 1.00 95.12 754 LYS A N 1
ATOM 5732 C CA . LYS A 1 754 ? 27.893 17.787 -15.095 1.00 95.12 754 LYS A CA 1
ATOM 5733 C C . LYS A 1 754 ? 27.172 17.148 -16.265 1.00 95.12 754 LYS A C 1
ATOM 5735 O O . LYS A 1 754 ? 26.022 16.721 -16.115 1.00 95.12 754 LYS A O 1
ATOM 5740 N N . VAL A 1 755 ? 27.825 17.134 -17.417 1.00 97.31 755 VAL A N 1
ATOM 5741 C CA . VAL A 1 755 ? 27.211 16.731 -18.682 1.00 97.31 755 VAL A CA 1
ATOM 5742 C C . VAL A 1 755 ? 27.674 15.330 -19.053 1.00 97.31 755 VAL A C 1
ATOM 5744 O O . VAL A 1 755 ? 28.875 15.068 -19.101 1.00 97.31 755 VAL A O 1
ATOM 5747 N N . LEU A 1 756 ? 26.726 14.432 -19.316 1.00 97.44 756 LEU A N 1
ATOM 5748 C CA . LEU A 1 756 ? 26.995 13.121 -19.896 1.00 97.44 756 LEU A CA 1
ATOM 5749 C C . LEU A 1 756 ? 26.733 13.157 -21.406 1.00 97.44 756 LEU A C 1
ATOM 5751 O O . LEU A 1 756 ? 25.638 13.498 -21.856 1.00 97.44 756 LEU A O 1
ATOM 5755 N N . LEU A 1 757 ? 27.743 12.764 -22.169 1.00 97.88 757 LEU A N 1
ATOM 5756 C CA . LEU A 1 757 ? 27.686 12.465 -23.592 1.00 97.88 757 LEU A CA 1
ATOM 5757 C C . LEU A 1 757 ? 27.791 10.948 -23.780 1.00 97.88 757 LEU A C 1
ATOM 5759 O O . LEU A 1 757 ? 28.455 10.262 -22.999 1.00 97.88 757 LEU A O 1
ATOM 5763 N N . ILE A 1 758 ? 27.180 10.422 -24.837 1.00 95.75 758 ILE A N 1
ATOM 5764 C CA . ILE A 1 758 ? 27.285 9.005 -25.198 1.00 95.75 758 ILE A CA 1
ATOM 5765 C C . ILE A 1 758 ? 27.970 8.919 -26.558 1.00 95.75 758 ILE A C 1
ATOM 5767 O O . ILE A 1 758 ? 27.422 9.384 -27.554 1.00 95.75 758 ILE A O 1
ATOM 5771 N N . ASN A 1 759 ? 29.167 8.337 -26.612 1.00 95.62 759 ASN A N 1
ATOM 5772 C CA . ASN A 1 759 ? 29.766 7.940 -27.879 1.00 95.62 759 ASN A CA 1
ATOM 5773 C C . ASN A 1 759 ? 29.220 6.561 -28.247 1.00 95.62 759 ASN A C 1
ATOM 5775 O O . ASN A 1 759 ? 29.579 5.567 -27.623 1.00 95.62 759 ASN A O 1
ATOM 5779 N N . THR A 1 760 ? 28.326 6.512 -29.228 1.00 92.44 760 THR A N 1
ATOM 5780 C CA . THR A 1 760 ? 27.555 5.313 -29.580 1.00 92.44 760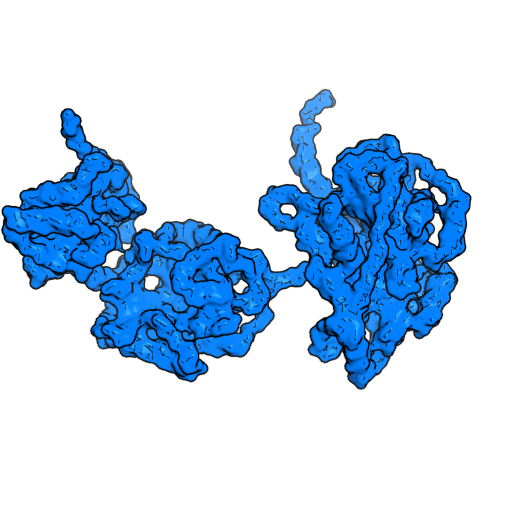 THR A CA 1
ATOM 5781 C C . THR A 1 760 ? 28.336 4.307 -30.428 1.00 92.44 760 THR A C 1
ATOM 5783 O O . THR A 1 760 ? 28.038 3.108 -30.384 1.00 92.44 760 THR A O 1
ATOM 5786 N N . GLU A 1 761 ? 29.362 4.758 -31.153 1.00 91.12 761 GLU A N 1
ATOM 5787 C CA . GLU A 1 761 ? 30.178 3.910 -32.019 1.00 91.12 761 GLU A CA 1
ATOM 5788 C C . GLU A 1 761 ? 31.606 4.437 -32.227 1.00 91.12 761 GLU A C 1
ATOM 5790 O O . GLU A 1 761 ? 31.915 5.600 -31.971 1.00 91.12 761 GLU A O 1
ATOM 5795 N N . GLY A 1 762 ? 32.490 3.554 -32.698 1.00 91.19 762 GLY A N 1
ATOM 5796 C CA . GLY A 1 762 ? 33.819 3.924 -33.187 1.00 91.19 762 GLY A CA 1
ATOM 5797 C C . GLY A 1 762 ? 33.820 4.357 -34.656 1.00 91.19 762 GLY A C 1
ATOM 5798 O O . GLY A 1 762 ? 32.769 4.597 -35.251 1.00 91.19 762 GLY A O 1
ATOM 5799 N N . ALA A 1 763 ? 35.004 4.391 -35.273 1.00 88.50 763 ALA A N 1
ATOM 5800 C CA . ALA A 1 763 ? 35.196 4.675 -36.700 1.00 88.50 763 ALA A CA 1
ATOM 5801 C C . ALA A 1 763 ? 34.708 3.517 -37.605 1.00 88.50 763 ALA A C 1
ATOM 5803 O O . ALA A 1 763 ? 35.488 2.837 -38.272 1.00 88.50 763 ALA A O 1
ATOM 5804 N N . THR A 1 764 ? 33.394 3.272 -37.614 1.00 82.75 764 THR A N 1
ATOM 5805 C CA . THR A 1 764 ? 32.760 2.148 -38.328 1.00 82.75 764 THR A CA 1
ATOM 5806 C C . THR A 1 764 ? 32.688 2.336 -39.848 1.00 82.75 764 THR A C 1
ATOM 5808 O O . THR A 1 764 ? 32.545 1.348 -40.572 1.00 82.75 764 THR A O 1
ATOM 5811 N N . ASP A 1 765 ? 32.842 3.575 -40.325 1.00 84.94 765 ASP A N 1
ATOM 5812 C CA . ASP A 1 765 ? 33.122 3.938 -41.717 1.00 84.94 765 ASP A CA 1
ATOM 5813 C C . ASP A 1 765 ? 34.488 4.651 -41.791 1.00 84.94 765 ASP A C 1
ATOM 5815 O O . ASP A 1 765 ? 34.570 5.866 -41.585 1.00 84.94 765 ASP A O 1
ATOM 5819 N N . PRO A 1 766 ? 35.583 3.914 -42.055 1.00 84.50 766 PRO A N 1
ATOM 5820 C CA . PRO A 1 766 ? 36.925 4.489 -42.081 1.00 84.50 766 PRO A CA 1
ATOM 5821 C C . PRO A 1 766 ? 37.118 5.581 -43.138 1.00 84.50 766 PRO A C 1
ATOM 5823 O O . PRO A 1 766 ? 37.920 6.487 -42.918 1.00 84.50 766 PRO A O 1
ATOM 5826 N N . ALA A 1 767 ? 36.412 5.508 -44.272 1.00 85.62 767 ALA A N 1
ATOM 5827 C CA . ALA A 1 767 ? 36.558 6.474 -45.358 1.00 85.62 767 ALA A CA 1
ATOM 5828 C C . ALA A 1 767 ? 35.929 7.817 -44.971 1.00 85.62 767 ALA A C 1
ATOM 5830 O O . ALA A 1 767 ? 36.600 8.850 -45.042 1.00 85.62 767 ALA A O 1
ATOM 5831 N N . ASN A 1 768 ? 34.686 7.793 -44.476 1.00 85.62 768 ASN A N 1
ATOM 5832 C CA . ASN A 1 768 ? 34.048 8.992 -43.936 1.00 85.62 768 ASN A CA 1
ATOM 5833 C C . ASN A 1 768 ? 34.835 9.528 -42.733 1.00 85.62 768 ASN A C 1
ATOM 5835 O O . ASN A 1 768 ? 35.146 10.714 -42.681 1.00 85.62 768 ASN A O 1
ATOM 5839 N N . TYR A 1 769 ? 35.255 8.660 -41.806 1.00 90.25 769 TYR A N 1
ATOM 5840 C CA . TYR A 1 769 ? 36.051 9.073 -40.650 1.00 90.25 769 TYR A CA 1
ATOM 5841 C C . TYR A 1 769 ? 37.329 9.815 -41.067 1.00 90.25 769 TYR A C 1
ATOM 5843 O O . TYR A 1 769 ? 37.589 10.910 -40.574 1.00 90.25 769 TYR A O 1
ATOM 5851 N N . GLN A 1 770 ? 38.109 9.274 -42.012 1.00 90.38 770 GLN A N 1
ATOM 5852 C CA . GLN A 1 770 ? 39.314 9.940 -42.518 1.00 90.38 770 GLN A CA 1
ATOM 5853 C C . GLN A 1 770 ? 39.005 11.293 -43.159 1.00 90.38 770 GLN A C 1
ATOM 5855 O O . GLN A 1 770 ? 39.704 12.263 -42.867 1.00 90.38 770 GLN A O 1
ATOM 5860 N N . LEU A 1 771 ? 37.946 11.380 -43.969 1.00 89.50 771 LEU A N 1
ATOM 5861 C CA . LEU A 1 771 ? 37.501 12.643 -44.551 1.00 89.50 771 LEU A CA 1
ATOM 5862 C C . LEU A 1 771 ? 37.222 13.681 -43.453 1.00 89.50 771 LEU A C 1
ATOM 5864 O O . LEU A 1 771 ? 37.804 14.767 -43.477 1.00 89.50 771 LEU A O 1
ATOM 5868 N N . GLN A 1 772 ? 36.435 13.326 -42.433 1.00 89.19 772 GLN A N 1
ATOM 5869 C CA . GLN A 1 772 ? 36.098 14.227 -41.325 1.00 89.19 772 GLN A CA 1
ATOM 5870 C C . GLN A 1 772 ? 37.314 14.664 -40.509 1.00 89.19 772 GLN A C 1
ATOM 5872 O O . GLN A 1 772 ? 37.359 15.788 -40.014 1.00 89.19 772 GLN A O 1
ATOM 5877 N N . MET A 1 773 ? 38.340 13.824 -40.391 1.00 92.00 773 MET A N 1
ATOM 5878 C CA . MET A 1 773 ? 39.580 14.206 -39.709 1.00 92.00 773 MET A CA 1
ATOM 5879 C C . MET A 1 773 ? 40.395 15.261 -40.474 1.00 92.00 773 MET A C 1
ATOM 5881 O O . MET A 1 773 ? 41.248 15.903 -39.867 1.00 92.00 773 MET A O 1
ATOM 5885 N N . THR A 1 774 ? 40.146 15.446 -41.777 1.00 90.56 774 THR A N 1
ATOM 5886 C CA . THR A 1 774 ? 40.878 16.403 -42.631 1.00 90.56 774 THR A CA 1
ATOM 5887 C C . THR A 1 774 ? 40.139 17.715 -42.888 1.00 90.56 774 THR A C 1
ATOM 5889 O O . THR A 1 774 ? 40.770 18.697 -43.278 1.00 90.56 774 THR A O 1
ATOM 5892 N N . LEU A 1 775 ? 38.821 17.751 -42.675 1.00 90.19 775 LEU A N 1
ATOM 5893 C CA . LEU A 1 775 ? 38.017 18.955 -42.875 1.00 90.19 775 LEU A CA 1
ATOM 5894 C C . LEU A 1 775 ? 38.288 20.006 -41.779 1.00 90.19 775 LEU A C 1
ATOM 5896 O O . LEU A 1 775 ? 38.523 19.635 -40.626 1.00 90.19 775 LEU A O 1
ATOM 5900 N N . PRO A 1 776 ? 38.240 21.312 -42.111 1.00 88.69 776 PRO A N 1
ATOM 5901 C CA . PRO A 1 776 ? 38.357 22.379 -41.121 1.00 88.69 776 PRO A CA 1
ATOM 5902 C C . PRO A 1 776 ? 37.134 22.431 -40.194 1.00 88.69 776 PRO A C 1
ATOM 5904 O O . PRO A 1 776 ? 36.054 21.937 -40.533 1.00 88.69 776 PRO A O 1
ATOM 5907 N N . ASP A 1 777 ? 37.297 23.066 -39.030 1.00 90.12 777 ASP A N 1
ATOM 5908 C CA . ASP A 1 777 ? 36.179 23.325 -38.123 1.00 90.12 777 ASP A CA 1
ATOM 5909 C C . ASP A 1 777 ? 35.175 24.307 -38.735 1.00 90.12 777 ASP A C 1
ATOM 5911 O O . ASP A 1 777 ? 35.550 25.305 -39.354 1.00 90.12 777 ASP A O 1
ATOM 5915 N N . VAL A 1 778 ? 33.886 24.026 -38.535 1.00 91.88 778 VAL A N 1
ATOM 5916 C CA . VAL A 1 778 ? 32.792 24.926 -38.925 1.00 91.88 778 VAL A CA 1
ATOM 5917 C C . VAL A 1 778 ? 32.348 25.794 -37.747 1.00 91.88 778 VAL A C 1
ATOM 5919 O O . VAL A 1 778 ? 32.290 25.338 -36.599 1.00 91.88 778 VAL A O 1
ATOM 5922 N N . GLU A 1 779 ? 32.000 27.051 -38.021 1.00 87.31 779 GLU A N 1
ATOM 5923 C CA . GLU A 1 779 ? 31.515 28.014 -37.029 1.00 87.31 779 GLU A CA 1
ATOM 5924 C C . GLU A 1 779 ? 30.372 28.863 -37.596 1.00 87.31 779 GLU A C 1
ATOM 5926 O O . GLU A 1 779 ? 30.327 29.090 -38.798 1.00 87.31 779 GLU A O 1
ATOM 5931 N N . GLY A 1 780 ? 29.477 29.348 -36.729 1.00 86.56 780 GLY A N 1
ATOM 5932 C CA . GLY A 1 780 ? 28.332 30.182 -37.116 1.00 86.56 780 GLY A CA 1
ATOM 5933 C C . GLY A 1 780 ? 27.038 29.783 -36.390 1.00 86.56 780 GLY A C 1
ATOM 5934 O O . GLY A 1 780 ? 26.829 28.594 -36.147 1.00 86.56 780 GLY A O 1
ATOM 5935 N N . PRO A 1 781 ? 26.179 30.736 -35.977 1.00 81.00 781 PRO A N 1
ATOM 5936 C CA . PRO A 1 781 ? 24.941 30.439 -35.245 1.00 81.00 781 PRO A CA 1
ATOM 5937 C C . PRO A 1 781 ? 23.909 29.636 -36.059 1.00 81.00 781 PRO A C 1
ATOM 5939 O O . PRO A 1 781 ? 23.023 29.021 -35.482 1.00 81.00 781 PRO A O 1
ATOM 5942 N N . GLU A 1 782 ? 24.014 29.619 -37.387 1.00 87.69 782 GLU A N 1
ATOM 5943 C CA . GLU A 1 782 ? 23.144 28.882 -38.311 1.00 87.69 782 GLU A CA 1
ATOM 5944 C C . GLU A 1 782 ? 23.371 27.361 -38.315 1.00 87.69 782 GLU A C 1
ATOM 5946 O O . GLU A 1 782 ? 22.631 26.621 -38.966 1.00 87.69 782 GLU A O 1
ATOM 5951 N N . LEU A 1 783 ? 24.398 26.885 -37.608 1.00 92.94 783 LEU A N 1
ATOM 5952 C CA . LEU A 1 783 ? 24.772 25.472 -37.564 1.00 92.94 783 LEU A CA 1
ATOM 5953 C C . LEU A 1 783 ? 23.905 24.635 -36.619 1.00 92.94 783 LEU A C 1
ATOM 5955 O O . LEU A 1 783 ? 23.962 23.405 -36.667 1.00 92.94 783 LEU A O 1
ATOM 5959 N N . LEU A 1 784 ? 23.121 25.282 -35.760 1.00 95.25 784 LEU A N 1
ATOM 5960 C CA . LEU A 1 784 ? 22.296 24.645 -34.744 1.00 95.25 784 LEU A CA 1
ATOM 5961 C C . LEU A 1 784 ? 20.964 25.394 -34.643 1.00 95.25 784 LEU A C 1
ATOM 5963 O O . LEU A 1 784 ? 20.926 26.615 -34.736 1.00 95.25 784 LEU A O 1
ATOM 5967 N N . GLU A 1 785 ? 19.870 24.678 -34.425 1.00 95.88 785 GLU A N 1
ATOM 5968 C CA . GLU A 1 785 ? 18.566 25.264 -34.105 1.00 95.88 785 GLU A CA 1
ATOM 5969 C C . GLU A 1 785 ? 17.945 24.502 -32.935 1.00 95.88 785 GLU A C 1
ATOM 5971 O O . GLU A 1 785 ? 18.123 23.291 -32.832 1.00 95.88 785 GLU A O 1
ATOM 5976 N N . MET A 1 786 ? 17.224 25.194 -32.047 1.00 95.31 786 MET A N 1
ATOM 5977 C CA . MET A 1 786 ? 16.674 24.623 -30.815 1.00 95.31 786 MET A CA 1
ATOM 5978 C C . MET A 1 786 ? 15.193 24.969 -30.627 1.00 95.31 786 MET A C 1
ATOM 5980 O O . MET A 1 786 ? 14.781 26.116 -30.801 1.00 95.31 786 MET A O 1
ATOM 5984 N N . VAL A 1 787 ? 14.413 23.992 -30.156 1.00 95.88 787 VAL A N 1
ATOM 5985 C CA . VAL A 1 787 ? 13.075 24.189 -29.582 1.00 95.88 787 VAL A CA 1
ATOM 5986 C C . VAL A 1 787 ? 12.980 23.548 -28.196 1.00 95.88 787 VAL A C 1
ATOM 5988 O O . VAL A 1 787 ? 13.604 22.528 -27.914 1.00 95.88 787 VAL A O 1
ATOM 5991 N N . LEU A 1 788 ? 12.180 24.142 -27.309 1.00 93.88 788 LEU A N 1
ATOM 5992 C CA . LEU A 1 788 ? 11.894 23.560 -25.994 1.00 93.88 788 LEU A CA 1
ATOM 5993 C C . LEU A 1 788 ? 10.906 22.395 -26.097 1.00 93.88 788 LEU A C 1
ATOM 5995 O O . LEU A 1 788 ? 10.017 22.407 -26.956 1.00 93.88 788 LEU A O 1
ATOM 5999 N N . GLY A 1 789 ? 11.029 21.436 -25.176 1.00 90.25 789 GLY A N 1
ATOM 6000 C CA . GLY A 1 789 ? 10.154 20.268 -25.111 1.00 90.25 789 GLY A CA 1
ATOM 6001 C C . GLY A 1 789 ? 8.663 20.604 -24.904 1.00 90.25 789 GLY A C 1
ATOM 6002 O O . GLY A 1 789 ? 8.340 21.617 -24.264 1.00 90.25 789 GLY A O 1
ATOM 6003 N N . PRO A 1 790 ? 7.734 19.760 -25.402 1.00 86.00 790 PRO A N 1
ATOM 6004 C CA . PRO A 1 790 ? 6.286 20.000 -25.342 1.00 86.00 790 PRO A CA 1
ATOM 6005 C C . PRO A 1 790 ? 5.740 20.296 -23.937 1.00 86.00 790 PRO A C 1
ATOM 6007 O O . PRO A 1 790 ? 5.024 21.284 -23.752 1.00 86.00 790 PRO A O 1
ATOM 6010 N N . ALA A 1 791 ? 6.129 19.509 -22.927 1.00 75.50 791 ALA A N 1
ATOM 6011 C CA . ALA A 1 791 ? 5.671 19.688 -21.545 1.00 75.50 791 ALA A CA 1
ATOM 6012 C C . ALA A 1 791 ? 6.028 21.073 -20.962 1.00 75.50 791 ALA A C 1
ATOM 6014 O O . ALA A 1 791 ? 5.273 21.648 -20.176 1.00 75.50 791 ALA A O 1
ATOM 6015 N N . ARG A 1 792 ? 7.146 21.665 -21.404 1.00 68.75 792 ARG A N 1
ATOM 6016 C CA . ARG A 1 792 ? 7.611 22.983 -20.947 1.00 68.75 792 ARG A CA 1
ATOM 6017 C C . ARG A 1 792 ? 6.937 24.144 -21.687 1.00 68.75 792 ARG A C 1
ATOM 6019 O O . ARG A 1 792 ? 6.740 25.220 -21.118 1.00 68.75 792 ARG A O 1
ATOM 6026 N N . LYS A 1 793 ? 6.527 23.939 -22.945 1.00 61.25 793 LYS A N 1
ATOM 6027 C CA . LYS A 1 793 ? 5.686 24.913 -23.664 1.00 61.25 793 LYS A CA 1
ATOM 6028 C C . LYS A 1 793 ? 4.334 25.089 -22.970 1.00 61.25 793 LYS A C 1
ATOM 6030 O O . LYS A 1 793 ? 3.875 26.221 -22.840 1.00 61.25 793 LYS A O 1
ATOM 6035 N N . ALA A 1 794 ? 3.743 24.007 -22.457 1.00 55.41 794 ALA A N 1
ATOM 6036 C CA . ALA A 1 794 ? 2.490 24.062 -21.703 1.00 55.41 794 ALA A CA 1
ATOM 6037 C C . ALA A 1 794 ? 2.623 24.866 -20.392 1.00 55.41 794 ALA A C 1
ATOM 6039 O O . ALA A 1 794 ? 1.769 25.703 -20.095 1.00 55.41 794 ALA A O 1
ATOM 6040 N N . SER A 1 795 ? 3.725 24.697 -19.648 1.00 53.47 795 SER A N 1
ATOM 6041 C CA . SER A 1 795 ? 3.975 25.461 -18.414 1.00 53.47 795 SER A CA 1
ATOM 6042 C C . SER A 1 795 ? 4.250 26.950 -18.665 1.00 53.47 795 SER A C 1
ATOM 6044 O O . SER A 1 795 ? 3.815 27.794 -17.883 1.00 53.47 795 SER A O 1
ATOM 6046 N N . ASN A 1 796 ? 4.920 27.299 -19.770 1.00 48.19 796 ASN A N 1
ATOM 6047 C CA . ASN A 1 796 ? 5.165 28.697 -20.153 1.00 48.19 796 ASN A CA 1
ATOM 6048 C C . ASN A 1 796 ? 3.936 29.363 -20.808 1.00 48.19 796 ASN A C 1
ATOM 6050 O O . ASN A 1 796 ? 3.749 30.573 -20.685 1.00 48.19 796 ASN A O 1
ATOM 6054 N N . GLY A 1 797 ? 3.056 28.591 -21.454 1.00 38.72 797 GLY A N 1
ATOM 6055 C CA . GLY A 1 797 ? 1.788 29.079 -22.007 1.00 38.72 797 GLY A CA 1
ATOM 6056 C C . GLY A 1 797 ? 0.821 29.576 -20.929 1.00 38.72 797 GLY A C 1
ATOM 6057 O O . GLY A 1 797 ? 0.179 30.610 -21.116 1.00 38.72 797 GLY A O 1
ATOM 6058 N N . ALA A 1 798 ? 0.801 28.920 -19.764 1.00 36.75 798 ALA A N 1
ATOM 6059 C CA . ALA A 1 798 ? -0.029 29.300 -18.620 1.00 36.75 798 ALA A CA 1
ATOM 6060 C C . ALA A 1 798 ? 0.406 30.611 -17.926 1.00 36.75 798 ALA A C 1
ATOM 6062 O O . ALA A 1 798 ? -0.403 31.221 -17.230 1.00 36.75 798 ALA A O 1
ATOM 6063 N N . SER A 1 799 ? 1.642 31.088 -18.132 1.00 34.09 799 SER A N 1
ATOM 6064 C CA . SER A 1 799 ? 2.119 32.367 -17.569 1.00 34.09 799 SER A CA 1
ATOM 6065 C C . SER A 1 799 ? 1.953 33.562 -18.524 1.00 34.09 799 SER A C 1
ATOM 6067 O O . SER A 1 799 ? 1.976 34.720 -18.095 1.00 34.09 799 SER A O 1
ATOM 6069 N N . SER A 1 800 ? 1.723 33.303 -19.817 1.00 29.56 800 SER A N 1
ATOM 6070 C CA . SER A 1 800 ? 1.705 34.328 -20.872 1.00 29.56 800 SER A CA 1
ATOM 6071 C C . SER A 1 800 ? 0.358 35.045 -21.076 1.00 29.56 800 SER A C 1
ATOM 6073 O O . SER A 1 800 ? 0.312 36.077 -21.748 1.00 29.56 800 SER A O 1
ATOM 6075 N N . SER A 1 801 ? -0.727 34.591 -20.437 1.00 30.28 801 SER A N 1
ATOM 6076 C CA . SER A 1 801 ? -2.044 35.252 -20.494 1.00 30.28 801 SER A CA 1
ATOM 6077 C C . SER A 1 801 ? -2.149 36.534 -19.648 1.00 30.28 801 SER A C 1
ATOM 6079 O O . SER A 1 801 ? -3.176 37.205 -19.689 1.00 30.28 801 SER A O 1
ATOM 6081 N N . SER A 1 802 ? -1.090 36.931 -18.929 1.00 31.16 802 SER A N 1
ATOM 6082 C CA . SER A 1 802 ? -1.090 38.121 -18.055 1.00 31.16 802 SER A CA 1
ATOM 6083 C C . SER A 1 802 ? -0.269 39.322 -18.559 1.00 31.16 802 SER A C 1
ATOM 6085 O O . SER A 1 802 ? -0.192 40.335 -17.866 1.00 31.16 802 SER A O 1
ATOM 6087 N N . LYS A 1 803 ? 0.332 39.269 -19.762 1.00 28.84 803 LYS A N 1
ATOM 6088 C CA . LYS A 1 803 ? 1.215 40.346 -20.276 1.00 28.84 803 LYS A CA 1
ATOM 6089 C C . LYS A 1 803 ? 0.888 40.877 -21.681 1.00 28.84 803 LYS A C 1
ATOM 6091 O O . LYS A 1 803 ? 1.759 41.418 -22.355 1.00 28.84 803 LYS A O 1
ATOM 6096 N N . ARG A 1 804 ? -0.372 40.805 -22.120 1.00 29.30 804 ARG A N 1
ATOM 6097 C CA . ARG A 1 804 ? -0.867 41.594 -23.268 1.00 29.30 804 ARG A CA 1
ATOM 6098 C C . ARG A 1 804 ? -1.994 42.531 -22.843 1.00 29.30 804 ARG A C 1
ATOM 6100 O O . ARG A 1 804 ? -3.150 42.299 -23.162 1.00 29.30 804 ARG A O 1
ATOM 6107 N N . GLN A 1 805 ? -1.636 43.587 -22.119 1.00 31.81 805 GLN A N 1
ATOM 6108 C CA . GLN A 1 805 ? -2.341 44.873 -22.094 1.00 31.81 805 GLN A CA 1
ATOM 6109 C C . GLN A 1 805 ? -1.422 45.907 -21.422 1.00 31.81 805 GLN A C 1
ATOM 6111 O O . GLN A 1 805 ? -0.861 45.620 -20.367 1.00 31.81 805 GLN A O 1
ATOM 6116 N N . ARG A 1 806 ? -1.322 47.102 -22.030 1.00 27.22 806 ARG A N 1
ATOM 6117 C CA . ARG A 1 806 ? -0.300 48.174 -21.877 1.00 27.22 806 ARG A CA 1
ATOM 6118 C C . ARG A 1 806 ? 0.891 47.908 -22.813 1.00 27.22 806 ARG A C 1
ATOM 6120 O O . ARG A 1 806 ? 1.644 46.979 -22.577 1.00 27.22 806 ARG A O 1
ATOM 6127 N N . VAL A 1 807 ? 1.092 48.628 -23.917 1.00 27.30 807 VAL A N 1
ATOM 6128 C CA . VAL A 1 807 ? 1.074 50.088 -24.113 1.00 27.30 807 VAL A CA 1
ATOM 6129 C C . VAL A 1 807 ? 0.758 50.415 -25.588 1.00 27.30 807 VAL A C 1
ATOM 6131 O O . VAL A 1 807 ? 1.298 49.740 -26.459 1.00 27.30 807 VAL A O 1
ATOM 6134 N N . ALA A 1 808 ? -0.038 51.481 -25.779 1.00 27.92 808 ALA A N 1
ATOM 6135 C CA . ALA A 1 808 ? -0.409 52.216 -27.005 1.00 27.92 808 ALA A CA 1
ATOM 6136 C C . ALA A 1 808 ? -1.230 51.475 -28.071 1.00 27.92 808 ALA A C 1
ATOM 6138 O O . ALA A 1 808 ? -0.657 50.681 -28.846 1.00 27.92 808 ALA A O 1
#

Secondary structure (DSSP, 8-state):
-----PPPPPPSSPPPPSS-HHHHHHHHHHHHHHHHHHT-SEEEE--HHHHHHHH----S-TTS--EEEEESSS--EEEEEGGGHHHHHHSSS--GGGEEEE-TTS-HHHHHHHHHTTS--SEEEE-TT-TTS-HHHHHHHHHHHHHHT-EEEE-TTHHHHHHHB--HHHHHHHHHHHHHHHHHHHHHHT--TT-BHHHHHHHHHHHHHHTT-B--SS--EEEEGGGGGSTT----TTS-B--TT-EEEEEEEEEETTEEEEEEEEEEESSS--HHHHHHHHHHHHHHHHHHHH--TT-BHHHHHHHHHHHHHHH-TT----S-SEEEEEEEETTEEE-TTT-EESTT---B--TTBEEEE--EEEETTTEEEE-BEEEEEETTEEEE--SS---SSPEEEPPPPP-TTSHHHHHHHHHHHTPPPPPEEEPPGGGSTT-SEEEEEEGGGGGGTTBTTHHHHHHHHHHHHHHHHT-PPPSHHHHHHHHHHHHHHHH-PPEEEEE-SSHHHHHHHHHHHHTT-EEEEEE-TT--HHHHHHHHTTT-EEEE-SS-HHHHHHHHHHHHHHHTPEE--SS-BTTB-HHHHHHHHHHHHHHHHHHHHHGGG----EEEEE-SSSHHHHHHHHHHHHHH--STTS---PPEEEEEEEGGG-HHHHHHHHTS-----S----S-GGG--SS--TTHHHHHHHHEEEEEEE-HHHHHHHHHHHHHTT----HHHHHHHHHHHHHHSGGGHHHHHHHT-STT-EEEEEE-B-SSSHHHHHHHHHSPPP--GGGEEEEE-HHHHHHHHTTGGGS-----

InterPro domains:
  IPR000587 Creatinase, N-terminal [PF01321] (27-165)
  IPR000994 Peptidase M24 [PF00557] (174-383)
  IPR001926 Tryptophan synthase beta chain-like, PALP domain [PF00291] (422-732)
  IPR010081 Diaminopropionate ammonia-lyase [TIGR01747] (420-770)
  IPR029149 Creatinase/Aminopeptidase P/Spt16, N-terminal [G3DSA:3.40.350.10] (10-163)
  IPR029149 Creatinase/Aminopeptidase P/Spt16, N-terminal [SSF53092] (11-163)
  IPR036005 Creatinase/aminopeptidase-like [G3DSA:3.90.230.10] (164-395)
  IPR036005 Creatinase/aminopeptidase-like [SSF55920] (164-390)
  IPR036052 Tryptophan synthase beta chain-like, PALP domain superfamily [G3DSA:3.40.50.1100] (402-566)
  IPR036052 Tryptophan synthase beta chain-like, PALP domain superfamily [G3DSA:3.40.50.1100] (567-668)
  IPR036052 Tryptophan synthase beta chain-like, PALP domain superfamily [G3DSA:3.40.50.1100] (669-775)
  IPR036052 Tryptophan synthase beta chain-like, PALP domain superfamily [SSF53686] (405-769)

Foldseek 3Di:
DPDQLAQDDADPAADDALDDPVQLVVLLVQLLVVCVVVVWQKEKDFAQLLVCNNWQQDDPQSLATKIWIRGSDDDIAIEDASVRSCSNRRGTPDDSVRYHYDYPPDRSLVSVLVVCVVDDTQEYEYCPVHPRCDPVSVVSVVVSCVVNNHHYDHDNQRSLVVVQFDDPSQLVQQLLQLVLQVQLVVQLLQDAFFDFQVVSLVSSVVRSVVSPWDDAQARKQWAKFASLQPPSPNGDPPRDTHAAAAKIWIWTWTHGSQFIWIWIAMAHEADDDDPLQVLVLVLQVQLQVQLQQQQAFFRFLQVSQVSSQVSQCVSPVQFGDPDFQKFFATGHHHPDRTSRVNGTRDNPGRDGHDARGWMWGWRWGADPRHHIHITIATWGHHNRGIDGSHPPDDDSGHHYHYGDDPLLQALVLLVVLCFLEVWDAADWFWADCPLPPFAQTEIELQCCPGPVLQFQLLLLLLQLVLVVLCVVVVHDRATHPVRSQVSLVVSCVVPNAAEEEEEELADNLLSNLQSCLSSVHAYEYEYEPPRDPLRQVSSVVSVYHYDYDPHHRVVSRVVRVVCCVVVVGHYQYCFDDVVRDSSVSSSLSSLSNSLSSNCVVCVVVPAAAEEEAEAALQSNVQSNLSHQCNVFNDDDPDDTSRHAYEYEAAPQQQQLQVCQVVLHGAFHDDDLDAQLRRRSHRGHGPVRNVSCLARHFKYKYFHQLLLLVQCLSVVVSVRQAGSRLSNRRSVSSQCSDPVNVVVCVSSVRGHHHYYYGYRRGGPSPVVSSVVSNPDDHDDDPVRMDMDGRSNVVVVVVVVPVPPPDDDD

Sequence (808 aa):
MASSARVPPMPSSRIPLPFSPEEYAGRLQRVREGMQKEQLDLVVLTEPENIFYLTGYQTVGEPQIQALLLPAEGAPSLVTRLLEVTNATFRSNLQPQNLHVYADFESGIDKVCELLQSFQVSRLGLEMQSRRLLARHWTKLEALAKTKGMKLCEASHLVPRLRLVKTPAELAVLRRACGVCAAGVLAGQEASAGETETEIAGKAYQAMAKVGGEYPAFPPFVCIGQNGCLGHYPGSSSGGVLREGEVLFLEIGGCFERYHGAMMRTCFVGHQLPPLLQQAEAAVVAAMDVAAKAMKPGAKAKEVDQVARAALTRADKAWTMSLRSGYSIGIGFYTDWGEAEHFKMDPGSEQVLEEGMVIHLIPWVQVPEYGGVGLSDTVLVTKSGAVSLFEKQIPRKIRLIPPPAERPFGPEQAQRVRRVLGLEPTPLVKLELKDFEGLKSVYVKDESKRMGLQAFKVVGGAYAMLRFMCKRLALPLPEGAKGAEEVQRLYVERFGATTFVTATDGNHGRGVAWAARKFRQKAVVYMPKGSAQQRLQHVLDLGAQAEITELNYDDTVEMAFKQGQDQGWVVLQDTTAPGYTEIPEWIMQGYTAMVDEAVEATEKEGSITHVVLQMGVGSMAAAVVGYFTARFGVSNGSPSQCPRFLVIEPWNAACGFESAKAGEMRSVEGDLETMVAGLACGVPSSLAWPVLAEFGHAFLRLKDGLAGNGMRLLRQSGVEAGECGGAACGVLQHLMKPSCASWREELGLNSESKVLLINTEGATDPANYQLQMTLPDVEGPELLEMVLGPARKASNGASSSSKRQRVA

Organism: NCBI:txid2562239